Protein 8OSW (pdb70)

InterPro domains:
  IPR010349 L-asparaginase II [PF06089] (7-328)
  IPR010349 L-asparaginase II [PTHR42110] (2-306)

Sequence (677 aa):
DPFTMTNPVTVEVTRGLLVESRHRGAVAVVVDGDGKLFFFSLLGDIDTAVVFPRSSACCKAMQALPLVESGAADAYGFGDKKELALACASSHNGEEEHVALAASSMLSRAGRNVEEALECGAHHWWSSMMNNQQKVLIQQQARSLDAPTALHNNCCSGKHAGFICACCHRDIDPKGYVGYEHPLQVEIRAVMERLTGAVLGAESCCGTDDGCCSIPTYAMPLRNLAHGFARRMATGTGLEPLRAKKASRRRRLIEEACMAEPFYVAGSGRATKLMQIAPGRIFVKTGAEGVFCAAIPEKGIGISSLKKSSEEDDGATRAAEAMVAATLARFFFETEETVHAALMAFAAAMMPMRNWNGIHVGDIRATSVFSAGIDPFTMTNPVTVEVTRGLLVESRHRGAVAVVVDGDGKLFFSSLGDIDTAVVFPRSSACCKAMQALPLVESGAADAYGFGDKELALACASSHNGEEEHVALAASSMLSRAGRNVEALECGAHWSMNQKVLLIQQARSLDAPTALHNNCCSGKKHAGFICACCHRDIDPKGYVGYEHPLQVEIRAVMERLTGAVLGAESCGTDDGCCSIPTYAMPLRNLAHGFARMATGTGLEPLRAKKASRRRLIEACMAEPFYVAGSGRATKLMQIAPGRIFVKTGAEGVFCAAIPEKGIGISSLKKSSEEDGATRAAEAMVAATLARFFETEEETVHAALMAFAAMMPMRNWNGIHVGDIRATSVFS

B-factor: mean 18.37, std 9.51, range [7.27, 126.14]

Foldseek 3Di:
DDDFDDFDFFKFWDFDPDGPDTFGKKKFKAFLVLHTPDMGGFLFPWDWQALQCQLLLLLLLVLLCLCVVLVHALLLLLLLSALAFLAPVQLVSLQSLQVSLVHGLVLQQQFWDHGPDVVRNVVCVVPDPGTGCSSGSNSSNRSSLSSSCSSVVHHSVPVQDCPRVSNVVSQVSLCQLQVFHFDPVQWDAHNRGHITGTGGQSSVQNSLLCLLAVRSHDVSSNVSSPRSQQSCLQCVCSRYHPPDLSVLSVLDGSFKGKHDRFQQWIWIAGSVVRMIMIMHGNRGDVLSSQLNVLLQVLQVCVPVVSSNVSSQCSVKPFDADPVRHTGTIMHTDCSSVD/DDDDDADDFDFFKFWDFDPDGPDTFGKKKFKAFLVLHTDDIGHFQFPWDWQALQCQLLLLLLLQLLCLCVVLVHALLLLLLLSALAQLAPVQLVSLQSLQVSLVHGLVLQQQFFDAGPDVVRSVVCVVPDPGTGSSSGSNSSNRSSLCSSCSVVVHPSVPVQDCPRVSNVVSQVSLCQLQVFHFDDVQWDAHNRGHITGIGGQSSVQNSLLCLLAVRSHDVSSVVSSPRSQQSCLQNVCSRYHPPDLSQLSVLDRRFKGKHHRFQLWIWIAGSVVRMIMIMHRNRRDVLSSQLNVLLQVLVVCVVVVSSNVSSQCSNKDFDADPVRHTGTIMHTDPVSD

Structure (mmCIF, N/CA/C/O backbone):
data_8OSW
#
_entry.id   8OSW
#
_cell.length_a   95.762
_cell.length_b   85.889
_cell.length_c   82.723
_cell.angle_alpha   90.000
_cell.angle_beta   108.720
_cell.angle_gamma   90.000
#
_symmetry.space_group_name_H-M   'C 1 2 1'
#
loop_
_entity.id
_entity.type
_entity.pdbx_description
1 polymer 'Putative L-asparaginase II protein'
2 non-polymer 'ZINC ION'
3 non-polymer 'CHLORIDE ION'
4 water water
#
loop_
_atom_site.group_PDB
_atom_site.id
_atom_site.type_symbol
_atom_site.label_atom_id
_atom_site.label_alt_id
_atom_site.label_comp_id
_atom_site.label_asym_id
_atom_site.label_entity_id
_atom_site.label_seq_id
_atom_site.pdbx_PDB_ins_code
_atom_site.Cartn_x
_atom_site.Cartn_y
_atom_site.Cartn_z
_atom_site.occupancy
_atom_site.B_iso_or_equiv
_atom_site.auth_seq_id
_atom_site.auth_comp_id
_atom_site.auth_asym_id
_atom_site.auth_atom_id
_atom_site.pdbx_PDB_model_num
ATOM 1 N N . ASP A 1 3 ? 45.22857 30.19611 36.03464 1.000 41.59825 -3 ASP A N 1
ATOM 2 C CA . ASP A 1 3 ? 43.82297 29.89631 35.70155 1.000 41.19153 -3 ASP A CA 1
ATOM 3 C C . ASP A 1 3 ? 43.47210 30.24689 34.26448 1.000 36.31357 -3 ASP A C 1
ATOM 4 O O . ASP A 1 3 ? 43.68537 31.38298 33.84692 1.000 34.65721 -3 ASP A O 1
ATOM 9 N N . PRO A 1 4 ? 42.91002 29.30325 33.50836 1.000 32.79856 -2 PRO A N 1
ATOM 10 C CA . PRO A 1 4 ? 42.48616 29.63245 32.14110 1.000 30.63162 -2 PRO A CA 1
ATOM 11 C C . PRO A 1 4 ? 41.25348 30.51534 32.18213 1.000 29.54383 -2 PRO A C 1
ATOM 12 O O . PRO A 1 4 ? 40.56184 30.62533 33.20186 1.000 31.63509 -2 PRO A O 1
ATOM 16 N N . PHE A 1 5 ? 40.98591 31.15753 31.04975 1.000 26.88873 -1 PHE A N 1
ATOM 17 C CA . PHE A 1 5 ? 39.81649 31.99559 30.95620 1.000 25.04911 -1 PHE A CA 1
ATOM 18 C C . PHE A 1 5 ? 39.38289 32.04267 29.49915 1.000 21.94424 -1 PHE A C 1
ATOM 19 O O . PHE A 1 5 ? 40.06424 31.55211 28.59038 1.000 25.06721 -1 PHE A O 1
ATOM 27 N N . THR A 1 6 ? 38.23921 32.62875 29.27556 1.000 20.47746 0 THR A N 1
ATOM 28 C CA . THR A 1 6 ? 37.70118 32.74768 27.93473 1.000 18.44450 0 THR A CA 1
ATOM 29 C C . THR A 1 6 ? 37.97723 34.14904 27.40523 1.000 17.38172 0 THR A C 1
ATOM 30 O O . THR A 1 6 ? 37.68240 35.14040 28.08376 1.000 18.98615 0 THR A O 1
ATOM 34 N N . MET A 1 7 ? 38.51282 34.23460 26.18251 1.000 15.07495 1 MET A N 1
ATOM 35 C CA . MET A 1 7 ? 38.82233 35.51820 25.56889 1.000 14.69616 1 MET A CA 1
ATOM 36 C C . MET A 1 7 ? 37.53575 36.29738 25.29261 1.000 14.56241 1 MET A C 1
ATOM 37 O O . MET A 1 7 ? 36.49290 35.72551 24.97285 1.000 15.78246 1 MET A O 1
ATOM 42 N N . THR A 1 8 ? 37.62424 37.62367 25.36849 1.000 16.03536 2 THR A N 1
ATOM 43 C CA . THR A 1 8 ? 36.51280 38.49589 24.97855 1.000 15.49971 2 THR A CA 1
ATOM 44 C C . THR A 1 8 ? 36.26444 38.40210 23.47762 1.000 13.89817 2 THR A C 1
ATOM 45 O O . THR A 1 8 ? 37.20753 38.37444 22.67629 1.000 15.50047 2 THR A O 1
ATOM 49 N N . ASN A 1 9 ? 35.00663 38.25595 23.08230 1.000 13.35898 3 ASN A N 1
ATOM 50 C CA . ASN A 1 9 ? 34.68948 38.16536 21.65593 1.000 12.75965 3 ASN A CA 1
ATOM 51 C C . ASN A 1 9 ? 34.93133 39.49988 20.94734 1.000 12.52206 3 ASN A C 1
ATOM 52 O O . ASN A 1 9 ? 34.71630 40.56535 21.52961 1.000 13.76582 3 ASN A O 1
ATOM 57 N N . PRO A 1 10 ? 35.39588 39.47289 19.70040 1.000 12.11637 4 PRO A N 1
ATOM 58 C CA . PRO A 1 10 ? 35.65287 40.71579 18.95979 1.000 11.77784 4 PRO A CA 1
ATOM 59 C C . PRO A 1 10 ? 34.34809 41.38529 18.53882 1.000 11.28140 4 PRO A C 1
ATOM 60 O O . PRO A 1 10 ? 33.29731 40.73864 18.43420 1.000 11.21296 4 PRO A O 1
ATOM 64 N N . VAL A 1 11 ? 34.42246 42.69467 18.26210 1.000 11.39638 5 VAL A N 1
ATOM 65 C CA . VAL A 1 11 ? 33.30502 43.41286 17.66903 1.000 11.45348 5 VAL A CA 1
ATOM 66 C C . VAL A 1 11 ? 33.14811 42.94190 16.22303 1.000 11.47403 5 VAL A C 1
ATOM 67 O O . VAL A 1 11 ? 34.04497 43.11120 15.38309 1.000 13.13917 5 VAL A O 1
ATOM 71 N N . THR A 1 12 ? 32.00230 42.36304 15.90379 1.000 10.19097 6 THR A N 1
ATOM 72 C CA . THR A 1 12 ? 31.73757 41.82407 14.57634 1.000 10.76269 6 THR A CA 1
ATOM 73 C C . THR A 1 12 ? 30.82289 42.70630 13.73741 1.000 10.54390 6 THR A C 1
ATOM 74 O O . THR A 1 12 ? 30.81783 42.57595 12.51828 1.000 10.25280 6 THR A O 1
ATOM 78 N N . VAL A 1 13 ? 30.01110 43.55461 14.35492 1.000 10.52691 7 VAL A N 1
ATOM 79 C CA . VAL A 1 13 ? 29.02190 44.35978 13.65037 1.000 10.54869 7 VAL A CA 1
ATOM 80 C C . VAL A 1 13 ? 28.93119 45.72804 14.32267 1.000 10.56327 7 VAL A C 1
ATOM 81 O O . VAL A 1 13 ? 28.84141 45.82206 15.54456 1.000 11.93718 7 VAL A O 1
ATOM 85 N N . GLU A 1 14 ? 28.96770 46.78223 13.53706 1.000 10.66043 8 GLU A N 1
ATOM 86 C CA . GLU A 1 14 ? 28.76049 48.13093 14.01322 1.000 11.22000 8 GLU A CA 1
ATOM 87 C C . GLU A 1 14 ? 27.47902 48.68882 13.40962 1.000 11.63276 8 GLU A C 1
ATOM 88 O O . GLU A 1 14 ? 27.14551 48.43806 12.24818 1.000 12.81180 8 GLU A O 1
ATOM 94 N N . VAL A 1 15 ? 26.79799 49.50493 14.19825 1.000 12.03185 9 VAL A N 1
ATOM 95 C CA . VAL A 1 15 ? 25.59844 50.19381 13.75925 1.000 11.81391 9 VAL A CA 1
ATOM 96 C C . VAL A 1 15 ? 25.90300 51.67041 13.92107 1.000 12.65584 9 VAL A C 1
ATOM 97 O O . VAL A 1 15 ? 26.17187 52.14458 15.03988 1.000 13.35257 9 VAL A O 1
ATOM 101 N N . THR A 1 16 ? 25.91626 52.39772 12.80612 1.000 13.28842 10 THR A N 1
ATOM 102 C CA . THR A 1 16 ? 26.28285 53.80200 12.82077 1.000 13.41368 10 THR A CA 1
ATOM 103 C C . THR A 1 16 ? 25.07196 54.71623 12.73730 1.000 13.18250 10 THR A C 1
ATOM 104 O O . THR A 1 16 ? 23.97796 54.34414 12.29236 1.000 16.21470 10 THR A O 1
ATOM 108 N N . ARG A 1 17 ? 25.27289 55.93537 13.20134 1.000 12.25225 11 ARG A N 1
ATOM 109 C CA . ARG A 1 17 ? 24.31905 57.01792 12.99197 1.000 13.82099 11 ARG A CA 1
ATOM 110 C C . ARG A 1 17 ? 25.14581 58.27341 12.79061 1.000 15.23764 11 ARG A C 1
ATOM 111 O O . ARG A 1 17 ? 26.08521 58.53081 13.55003 1.000 15.14894 11 ARG A O 1
ATOM 119 N N . GLY A 1 18 ? 24.82703 59.03499 11.77255 1.000 19.72962 12 GLY A N 1
ATOM 120 C CA . GLY A 1 18 ? 25.70340 60.13493 11.40674 1.000 22.33699 12 GLY A CA 1
ATOM 121 C C . GLY A 1 18 ? 27.10049 59.59873 11.15005 1.000 22.76300 12 GLY A C 1
ATOM 122 O O . GLY A 1 18 ? 27.29332 58.58859 10.46214 1.000 23.90980 12 GLY A O 1
ATOM 123 N N . LEU A 1 19 ? 28.09255 60.21390 11.78998 1.000 22.89515 13 LEU A N 1
ATOM 124 C CA . LEU A 1 19 ? 29.48939 59.85088 11.59325 1.000 23.36723 13 LEU A CA 1
ATOM 125 C C . LEU A 1 19 ? 30.00741 58.88638 12.65329 1.000 22.33342 13 LEU A C 1
ATOM 126 O O . LEU A 1 19 ? 31.19675 58.52182 12.63589 1.000 24.31155 13 LEU A O 1
ATOM 131 N N . LEU A 1 20 ? 29.15487 58.44468 13.55485 1.000 17.68546 14 LEU A N 1
ATOM 132 C CA . LEU A 1 20 ? 29.59676 57.75998 14.75504 1.000 16.20121 14 LEU A CA 1
ATOM 133 C C . LEU A 1 20 ? 29.04343 56.34120 14.80959 1.000 14.02616 14 LEU A C 1
ATOM 134 O O . LEU A 1 20 ? 27.96246 56.04747 14.29232 1.000 15.17840 14 LEU A O 1
ATOM 139 N N . VAL A 1 21 ? 29.79005 55.46693 15.46039 1.000 13.72087 15 VAL A N 1
ATOM 140 C CA . VAL A 1 21 ? 29.25763 54.16426 15.83805 1.000 14.21322 15 VAL A CA 1
ATOM 141 C C . VAL A 1 21 ? 28.30791 54.34681 17.01354 1.000 13.43791 15 VAL A C 1
ATOM 142 O O . VAL A 1 21 ? 28.69764 54.83761 18.08168 1.000 17.83625 15 VAL A O 1
ATOM 146 N N . GLU A 1 22 ? 27.05012 54.00717 16.80914 1.000 12.33202 16 GLU A N 1
ATOM 147 C CA . GLU A 1 22 ? 26.00907 54.14458 17.82066 1.000 11.10683 16 GLU A CA 1
ATOM 148 C C . GLU A 1 22 ? 25.90536 52.90470 18.70662 1.000 12.16452 16 GLU A C 1
ATOM 149 O O . GLU A 1 22 ? 25.76660 53.03647 19.92715 1.000 13.72840 16 GLU A O 1
ATOM 155 N N . SER A 1 23 ? 25.95849 51.71282 18.11706 1.000 11.26543 17 SER A N 1
ATOM 156 C CA . SER A 1 23 ? 25.87131 50.46647 18.84620 1.000 10.47705 17 SER A CA 1
ATOM 157 C C . SER A 1 23 ? 26.82676 49.48369 18.20005 1.000 11.58906 17 SER A C 1
ATOM 158 O O . SER A 1 23 ? 27.20811 49.62936 17.02841 1.000 12.79613 17 SER A O 1
ATOM 161 N N . ARG A 1 24 ? 27.21149 48.44946 18.96257 1.000 11.60774 18 ARG A N 1
ATOM 162 C CA . ARG A 1 24 ? 28.18902 47.47741 18.49737 1.000 13.52318 18 ARG A CA 1
ATOM 163 C C . ARG A 1 24 ? 27.80161 46.11881 19.02063 1.000 11.12029 18 ARG A C 1
ATOM 164 O O . ARG A 1 24 ? 27.32770 45.99104 20.15645 1.000 12.49751 18 ARG A O 1
ATOM 172 N N . HIS A 1 25 ? 28.11063 45.09422 18.22778 1.000 9.85661 19 HIS A N 1
ATOM 173 C CA . HIS A 1 25 ? 27.84695 43.71111 18.58443 1.000 9.74503 19 HIS A CA 1
ATOM 174 C C . HIS A 1 25 ? 29.14475 42.94031 18.52235 1.000 9.27975 19 HIS A C 1
ATOM 175 O O . HIS A 1 25 ? 29.93044 43.10582 17.58890 1.000 10.56333 19 HIS A O 1
ATOM 182 N N . ARG A 1 26 ? 29.29954 42.03707 19.47196 1.000 9.80745 20 ARG A N 1
ATOM 183 C CA . ARG A 1 26 ? 30.41021 41.10937 19.52319 1.000 9.73321 20 ARG A CA 1
ATOM 184 C C . ARG A 1 26 ? 29.91866 39.71093 19.18773 1.000 11.30733 20 ARG A C 1
ATOM 185 O O . ARG A 1 26 ? 28.74200 39.39469 19.34662 1.000 13.47959 20 ARG A O 1
ATOM 193 N N . GLY A 1 27 ? 30.81110 38.84176 18.73776 1.000 10.27503 21 GLY A N 1
ATOM 194 C CA . GLY A 1 27 ? 30.35795 37.51231 18.39240 1.000 11.15899 21 GLY A CA 1
ATOM 195 C C . GLY A 1 27 ? 31.47995 36.60704 17.95489 1.000 9.51489 21 GLY A C 1
ATOM 196 O O . GLY A 1 27 ? 32.65976 36.93077 18.09988 1.000 10.66576 21 GLY A O 1
ATOM 197 N N . ALA A 1 28 ? 31.09566 35.45186 17.39739 1.000 9.88588 22 ALA A N 1
ATOM 198 C CA . ALA A 1 28 ? 32.02012 34.36826 17.09646 1.000 9.23747 22 ALA A CA 1
ATOM 19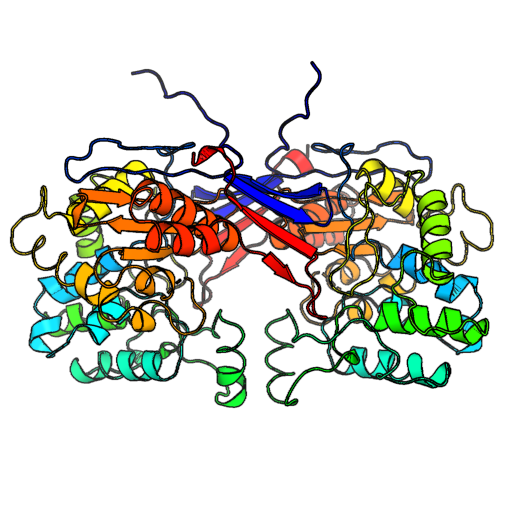9 C C . ALA A 1 28 ? 31.51048 33.64025 15.85673 1.000 8.35357 22 ALA A C 1
ATOM 200 O O . ALA A 1 28 ? 30.28757 33.55668 15.61311 1.000 9.83680 22 ALA A O 1
ATOM 202 N N . VAL A 1 29 ? 32.43382 33.08592 15.07298 1.000 8.95024 23 VAL A N 1
ATOM 203 C CA . VAL A 1 29 ? 32.11916 32.39765 13.82152 1.000 9.85136 23 VAL A CA 1
ATOM 204 C C . VAL A 1 29 ? 33.06423 31.22355 13.67971 1.000 9.49545 23 VAL A C 1
ATOM 205 O O . VAL A 1 29 ? 34.27597 31.37723 13.91303 1.000 9.98753 23 VAL A O 1
ATOM 209 N N . ALA A 1 30 ? 32.54522 30.06205 13.27256 1.000 9.57924 24 ALA A N 1
ATOM 210 C CA . ALA A 1 30 ? 33.34439 28.90831 12.89152 1.000 9.26514 24 ALA A CA 1
ATOM 211 C C . ALA A 1 30 ? 33.01866 28.49779 11.46651 1.000 9.21099 24 ALA A C 1
ATOM 212 O O . ALA A 1 30 ? 31.84148 28.36260 11.09906 1.000 10.23801 24 ALA A O 1
ATOM 214 N N . VAL A 1 31 ? 34.05895 28.26527 10.65694 1.000 10.02734 25 VAL A N 1
ATOM 215 C CA . VAL A 1 31 ? 33.89533 27.73061 9.30780 1.000 10.04409 25 VAL A CA 1
ATOM 216 C C . VAL A 1 31 ? 34.74780 26.48222 9.25844 1.000 9.63773 25 VAL A C 1
ATOM 217 O O . VAL A 1 31 ? 35.96302 26.56677 9.43221 1.000 10.80069 25 VAL A O 1
ATOM 221 N N A VAL A 1 32 ? 34.12565 25.31951 8.98911 0.843 9.96155 26 VAL A N 1
ATOM 222 N N B VAL A 1 32 ? 34.14563 25.32405 9.08093 0.157 9.79863 26 VAL A N 1
ATOM 223 C CA A VAL A 1 32 ? 34.75540 23.99839 9.09501 0.843 10.42025 26 VAL A CA 1
ATOM 224 C CA B VAL A 1 32 ? 34.96743 24.13833 8.93445 0.157 9.89853 26 VAL A CA 1
ATOM 225 C C A VAL A 1 32 ? 34.44071 23.21762 7.83022 0.843 10.60463 26 VAL A C 1
ATOM 226 C C B VAL A 1 32 ? 34.58429 23.42803 7.65767 0.157 10.80035 26 VAL A C 1
ATOM 227 O O A VAL A 1 32 ? 33.32800 23.29461 7.31552 0.843 10.68615 26 VAL A O 1
ATOM 228 O O B VAL A 1 32 ? 33.57835 23.73127 7.01848 0.157 10.50475 26 VAL A O 1
ATOM 235 N N . ASP A 1 33 ? 35.41456 22.47473 7.29187 1.000 12.32120 27 ASP A N 1
ATOM 236 C CA . ASP A 1 33 ? 35.16446 21.68167 6.10632 1.000 12.99165 27 ASP A CA 1
ATOM 237 C C . ASP A 1 33 ? 34.61573 20.31078 6.47480 1.000 14.36795 27 ASP A C 1
ATOM 238 O O . ASP A 1 33 ? 34.47379 19.95731 7.64969 1.000 13.47844 27 ASP A O 1
ATOM 243 N N . GLY A 1 34 ? 34.31821 19.52573 5.43576 1.000 14.82754 28 GLY A N 1
ATOM 244 C CA . GLY A 1 34 ? 33.69687 18.24539 5.65025 1.000 16.87673 28 GLY A CA 1
ATOM 245 C C . GLY A 1 34 ? 34.56844 17.27816 6.40015 1.000 18.65209 28 GLY A C 1
ATOM 246 O O . GLY A 1 34 ? 34.05415 16.33599 7.00148 1.000 21.67835 28 GLY A O 1
ATOM 247 N N . ASP A 1 35 ? 35.87214 17.48805 6.37355 1.000 19.13111 29 ASP A N 1
ATOM 248 C CA . ASP A 1 35 ? 36.80442 16.65729 7.10924 1.000 20.13913 29 ASP A CA 1
ATOM 249 C C . ASP A 1 35 ? 37.03656 17.13558 8.53236 1.000 19.93170 29 ASP A C 1
ATOM 250 O O . ASP A 1 35 ? 37.79190 16.47774 9.26106 1.000 22.34961 29 ASP A O 1
ATOM 255 N N . GLY A 1 36 ? 36.46537 18.27583 8.93553 1.000 18.11455 30 GLY A N 1
ATOM 256 C CA . GLY A 1 36 ? 36.68270 18.80034 10.27154 1.000 17.36284 30 GLY A CA 1
ATOM 257 C C . GLY A 1 36 ? 37.79173 19.82927 10.39674 1.000 17.15727 30 GLY A C 1
ATOM 258 O O . GLY A 1 36 ? 38.08533 20.26690 11.50276 1.000 18.64559 30 GLY A O 1
ATOM 259 N N . LYS A 1 37 ? 38.41433 20.24914 9.30064 1.000 16.09013 31 LYS A N 1
ATOM 260 C CA . LYS A 1 37 ? 39.45635 21.26093 9.35921 1.000 14.99567 31 LYS A CA 1
ATOM 261 C C . LYS A 1 37 ? 38.82657 22.64030 9.49796 1.000 12.48675 31 LYS A C 1
ATOM 262 O O . LYS A 1 37 ? 37.85594 22.95468 8.81490 1.000 12.35260 31 LYS A O 1
ATOM 268 N N . LEU A 1 38 ? 39.39657 23.48142 10.35095 1.000 13.06356 32 LEU A N 1
ATOM 269 C CA . LEU A 1 38 ? 38.87609 24.83114 10.55017 1.000 13.26808 32 LEU A CA 1
ATOM 270 C C . LEU A 1 38 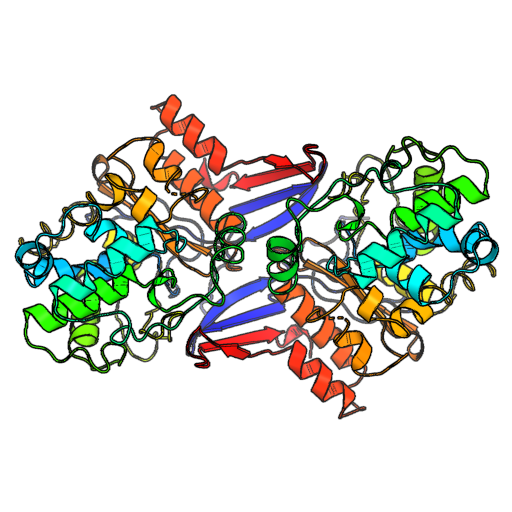? 39.43539 25.70945 9.44020 1.000 14.37358 32 LEU A C 1
ATOM 271 O O . LEU A 1 38 ? 40.66634 25.86932 9.32856 1.000 19.76139 32 LEU A O 1
ATOM 276 N N A PHE A 1 39 ? 38.55018 26.23914 8.59527 0.657 14.42532 33 PHE A N 1
ATOM 277 N N B PHE A 1 39 ? 38.53819 26.28466 8.64748 0.343 14.39451 33 PHE A N 1
ATOM 278 C CA A PHE A 1 39 ? 38.94940 27.16367 7.53380 0.657 15.13340 33 PHE A CA 1
ATOM 279 C CA B PHE A 1 39 ? 38.88105 27.13194 7.51471 0.343 14.71239 33 PHE A CA 1
ATOM 280 C C A PHE A 1 39 ? 39.20412 28.54936 8.09347 0.657 14.81648 33 PHE A C 1
ATOM 281 C C B PHE A 1 39 ? 39.01311 28.59701 7.90835 0.343 13.70712 33 PHE A C 1
ATOM 282 O O A PHE A 1 39 ? 40.21025 29.18812 7.76182 0.657 16.41030 33 PHE A O 1
ATOM 283 O O B PHE A 1 39 ? 39.78673 29.33613 7.28907 0.343 13.83368 33 PHE A O 1
ATOM 298 N N . PHE A 1 40 ? 38.28363 29.03257 8.93185 1.000 13.31276 34 PHE A N 1
ATOM 299 C CA . PHE A 1 40 ? 38.26272 30.42517 9.36827 1.000 12.08858 34 PHE A CA 1
ATOM 300 C C . PHE A 1 40 ? 37.51667 30.44428 10.69454 1.000 11.42203 34 PHE A C 1
ATOM 301 O O . PHE A 1 40 ? 36.54380 29.70420 10.87527 1.000 12.03961 34 PHE A O 1
ATOM 309 N N . SER A 1 41 ? 37.95500 31.29782 11.61528 1.000 11.16529 35 SER A N 1
ATOM 310 C CA . SER A 1 41 ? 37.16307 31.50001 12.82010 1.000 11.42239 35 SER A CA 1
ATOM 311 C C . SER A 1 41 ? 37.42570 32.87896 13.38878 1.000 11.62201 35 SER A C 1
ATOM 312 O O . SER A 1 41 ? 38.47170 33.49118 13.12911 1.000 13.26348 35 SER A O 1
ATOM 315 N N . LEU A 1 42 ? 36.47051 33.34590 14.18731 1.000 10.94221 36 LEU A N 1
ATOM 316 C CA A LEU A 1 42 ? 36.54210 34.57906 14.97294 0.797 10.88654 36 LEU A CA 1
ATOM 317 C CA B LEU A 1 42 ? 36.70652 34.48875 15.03481 0.203 11.19604 36 LEU A CA 1
ATOM 318 C C . LEU A 1 42 ? 35.96472 34.26831 16.34150 1.000 10.30589 36 LEU A C 1
ATOM 319 O O . LEU A 1 42 ? 34.93625 33.57968 16.41065 1.000 11.39704 36 LEU A O 1
ATOM 328 N N . GLY A 1 43 ? 36.53562 34.82529 17.40244 1.000 11.23132 37 GLY A N 1
ATOM 329 C CA . GLY A 1 43 ? 35.94275 34.70789 18.72538 1.000 10.30855 37 GLY A CA 1
ATOM 330 C C . GLY A 1 43 ? 35.88944 33.26430 19.24695 1.000 10.19050 37 GLY A C 1
ATOM 331 O O . GLY A 1 43 ? 36.61891 32.36185 18.82882 1.000 11.76521 37 GLY A O 1
ATOM 332 N N . ASP A 1 44 ? 35.04814 33.07844 20.24408 1.000 10.75876 38 ASP A N 1
ATOM 333 C CA . ASP A 1 44 ? 35.00989 31.85068 21.02576 1.000 10.83942 38 ASP A CA 1
ATOM 334 C C . ASP A 1 44 ? 34.13086 30.80910 20.32263 1.000 10.29524 38 ASP A C 1
ATOM 335 O O . ASP A 1 44 ? 32.88719 30.85806 20.37351 1.000 10.87746 38 ASP A O 1
ATOM 340 N N . ILE A 1 45 ? 34.78782 29.82724 19.70566 1.000 10.91847 39 ILE A N 1
ATOM 341 C CA . ILE A 1 45 ? 34.12116 28.75478 18.99517 1.000 10.52278 39 ILE A CA 1
ATOM 342 C C . ILE A 1 45 ? 34.10240 27.48128 19.80831 1.000 10.46539 39 ILE A C 1
ATOM 343 O O . ILE A 1 45 ? 33.68183 26.42631 19.29355 1.000 11.21448 39 ILE A O 1
ATOM 348 N N . ASP A 1 46 ? 34.58519 27.55105 21.06881 1.000 10.68252 40 ASP A N 1
ATOM 349 C CA . ASP A 1 46 ? 34.68294 26.37425 21.92213 1.000 11.85211 40 ASP A CA 1
ATOM 350 C C . ASP A 1 46 ? 33.67740 26.31504 23.06222 1.000 12.09787 40 ASP A C 1
ATOM 351 O O . ASP A 1 46 ? 33.31448 25.20359 23.48282 1.000 15.87486 40 ASP A O 1
ATOM 356 N N . THR A 1 47 ? 33.21926 27.45253 23.58844 1.000 12.74422 41 THR A N 1
ATOM 357 C CA . THR A 1 47 ? 32.20969 27.41527 24.64086 1.000 13.95756 41 THR A CA 1
ATOM 358 C C . THR A 1 47 ? 30.86773 27.01608 24.04015 1.000 13.25998 41 THR A C 1
ATOM 359 O O . THR A 1 47 ? 30.48691 27.45259 22.94995 1.000 14.82803 41 THR A O 1
ATOM 363 N N . ALA A 1 48 ? 30.11157 26.20532 24.75360 1.000 13.49940 42 ALA A N 1
ATOM 364 C CA . ALA A 1 48 ? 28.85644 25.71941 24.18669 1.000 12.21056 42 ALA A CA 1
ATOM 365 C C . ALA A 1 48 ? 27.86073 26.88053 23.98287 1.000 12.46193 42 ALA A C 1
ATOM 366 O O . ALA A 1 48 ? 27.69612 27.75072 24.85269 1.000 14.40698 42 ALA A O 1
ATOM 368 N N A VAL A 1 49 ? 27.20760 26.90122 22.82935 0.188 11.40714 43 VAL A N 1
ATOM 369 N N B VAL A 1 49 ? 27.18011 26.85171 22.84113 0.812 12.10594 43 VAL A N 1
ATOM 370 C CA A VAL A 1 49 ? 26.12425 27.84071 22.57495 0.188 10.77155 43 VAL A CA 1
ATOM 371 C CA B VAL A 1 49 ? 26.17571 27.82574 22.41216 0.812 12.08200 43 VAL A CA 1
ATOM 372 C C A VAL A 1 49 ? 24.89865 27.07129 22.10547 0.188 11.07634 43 VAL A C 1
ATOM 373 C C B VAL A 1 49 ? 24.89276 27.06373 22.05831 0.812 12.16218 43 VAL A C 1
ATOM 374 O O A VAL A 1 49 ? 25.00025 26.03163 21.44736 0.188 11.25017 43 VAL A O 1
ATOM 375 O O B VAL A 1 49 ? 24.94732 26.01038 21.41646 0.812 12.28039 43 VAL A O 1
ATOM 382 N N . PHE A 1 50 ? 23.73839 27.58807 22.45289 1.000 10.77126 44 PHE A N 1
ATOM 383 C CA . PHE A 1 50 ? 22.48402 26.97638 22.03231 1.000 11.00184 44 PHE A CA 1
ATOM 384 C C . PHE A 1 50 ? 22.25287 27.21594 20.53580 1.000 11.30498 44 PHE A C 1
ATOM 385 O O . PHE A 1 50 ? 22.22934 28.37832 20.10716 1.000 12.99565 44 PHE A O 1
ATOM 393 N N . PRO A 1 51 ? 22.05434 26.17756 19.71729 1.000 12.21874 45 PRO A N 1
ATOM 394 C CA . PRO A 1 51 ? 21.78990 26.42107 18.29649 1.000 12.51070 45 PRO A CA 1
ATOM 395 C C . PRO A 1 51 ? 20.37030 26.89480 18.01955 1.000 11.66289 45 PRO A C 1
ATOM 396 O O . PRO A 1 51 ? 20.10891 27.45621 16.94363 1.000 12.56082 45 PRO A O 1
ATOM 400 N N . ARG A 1 52 ? 19.43490 26.68887 18.93993 1.000 12.71032 46 ARG A N 1
ATOM 401 C CA . ARG A 1 52 ? 18.05004 27.07214 18.73127 1.000 11.81758 46 ARG A CA 1
ATOM 402 C C . ARG A 1 52 ? 17.55207 26.52189 17.39618 1.000 11.53581 46 ARG A C 1
ATOM 403 O O . ARG A 1 52 ? 17.84889 25.36825 17.04601 1.000 12.17123 46 ARG A O 1
ATOM 411 N N A SER A 1 53 ? 16.83064 27.31394 16.60920 0.500 11.53790 47 SER A N 1
ATOM 412 N N B SER A 1 53 ? 16.84553 27.34426 16.64260 0.500 11.98554 47 SER A N 1
ATOM 413 C CA A SER A 1 53 ? 16.28442 26.77060 15.36080 0.500 12.13018 47 SER A CA 1
ATOM 414 C CA B SER A 1 53 ? 16.25719 26.92106 15.37977 0.500 12.82598 47 SER A CA 1
ATOM 415 C C A SER A 1 53 ? 17.32568 26.55365 14.27889 0.500 11.63522 47 SER A C 1
ATOM 416 C C B SER A 1 53 ? 17.24928 26.84655 14.23148 0.500 12.72197 47 SER A C 1
ATOM 417 O O A SER A 1 53 ? 16.99211 25.97874 13.22323 0.500 11.06047 47 SER A O 1
ATOM 418 O O B SER A 1 53 ? 16.82550 26.58192 13.10187 0.500 13.14785 47 SER A O 1
ATOM 423 N N . ALA A 1 54 ? 18.53962 27.06267 14.45915 1.000 10.57442 48 ALA A N 1
ATOM 424 C CA . ALA A 1 54 ? 19.48719 26.99734 13.35971 1.000 11.12505 48 ALA A CA 1
ATOM 425 C C . ALA A 1 54 ? 19.78804 25.57708 12.94361 1.000 11.70113 48 ALA A C 1
ATOM 426 O O . ALA A 1 54 ? 20.27753 25.37621 11.82515 1.000 12.12890 48 ALA A O 1
ATOM 428 N N A CYS A 1 55 ? 19.53764 24.58429 13.80471 0.888 11.49282 49 CYS A N 1
ATOM 429 N N B CYS A 1 55 ? 19.45988 24.60240 13.79563 0.112 12.13355 49 CYS A N 1
ATOM 430 C CA A CYS A 1 55 ? 19.85300 23.19415 13.48713 0.888 11.76635 49 CYS A CA 1
ATOM 431 C CA B CYS A 1 55 ? 19.78499 23.19392 13.61869 0.112 12.24471 49 CYS A CA 1
ATOM 432 C C A CYS A 1 55 ? 18.62255 22.38141 13.09561 0.888 11.48989 49 CYS A C 1
ATOM 433 C C B CYS A 1 55 ? 18.66351 22.39369 12.98892 0.112 11.72006 49 CYS A C 1
ATOM 434 O O A CYS A 1 55 ? 18.65954 21.14016 13.18128 0.888 11.52873 49 CYS A O 1
ATOM 435 O O B CYS A 1 55 ? 18.82048 21.18187 12.80352 0.112 11.42906 49 CYS A O 1
ATOM 440 N N . LYS A 1 56 ? 17.53699 23.03323 12.67790 1.000 11.39024 50 LYS A N 1
ATOM 441 C CA . LYS A 1 56 ? 16.32568 22.30857 12.31463 1.000 11.80085 50 LYS A CA 1
ATOM 442 C C . LYS A 1 56 ? 16.58053 21.26093 11.21874 1.000 11.37929 50 LYS A C 1
ATOM 443 O O . LYS A 1 56 ? 15.92398 20.21577 11.21471 1.000 12.53852 50 LYS A O 1
ATOM 449 N N . ALA A 1 57 ? 17.50385 21.49870 10.28227 1.000 10.87121 51 ALA A N 1
ATOM 450 C CA . ALA A 1 57 ? 17.71244 20.48967 9.25754 1.000 12.26815 51 ALA A CA 1
ATOM 451 C C . ALA A 1 57 ? 18.27759 19.19709 9.84938 1.000 12.07802 51 ALA A C 1
ATOM 452 O O . ALA A 1 57 ? 17.97990 18.10696 9.34469 1.000 12.97591 51 ALA A O 1
ATOM 454 N N . MET A 1 58 ? 19.10757 19.28827 10.90206 1.000 10.82607 52 MET A N 1
ATOM 455 C CA . MET A 1 58 ? 19.50978 18.08415 11.61902 1.000 11.51529 52 MET A CA 1
ATOM 456 C C . MET A 1 58 ? 18.36203 17.35636 12.24008 1.000 12.05937 52 MET A C 1
ATOM 457 O O . MET A 1 58 ? 18.27790 16.11654 12.17986 1.000 12.42287 52 MET A O 1
ATOM 462 N N . GLN A 1 59 ? 17.46507 18.10635 12.85031 1.000 11.53476 53 GLN A N 1
ATOM 463 C CA . GLN A 1 59 ? 16.32511 17.51890 13.52590 1.000 12.44162 53 GLN A CA 1
ATOM 464 C C . GLN A 1 59 ? 15.31794 16.93023 12.54833 1.000 11.54728 53 GLN A C 1
ATOM 465 O O . GLN A 1 59 ? 14.47602 16.14453 12.98124 1.000 13.14839 53 GLN A O 1
ATOM 471 N N . ALA A 1 60 ? 15.39338 17.30361 11.24858 1.000 11.28373 54 ALA A N 1
ATOM 472 C CA . ALA A 1 60 ? 14.49966 16.78758 10.22663 1.000 13.38763 54 ALA A CA 1
ATOM 473 C C . ALA A 1 60 ? 14.95512 15.42563 9.69624 1.000 13.34385 54 ALA A C 1
ATOM 474 O O . ALA A 1 60 ? 14.23455 14.80892 8.88510 1.000 13.72232 54 ALA A O 1
ATOM 476 N N . LEU A 1 61 ? 16.14419 14.97209 10.08791 1.000 12.88466 55 LEU A N 1
ATOM 477 C CA . LEU A 1 61 ? 16.61304 13.68760 9.58309 1.000 13.65809 55 LEU A CA 1
ATOM 478 C C . LEU A 1 61 ? 15.66699 12.53832 9.91204 1.000 14.11250 55 LEU A C 1
ATOM 479 O O . LEU A 1 61 ? 15.38934 11.74860 9.00285 1.000 15.48255 55 LEU A O 1
ATOM 484 N N . PRO A 1 62 ? 15.09946 12.40584 11.12505 1.000 13.94420 56 PRO A N 1
ATOM 485 C CA . PRO A 1 62 ? 14.12600 11.31921 11.34835 1.000 15.47290 56 PRO A CA 1
ATOM 486 C C . PRO A 1 62 ? 12.98792 11.29223 10.33260 1.000 15.90168 56 PRO A C 1
ATOM 487 O O . PRO A 1 62 ? 12.61880 10.21294 9.86003 1.000 15.35161 56 PRO A O 1
ATOM 491 N N . LEU A 1 63 ? 12.42310 12.44775 9.99172 1.000 15.06140 57 LEU A N 1
ATOM 492 C CA . LEU A 1 63 ? 11.35158 12.49545 8.99140 1.000 15.78410 57 LEU A CA 1
ATOM 493 C C . LEU A 1 63 ? 11.74773 11.80854 7.69647 1.000 15.50707 57 LEU A C 1
ATOM 494 O O . LEU A 1 63 ? 10.94776 11.08880 7.08107 1.000 15.96641 57 LEU A O 1
ATOM 499 N N . VAL A 1 64 ? 12.97420 12.03397 7.26038 1.000 14.76411 58 VAL A N 1
ATOM 500 C CA . VAL A 1 64 ? 13.43033 11.45280 5.99827 1.000 15.91097 58 VAL A CA 1
ATOM 501 C C . VAL A 1 64 ? 13.94341 10.02951 6.18096 1.000 16.55450 58 VAL A C 1
ATOM 502 O O . VAL A 1 64 ? 13.55681 9.11041 5.44702 1.000 17.14645 58 VAL A O 1
ATOM 506 N N . GLU A 1 65 ? 14.81898 9.81873 7.16138 1.000 16.30486 59 GLU A N 1
ATOM 507 C CA . GLU A 1 65 ? 15.44497 8.50642 7.33283 1.000 17.76833 59 GLU A CA 1
ATOM 508 C C . GLU A 1 65 ? 14.43374 7.43318 7.69888 1.000 19.06776 59 GLU A C 1
ATOM 509 O O . GLU A 1 65 ? 14.63820 6.25555 7.37932 1.000 21.24332 59 GLU A O 1
ATOM 515 N N . SER A 1 66 ? 13.38716 7.79818 8.43807 1.000 18.42389 60 SER A N 1
ATOM 516 C CA . SER A 1 66 ? 12.33967 6.84329 8.80014 1.000 19.34923 60 SER A CA 1
ATOM 517 C C . SER A 1 66 ? 11.58932 6.29967 7.59474 1.000 18.59374 60 SER A C 1
ATOM 518 O O . SER A 1 66 ? 10.89719 5.28759 7.74578 1.000 21.86938 60 SER A O 1
ATOM 521 N N . GLY A 1 67 ? 11.71249 6.92530 6.41387 1.000 18.61102 61 GLY A N 1
ATOM 522 C CA . GLY A 1 67 ? 10.83456 6.63130 5.30593 1.000 18.91147 61 GLY A CA 1
ATOM 523 C C . GLY A 1 67 ? 9.53266 7.39379 5.30147 1.000 17.43814 61 GLY A C 1
ATOM 524 O O . GLY A 1 67 ? 8.75847 7.25514 4.34794 1.000 17.73771 61 GLY A O 1
ATOM 525 N N . ALA A 1 68 ? 9.26989 8.21754 6.32541 1.000 17.50878 62 ALA A N 1
ATOM 526 C CA . ALA A 1 68 ? 7.97572 8.89013 6.41245 1.000 17.23319 62 ALA A CA 1
ATOM 527 C C . ALA A 1 68 ? 7.77394 9.90034 5.28948 1.000 16.47246 62 ALA A C 1
ATOM 528 O O . ALA A 1 68 ? 6.68990 9.95428 4.70235 1.000 17.33696 62 ALA A O 1
ATOM 530 N N . ALA A 1 69 ? 8.80134 10.69315 4.95651 1.000 16.20448 63 ALA A N 1
ATOM 531 C CA . ALA A 1 69 ? 8.65067 11.68278 3.88635 1.000 17.05989 63 ALA A CA 1
ATOM 532 C C . ALA A 1 69 ? 8.21165 11.01626 2.59034 1.000 17.52127 63 ALA A C 1
ATOM 533 O O . ALA A 1 69 ? 7.31229 11.50613 1.89904 1.000 19.65435 63 ALA A O 1
ATOM 535 N N . ASP A 1 70 ? 8.82148 9.87945 2.26505 1.000 18.59860 64 ASP A N 1
ATOM 536 C CA . ASP A 1 70 ? 8.48107 9.18284 1.03176 1.000 19.89724 64 ASP A CA 1
ATOM 537 C C . ASP A 1 70 ? 7.11155 8.52593 1.12790 1.000 20.44072 64 ASP A C 1
ATOM 538 O O . ASP A 1 70 ? 6.32402 8.57056 0.17129 1.000 21.34538 64 ASP A O 1
ATOM 543 N N . ALA A 1 71 ? 6.78981 7.94077 2.28711 1.000 20.81484 65 ALA A N 1
ATOM 544 C CA . ALA A 1 71 ? 5.49600 7.27852 2.42199 1.000 21.14518 65 ALA A CA 1
ATOM 545 C C . ALA A 1 71 ? 4.33975 8.25813 2.28307 1.000 21.22065 65 ALA A C 1
ATOM 546 O O . ALA A 1 71 ? 3.27342 7.88945 1.76224 1.000 24.40483 65 ALA A O 1
ATOM 548 N N . TYR A 1 72 ? 4.53478 9.50511 2.70718 1.000 20.38227 66 TYR A N 1
ATOM 549 C CA . TYR A 1 72 ? 3.49981 10.52597 2.67355 1.000 20.03689 66 TYR A CA 1
ATOM 550 C C . TYR A 1 72 ? 3.57681 11.41293 1.43934 1.000 19.67686 66 TYR A C 1
ATOM 551 O O . TYR A 1 72 ? 2.82043 12.37474 1.34533 1.000 20.81022 66 TYR A O 1
ATOM 560 N N . GLY A 1 73 ? 4.47943 11.12495 0.50428 1.000 19.39883 67 GLY A N 1
ATOM 561 C CA . GLY A 1 73 ? 4.53867 11.87537 -0.73939 1.000 19.76591 67 GLY A CA 1
ATOM 562 C C . GLY A 1 73 ? 5.07863 13.28454 -0.60321 1.000 20.01963 67 GLY A C 1
ATOM 563 O O . GLY A 1 73 ? 4.71537 14.16463 -1.39652 1.000 21.16051 67 GLY A O 1
ATOM 564 N N . PHE A 1 74 ? 5.92898 13.52829 0.39781 1.000 18.94165 68 PHE A N 1
ATOM 565 C CA . PHE A 1 74 ? 6.46704 14.86655 0.61660 1.000 18.17920 68 PHE A CA 1
ATOM 566 C C . PHE A 1 74 ? 7.51433 15.17576 -0.42479 1.000 19.18875 68 PHE A C 1
ATOM 567 O O . PHE A 1 74 ? 8.27504 14.29704 -0.84430 1.000 23.25631 68 PHE A O 1
ATOM 575 N N . GLY A 1 75 ? 7.50963 16.41764 -0.88319 1.000 18.11096 69 GLY A N 1
ATOM 576 C CA . GLY A 1 75 ? 8.52430 16.93059 -1.75952 1.000 18.64690 69 GLY A CA 1
ATOM 577 C C . GLY A 1 75 ? 9.37145 17.97840 -1.08432 1.000 18.04491 69 GLY A C 1
ATOM 578 O O . GLY A 1 75 ? 9.42581 18.08458 0.15314 1.000 18.41980 69 GLY A O 1
ATOM 579 N N . ASP A 1 76 ? 10.02884 18.77234 -1.90540 1.000 18.17311 70 ASP A N 1
ATOM 580 C CA . ASP A 1 76 ? 10.95788 19.74801 -1.36857 1.000 18.60874 70 ASP A CA 1
ATOM 581 C C . ASP A 1 76 ? 10.28218 20.79433 -0.50067 1.000 17.43091 70 ASP A C 1
ATOM 582 O O . ASP A 1 76 ? 10.88418 21.25045 0.46897 1.000 18.11132 70 ASP A O 1
ATOM 587 N N A LYS A 1 77 ? 9.04110 21.17263 -0.80551 0.431 16.97058 71 LYS A N 1
ATOM 588 N N B LYS A 1 77 ? 9.04542 21.18678 -0.80369 0.569 16.75145 71 LYS A N 1
ATOM 589 C CA A LYS A 1 77 ? 8.34652 22.16298 0.01159 0.431 16.54978 71 LYS A CA 1
ATOM 590 C CA B LYS A 1 77 ? 8.37378 22.18815 0.02028 0.569 15.76498 71 LYS A CA 1
ATOM 591 C C A LYS A 1 77 ? 8.13980 21.65910 1.43438 0.431 16.45884 71 LYS A C 1
ATOM 592 C C B LYS A 1 77 ? 8.11777 21.67256 1.43647 0.569 16.25052 71 LYS A C 1
ATOM 593 O O A LYS A 1 77 ? 8.37699 22.38827 2.40466 0.431 16.82108 71 LYS A O 1
ATOM 594 O O B LYS A 1 77 ? 8.32623 22.40623 2.41240 0.569 16.80439 71 LYS A O 1
ATOM 605 N N . GLU A 1 78 ? 7.69545 20.41075 1.58093 1.000 16.21860 72 GLU A N 1
ATOM 606 C CA . GLU A 1 78 ? 7.45231 19.86040 2.91276 1.000 15.88140 72 GLU A CA 1
ATOM 607 C C . GLU A 1 78 ? 8.75514 19.67871 3.66845 1.000 14.92576 72 GLU A C 1
ATOM 608 O O . GLU A 1 78 ? 8.81583 19.96870 4.86623 1.000 15.04967 72 GLU A O 1
ATOM 614 N N . LEU A 1 79 ? 9.79552 19.18645 2.99112 1.000 14.08307 73 LEU A N 1
ATOM 615 C CA . LEU A 1 79 ? 11.09791 19.07110 3.64533 1.000 13.22498 73 LEU A CA 1
ATOM 616 C C . LEU A 1 79 ? 11.60379 20.43185 4.08223 1.000 13.09857 73 LEU A C 1
ATOM 617 O O . LEU A 1 79 ? 12.12412 20.57329 5.19602 1.000 13.71536 73 LEU A O 1
ATOM 622 N N . ALA A 1 80 ? 11.51175 21.44085 3.21253 1.000 13.43913 74 ALA A N 1
ATOM 623 C CA . ALA A 1 80 ? 11.93052 22.79213 3.58013 1.000 12.37255 74 ALA A CA 1
ATOM 624 C C . ALA A 1 80 ? 11.14454 23.30007 4.78505 1.000 11.98338 74 ALA A C 1
ATOM 625 O O . ALA A 1 80 ? 11.72417 23.86557 5.72048 1.000 12.74063 74 ALA A O 1
ATOM 627 N N . LEU A 1 81 ? 9.83167 23.07116 4.81269 1.000 13.64066 75 LEU A N 1
ATOM 628 C CA . LEU A 1 81 ? 9.02347 23.47810 5.96105 1.000 12.64721 75 LEU A CA 1
ATOM 629 C C . LEU A 1 81 ? 9.46597 22.74440 7.22932 1.000 11.78721 75 LEU A C 1
ATOM 630 O O . LEU A 1 81 ? 9.46932 23.33663 8.31226 1.000 11.99044 75 LEU A O 1
ATOM 635 N N . ALA A 1 82 ? 9.82401 21.45153 7.12074 1.000 12.70110 76 ALA A N 1
ATOM 636 C CA . ALA A 1 82 ? 10.32963 20.71645 8.29190 1.000 12.65104 76 ALA A CA 1
ATOM 637 C C . ALA A 1 82 ? 11.62243 21.33212 8.84017 1.000 13.27090 76 ALA A C 1
ATOM 638 O O . ALA A 1 82 ? 11.92735 21.20317 10.04208 1.000 13.85816 76 ALA A O 1
ATOM 640 N N . CYS A 1 83 ? 12.37616 22.03255 7.99111 1.000 12.08097 77 CYS A N 1
ATOM 641 C CA . CYS A 1 83 ? 13.61654 22.68226 8.34945 1.000 10.80829 77 CYS A CA 1
ATOM 642 C C . CYS A 1 83 ? 13.44486 24.16590 8.65076 1.000 12.02640 77 CYS A C 1
ATOM 643 O O . CYS A 1 83 ? 14.45359 24.87393 8.80777 1.000 12.78531 77 CYS A O 1
ATOM 646 N N . ALA A 1 84 ? 12.21135 24.65504 8.77122 1.000 12.47958 78 ALA A N 1
ATOM 647 C CA . ALA A 1 84 ? 11.94124 26.09979 8.71733 1.000 10.99911 78 ALA A CA 1
ATOM 648 C C . ALA A 1 84 ? 11.65931 26.72714 10.07936 1.000 12.30101 78 ALA A C 1
ATOM 649 O O . ALA A 1 84 ? 11.14561 26.06994 11.00272 1.000 12.40027 78 ALA A O 1
ATOM 651 N N A SER A 1 85 ? 11.98901 28.02258 10.17989 0.940 12.27447 79 SER A N 1
ATOM 652 N N B SER A 1 85 ? 11.93575 28.02472 10.17230 0.060 12.07560 79 SER A N 1
ATOM 653 C CA A SER A 1 85 ? 11.36005 28.95244 11.13213 0.940 12.20518 79 SER A CA 1
ATOM 654 C CA B SER A 1 85 ? 11.31557 28.90013 11.16415 0.060 11.76538 79 SER A CA 1
ATOM 655 C C A SER A 1 85 ? 10.50595 29.85466 10.26150 0.940 11.66078 79 SER A C 1
ATOM 656 C C B SER A 1 85 ? 10.41968 29.88940 10.42338 0.060 11.92562 79 SER A C 1
ATOM 657 O O A SER A 1 85 ? 10.92709 30.95516 9.86955 0.940 11.93316 79 SER A O 1
ATOM 658 O O B SER A 1 85 ? 10.71592 31.08052 10.30588 0.060 11.73218 79 SER A O 1
ATOM 663 N N . HIS A 1 86 ? 9.29982 29.37342 9.92404 1.000 12.44322 80 HIS A N 1
ATOM 664 C CA . HIS A 1 86 ? 8.51308 30.07697 8.91167 1.000 12.13448 80 HIS A CA 1
ATOM 665 C C . HIS A 1 86 ? 7.74473 31.26748 9.51174 1.000 13.35434 80 HIS A C 1
ATOM 666 O O . HIS A 1 86 ? 7.52640 31.34682 10.72898 1.000 13.03291 80 HIS A O 1
ATOM 673 N N . ASN A 1 87 ? 7.28428 32.16237 8.61354 1.000 13.92748 81 ASN A N 1
ATOM 674 C CA . ASN A 1 87 ? 6.54930 33.34925 9.02541 1.000 15.85675 81 ASN A CA 1
ATOM 675 C C . ASN A 1 87 ? 5.10593 33.06750 9.43901 1.000 17.48932 81 ASN A C 1
ATOM 676 O O . ASN A 1 87 ? 4.43054 34.00425 9.88758 1.000 19.58401 81 ASN A O 1
ATOM 681 N N . GLY A 1 88 ? 4.58197 31.85766 9.24604 1.000 17.15808 82 GLY A N 1
ATOM 682 C CA . GLY A 1 88 ? 3.15952 31.66269 9.49490 1.000 18.13137 82 GLY A CA 1
ATOM 683 C C . GLY A 1 88 ? 2.28314 32.27937 8.42390 1.000 18.43805 82 GLY A C 1
ATOM 684 O O . GLY A 1 88 ? 1.15307 32.69459 8.73701 1.000 18.06305 82 GLY A O 1
ATOM 685 N N . GLU A 1 89 ? 2.75379 32.34852 7.17012 1.000 18.50193 83 GLU A N 1
ATOM 686 C CA . GLU A 1 89 ? 1.92016 32.77823 6.06265 1.000 18.63918 83 GLU A CA 1
ATOM 687 C C . GLU A 1 89 ? 1.00030 31.62992 5.67290 1.000 19.47506 83 GLU A C 1
ATOM 688 O O . GLU A 1 89 ? 1.19028 30.47899 6.07559 1.000 20.15942 83 GLU A O 1
ATOM 694 N N . GLU A 1 90 ? -0.00523 31.93850 4.83526 1.000 21.34544 84 GLU A N 1
ATOM 695 C CA . GLU A 1 90 ? -1.02303 30.94246 4.51799 1.000 22.46954 84 GLU A CA 1
ATOM 696 C C . GLU A 1 90 ? -0.41685 29.70856 3.86058 1.000 22.20936 84 GLU A C 1
ATOM 697 O O . GLU A 1 90 ? -0.81772 28.57744 4.14443 1.000 24.39872 84 GLU A O 1
ATOM 703 N N . GLU A 1 91 ? 0.61597 29.90549 3.02480 1.000 21.61727 85 GLU A N 1
ATOM 704 C CA . GLU A 1 91 ? 1.27478 28.78036 2.36835 1.000 20.74708 85 GLU A CA 1
ATOM 705 C C . GLU A 1 91 ? 1.89539 27.84589 3.39110 1.000 19.11764 85 GLU A C 1
ATOM 706 O O . GLU A 1 91 ? 1.84921 26.62237 3.22210 1.000 20.50211 85 GLU A O 1
ATOM 712 N N . HIS A 1 92 ? 2.49824 28.42128 4.45382 1.000 18.02724 86 HIS A N 1
ATOM 713 C CA . HIS A 1 92 ? 3.17210 27.61725 5.47389 1.000 16.22372 86 HIS A CA 1
ATOM 714 C C . HIS A 1 92 ? 2.14217 26.85025 6.29464 1.000 15.40396 86 HIS A C 1
ATOM 715 O O . HIS A 1 92 ? 2.29703 25.64700 6.55054 1.000 15.90060 86 HIS A O 1
ATOM 722 N N . VAL A 1 93 ? 1.06472 27.54354 6.70747 1.000 17.02770 87 VAL A N 1
ATOM 723 C CA . VAL A 1 93 ? 0.04768 26.95332 7.57275 1.000 17.53788 87 VAL A CA 1
ATOM 724 C C . VAL A 1 93 ? -0.67106 25.83224 6.83595 1.000 15.93886 87 VAL A C 1
ATOM 725 O O . VAL A 1 93 ? -0.92490 24.76197 7.39902 1.000 15.51719 87 VAL A O 1
ATOM 729 N N . ALA A 1 94 ? -0.97783 26.04388 5.55569 1.000 17.91592 88 ALA A N 1
ATOM 730 C CA . ALA A 1 94 ? -1.64707 24.99513 4.78345 1.000 17.61256 88 ALA A CA 1
ATOM 731 C C . ALA A 1 94 ? -0.75798 23.76867 4.64718 1.000 17.34595 88 ALA A C 1
ATOM 732 O O . ALA A 1 94 ? -1.21835 22.62700 4.77086 1.000 18.20002 88 ALA A O 1
ATOM 734 N N . LEU A 1 95 ? 0.52678 23.97735 4.37002 1.000 17.14791 89 LEU A N 1
ATOM 735 C CA . LEU A 1 95 ? 1.40292 22.83378 4.16539 1.000 16.34696 89 LEU A CA 1
ATOM 736 C C . LEU A 1 95 ? 1.62532 22.05646 5.46585 1.000 15.11098 89 LEU A C 1
ATOM 737 O O . LEU A 1 95 ? 1.61379 20.82189 5.45657 1.000 16.43053 89 LEU A O 1
ATOM 742 N N . ALA A 1 96 ? 1.78764 22.74344 6.60632 1.000 14.73244 90 ALA A N 1
ATOM 743 C CA . ALA A 1 96 ? 1.90300 22.03036 7.88293 1.000 14.00612 90 ALA A CA 1
ATOM 744 C C . ALA A 1 96 ? 0.64916 21.19457 8.13107 1.000 14.82343 90 ALA A C 1
ATOM 745 O O . ALA A 1 96 ? 0.73369 20.02793 8.54649 1.000 15.57051 90 ALA A O 1
ATOM 747 N N . ALA A 1 97 ? -0.54161 21.76401 7.86561 1.000 16.12604 91 ALA A N 1
ATOM 748 C CA . ALA A 1 97 ? -1.78585 21.02746 8.07314 1.000 16.20235 91 ALA A CA 1
ATOM 749 C C . ALA A 1 97 ? -1.85718 19.80288 7.17066 1.000 16.21213 91 ALA A C 1
ATOM 750 O O . ALA A 1 97 ? -2.31093 18.72536 7.59008 1.000 16.51807 91 ALA A O 1
ATOM 752 N N A SER A 1 98 ? -1.35502 19.91968 5.94598 0.370 16.70600 92 SER A N 1
ATOM 753 N N B SER A 1 98 ? -1.37716 19.94600 5.93480 0.630 16.31182 92 SER A N 1
ATOM 754 C CA A SER A 1 98 ? -1.40419 18.78459 5.02788 0.370 16.81722 92 SER A CA 1
ATOM 755 C CA B SER A 1 98 ? -1.35599 18.83262 4.98300 0.630 15.66880 92 SER A CA 1
ATOM 756 C C A SER A 1 98 ? -0.38011 17.70824 5.38157 0.370 16.39401 92 SER A C 1
ATOM 757 C C B SER A 1 98 ? -0.40824 17.72302 5.43020 0.630 15.60695 92 SER A C 1
ATOM 758 O O A SER A 1 98 ? -0.61733 16.52175 5.12466 0.370 17.32311 92 SER A O 1
ATOM 759 O O B SER A 1 98 ? -0.73532 16.53201 5.32821 0.630 16.18288 92 SER A O 1
ATOM 764 N N . MET A 1 99 ? 0.76664 18.09186 5.95573 1.000 15.10985 93 MET A N 1
ATOM 765 C CA . MET A 1 99 ? 1.71070 17.08982 6.45509 1.000 14.67167 93 MET A CA 1
ATOM 766 C C . MET A 1 99 ? 1.07870 16.29252 7.58657 1.000 15.86443 93 MET A C 1
ATOM 767 O O . MET A 1 99 ? 1.12845 15.05857 7.59544 1.000 16.40769 93 MET A O 1
ATOM 772 N N . LEU A 1 100 ? 0.44276 16.98924 8.53249 1.000 14.40700 94 LEU A N 1
ATOM 773 C CA . LEU A 1 100 ? -0.21171 16.30533 9.64016 1.000 14.71577 94 LEU A CA 1
ATOM 774 C C . LEU A 1 100 ? -1.32290 15.39994 9.12983 1.000 15.21609 94 LEU A C 1
ATOM 775 O O . LEU A 1 100 ? -1.46339 14.24793 9.58551 1.000 16.29076 94 LEU A O 1
ATOM 780 N N . SER A 1 101 ? -2.12290 15.89307 8.16177 1.000 16.58177 95 SER A N 1
ATOM 781 C CA . SER A 1 101 ? -3.26098 15.10755 7.71173 1.000 18.18186 95 SER A CA 1
ATOM 782 C C . SER A 1 101 ? -2.81887 13.81339 7.03561 1.000 19.96052 95 SER A C 1
ATOM 783 O O . SER A 1 101 ? -3.46020 12.78178 7.21980 1.000 19.80579 95 SER A O 1
ATOM 786 N N . ARG A 1 102 ? -1.68374 13.81100 6.35598 1.000 19.86210 96 ARG A N 1
ATOM 787 C CA . ARG A 1 102 ? -1.23657 12.58157 5.71050 1.000 20.94619 96 ARG A CA 1
ATOM 788 C C . ARG A 1 102 ? -0.80756 11.53702 6.74139 1.000 21.27150 96 ARG A C 1
ATOM 789 O O . ARG A 1 102 ? -0.88236 10.33075 6.47431 1.000 23.24902 96 ARG A O 1
ATOM 797 N N . ALA A 1 103 ? -0.41603 11.96729 7.93272 1.000 19.41657 97 ALA A N 1
ATOM 798 C CA . ALA A 1 103 ? -0.11472 11.05470 9.02329 1.000 20.00143 97 ALA A CA 1
ATOM 799 C C . ALA A 1 103 ? -1.34328 10.69258 9.83812 1.000 20.71330 97 ALA A C 1
ATOM 800 O O . ALA A 1 103 ? -1.20616 9.97325 10.82174 1.000 23.14891 97 ALA A O 1
ATOM 802 N N . GLY A 1 104 ? -2.53478 11.13461 9.41956 1.000 20.19910 98 GLY A N 1
ATOM 803 C CA . GLY A 1 104 ? -3.77537 10.88182 10.12606 1.000 19.73019 98 GLY A CA 1
AT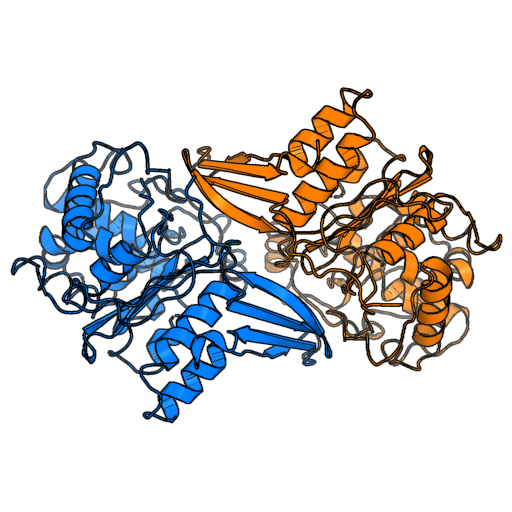OM 804 C C . GLY A 1 104 ? -4.00454 11.78511 11.32022 1.000 19.84241 98 GLY A C 1
ATOM 805 O O . GLY A 1 104 ? -4.79021 11.43827 12.20624 1.000 23.06235 98 GLY A O 1
ATOM 806 N N . ARG A 1 105 ? -3.36473 12.95959 11.36367 1.000 18.69434 99 ARG A N 1
ATOM 807 C CA . ARG A 1 105 ? -3.40109 13.83798 12.51847 1.000 18.32778 99 ARG A CA 1
ATOM 808 C C . ARG A 1 105 ? -3.81688 15.23057 12.07311 1.000 18.12994 99 ARG A C 1
ATOM 809 O O . ARG A 1 105 ? -4.06354 15.47857 10.89046 1.000 18.63500 99 ARG A O 1
ATOM 817 N N . ASN A 1 106 ? -3.90082 16.14880 13.02799 1.000 18.19339 100 ASN A N 1
ATOM 818 C CA . ASN A 1 106 ? -4.26815 17.53554 12.73471 1.000 18.29102 100 ASN A CA 1
ATOM 819 C C . ASN A 1 106 ? -3.57700 18.42390 13.75586 1.000 16.89660 100 ASN A C 1
ATOM 820 O O . ASN A 1 106 ? -2.74334 17.96058 14.53511 1.000 16.53355 100 ASN A O 1
ATOM 825 N N . VAL A 1 107 ? -3.93169 19.70794 13.74236 1.000 16.82922 101 VAL A N 1
ATOM 826 C CA . VAL A 1 107 ? -3.35887 20.71250 14.63594 1.000 16.38265 101 VAL A CA 1
ATOM 827 C C . VAL A 1 107 ? -3.37416 20.29938 16.10228 1.000 16.85749 101 VAL A C 1
ATOM 828 O O . VAL A 1 107 ? -2.46208 20.67796 16.84797 1.000 16.28468 101 VAL A O 1
ATOM 832 N N . GLU A 1 108 ? -4.34773 19.48664 16.53963 1.000 18.01527 102 GLU A N 1
ATOM 833 C CA A GLU A 1 108 ? -4.39876 19.10706 17.95276 0.561 17.86675 102 GLU A CA 1
ATOM 834 C CA B GLU A 1 108 ? -4.38957 19.11366 17.95475 0.439 19.02933 102 GLU A CA 1
ATOM 835 C C . GLU A 1 108 ? -3.20120 18.26422 18.37781 1.000 16.86836 102 GLU A C 1
ATOM 836 O O . GLU A 1 108 ? -2.90248 18.19281 19.57588 1.000 18.04745 102 GLU A O 1
ATOM 847 N N . ALA A 1 109 ? -2.51174 17.61915 17.42734 1.000 15.60571 103 ALA A N 1
ATOM 848 C CA . ALA A 1 109 ? -1.34887 16.80227 17.74142 1.000 16.16195 103 ALA A CA 1
ATOM 849 C C . ALA A 1 109 ? -0.11698 17.65178 17.98782 1.000 13.81317 103 ALA A C 1
ATOM 850 O O . ALA A 1 109 ? 0.84845 17.17370 18.58196 1.000 13.98725 103 ALA A O 1
ATOM 852 N N . LEU A 1 110 ? -0.12795 18.90833 17.56013 1.000 13.48531 104 LEU A N 1
ATOM 853 C CA . LEU A 1 110 ? 1.03614 19.75566 17.76674 1.000 13.70683 104 LEU A CA 1
ATOM 854 C C . LEU A 1 110 ? 1.15744 20.14869 19.23133 1.000 13.28937 104 LEU A C 1
ATOM 855 O O . LEU A 1 110 ? 0.16081 20.45124 19.88645 1.000 15.39900 104 LEU A O 1
ATOM 860 N N . GLU A 1 111 ? 2.38860 20.10179 19.74871 1.000 12.74111 105 GLU A N 1
ATOM 861 C CA . GLU A 1 111 ? 2.68049 20.38337 21.14647 1.000 13.34390 105 GLU A CA 1
ATOM 862 C C . GLU A 1 111 ? 3.53491 21.63351 21.28107 1.000 13.33606 105 GLU A C 1
ATOM 863 O O . GLU A 1 111 ? 4.11861 21.84798 22.32592 1.000 14.35550 105 GLU A O 1
ATOM 869 N N . CYS A 1 112 ? 3.63275 22.46520 20.23565 1.000 12.98309 106 CYS A N 1
ATOM 870 C CA . CYS A 1 112 ? 4.53430 23.61204 20.24038 1.000 13.72570 106 CYS A CA 1
ATOM 871 C C . CYS A 1 112 ? 3.89773 24.91935 20.72887 1.000 13.10195 106 CYS A C 1
ATOM 872 O O . CYS A 1 112 ? 4.62650 25.88582 21.00364 1.000 14.25945 106 CYS A O 1
ATOM 875 N N . GLY A 1 113 ? 2.56761 25.01268 20.78635 1.000 13.30875 107 GLY A N 1
ATOM 876 C CA . GLY A 1 113 ? 1.92970 26.27687 21.11141 1.000 13.63029 107 GLY A CA 1
ATOM 877 C C . GLY A 1 113 ? 1.78944 27.16583 19.88129 1.000 13.28722 107 GLY A C 1
ATOM 878 O O . GLY A 1 113 ? 2.23932 26.82450 18.77452 1.000 13.97872 107 GLY A O 1
ATOM 879 N N . ALA A 1 114 ? 1.17120 28.32910 20.07816 1.000 13.87141 108 ALA A N 1
ATOM 880 C CA . ALA A 1 114 ? 0.88174 29.28064 19.00158 1.000 13.85735 108 ALA A CA 1
ATOM 881 C C . ALA A 1 114 ? 1.54734 30.62694 19.25135 1.000 14.36675 108 ALA A C 1
ATOM 882 O O . ALA A 1 114 ? 1.80300 31.00031 20.40035 1.000 15.43995 108 ALA A O 1
ATOM 884 N N A HIS A 1 115 ? 1.80087 31.37983 18.18387 0.556 13.57301 109 HIS A N 1
ATOM 885 N N B HIS A 1 115 ? 1.82846 31.34317 18.15902 0.444 13.10431 109 HIS A N 1
ATOM 886 C CA A HIS A 1 115 ? 2.32306 32.72931 18.38285 0.556 14.22083 109 HIS A CA 1
ATOM 887 C CA B HIS A 1 115 ? 2.34036 32.71123 18.21479 0.444 13.40491 109 HIS A CA 1
ATOM 888 C C A HIS A 1 115 ? 2.02251 33.57375 17.15599 0.556 14.82633 109 HIS A C 1
ATOM 889 C C B HIS A 1 115 ? 2.08818 33.40016 16.87888 0.444 12.49707 109 HIS A C 1
ATOM 890 O O A HIS A 1 115 ? 1.93958 33.05609 16.03534 0.556 15.39086 109 HIS A O 1
ATOM 891 O O B HIS A 1 115 ? 1.81694 32.75485 15.85793 0.444 12.06623 109 HIS A O 1
ATOM 904 N N A TRP A 1 116 ? 1.84209 34.87084 17.38392 0.556 15.11055 110 TRP A N 1
ATOM 905 N N B TRP A 1 116 ? 2.20623 34.72621 16.90172 0.444 11.61767 110 TRP A N 1
ATOM 906 C CA A TRP A 1 116 ? 1.71223 35.80454 16.27293 0.556 13.81203 110 TRP A CA 1
ATOM 907 C CA B TRP A 1 116 ? 2.04945 35.59755 15.74786 0.444 14.58184 110 TRP A CA 1
ATOM 908 C C A TRP A 1 116 ? 3.04751 35.92823 15.54176 0.556 14.17889 110 TRP A C 1
ATOM 909 C C B TRP A 1 116 ? 3.34624 35.66343 14.94095 0.444 40.41991 110 TRP A C 1
ATOM 910 O O A TRP A 1 116 ? 4.11533 35.76737 16.13980 0.556 14.82391 110 TRP A O 1
ATOM 911 O O B TRP A 1 116 ? 4.44529 35.43886 15.44842 0.444 11.73578 110 TRP A O 1
ATOM 932 N N A SER A 1 117 ? 2.99419 36.25049 14.24930 0.556 16.66853 111 SER A N 1
ATOM 933 N N B SER A 1 117 ? 3.21445 36.05164 13.68066 0.444 14.46437 111 SER A N 1
ATOM 934 C CA A SER A 1 117 ? 4.21314 36.35183 13.44387 0.556 14.32751 111 SER A CA 1
ATOM 935 C CA B SER A 1 117 ? 4.30599 35.86099 12.73846 0.444 11.93937 111 SER A CA 1
ATOM 936 C C A SER A 1 117 ? 5.17671 37.35650 14.04670 0.556 13.00538 111 SER A C 1
ATOM 937 C C B SER A 1 117 ? 5.59940 36.56895 13.12558 0.444 14.45757 111 SER A C 1
ATOM 938 O O A SER A 1 117 ? 4.78199 38.43867 14.48473 0.556 15.76635 111 SER A O 1
ATOM 939 O O B SER A 1 117 ? 5.61625 37.68558 13.66190 0.444 13.73274 111 SER A O 1
ATOM 944 N N A MET A 1 118 ? 6.46898 37.03242 13.98184 0.556 19.25419 112 MET A N 1
ATOM 945 N N B MET A 1 118 ? 6.69902 35.91075 12.75933 0.444 15.77818 112 MET A N 1
ATOM 946 C CA A MET A 1 118 ? 7.45190 38.04044 14.35005 0.556 104.02051 112 MET A CA 1
ATOM 947 C CA B MET A 1 118 ? 8.03525 36.47279 12.88117 0.444 99.22448 112 MET A CA 1
ATOM 948 C C A MET A 1 118 ? 7.74497 38.98069 13.19229 0.556 19.40729 112 MET A C 1
ATOM 949 C C B MET A 1 118 ? 8.24154 37.67293 11.97042 0.444 17.29752 112 MET A C 1
ATOM 950 O O A MET A 1 118 ? 8.39320 40.01543 13.39187 0.556 24.19824 112 MET A O 1
ATOM 951 O O B MET A 1 118 ? 9.17195 38.44820 12.20186 0.444 15.94235 112 MET A O 1
ATOM 960 N N A ASN A 1 119 ? 7.26068 38.65905 11.99458 0.556 21.27284 113 ASN A N 1
ATOM 961 N N B ASN A 1 119 ? 7.42407 37.83884 10.93466 0.444 13.52501 113 ASN A N 1
ATOM 962 C CA A ASN A 1 119 ? 7.40876 39.54451 10.84932 0.556 21.81183 113 ASN A CA 1
ATOM 963 C CA B ASN A 1 119 ? 7.52867 38.95845 10.00435 0.444 13.38397 113 ASN A CA 1
ATOM 964 C C A ASN A 1 119 ? 6.27426 40.56498 10.84216 0.556 16.13147 113 ASN A C 1
ATOM 965 C C B ASN A 1 119 ? 6.37851 39.94118 10.22054 0.444 13.73721 113 ASN A C 1
ATOM 966 O O A ASN A 1 119 ? 5.09764 40.19729 10.95318 0.556 13.78408 113 ASN A O 1
ATOM 967 O O B ASN A 1 119 ? 5.21629 39.52759 10.26080 0.444 12.84434 113 ASN A O 1
ATOM 976 N N A GLN A 1 120 ? 6.61208 41.84999 10.72035 0.556 18.50790 114 GLN A N 1
ATOM 977 N N B GLN A 1 120 ? 6.70621 41.23121 10.37847 0.444 17.14111 114 GLN A N 1
ATOM 978 C CA A GLN A 1 120 ? 5.57648 42.85940 10.90868 0.556 17.96326 114 GLN A CA 1
ATOM 979 C CA B GLN A 1 120 ? 5.71544 42.23619 10.79895 0.444 19.39783 114 GLN A CA 1
ATOM 980 C C A GLN A 1 120 ? 4.50924 42.79564 9.81814 0.556 18.06136 114 GLN A C 1
ATOM 981 C C B GLN A 1 120 ? 4.56922 42.36688 9.80809 0.444 19.53498 114 GLN A C 1
ATOM 982 O O A GLN A 1 120 ? 3.31626 42.90662 10.12815 0.556 16.36459 114 GLN A O 1
ATOM 983 O O B GLN A 1 120 ? 3.39313 42.35235 10.19029 0.444 19.32538 114 GLN A O 1
ATOM 994 N N . LYS A 1 121 ? 4.89827 42.59110 8.54126 1.000 19.40841 115 LYS A N 1
ATOM 995 C CA . LYS A 1 121 ? 3.88129 42.60379 7.48325 1.000 19.20022 115 LYS A CA 1
ATOM 996 C C . LYS A 1 121 ? 2.97737 41.38412 7.56479 1.000 18.81589 115 LYS A C 1
ATOM 997 O O . LYS A 1 121 ? 1.75132 41.49434 7.40067 1.000 18.84726 115 LYS A O 1
ATOM 1003 N N . VAL A 1 122 ? 3.55548 40.21238 7.84179 1.000 18.71622 116 VAL A N 1
ATOM 1004 C CA . VAL A 1 122 ? 2.74025 39.01585 8.02059 1.000 18.05830 116 VAL A CA 1
ATOM 1005 C C . VAL A 1 122 ? 1.85239 39.14196 9.24437 1.000 17.16937 116 VAL A C 1
ATOM 1006 O O . VAL A 1 122 ? 0.67298 38.74998 9.21347 1.000 18.75881 116 VAL A O 1
ATOM 1010 N N . LEU A 1 123 ? 2.38504 39.67306 10.33958 1.000 16.85410 117 LEU A N 1
ATOM 1011 C CA . LEU A 1 123 ? 1.57193 39.88075 11.52808 1.000 18.30557 117 LEU A CA 1
ATOM 1012 C C . LEU A 1 123 ? 0.36963 40.76082 11.22557 1.000 18.94526 117 LEU A C 1
ATOM 1013 O O . LEU A 1 123 ? -0.74205 40.45646 11.66011 1.000 18.90301 117 LEU A O 1
ATOM 1018 N N . ILE A 1 124 ? 0.57636 41.85787 10.48698 1.000 18.29664 118 ILE A N 1
ATOM 1019 C CA . ILE A 1 124 ? -0.54910 42.70412 10.10368 1.000 18.38897 118 ILE A CA 1
ATOM 1020 C C . ILE A 1 124 ? -1.60742 41.88559 9.35619 1.000 18.37343 118 ILE A C 1
ATOM 1021 O O . ILE A 1 124 ? -2.81329 42.00782 9.63165 1.000 18.48373 118 ILE A O 1
ATOM 1026 N N A GLN A 1 125 ? -1.16841 41.04073 8.39999 0.515 17.54803 119 GLN A N 1
ATOM 1027 N N B GLN A 1 125 ? -1.18337 41.02272 8.43266 0.485 18.13892 119 GLN A N 1
ATOM 1028 C CA A GLN A 1 125 ? -2.07623 40.16382 7.65268 0.515 18.34436 119 GLN A CA 1
ATOM 1029 C CA B GLN A 1 125 ? -2.15924 40.23937 7.68676 0.485 19.29506 119 GLN A CA 1
ATOM 1030 C C A GLN A 1 125 ? -2.82264 39.22126 8.58965 0.515 17.86270 119 GLN A C 1
ATOM 1031 C C B GLN A 1 125 ? -2.83526 39.18803 8.56821 0.485 18.20616 119 GLN A C 1
ATOM 1032 O O A GLN A 1 125 ? -4.04652 39.05698 8.48802 0.515 18.35236 119 GLN A O 1
ATOM 1033 O O B GLN A 1 125 ? -4.03106 38.91150 8.40014 0.485 18.01729 119 GLN A O 1
ATOM 1044 N N . GLN A 1 126 ? -2.09193 38.59178 9.50716 1.000 17.68071 120 GLN A N 1
ATOM 1045 C CA . GLN A 1 126 ? -2.68946 37.65627 10.45408 1.000 17.64328 120 GLN A CA 1
ATOM 1046 C C . GLN A 1 126 ? -3.71576 38.35226 11.32532 1.000 17.73939 120 GLN A C 1
ATOM 1047 O O . GLN A 1 126 ? -4.81906 37.83632 11.52823 1.000 19.74092 120 GLN A O 1
ATOM 1053 N N . ALA A 1 127 ? -3.36014 39.52750 11.85535 1.000 18.86150 121 ALA A N 1
ATOM 1054 C CA . ALA A 1 127 ? -4.26648 40.27765 12.71993 1.000 20.31027 121 ALA A CA 1
ATOM 1055 C C . ALA A 1 127 ? -5.56224 40.60182 12.00220 1.000 20.24389 121 ALA A C 1
ATOM 1056 O O . ALA A 1 127 ? -6.63942 40.56830 12.60778 1.000 20.79804 121 ALA A O 1
ATOM 1058 N N . ARG A 1 128 ? -5.46957 40.92334 10.71093 1.000 19.98251 122 ARG A N 1
ATOM 1059 C CA . ARG A 1 128 ? -6.64227 41.30304 9.94343 1.000 19.91213 122 ARG A CA 1
ATOM 1060 C C . ARG A 1 128 ? -7.50326 40.10958 9.55731 1.000 22.47738 122 ARG A C 1
ATOM 1061 O O . ARG A 1 128 ? -8.67162 40.29695 9.22549 1.000 25.41967 122 ARG A O 1
ATOM 1069 N N . SER A 1 129 ? -6.98806 38.89524 9.63159 1.000 23.06635 123 SER A N 1
ATOM 1070 C CA . SER A 1 129 ? -7.71887 37.73372 9.16153 1.000 23.52245 123 SER A CA 1
ATOM 1071 C C . SER A 1 129 ? -8.02329 36.69864 10.23507 1.000 23.88022 123 SER A C 1
ATOM 1072 O O . SER A 1 129 ? -8.80118 35.77592 9.96701 1.000 27.16041 123 SER A O 1
ATOM 1075 N N . LEU A 1 130 ? -7.45347 36.81660 11.43038 1.000 22.95220 124 LEU A N 1
ATOM 1076 C CA . LEU A 1 130 ? -7.58890 35.80319 12.46887 1.000 23.97377 124 LEU A CA 1
ATOM 1077 C C . LEU A 1 130 ? -7.93129 36.46459 13.78953 1.000 24.34048 124 LEU A C 1
ATOM 1078 O O . LEU A 1 130 ? -7.44558 37.55799 14.08359 1.000 23.69412 124 LEU A O 1
ATOM 1083 N N . ASP A 1 131 ? -8.70141 35.76142 14.63351 1.000 25.12884 125 ASP A N 1
ATOM 1084 C CA . ASP A 1 131 ? -8.82401 36.25382 16.00715 1.000 26.73525 125 ASP A CA 1
ATOM 1085 C C . ASP A 1 131 ? -7.56638 35.98152 16.81785 1.000 22.95945 125 ASP A C 1
ATOM 1086 O O . ASP A 1 131 ? -7.17311 36.79638 17.65361 1.000 23.58420 125 ASP A O 1
ATOM 1091 N N . ALA A 1 132 ? -6.93599 34.83551 16.58755 1.000 20.80956 126 ALA A N 1
ATOM 1092 C CA . ALA A 1 132 ? -5.74088 34.42177 17.30375 1.000 19.33836 126 ALA A CA 1
ATOM 1093 C C . ALA A 1 132 ? -5.02102 33.42058 16.42542 1.000 18.38962 126 ALA A C 1
ATOM 1094 O O . ALA A 1 132 ? -5.67059 32.69873 15.65752 1.000 19.56514 126 ALA A O 1
ATOM 1096 N N . PRO A 1 133 ? -3.69538 33.33889 16.50640 1.000 18.23209 127 PRO A N 1
ATOM 1097 C CA . PRO A 1 133 ? -2.98609 32.27309 15.79172 1.000 17.64938 127 PRO A CA 1
ATOM 1098 C C . PRO A 1 133 ? -3.24724 30.91670 16.44362 1.000 17.04128 127 PRO A C 1
ATOM 1099 O O . PRO A 1 133 ? -3.66571 30.82222 17.60455 1.000 18.00910 127 PRO A O 1
ATOM 1103 N N . THR A 1 134 ? -3.00859 29.85290 15.67760 1.000 16.94676 128 THR A N 1
ATOM 1104 C CA . THR A 1 134 ? -3.04483 28.49286 16.20356 1.000 15.28606 128 THR A CA 1
ATOM 1105 C C . THR A 1 134 ? -1.64303 27.92015 16.17740 1.000 14.32388 128 THR A C 1
ATOM 1106 O O . THR A 1 134 ? -0.69684 28.57306 15.72932 1.000 14.65258 128 THR A O 1
ATOM 1110 N N . ALA A 1 135 ? -1.51300 26.67409 16.64026 1.000 13.96808 129 ALA A N 1
ATOM 1111 C CA . ALA A 1 135 ? -0.21208 26.01539 16.60102 1.000 13.51914 129 ALA A CA 1
ATOM 1112 C C . ALA A 1 135 ? 0.33399 25.91496 15.18110 1.000 13.41090 129 ALA A C 1
ATOM 1113 O O . ALA A 1 135 ? 1.55886 25.83949 14.99746 1.000 14.29931 129 ALA A O 1
ATOM 1115 N N . LEU A 1 136 ? -0.53870 25.91060 14.17043 1.000 13.90346 130 LEU A N 1
ATOM 1116 C CA . LEU A 1 136 ? -0.03634 25.84093 12.80379 1.000 14.67729 130 LEU A CA 1
ATOM 1117 C C . LEU A 1 136 ? 0.75966 27.07313 12.43666 1.000 13.65444 130 LEU A C 1
ATOM 1118 O O . LEU A 1 136 ? 1.62385 27.00157 11.56146 1.000 15.22818 130 LEU A O 1
ATOM 1123 N N . HIS A 1 137 ? 0.42502 28.22018 13.02260 1.000 14.22790 131 HIS A N 1
ATOM 1124 C CA . HIS A 1 137 ? 1.13285 29.47604 12.77105 1.000 14.84684 131 HIS A CA 1
ATOM 1125 C C . HIS A 1 137 ? 2.48870 29.54815 13.45550 1.000 13.92583 131 HIS A C 1
ATOM 1126 O O . HIS A 1 137 ? 3.31035 30.39765 13.08028 1.000 15.30228 131 HIS A O 1
ATOM 1133 N N . ASN A 1 138 ? 2.76757 28.65649 14.40384 1.000 13.02281 132 ASN A N 1
ATOM 1134 C CA . ASN A 1 138 ? 4.06313 28.65204 15.06837 1.000 12.16962 132 ASN A CA 1
ATOM 1135 C C . ASN A 1 138 ? 5.15260 28.44792 14.01512 1.000 12.72824 132 ASN A C 1
ATOM 1136 O O . ASN A 1 138 ? 5.03705 27.58024 13.15078 1.000 13.05039 132 ASN A O 1
ATOM 1141 N N . ASN A 1 139 ? 6.24167 29.20829 14.13547 1.000 12.24013 133 ASN A N 1
ATOM 1142 C CA . ASN A 1 139 ? 7.33179 29.09444 13.16789 1.000 12.31891 133 ASN A CA 1
ATOM 1143 C C . ASN A 1 139 ? 7.89305 27.68424 13.09565 1.000 12.13074 133 ASN A C 1
ATOM 1144 O O . ASN A 1 139 ? 8.51863 27.33610 12.09247 1.000 13.14883 133 ASN A O 1
ATOM 1149 N N A CYS A 1 140 ? 7.74029 26.88958 14.16737 0.500 11.47345 134 CYS A N 1
ATOM 1150 N N B CYS A 1 140 ? 7.73911 26.87234 14.14726 0.500 11.76928 134 CYS A N 1
ATOM 1151 C CA A CYS A 1 140 ? 8.22146 25.51351 14.24557 0.500 11.79892 134 CYS A CA 1
ATOM 1152 C CA B CYS A 1 140 ? 8.24961 25.50426 14.15891 0.500 12.42927 134 CYS A CA 1
ATOM 1153 C C A CYS A 1 140 ? 7.16788 24.47648 13.86144 0.500 11.37272 134 CYS A C 1
ATOM 1154 C C B CYS A 1 140 ? 7.23966 24.46842 13.69907 0.500 11.77266 134 CYS A C 1
ATOM 1155 O O A CYS A 1 140 ? 7.39812 23.27551 14.07107 0.500 11.17081 134 CYS A O 1
ATOM 1156 O O B CYS A 1 140 ? 7.57121 23.26975 13.71811 0.500 11.06796 134 CYS A O 1
ATOM 1161 N N . SER A 1 141 ? 6.03885 24.88510 13.26127 1.000 12.14564 135 SER A N 1
ATOM 1162 C CA . SER A 1 141 ? 4.96151 23.91202 13.01717 1.000 12.71895 135 SER A CA 1
ATOM 1163 C C . SER A 1 141 ? 5.31435 22.89573 11.94823 1.000 12.62492 135 SER A C 1
ATOM 1164 O O . SER A 1 141 ? 4.83046 21.76111 12.01134 1.000 13.86541 135 SER A O 1
ATOM 1167 N N . GLY A 1 142 ? 6.14544 23.26039 10.96648 1.000 12.30459 136 GLY A N 1
ATOM 1168 C CA . GLY A 1 142 ? 6.57184 22.27700 9.97328 1.000 13.45715 136 GLY A CA 1
ATOM 1169 C C . GLY A 1 142 ? 7.53062 21.25574 10.53986 1.000 13.34147 136 GLY A C 1
ATOM 1170 O O . GLY A 1 142 ? 7.41468 20.05696 10.24917 1.000 13.39360 136 GLY A O 1
ATOM 1171 N N . LYS A 1 143 ? 8.45983 21.70996 11.39031 1.000 12.64140 137 LYS A N 1
ATOM 1172 C CA . LYS A 1 143 ? 9.36577 20.80069 12.07639 1.000 13.30547 137 LYS A CA 1
ATOM 1173 C C . LYS A 1 143 ? 8.56487 19.83722 12.94380 1.000 11.70197 137 LYS A C 1
ATOM 1174 O O . LYS A 1 143 ? 8.79386 18.63103 12.91757 1.000 11.81414 137 LYS A O 1
ATOM 1180 N N . HIS A 1 144 ? 7.58160 20.34939 13.68518 1.000 11.41409 138 HIS A N 1
ATOM 1181 C CA . HIS A 1 144 ? 6.80654 19.47761 14.54825 1.000 11.51535 138 HIS A CA 1
ATOM 1182 C C . HIS A 1 144 ? 5.86629 18.58496 13.75937 1.000 12.22678 138 HIS A C 1
ATOM 1183 O O . HIS A 1 144 ? 5.68617 17.42026 14.13103 1.000 12.25879 138 HIS A O 1
ATOM 1190 N N . ALA A 1 145 ? 5.31685 19.05749 12.63648 1.000 12.24383 139 ALA A N 1
ATOM 1191 C CA . ALA A 1 145 ? 4.59220 18.15045 11.76087 1.000 13.55725 139 ALA A CA 1
ATOM 1192 C C . ALA A 1 145 ? 5.51334 17.03617 11.28344 1.000 12.63360 139 ALA A C 1
ATOM 1193 O O . ALA A 1 145 ? 5.12104 15.85948 11.25741 1.000 13.38037 139 ALA A O 1
ATOM 1195 N N . GLY A 1 146 ? 6.75632 17.39160 10.91931 1.000 13.09747 140 GLY A N 1
ATOM 1196 C CA . GLY A 1 146 ? 7.72529 16.37473 10.52735 1.000 12.87951 140 GLY A CA 1
ATOM 1197 C C . GLY A 1 146 ? 7.97053 15.35271 11.62924 1.000 12.14564 140 GLY A C 1
ATOM 1198 O O . GLY A 1 146 ? 8.02749 14.13457 11.36229 1.000 13.07658 140 GLY A O 1
ATOM 1199 N N . PHE A 1 147 ? 8.07568 15.82576 12.88928 1.000 11.84648 141 PHE A N 1
ATOM 1200 C CA . PHE A 1 147 ? 8.22899 14.92987 14.03451 1.000 12.08092 141 PHE A CA 1
ATOM 1201 C C . PHE A 1 147 ? 7.05963 13.96364 14.14336 1.000 12.91104 141 PHE A C 1
ATOM 1202 O O . PHE A 1 147 ? 7.22920 12.74484 14.34231 1.000 13.11438 141 PHE A O 1
ATOM 1210 N N . ILE A 1 148 ? 5.84664 14.49874 14.05805 1.000 13.00009 142 ILE A N 1
ATOM 1211 C CA . ILE A 1 148 ? 4.64247 13.69262 14.20427 1.000 13.10030 142 ILE A CA 1
ATOM 1212 C C . ILE A 1 148 ? 4.55139 12.67555 13.08384 1.000 12.99887 142 ILE A C 1
ATOM 1213 O O . ILE A 1 148 ? 4.22681 11.50452 13.31358 1.000 13.14179 142 ILE A O 1
ATOM 1218 N N . CYS A 1 149 ? 4.90960 13.09244 11.86494 1.000 12.55556 143 CYS A N 1
ATOM 1219 C CA . CYS A 1 149 ? 4.93023 12.18015 10.73606 1.000 12.88730 143 CYS A CA 1
ATOM 1220 C C . CYS A 1 149 ? 5.95467 11.06365 10.91017 1.000 13.00260 143 CYS A C 1
ATOM 1221 O O . CYS A 1 149 ? 5.65534 9.89131 10.64241 1.000 14.44017 143 CYS A O 1
ATOM 1224 N N . ALA A 1 150 ? 7.14637 11.38627 11.40493 1.000 13.72904 144 ALA A N 1
ATOM 1225 C CA . ALA A 1 150 ? 8.15791 10.36076 11.66469 1.000 14.96066 144 ALA A CA 1
ATOM 1226 C C . ALA A 1 150 ? 7.66607 9.35566 12.68930 1.000 14.75540 144 ALA A C 1
ATOM 1227 O O . ALA A 1 150 ? 7.88136 8.13969 12.54188 1.000 16.41666 144 ALA A O 1
ATOM 1229 N N . CYS A 1 151 ? 6.95455 9.82514 13.70635 1.000 14.24652 145 CYS A N 1
ATOM 1230 C CA . CYS A 1 151 ? 6.39716 8.90095 14.69796 1.000 14.37713 145 CYS A CA 1
ATOM 1231 C C . CYS A 1 151 ? 5.28495 8.03962 14.10745 1.000 13.96224 145 CYS A C 1
ATOM 1232 O O . CYS A 1 151 ? 5.32338 6.81091 14.19669 1.000 14.56099 145 CYS A O 1
ATOM 1235 N N . CYS A 1 152 ? 4.29045 8.66883 13.46827 1.000 14.64000 146 CYS A N 1
ATOM 1236 C CA . CYS A 1 152 ? 3.13458 7.92965 12.97781 1.000 16.20027 146 CYS A CA 1
ATOM 1237 C C . CYS A 1 152 ? 3.50369 6.91315 11.91933 1.000 15.42550 146 CYS A C 1
ATOM 1238 O O . CYS A 1 152 ? 2.94881 5.81024 11.90705 1.000 17.56417 146 CYS A O 1
ATOM 1241 N N . HIS A 1 153 ? 4.44607 7.25292 11.03573 1.000 14.85243 147 HIS A N 1
ATOM 1242 C CA . HIS A 1 153 ? 4.85905 6.29041 10.03121 1.000 15.28672 147 HIS A CA 1
ATOM 1243 C C . HIS A 1 153 ? 5.41488 5.02211 10.66259 1.000 17.26086 147 HIS A C 1
ATOM 1244 O O . HIS A 1 153 ? 5.26248 3.92453 10.10922 1.000 19.15765 147 HIS A O 1
ATOM 1251 N N . ARG A 1 154 ? 6.06090 5.15473 11.81371 1.000 16.37489 148 ARG A N 1
ATOM 1252 C CA . ARG A 1 154 ? 6.68020 4.06509 12.54217 1.000 18.16256 148 ARG A CA 1
ATOM 1253 C C . ARG A 1 154 ? 5.79064 3.50812 13.64916 1.000 18.56414 148 ARG A C 1
ATOM 1254 O O . ARG A 1 154 ? 6.24643 2.67185 14.44428 1.000 20.06200 148 ARG A O 1
ATOM 1262 N N . ASP A 1 155 ? 4.53678 3.97085 13.74076 1.000 17.57274 149 ASP A N 1
ATOM 1263 C CA . ASP A 1 155 ? 3.60444 3.50808 14.79146 1.000 18.02533 149 ASP A CA 1
ATOM 1264 C C . ASP A 1 155 ? 4.10209 3.82563 16.20580 1.000 18.31755 149 ASP A C 1
ATOM 1265 O O . ASP A 1 155 ? 3.76708 3.12930 17.16608 1.000 21.20373 149 ASP A O 1
ATOM 1270 N N . ILE A 1 156 ? 4.88869 4.88219 16.34013 1.000 17.33136 150 ILE A N 1
ATOM 1271 C CA . ILE A 1 156 ? 5.28965 5.42935 17.62935 1.000 17.48375 150 ILE A CA 1
ATOM 1272 C C . ILE A 1 156 ? 4.24308 6.46240 18.00225 1.000 17.11301 150 ILE A C 1
ATOM 1273 O O . ILE A 1 156 ? 3.88348 7.30965 17.17266 1.000 17.72989 150 ILE A O 1
ATOM 1278 N N . ASP A 1 157 ? 3.73086 6.37469 19.21950 1.000 17.04306 151 ASP A N 1
ATOM 1279 C CA . ASP A 1 157 ? 2.72663 7.31563 19.66576 1.000 16.94721 151 ASP A CA 1
ATOM 1280 C C . ASP A 1 157 ? 3.38863 8.68656 19.74008 1.000 14.53410 151 ASP A C 1
ATOM 1281 O O . ASP A 1 157 ? 4.38869 8.84225 20.45249 1.000 15.27117 151 ASP A O 1
ATOM 1286 N N . PRO A 1 158 ? 2.89296 9.69473 19.02258 1.000 14.46291 152 PRO A N 1
ATOM 1287 C CA . PRO A 1 158 ? 3.51998 11.01783 19.08581 1.000 15.06783 152 PRO A CA 1
ATOM 1288 C C . PRO A 1 158 ? 3.20552 11.76461 20.35530 1.000 14.78076 152 PRO A C 1
ATOM 1289 O O . PRO A 1 158 ? 3.87335 12.77474 20.60001 1.000 15.41028 152 PRO A O 1
ATOM 1293 N N . LYS A 1 159 ? 2.22280 11.33782 21.15453 1.000 14.84051 153 LYS A N 1
ATOM 1294 C CA . LYS A 1 159 ? 1.94763 12.03025 22.40633 1.000 16.40214 153 LYS A CA 1
ATOM 1295 C C . LYS A 1 159 ? 3.22107 12.17145 23.22302 1.000 14.71874 153 LYS A C 1
ATOM 1296 O O . LYS A 1 159 ? 3.92542 11.18499 23.47682 1.000 15.65277 153 LYS A O 1
ATOM 1302 N N . GLY A 1 160 ? 3.51199 13.40478 23.63525 1.000 13.11144 154 GLY A N 1
ATOM 1303 C CA . GLY A 1 160 ? 4.67469 13.64751 24.45623 1.000 14.09624 154 GLY A CA 1
ATOM 1304 C C . GLY A 1 160 ? 5.97009 13.65807 23.69936 1.000 12.83020 154 GLY A C 1
ATOM 1305 O O . GLY A 1 160 ? 7.02890 13.51061 24.31735 1.000 13.29568 154 GLY A O 1
ATOM 1306 N N . TYR A 1 161 ? 5.93398 13.87133 22.36978 1.000 13.82505 155 TYR A N 1
ATOM 1307 C CA . TYR A 1 161 ? 7.14127 13.82725 21.53971 1.000 12.95964 155 TYR A CA 1
ATOM 1308 C C . TYR A 1 161 ? 8.14301 14.90709 21.91364 1.000 12.36219 155 TYR A C 1
ATOM 1309 O O . TYR A 1 161 ? 9.30973 14.82427 21.51383 1.000 14.10184 155 TYR A O 1
ATOM 1318 N N . VAL A 1 162 ? 7.71898 15.92583 22.66744 1.000 12.87992 156 VAL A N 1
ATOM 1319 C CA . VAL A 1 162 ? 8.65915 16.93980 23.13810 1.000 13.89480 156 VAL A CA 1
ATOM 1320 C C . VAL A 1 162 ? 9.54249 16.45059 24.27571 1.000 13.71444 156 VAL A C 1
ATOM 1321 O O . VAL A 1 162 ? 10.54158 17.10863 24.56254 1.000 13.91441 156 VAL A O 1
ATOM 1325 N N . GLY A 1 163 ? 9.19640 15.32607 24.92169 1.000 13.17484 157 GLY A N 1
ATOM 1326 C CA . GLY A 1 163 ? 9.84844 14.92538 26.15351 1.000 13.52953 157 GLY A CA 1
ATOM 1327 C C . GLY A 1 163 ? 11.22965 14.34622 25.91449 1.000 12.82964 157 GLY A C 1
ATOM 1328 O O . GLY A 1 163 ? 11.48541 13.64790 24.93211 1.000 13.88101 157 GLY A O 1
ATOM 1329 N N . TYR A 1 164 ? 12.11050 14.56407 26.90768 1.000 12.34535 158 TYR A N 1
ATOM 1330 C CA . TYR A 1 164 ? 13.52899 14.24839 26.76763 1.000 12.65649 158 TYR A CA 1
ATOM 1331 C C . TYR A 1 164 ? 13.77367 12.78092 26.41743 1.000 12.30222 158 TYR A C 1
ATOM 1332 O O . TYR A 1 164 ? 14.70939 12.47665 25.68134 1.000 12.76513 158 TYR A O 1
ATOM 1341 N N . GLU A 1 165 ? 12.99125 11.84927 26.96165 1.000 13.05960 159 GLU A N 1
ATOM 1342 C CA . GLU A 1 165 ? 13.21174 10.44431 26.68512 1.000 12.67486 159 GLU A CA 1
ATOM 1343 C C . GLU A 1 165 ? 12.09013 9.84111 25.84011 1.000 12.67763 159 GLU A C 1
ATOM 1344 O O . GLU A 1 165 ? 11.95868 8.60781 25.76533 1.000 14.09586 159 GLU A O 1
ATOM 1350 N N . HIS A 1 166 ? 11.30906 10.66805 25.14776 1.000 12.99260 160 HIS A N 1
ATOM 1351 C CA . HIS A 1 166 ? 10.49149 10.13590 24.07074 1.000 12.95872 160 HIS A CA 1
ATOM 1352 C C . HIS A 1 166 ? 11.41200 9.57637 22.98890 1.000 13.43969 160 HIS A C 1
ATOM 1353 O O . HIS A 1 166 ? 12.46866 10.14238 22.74598 1.000 12.92468 160 HIS A O 1
ATOM 1360 N N . PRO A 1 167 ? 11.06341 8.43402 22.36164 1.000 13.24506 161 PRO A N 1
ATOM 1361 C CA . PRO A 1 167 ? 11.95884 7.85480 21.33022 1.000 14.45890 161 PRO A CA 1
ATOM 1362 C C . PRO A 1 167 ? 12.39916 8.84560 20.27480 1.000 14.10629 161 PRO A C 1
ATOM 1363 O O . PRO A 1 167 ? 13.54127 8.75211 19.79996 1.000 13.72026 161 PRO A O 1
ATOM 1367 N N . LEU A 1 168 ? 11.55080 9.81049 19.91881 1.000 13.40727 162 LEU A N 1
ATOM 1368 C CA . LEU A 1 168 ? 11.97263 10.79873 18.92949 1.000 13.69217 162 LEU A CA 1
ATOM 1369 C C . LEU A 1 168 ? 13.11978 11.65351 19.44549 1.000 12.86250 162 LEU A C 1
ATOM 1370 O O . LEU A 1 168 ? 14.05654 11.95695 18.68574 1.000 12.61468 162 LEU A O 1
ATOM 1375 N N . GLN A 1 169 ? 13.06908 12.07937 20.71294 1.000 12.83522 163 GLN A N 1
ATOM 1376 C CA . GLN A 1 169 ? 14.16563 12.90306 21.22008 1.000 13.48276 163 GLN A CA 1
ATOM 1377 C C . GLN A 1 169 ? 15.41837 12.07918 21.45888 1.000 12.80948 163 GLN A C 1
ATOM 1378 O O . GLN A 1 169 ? 16.53773 12.58009 21.26315 1.000 13.56010 163 GLN A O 1
ATOM 1384 N N . VAL A 1 170 ? 15.25638 10.79831 21.81679 1.000 13.09555 164 VAL A N 1
ATOM 1385 C CA . VAL A 1 170 ? 16.39467 9.89669 21.89374 1.000 14.07477 164 VAL A CA 1
ATOM 1386 C C . VAL A 1 170 ? 17.07567 9.82832 20.52909 1.000 13.71974 164 VAL A C 1
ATOM 1387 O O . VAL A 1 170 ? 18.30755 9.97699 20.41659 1.000 13.81217 164 VAL A O 1
ATOM 1391 N N . GLU A 1 171 ? 16.27019 9.66084 19.46028 1.000 13.12710 165 GLU A N 1
ATOM 1392 C CA . GLU A 1 171 ? 16.83379 9.51739 18.12783 1.000 14.42822 165 GLU A CA 1
ATOM 1393 C C . GLU A 1 171 ? 17.50717 10.82556 17.67051 1.000 12.65194 165 GLU A C 1
ATOM 1394 O O . GLU A 1 171 ? 18.61134 10.80383 17.12259 1.000 13.46369 165 GLU A O 1
ATOM 1400 N N . ILE A 1 172 ? 16.89273 11.98559 17.95178 1.000 12.81778 166 ILE A N 1
ATOM 1401 C CA . ILE A 1 172 ? 17.49142 13.26307 17.56478 1.000 13.45415 166 ILE A CA 1
ATOM 1402 C C . ILE A 1 172 ? 18.83592 13.46852 18.25677 1.000 13.16734 166 ILE A C 1
ATOM 1403 O O . ILE A 1 172 ? 19.79442 13.93780 17.63759 1.000 13.42714 166 ILE A O 1
ATOM 1408 N N . ARG A 1 173 ? 18.95946 13.05622 19.52931 1.000 13.99434 167 ARG A N 1
ATOM 1409 C CA . ARG A 1 173 ? 20.26524 13.15652 20.19130 1.000 15.23669 167 ARG A CA 1
ATOM 1410 C C . ARG A 1 173 ? 21.29606 12.30093 19.48470 1.000 16.45558 167 ARG A C 1
ATOM 1411 O O . ARG A 1 173 ? 22.43297 12.73248 19.25997 1.000 17.13400 167 ARG A O 1
ATOM 1419 N N . ALA A 1 174 ? 20.94524 11.06137 19.16766 1.000 15.94418 168 ALA A N 1
ATOM 1420 C CA . ALA A 1 174 ? 21.89618 10.20302 18.45436 1.000 18.78981 168 ALA A CA 1
ATOM 1421 C C . ALA A 1 174 ? 22.29780 10.81298 17.11971 1.000 16.37989 168 ALA A C 1
ATOM 1422 O O . ALA A 1 174 ? 23.48451 10.80051 16.74714 1.000 16.63939 168 ALA A O 1
ATOM 1424 N N . VAL A 1 175 ? 21.32762 11.35203 16.37423 1.000 14.64631 169 VAL A N 1
ATOM 1425 C CA . VAL A 1 175 ? 21.63709 11.95880 15.08289 1.000 15.70693 169 VAL A CA 1
ATOM 1426 C C . VAL A 1 175 ? 22.59395 13.12931 15.27096 1.000 14.05785 169 VAL A C 1
ATOM 1427 O O . VAL A 1 175 ? 23.61331 13.25169 14.57400 1.000 14.96923 169 VAL A O 1
ATOM 1431 N N . MET A 1 176 ? 22.27436 14.02280 16.21379 1.000 13.26975 170 MET A N 1
ATOM 1432 C CA . MET A 1 176 ? 23.10679 15.20709 16.36747 1.000 13.75059 170 MET A CA 1
ATOM 1433 C C . MET A 1 176 ? 24.47088 14.90146 16.91759 1.000 14.35905 170 MET A C 1
ATOM 1434 O O . MET A 1 176 ? 25.42686 15.54660 16.51834 1.000 14.72780 170 MET A O 1
ATOM 1439 N N . GLU A 1 177 ? 24.59791 13.90467 17.78902 1.000 14.21544 171 GLU A N 1
ATOM 1440 C CA . GLU A 1 177 ? 25.92169 13.49465 18.23167 1.000 16.43135 171 GLU A CA 1
ATOM 1441 C C . GLU A 1 177 ? 26.75167 12.97113 17.06938 1.000 16.76197 171 GLU A C 1
ATOM 1442 O O . GLU A 1 177 ? 27.93663 13.32078 16.93720 1.000 18.09635 171 GLU A O 1
ATOM 1448 N N . ARG A 1 178 ? 26.13467 12.18286 16.18809 1.000 16.46753 172 ARG A N 1
ATOM 1449 C CA . ARG A 1 178 ? 26.86645 11.64192 15.05168 1.000 17.66486 172 ARG A CA 1
ATOM 1450 C C . ARG A 1 178 ? 27.28732 12.75698 14.10770 1.000 17.49209 172 ARG A C 1
ATOM 1451 O O . ARG A 1 178 ? 28.42462 12.75616 13.62537 1.000 18.90217 172 ARG A O 1
ATOM 1459 N N . LEU A 1 179 ? 26.39434 13.73034 13.83205 1.000 14.59083 173 LEU A N 1
ATOM 1460 C CA . LEU A 1 179 ? 26.75939 14.77337 12.88464 1.000 13.75869 173 LEU A CA 1
ATOM 1461 C C . LEU A 1 179 ? 27.83337 15.67858 13.45672 1.000 13.22068 173 LEU A C 1
ATOM 1462 O O . LEU A 1 179 ? 28.76741 16.05400 12.74881 1.000 14.76103 173 LEU A O 1
ATOM 1467 N N . THR A 1 180 ? 27.68251 16.10067 14.72116 1.000 12.98261 174 THR A N 1
ATOM 1468 C CA . THR A 1 180 ? 28.52088 17.16713 15.25283 1.000 13.40901 174 THR A CA 1
ATOM 1469 C C . THR A 1 180 ? 29.69529 16.68161 16.07052 1.000 13.33609 174 THR A C 1
ATOM 1470 O O . THR A 1 180 ? 30.62131 17.46752 16.29931 1.000 14.06676 174 THR A O 1
ATOM 1474 N N . GLY A 1 181 ? 29.67468 15.44334 16.57465 1.000 13.85157 175 GLY A N 1
ATOM 1475 C CA . GLY A 1 181 ? 30.71566 15.01421 17.46640 1.000 15.14592 175 GLY A CA 1
ATOM 1476 C C . GLY A 1 181 ? 30.63348 15.58878 18.86216 1.000 16.96852 175 GLY A C 1
ATOM 1477 O O . GLY A 1 181 ? 31.53630 15.34971 19.66778 1.000 19.72129 175 GLY A O 1
ATOM 1478 N N . ALA A 1 182 ? 29.62470 16.39301 19.15858 1.000 16.84747 176 ALA A N 1
ATOM 1479 C CA . ALA A 1 182 ? 29.48447 16.98746 20.47402 1.000 16.88241 176 ALA A CA 1
ATOM 1480 C C . ALA A 1 182 ? 28.82593 15.99298 21.41791 1.000 19.12265 176 ALA A C 1
ATOM 1481 O O . ALA A 1 182 ? 28.13238 15.07120 20.99785 1.000 20.29920 176 ALA A O 1
ATOM 1483 N N . VAL A 1 183 ? 29.04652 16.20005 22.70521 1.000 21.16810 177 VAL A N 1
ATOM 1484 C CA . VAL A 1 183 ? 28.33727 15.43918 23.72819 1.000 22.39761 177 VAL A CA 1
ATOM 1485 C C . VAL A 1 183 ? 27.08072 16.20625 24.10311 1.000 21.82770 177 VAL A C 1
ATOM 1486 O O . VAL A 1 183 ? 27.14974 17.37825 24.49343 1.000 24.14265 177 VAL A O 1
ATOM 1490 N N . LEU A 1 184 ? 25.92968 15.55205 23.95718 1.000 21.14576 178 LEU A N 1
ATOM 1491 C CA . LEU A 1 184 ? 24.63242 16.18028 24.15767 1.000 22.39650 178 LEU A CA 1
ATOM 1492 C C . LEU A 1 184 ? 23.97435 15.48755 25.33799 1.000 25.54124 178 LEU A C 1
ATOM 1493 O O . LEU A 1 184 ? 23.58592 14.32087 25.23495 1.000 30.76588 178 LEU A O 1
ATOM 1498 N N . GLY A 1 185 ? 23.87456 16.19113 26.46651 1.000 22.78045 179 GLY A N 1
ATOM 1499 C CA . GLY A 1 185 ? 23.28929 15.62393 27.66485 1.000 22.55021 179 GLY A CA 1
ATOM 1500 C C . GLY A 1 185 ? 22.45498 16.65218 28.40216 1.000 20.70453 179 GLY A C 1
ATOM 1501 O O . GLY A 1 185 ? 22.38014 17.81746 28.00024 1.000 20.51745 179 GLY A O 1
ATOM 1502 N N . ALA A 1 186 ? 21.83938 16.19506 29.50392 1.000 20.53886 180 ALA A N 1
ATOM 1503 C CA . ALA A 1 186 ? 20.91100 17.04623 30.24495 1.000 20.92781 180 ALA A CA 1
ATOM 1504 C C . ALA A 1 186 ? 21.59590 18.30750 30.74285 1.000 21.64721 180 ALA A C 1
ATOM 1505 O O . ALA A 1 186 ? 20.97301 19.37675 30.79043 1.000 22.70094 180 ALA A O 1
ATOM 1507 N N . GLU A 1 187 ? 22.88142 18.20980 31.08370 1.000 22.36455 181 GLU A N 1
ATOM 1508 C CA . GLU A 1 187 ? 23.61553 19.34601 31.65534 1.000 24.75182 181 GLU A CA 1
ATOM 1509 C C . GLU A 1 187 ? 23.66314 20.53337 30.70418 1.000 24.47574 181 GLU A C 1
ATOM 1510 O O . GLU A 1 187 ? 23.67766 21.69418 31.14249 1.000 24.72584 181 GLU A O 1
ATOM 1516 N N . SER A 1 188 ? 23.69021 20.26818 29.40016 1.000 22.54664 182 SER A N 1
ATOM 1517 C CA . SER A 1 188 ? 23.83400 21.29473 28.38226 1.000 23.15652 182 SER A CA 1
ATOM 1518 C C . SER A 1 188 ? 22.53152 21.50738 27.62259 1.000 18.73607 182 SER A C 1
ATOM 1519 O O . SER A 1 188 ? 22.50087 22.13727 26.56646 1.000 20.65566 182 SER A O 1
ATOM 1522 N N . CYS A 1 189 ? 21.42297 21.03483 28.16681 1.000 18.41956 183 CYS A N 1
ATOM 1523 C CA A CYS A 1 189 ? 20.15739 21.14860 27.47089 0.278 19.13225 183 CYS A CA 1
ATOM 1524 C CA B CYS A 1 189 ? 20.14143 21.10425 27.50470 0.722 18.72278 183 CYS A CA 1
ATOM 1525 C C . CYS A 1 189 ? 19.31681 22.23602 28.11921 1.000 17.97481 183 CYS A C 1
ATOM 1526 O O . CYS A 1 189 ? 19.40159 22.50155 29.32492 1.000 19.29828 183 CYS A O 1
ATOM 1531 N N . GLY A 1 190 ? 18.53894 22.89035 27.28050 1.000 15.16143 184 GLY A N 1
ATOM 1532 C CA . GLY A 1 190 ? 17.50902 23.81330 27.70245 1.000 13.62255 184 GLY A CA 1
ATOM 1533 C C . GLY A 1 190 ? 16.25437 23.47089 26.92541 1.000 12.89563 184 GLY A C 1
ATOM 1534 O O . GLY A 1 190 ? 16.24776 22.55518 26.09629 1.000 14.37186 184 GLY A O 1
ATOM 1535 N N . THR A 1 191 ? 15.18813 24.16685 27.25600 1.000 13.08870 185 THR A N 1
ATOM 1536 C CA . THR A 1 191 ? 13.92786 24.01465 26.54939 1.000 12.56944 185 THR A CA 1
ATOM 1537 C C . THR A 1 191 ? 13.78551 25.12169 25.52308 1.000 11.53865 185 THR A C 1
ATOM 1538 O O . THR A 1 191 ? 13.96372 26.30447 25.84939 1.000 12.89450 185 THR A O 1
ATOM 1542 N N A ASP A 1 192 ? 13.43025 24.72830 24.30614 0.500 12.02350 186 ASP A N 1
ATOM 1543 N N B ASP A 1 192 ? 13.50221 24.74511 24.27529 0.500 12.12172 186 ASP A N 1
ATOM 1544 C CA A ASP A 1 192 ? 13.34505 25.62293 23.16915 0.500 13.00482 186 ASP A CA 1
ATOM 1545 C CA B ASP A 1 192 ? 13.42559 25.76834 23.24048 0.500 12.79160 186 ASP A CA 1
ATOM 1546 C C A ASP A 1 192 ? 11.99228 26.33235 23.15127 0.500 12.72147 186 ASP A C 1
ATOM 1547 C C B ASP A 1 192 ? 12.06891 26.46504 23.25556 0.500 12.46055 186 ASP A C 1
ATOM 1548 O O A ASP A 1 192 ? 11.06111 25.96956 23.88161 0.500 12.04932 186 ASP A O 1
ATOM 1549 O O B ASP A 1 192 ? 11.20557 26.21338 24.10512 0.500 11.95370 186 ASP A O 1
ATOM 1558 N N . GLY A 1 193 ? 11.87649 27.35288 22.28646 1.000 12.76957 187 GLY A N 1
ATOM 1559 C CA . GLY A 1 193 ? 10.64886 28.13212 22.22890 1.000 13.19686 187 GLY A CA 1
ATOM 1560 C C . GLY A 1 193 ? 9.42818 27.28658 21.96250 1.000 14.01429 187 GLY A C 1
ATOM 1561 O O . GLY A 1 193 ? 8.34004 27.61275 22.42240 1.000 14.04041 187 GLY A O 1
ATOM 1562 N N A CYS A 1 194 ? 9.61618 26.15697 21.28382 0.500 12.60979 188 CYS A N 1
ATOM 1563 N N B CYS A 1 194 ? 9.60464 26.15596 21.28356 0.500 12.87465 188 CYS A N 1
ATOM 1564 C CA A CYS A 1 194 ? 8.57401 25.22420 20.88776 0.500 13.04521 188 CYS A CA 1
ATOM 1565 C CA B CYS A 1 194 ? 8.53641 25.23098 20.93063 0.500 13.19108 188 CYS A CA 1
ATOM 1566 C C A CYS A 1 194 ? 8.46853 24.04842 21.83640 0.500 13.10825 188 CYS A C 1
ATOM 1567 C C B CYS A 1 194 ? 8.51671 24.01124 21.82278 0.500 13.12576 188 CYS A C 1
ATOM 1568 O O A CYS A 1 194 ? 7.77751 23.07464 21.52558 0.500 13.11179 188 CYS A O 1
ATOM 1569 O O B CYS A 1 194 ? 7.93913 22.97860 21.45877 0.500 12.96663 188 CYS A O 1
ATOM 1574 N N . SER A 1 195 ? 9.14760 24.11144 22.98479 1.000 12.89352 189 SER A N 1
ATOM 1575 C CA . SER A 1 195 ? 9.06128 23.12618 24.06681 1.000 12.67424 189 SER A CA 1
ATOM 1576 C C . SER A 1 195 ? 9.86947 21.84923 23.89119 1.000 13.01756 189 SER A C 1
ATOM 1577 O O . SER A 1 195 ? 9.72622 20.93144 24.71726 1.000 15.60949 189 SER A O 1
ATOM 1580 N N . ILE A 1 196 ? 10.74569 21.76859 22.88823 1.000 13.51178 190 ILE A N 1
ATOM 1581 C CA . ILE A 1 196 ? 11.61456 20.60208 22.72718 1.000 13.70695 190 ILE A CA 1
ATOM 1582 C C . ILE A 1 196 ? 13.00951 20.91950 23.26651 1.000 13.03486 190 ILE A C 1
ATOM 1583 O O . ILE A 1 196 ? 13.36866 22.10251 23.42948 1.000 13.58820 190 ILE A O 1
ATOM 1588 N N . PRO A 1 197 ? 13.82806 19.90877 23.50720 1.000 11.59191 191 PRO A N 1
ATOM 1589 C CA . PRO A 1 197 ? 15.20224 20.16989 23.96876 1.000 12.83516 191 PRO A CA 1
ATOM 1590 C C . PRO A 1 197 ? 16.00024 20.93982 22.92312 1.000 11.55694 191 PRO A C 1
ATOM 1591 O O . PRO A 1 197 ? 15.90751 20.67369 21.72106 1.000 13.40305 191 PRO A O 1
ATOM 1595 N N . THR A 1 198 ? 16.84877 21.86415 23.40174 1.000 11.92639 192 THR A N 1
ATOM 1596 C CA . THR A 1 198 ? 17.88685 22.48234 22.57428 1.000 11.83798 192 THR A CA 1
ATOM 1597 C C . THR A 1 198 ? 19.21298 22.28646 23.30501 1.000 12.64612 192 THR A C 1
ATOM 1598 O O . THR A 1 198 ? 19.29366 22.50285 24.52249 1.000 13.91298 192 THR A O 1
ATOM 1602 N N . TYR A 1 199 ? 20.21657 21.76011 22.60788 1.000 12.34031 193 TYR A N 1
ATOM 1603 C CA . TYR A 1 199 ? 21.48009 21.33376 23.23567 1.000 12.61840 193 TYR A CA 1
ATOM 1604 C C . TYR A 1 199 ? 22.60553 22.30457 22.92296 1.000 13.36327 193 TYR A C 1
ATOM 1605 O O . TYR A 1 199 ? 23.00705 22.43279 21.76844 1.000 14.18815 193 TYR A O 1
ATOM 1614 N N . ALA A 1 200 ? 23.16669 22.92594 23.94775 1.000 12.97499 194 ALA A N 1
ATOM 1615 C CA . ALA A 1 200 ? 24.27645 23.83011 23.70207 1.000 12.91742 194 ALA A CA 1
ATOM 1616 C C . ALA A 1 200 ? 25.50857 23.03426 23.28628 1.000 11.87560 194 ALA A C 1
ATOM 1617 O O . ALA A 1 200 ? 25.82523 21.99819 23.88285 1.000 14.14907 194 ALA A O 1
ATOM 1619 N N . MET A 1 201 ? 26.22000 23.49719 22.26402 1.000 11.41426 195 MET A N 1
ATOM 1620 C CA . MET A 1 201 ? 27.44567 22.80861 21.87431 1.000 12.87458 195 MET A CA 1
ATOM 1621 C C . MET A 1 201 ? 28.39449 23.86068 21.31038 1.000 11.96017 195 MET A C 1
ATOM 1622 O O . MET A 1 201 ? 27.95595 24.94917 20.91763 1.000 11.65277 195 MET A O 1
ATOM 1627 N N . PRO A 1 202 ? 29.68419 23.54807 21.18831 1.000 10.93170 196 PRO A N 1
ATOM 1628 C CA . PRO A 1 202 ? 30.62264 24.52985 20.62736 1.000 10.67771 196 PRO A CA 1
ATOM 1629 C C . PRO A 1 202 ? 30.24744 24.88225 19.19406 1.000 10.35254 196 PRO A C 1
ATOM 1630 O O . PRO A 1 202 ? 29.82264 24.01796 18.41012 1.000 10.36719 196 PRO A O 1
ATOM 1634 N N . LEU A 1 203 ? 30.46621 26.14759 18.82677 1.000 10.42102 197 LEU A N 1
ATOM 1635 C CA . LEU A 1 203 ? 30.26616 26.51583 17.42545 1.000 10.15878 197 LEU A CA 1
ATOM 1636 C C . LEU A 1 203 ? 31.09944 25.65186 16.48343 1.000 10.00102 197 LEU A C 1
ATOM 1637 O O . LEU A 1 203 ? 30.64140 25.33424 15.39465 1.000 9.97349 197 LEU A O 1
ATOM 1642 N N . ARG A 1 204 ? 32.30419 25.24657 16.88579 1.000 9.71470 198 ARG A N 1
ATOM 1643 C CA . ARG A 1 204 ? 33.14015 24.42446 16.01821 1.000 10.56116 198 ARG A CA 1
ATOM 1644 C C . ARG A 1 204 ? 32.43479 23.12776 15.66549 1.000 10.73898 198 ARG A C 1
ATOM 1645 O O . ARG A 1 204 ? 32.41965 22.71462 14.50374 1.000 11.87363 198 ARG A O 1
ATOM 1653 N N . ASN A 1 205 ? 31.79081 22.48590 16.64822 1.000 10.07731 199 ASN A N 1
ATOM 1654 C CA . ASN A 1 205 ? 31.07463 21.22884 16.38476 1.000 10.52640 199 ASN A CA 1
ATOM 1655 C C . ASN A 1 205 ? 29.83900 21.44801 15.52824 1.000 11.22142 199 ASN A C 1
ATOM 1656 O O . ASN A 1 205 ? 29.54089 20.62167 14.65321 1.000 11.32412 199 ASN A O 1
ATOM 1661 N N . LEU A 1 206 ? 29.12031 22.54859 15.75712 1.000 10.87683 200 LEU A N 1
ATOM 1662 C CA . LEU A 1 206 ? 27.92247 22.80991 14.97659 1.000 11.23565 200 LEU A CA 1
ATOM 1663 C C . LEU A 1 206 ? 28.27961 23.01921 13.50721 1.000 10.95428 200 LEU A C 1
ATOM 1664 O O . LEU A 1 206 ? 27.62545 22.46237 12.60902 1.000 12.02820 200 LEU A O 1
ATOM 1669 N N . ALA A 1 207 ? 29.35089 23.79302 13.24230 1.000 10.35410 201 ALA A N 1
ATOM 1670 C CA . ALA A 1 207 ? 29.81412 24.00550 11.86881 1.000 10.28484 201 ALA A CA 1
ATOM 1671 C C . ALA A 1 207 ? 30.24049 22.69814 11.22979 1.000 10.48567 201 ALA A C 1
ATOM 1672 O O . ALA A 1 207 ? 29.93594 22.42913 10.05760 1.000 10.49871 201 ALA A O 1
ATOM 1674 N N . HIS A 1 208 ? 30.99419 21.88248 11.97321 1.000 10.61683 202 HIS A N 1
ATOM 1675 C CA . HIS A 1 208 ? 31.40254 20.57094 11.48209 1.000 10.65340 202 HIS A CA 1
ATOM 1676 C C . HIS A 1 208 ? 30.19773 19.72621 11.08829 1.000 10.71820 202 HIS A C 1
ATOM 1677 O O . HIS A 1 208 ? 30.19199 19.07398 10.03298 1.000 11.28194 202 HIS A O 1
ATOM 1684 N N . GLY A 1 209 ? 29.17009 19.72267 11.91673 1.000 11.59394 203 GLY A N 1
ATOM 1685 C CA . GLY A 1 209 ? 27.95713 18.99876 11.60226 1.000 10.42151 203 GLY A CA 1
ATOM 1686 C C . GLY A 1 209 ? 27.30582 19.43186 10.31257 1.000 11.37055 203 GLY A C 1
ATOM 1687 O O . GLY A 1 209 ? 26.89741 18.57977 9.51069 1.000 11.86340 203 GLY A O 1
ATOM 1688 N N . PHE A 1 210 ? 27.23030 20.74770 10.06001 1.000 10.72084 204 PHE A N 1
ATOM 1689 C CA . PHE A 1 210 ? 26.69658 21.21255 8.78264 1.000 10.69281 204 PHE A CA 1
ATOM 1690 C C . PHE A 1 210 ? 27.61242 20.86285 7.62701 1.000 9.91891 204 PHE A C 1
ATOM 1691 O O . PHE A 1 210 ? 27.12260 20.53911 6.54521 1.000 10.98235 204 PHE A O 1
ATOM 1699 N N . ALA A 1 211 ? 28.93309 20.89153 7.83005 1.000 10.67406 205 ALA A N 1
ATOM 1700 C CA . ALA A 1 211 ? 29.83819 20.47244 6.75421 1.000 10.48310 205 ALA A CA 1
ATOM 1701 C C . ALA A 1 211 ? 29.61968 18.99725 6.41238 1.000 11.06982 205 ALA A C 1
ATOM 1702 O O . ALA A 1 211 ? 29.65547 18.62048 5.23425 1.000 11.69522 205 ALA A O 1
ATOM 1704 N N A ARG A 1 212 ? 29.38541 18.15839 7.42156 0.307 12.15114 206 ARG A N 1
ATOM 1705 N N B ARG A 1 212 ? 29.44146 18.13349 7.42121 0.693 11.57266 206 ARG A N 1
ATOM 1706 C CA A ARG A 1 212 ? 29.16067 16.73801 7.17808 0.307 12.30794 206 ARG A CA 1
ATOM 1707 C CA B ARG A 1 212 ? 29.15081 16.72236 7.16082 0.693 11.72273 206 ARG A CA 1
ATOM 1708 C C A ARG A 1 212 ? 27.81971 16.50096 6.48198 0.307 12.24476 206 ARG A C 1
ATOM 1709 C C B ARG A 1 212 ? 27.82883 16.56049 6.41876 0.693 11.86296 206 ARG A C 1
ATOM 1710 O O A ARG A 1 212 ? 27.72190 15.65253 5.59245 0.307 12.95911 206 ARG A O 1
ATOM 1711 O O B ARG A 1 212 ? 27.74203 15.80771 5.45322 0.693 11.72059 206 ARG A O 1
ATOM 1726 N N . MET A 1 213 ? 26.77674 17.25422 6.84921 1.000 11.75833 207 MET A N 1
ATOM 1727 C CA . MET A 1 213 ? 25.52338 17.17388 6.11060 1.000 13.31129 207 MET A CA 1
ATOM 1728 C C . MET A 1 213 ? 25.72500 17.60812 4.65694 1.000 12.22445 207 MET A C 1
ATOM 1729 O O . MET A 1 213 ? 25.17905 17.00050 3.72836 1.000 13.73410 207 MET A O 1
ATOM 1734 N N . ALA A 1 214 ? 26.51333 18.66399 4.43987 1.000 11.65423 208 ALA A N 1
ATOM 1735 C CA . ALA A 1 214 ? 26.66190 19.22154 3.10980 1.000 12.80163 208 ALA A CA 1
ATOM 1736 C C . ALA A 1 214 ? 27.47573 18.33088 2.18655 1.000 12.11262 208 ALA A C 1
ATOM 1737 O O . ALA A 1 214 ? 27.26346 18.36578 0.97029 1.000 15.50815 208 ALA A O 1
ATOM 1739 N N . THR A 1 215 ? 28.43387 17.57249 2.72546 1.000 11.98525 209 THR A N 1
ATOM 1740 C CA . THR A 1 215 ? 29.38823 16.81278 1.92926 1.000 12.82267 209 THR A CA 1
ATOM 1741 C C . THR A 1 215 ? 29.17721 15.31763 1.98887 1.000 13.34702 209 THR A C 1
ATOM 1742 O O . THR A 1 215 ? 29.69199 14.61687 1.12158 1.000 12.98282 209 THR A O 1
ATOM 1746 N N . GLY A 1 216 ? 28.50336 14.80781 3.02954 1.000 12.70063 210 GLY A N 1
ATOM 1747 C CA . GLY A 1 216 ? 28.39633 13.39309 3.28412 1.000 13.92370 210 GLY A CA 1
ATOM 1748 C C . GLY A 1 216 ? 29.57053 12.80140 4.03313 1.000 13.14607 210 GLY A C 1
ATOM 1749 O O . GLY A 1 216 ? 29.55472 11.60075 4.36558 1.000 14.82847 210 GLY A O 1
ATOM 1750 N N . THR A 1 217 ? 30.60103 13.58075 4.30579 1.000 12.95434 211 THR A N 1
ATOM 1751 C CA . THR A 1 217 ? 31.80791 12.98027 4.84529 1.000 14.81507 211 THR A CA 1
ATOM 1752 C C . THR A 1 217 ? 31.55753 12.46248 6.25542 1.000 14.10485 211 THR A C 1
ATOM 1753 O O . THR A 1 217 ? 31.02441 13.17495 7.11854 1.000 16.10381 211 THR A O 1
ATOM 1757 N N . GLY A 1 218 ? 31.93156 11.22365 6.48670 1.000 16.87342 212 GLY A N 1
ATOM 1758 C CA . GLY A 1 218 ? 31.78735 10.67192 7.81414 1.000 18.68141 212 GLY A CA 1
ATOM 1759 C C . GLY A 1 218 ? 30.43068 10.10698 8.11674 1.000 18.17020 212 GLY A C 1
ATOM 1760 O O . GLY A 1 218 ? 30.22902 9.58405 9.21901 1.000 21.13992 212 GLY A O 1
ATOM 1761 N N . LEU A 1 219 ? 29.51769 10.13761 7.16282 1.000 16.41717 213 LEU A N 1
ATOM 1762 C CA . LEU A 1 219 ? 28.14859 9.69761 7.34968 1.000 16.88734 213 LEU A CA 1
ATOM 1763 C C . LEU A 1 219 ? 27.91176 8.37530 6.63565 1.000 17.19126 213 LEU A C 1
ATOM 1764 O O . LEU A 1 219 ? 28.47477 8.10953 5.56411 1.000 18.46593 213 LEU A O 1
ATOM 1769 N N . GLU A 1 220 ? 27.07423 7.54294 7.23846 1.000 16.00144 214 GLU A N 1
ATOM 1770 C CA . GLU A 1 220 ? 26.65995 6.29248 6.58777 1.000 17.16709 214 GLU A CA 1
ATOM 1771 C C . GLU A 1 220 ? 25.72841 6.59842 5.41544 1.000 15.94446 214 GLU A C 1
ATOM 1772 O O . GLU A 1 220 ? 25.21388 7.72452 5.30321 1.000 16.30878 214 GLU A O 1
ATOM 1778 N N . PRO A 1 221 ? 25.53861 5.64039 4.49583 1.000 16.80451 215 PRO A N 1
ATOM 1779 C CA . PRO A 1 221 ? 24.87106 6.00444 3.22635 1.000 17.30030 215 PRO A CA 1
ATOM 1780 C C . PRO A 1 221 ? 23.49730 6.61809 3.38425 1.000 17.50927 215 PRO A C 1
ATOM 1781 O O . PRO A 1 221 ? 23.20492 7.64074 2.73081 1.000 16.68031 215 PRO A O 1
ATOM 1785 N N . LEU A 1 222 ? 22.64633 6.02925 4.22812 1.000 16.59174 216 LEU A N 1
ATOM 1786 C CA . LEU A 1 222 ? 21.30374 6.56467 4.33757 1.000 18.64357 216 LEU A CA 1
ATOM 1787 C C . LEU A 1 222 ? 21.32816 7.97404 4.91615 1.000 16.26049 216 LEU A C 1
ATOM 1788 O O . LEU A 1 222 ? 20.61846 8.84751 4.42497 1.000 17.09466 216 LEU A O 1
ATOM 1793 N N . ARG A 1 223 ? 22.13681 8.22410 5.94748 1.000 14.55516 217 ARG A N 1
ATOM 1794 C CA . ARG A 1 223 ? 22.19292 9.56366 6.53476 1.000 15.60226 217 ARG A CA 1
ATOM 1795 C C . ARG A 1 223 ? 22.79995 10.58173 5.56118 1.000 15.08217 217 ARG A C 1
ATOM 1796 O O . ARG A 1 223 ? 22.36078 1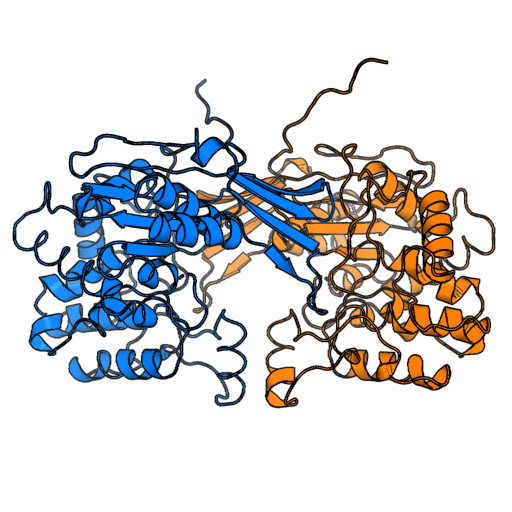1.74232 5.50595 1.000 14.39286 217 ARG A O 1
ATOM 1804 N N . ALA A 1 224 ? 23.79704 10.16959 4.77677 1.000 13.89913 218 ALA A N 1
ATOM 1805 C CA . ALA A 1 224 ? 24.36353 11.09196 3.79837 1.000 14.70769 218 ALA A CA 1
ATOM 1806 C C . ALA A 1 224 ? 23.31484 11.47791 2.75179 1.000 14.33157 218 ALA A C 1
ATOM 1807 O O . ALA A 1 224 ? 23.18343 12.66143 2.38479 1.000 13.90819 218 ALA A O 1
ATOM 1809 N N A LYS A 1 225 ? 22.55303 10.48940 2.27295 0.424 14.46128 219 LYS A N 1
ATOM 1810 N N B LYS A 1 225 ? 22.54649 10.49407 2.27313 0.576 14.52185 219 LYS A N 1
ATOM 1811 C CA A LYS A 1 225 ? 21.52479 10.73299 1.26512 0.424 15.23636 219 LYS A CA 1
ATOM 1812 C CA B LYS A 1 225 ? 21.53153 10.74950 1.25338 0.576 15.57345 219 LYS A CA 1
ATOM 1813 C C A LYS A 1 225 ? 20.41489 11.61879 1.81913 0.424 15.01581 219 LYS A C 1
ATOM 1814 C C B LYS A 1 225 ? 20.39967 11.61154 1.80978 0.576 15.23013 219 LYS A C 1
ATOM 1815 O O A LYS A 1 225 ? 19.99064 12.59230 1.18014 0.424 14.76822 219 LYS A O 1
ATOM 1816 O O B LYS A 1 225 ? 19.96101 12.57825 1.16834 0.576 14.59584 219 LYS A O 1
ATOM 1827 N N . ALA A 1 226 ? 19.95161 11.30761 3.02709 1.000 13.51621 220 ALA A N 1
ATOM 1828 C CA . ALA A 1 226 ? 18.88997 12.09939 3.63998 1.000 13.84216 220 ALA A CA 1
ATOM 1829 C C . ALA A 1 226 ? 19.35039 13.52804 3.89571 1.000 14.55474 220 ALA A C 1
ATOM 1830 O O . ALA A 1 226 ? 18.57487 14.47813 3.73025 1.000 13.93398 220 ALA A O 1
ATOM 1832 N N . SER A 1 227 ? 20.61035 13.69695 4.30574 1.000 13.52786 221 SER A N 1
ATOM 1833 C CA . SER A 1 227 ? 21.13426 15.03724 4.54059 1.000 13.46757 221 SER A CA 1
ATOM 1834 C C . SER A 1 227 ? 21.14875 15.85085 3.25163 1.000 15.24835 221 SER A C 1
ATOM 1835 O O . SER A 1 227 ? 20.80131 17.03732 3.24768 1.000 16.02818 221 SER A O 1
ATOM 1838 N N . ARG A 1 228 ? 21.65241 15.26179 2.16624 1.000 15.54278 222 ARG A N 1
ATOM 1839 C CA A ARG A 1 228 ? 21.60528 15.92723 0.85879 0.628 14.91992 222 ARG A CA 1
ATOM 1840 C CA B ARG A 1 228 ? 21.61369 15.94957 0.88675 0.372 16.74422 222 ARG A CA 1
ATOM 1841 C C . ARG A 1 228 ? 20.18422 16.34279 0.52403 1.000 15.73824 222 ARG A C 1
ATOM 1842 O O . ARG A 1 228 ? 19.95043 17.45269 0.04997 1.000 15.65675 222 ARG A O 1
ATOM 1857 N N A ARG A 1 229 ? 19.21246 15.43707 0.72065 0.659 14.37536 223 ARG A N 1
ATOM 1858 N N B ARG A 1 229 ? 19.22087 15.44509 0.73608 0.341 15.20106 223 ARG A N 1
ATOM 1859 C CA A ARG A 1 229 ? 17.82841 15.75973 0.37323 0.659 14.86694 223 ARG A CA 1
ATOM 1860 C CA B ARG A 1 229 ? 17.84714 15.75598 0.36064 0.341 15.33078 223 ARG A CA 1
ATOM 1861 C C A ARG A 1 229 ? 17.36237 16.98488 1.13393 0.659 14.06611 223 ARG A C 1
ATOM 1862 C C B ARG A 1 229 ? 17.33143 16.95708 1.13830 0.341 14.61136 223 ARG A C 1
ATOM 1863 O O A ARG A 1 229 ? 16.73989 17.89206 0.56169 0.659 14.19648 223 ARG A O 1
ATOM 1864 O O B ARG A 1 229 ? 16.63495 17.81726 0.58411 0.341 15.21569 223 ARG A O 1
ATOM 1879 N N . LEU A 1 230 ? 17.67583 17.04221 2.42111 1.000 13.39319 224 LEU A N 1
ATOM 1880 C CA . LEU A 1 230 ? 17.21425 18.16246 3.24073 1.000 12.56037 224 LEU A CA 1
ATOM 1881 C C . LEU A 1 230 ? 17.88651 19.46595 2.84420 1.000 12.39568 224 LEU A C 1
ATOM 1882 O O . LEU A 1 230 ? 17.22455 20.48943 2.66428 1.000 13.24221 224 LEU A O 1
ATOM 1887 N N . ILE A 1 231 ? 19.21080 19.44305 2.71953 1.000 12.97455 225 ILE A N 1
ATOM 1888 C CA . ILE A 1 231 ? 19.93734 20.65253 2.32827 1.000 14.26798 225 ILE A CA 1
ATOM 1889 C C . ILE A 1 231 ? 19.44076 21.14905 0.97353 1.000 14.07281 225 ILE A C 1
ATOM 1890 O O . ILE A 1 231 ? 19.15459 22.34144 0.78702 1.000 14.62479 225 ILE A O 1
ATOM 1895 N N . GLU A 1 232 ? 19.29989 20.22601 0.00990 1.000 14.39448 226 GLU A N 1
ATOM 1896 C CA A GLU A 1 232 ? 18.83251 20.63513 -1.30696 0.505 15.54711 226 GLU A CA 1
ATOM 1897 C CA B GLU A 1 232 ? 18.80562 20.58114 -1.32616 0.495 14.73054 226 GLU A CA 1
ATOM 1898 C C . GLU A 1 232 ? 17.38623 21.13639 -1.28034 1.000 14.58836 226 GLU A C 1
ATOM 1899 O O . GLU A 1 232 ? 17.05440 22.10769 -1.98542 1.000 14.86835 226 GLU A O 1
ATOM 1910 N N . ALA A 1 233 ? 16.51977 20.54176 -0.45869 1.000 14.64260 227 ALA A N 1
ATOM 1911 C CA . ALA A 1 233 ? 15.12574 20.98886 -0.41618 1.000 14.17842 227 ALA A CA 1
ATOM 1912 C C . ALA A 1 233 ? 15.05781 22.42558 0.06460 1.000 13.33480 227 ALA A C 1
ATOM 1913 O O . ALA A 1 233 ? 14.30687 23.25483 -0.47557 1.000 13.92577 227 ALA A O 1
ATOM 1915 N N . CYS A 1 234 ? 15.84907 22.74391 1.08377 1.000 12.66457 228 CYS A N 1
ATOM 1916 C CA . CYS A 1 234 ? 15.85374 24.10811 1.61758 1.000 13.21107 228 CYS A CA 1
ATOM 1917 C C . CYS A 1 234 ? 16.27864 25.10776 0.55837 1.000 13.03288 228 CYS A C 1
ATOM 1918 O O . CYS A 1 234 ? 15.70146 26.18887 0.43467 1.000 13.92518 228 CYS A O 1
ATOM 1921 N N . MET A 1 235 ? 17.32305 24.79118 -0.18153 1.000 13.23099 229 MET A N 1
ATOM 1922 C CA . MET A 1 235 ? 17.80842 25.72088 -1.20579 1.000 13.66464 229 MET A CA 1
ATOM 1923 C C . MET A 1 235 ? 16.83396 25.77004 -2.39004 1.000 14.59005 229 MET A C 1
ATOM 1924 O O . MET A 1 235 ? 16.77971 26.77406 -3.09663 1.000 14.71696 229 MET A O 1
ATOM 1929 N N . ALA A 1 236 ? 16.07792 24.69660 -2.63950 1.000 13.88772 230 ALA A N 1
ATOM 1930 C CA . ALA A 1 236 ? 15.15845 24.68895 -3.77172 1.000 14.00510 230 ALA A CA 1
ATOM 1931 C C . ALA A 1 236 ? 13.85864 25.42292 -3.45701 1.000 14.51279 230 ALA A C 1
ATOM 1932 O O . ALA A 1 236 ? 13.20481 25.93300 -4.37721 1.000 16.75429 230 ALA A O 1
ATOM 1934 N N . GLU A 1 237 ? 13.45296 25.50275 -2.18920 1.000 13.91255 231 GLU A N 1
ATOM 1935 C CA . GLU A 1 237 ? 12.16967 26.10311 -1.83066 1.000 13.73972 231 GLU A CA 1
ATOM 1936 C C . GLU A 1 237 ? 12.40151 27.03358 -0.65009 1.000 13.58453 231 GLU A C 1
ATOM 1937 O O . GLU A 1 237 ? 11.82898 26.85314 0.44425 1.000 13.84982 231 GLU A O 1
ATOM 1943 N N . PRO A 1 238 ? 13.25473 28.04544 -0.83111 1.000 14.19041 232 PRO A N 1
ATOM 1944 C CA . PRO A 1 238 ? 13.67260 28.86246 0.32126 1.000 14.75310 232 PRO A CA 1
ATOM 1945 C C . PRO A 1 238 ? 12.55549 29.68092 0.93583 1.000 13.18069 232 PRO A C 1
ATOM 1946 O O . PRO A 1 238 ? 12.66699 30.00824 2.12421 1.000 13.20820 232 PRO A O 1
ATOM 1950 N N . PHE A 1 239 ? 11.47534 30.00783 0.21578 1.000 13.10574 233 PHE A N 1
ATOM 1951 C CA . PHE A 1 239 ? 10.33487 30.64779 0.86177 1.000 13.60128 233 PHE A CA 1
ATOM 1952 C C . PHE A 1 239 ? 9.80184 29.80153 2.02098 1.000 13.32402 233 PHE A C 1
ATOM 1953 O O . PHE A 1 239 ? 9.33468 30.34662 3.04539 1.000 13.36259 233 PHE A O 1
ATOM 1961 N N . TYR A 1 240 ? 9.81390 28.47857 1.87032 1.000 12.95523 234 TYR A N 1
ATOM 1962 C CA . TYR A 1 240 ? 9.24074 27.61067 2.90516 1.000 13.34630 234 TYR A CA 1
ATOM 1963 C C . TYR A 1 240 ? 10.14226 27.46976 4.13848 1.000 12.70423 234 TYR A C 1
ATOM 1964 O O . TYR A 1 240 ? 9.65407 26.98677 5.16987 1.000 14.27007 234 TYR A O 1
ATOM 1973 N N . VAL A 1 241 ? 11.42279 27.89579 4.04992 1.000 12.29354 235 VAL A N 1
ATOM 1974 C CA . VAL A 1 241 ? 12.32036 27.93330 5.20198 1.000 11.84138 235 VAL A CA 1
ATOM 1975 C C . VAL A 1 241 ? 12.03137 29.13426 6.10584 1.000 12.31844 235 VAL A C 1
ATOM 1976 O O . VAL A 1 241 ? 12.36671 29.11251 7.31151 1.000 12.54018 235 VAL A O 1
ATOM 1980 N N . ALA A 1 242 ? 11.45419 30.20862 5.55958 1.000 12.10177 236 ALA A N 1
ATOM 1981 C CA . ALA A 1 242 ? 11.32480 31.47654 6.28311 1.000 12.57561 236 ALA A CA 1
ATOM 1982 C C . ALA A 1 242 ? 10.09931 32.18323 5.73185 1.000 13.20948 236 ALA A C 1
ATOM 1983 O O . ALA A 1 242 ? 9.02345 32.05999 6.33090 1.000 14.29201 236 ALA A O 1
ATOM 1985 N N . GLY A 1 243 ? 10.24892 32.87775 4.58594 1.000 13.28142 237 GLY A N 1
ATOM 1986 C CA . GLY A 1 243 ? 9.10035 33.41476 3.86328 1.000 15.12062 237 GLY A CA 1
ATOM 1987 C C . GLY A 1 243 ? 9.35066 34.83209 3.43773 1.000 14.34538 237 GLY A C 1
ATOM 1988 O O . GLY A 1 243 ? 10.49807 35.26064 3.29412 1.000 15.90887 237 GLY A O 1
ATOM 1989 N N . SER A 1 244 ? 8.25781 35.54517 3.21583 1.000 15.06770 238 SER A N 1
ATOM 1990 C CA . SER A 1 244 ? 8.32692 36.90543 2.67769 1.000 16.27197 238 SER A CA 1
ATOM 1991 C C . SER A 1 244 ? 9.15960 37.80793 3.58053 1.000 17.77571 238 SER A C 1
ATOM 1992 O O . SER A 1 244 ? 9.01115 37.79732 4.80311 1.000 18.19749 238 SER A O 1
ATOM 1995 N N . GLY A 1 245 ? 10.03827 38.60108 2.97019 1.000 17.89106 239 GLY A N 1
ATOM 1996 C CA . GLY A 1 245 ? 10.80103 39.57490 3.70677 1.000 18.60011 239 GLY A CA 1
ATOM 1997 C C . GLY A 1 245 ? 11.96264 39.03054 4.51996 1.000 19.05134 239 GLY A C 1
ATOM 1998 O O . GLY A 1 245 ? 12.66243 39.81619 5.15607 1.000 24.36366 239 GLY A O 1
ATOM 1999 N N . ARG A 1 246 ? 12.23316 37.73562 4.50171 1.000 15.46605 240 ARG A N 1
ATOM 2000 C CA . ARG A 1 246 ? 13.12556 37.13542 5.48504 1.000 14.70395 240 ARG A CA 1
ATOM 2001 C C . ARG A 1 246 ? 14.50873 36.92687 4.90690 1.000 14.00695 240 ARG A C 1
ATOM 2002 O O . ARG A 1 246 ? 14.65624 36.53489 3.75029 1.000 13.87541 240 ARG A O 1
ATOM 2010 N N . ALA A 1 247 ? 15.51529 37.12068 5.73951 1.000 14.81141 241 ALA A N 1
ATOM 2011 C CA . ALA A 1 247 ? 16.88175 36.95777 5.31126 1.000 15.04355 241 ALA A CA 1
ATOM 2012 C C . ALA A 1 247 ? 17.18859 35.56878 4.81256 1.000 14.65758 241 ALA A C 1
ATOM 2013 O O . ALA A 1 247 ? 17.90912 35.44262 3.83798 1.000 14.57457 241 ALA A O 1
ATOM 2022 N N . THR A 1 249 ? 15.40884 33.37378 3.30336 1.000 12.52826 243 THR A N 1
ATOM 2023 C CA . THR A 1 249 ? 14.86028 33.22316 1.96144 1.000 12.92837 243 THR A CA 1
ATOM 2024 C C . THR A 1 249 ? 15.66264 34.03490 0.95648 1.000 12.40850 243 THR A C 1
ATOM 2025 O O . THR A 1 249 ? 16.08421 33.50951 -0.07513 1.000 14.26968 243 THR A O 1
ATOM 2029 N N . LYS A 1 250 ? 15.92078 35.30625 1.27374 1.000 13.11805 244 LYS A N 1
ATOM 2030 C CA . LYS A 1 250 ? 16.61169 36.15451 0.31100 1.000 13.59453 244 LYS A CA 1
ATOM 2031 C C . LYS A 1 250 ? 18.04957 35.70616 0.12392 1.000 12.76099 244 LYS A C 1
ATOM 2032 O O . LYS A 1 250 ? 18.56005 35.71264 -0.99962 1.000 12.83390 244 LYS A O 1
ATOM 2038 N N . LEU A 1 251 ? 18.73302 35.30407 1.20727 1.000 12.76433 245 LEU A N 1
ATOM 2039 C CA . LEU A 1 251 ? 20.11085 34.83382 1.05492 1.000 12.38767 245 LEU A CA 1
ATOM 2040 C C . LEU A 1 251 ? 20.16763 33.61403 0.17243 1.000 12.45642 245 LEU A C 1
ATOM 2041 O O . LEU A 1 251 ? 21.13792 33.45774 -0.57700 1.000 14.01440 245 LEU A O 1
ATOM 2046 N N . MET A 1 252 ? 19.10678 32.80323 0.14460 1.000 12.90553 246 MET A N 1
ATOM 2047 C CA . MET A 1 252 ? 19.14619 31.56983 -0.64347 1.000 13.97524 246 MET A CA 1
ATOM 2048 C C . MET A 1 252 ? 18.55396 31.85314 -2.04237 1.000 15.30671 246 MET A C 1
ATOM 2049 O O . MET A 1 252 ? 18.29066 30.93738 -2.83635 1.000 18.26675 246 MET A O 1
ATOM 2054 N N . GLN A 1 253 ? 18.30613 33.10811 -2.35849 1.000 13.52394 247 GLN A N 1
ATOM 2055 C CA . GLN A 1 253 ? 17.93859 33.50504 -3.70332 1.000 15.25935 247 GLN A CA 1
ATOM 2056 C C . GLN A 1 253 ? 19.09252 34.18392 -4.43361 1.000 15.86957 247 GLN A C 1
ATOM 2057 O O . GLN A 1 253 ? 18.98106 34.45495 -5.62514 1.000 19.14428 247 GLN A O 1
ATOM 2063 N N . ILE A 1 254 ? 20.23760 34.38658 -3.77152 1.000 13.36014 248 ILE A N 1
ATOM 2064 C CA . ILE A 1 254 ? 21.37273 35.04948 -4.41018 1.000 13.85447 248 ILE A CA 1
ATOM 2065 C C . ILE A 1 254 ? 22.03685 34.14491 -5.44280 1.000 14.40510 248 ILE A C 1
ATOM 2066 O O . ILE A 1 254 ? 22.34551 34.57747 -6.57193 1.000 16.94647 248 ILE A O 1
ATOM 2071 N N . ALA A 1 255 ? 22.25492 32.88092 -5.06925 1.000 14.66450 249 ALA A N 1
ATOM 2072 C CA . ALA A 1 255 ? 23.02147 31.91650 -5.85530 1.000 13.75937 249 ALA A CA 1
ATOM 2073 C C . ALA A 1 255 ? 22.22158 30.62948 -5.78358 1.000 13.36246 249 ALA A C 1
ATOM 2074 O O . ALA A 1 255 ? 22.54732 29.71385 -5.01212 1.000 13.23223 249 ALA A O 1
ATOM 2076 N N . PRO A 1 256 ? 21.16628 30.51482 -6.60142 1.000 13.89078 250 PRO A N 1
ATOM 2077 C CA . PRO A 1 256 ? 20.17269 29.45142 -6.41353 1.000 14.99089 250 PRO A CA 1
ATOM 2078 C C . PRO A 1 256 ? 20.77848 28.05381 -6.39968 1.000 13.27934 250 PRO A C 1
ATOM 2079 O O . PRO A 1 256 ? 21.54560 27.66647 -7.27926 1.000 13.06749 250 PRO A O 1
ATOM 2083 N N . GLY A 1 257 ? 20.42114 27.29503 -5.38306 1.000 12.77582 251 GLY A N 1
ATOM 2084 C CA . GLY A 1 257 ? 20.86534 25.92639 -5.25428 1.000 13.42084 251 GLY A CA 1
ATOM 2085 C C . GLY A 1 257 ? 22.26429 25.75055 -4.71470 1.000 12.71148 251 GLY A C 1
ATOM 2086 O O . GLY A 1 257 ? 22.73108 24.60516 -4.63131 1.000 14.18709 251 GLY A O 1
ATOM 2087 N N . ARG A 1 258 ? 22.95564 26.83687 -4.32920 1.000 11.63800 252 ARG A N 1
ATOM 2088 C CA . ARG A 1 258 ? 24.35903 26.73780 -3.97047 1.000 11.33175 252 ARG A CA 1
ATOM 2089 C C . ARG A 1 258 ? 24.66862 27.10135 -2.52343 1.000 11.86617 252 ARG A C 1
ATOM 2090 O O . ARG A 1 258 ? 25.71721 26.68059 -1.99502 1.000 12.46328 252 ARG A O 1
ATOM 2098 N N . ILE A 1 259 ? 23.80867 27.87476 -1.86379 1.000 11.11724 253 ILE A N 1
ATOM 2099 C CA . ILE A 1 259 ? 24.07213 28.38813 -0.51373 1.000 10.80362 253 ILE A CA 1
ATOM 2100 C C . ILE A 1 259 ? 22.92085 27.97558 0.40397 1.000 10.54573 253 ILE A C 1
ATOM 2101 O O . ILE A 1 259 ? 21.74844 28.27410 0.13306 1.000 11.41018 253 ILE A O 1
ATOM 2106 N N . PHE A 1 260 ? 23.23796 27.27934 1.47380 1.000 11.11291 254 PHE A N 1
ATOM 2107 C CA . PHE A 1 260 ? 22.24867 26.90156 2.48669 1.000 10.80618 254 PHE A CA 1
ATOM 2108 C C . PHE A 1 260 ? 22.43503 27.82835 3.68158 1.000 10.41232 254 PHE A C 1
ATOM 2109 O O . PHE A 1 260 ? 23.57520 28.00442 4.12882 1.000 10.21955 254 PHE A O 1
ATOM 2117 N N . VAL A 1 261 ? 21.35349 28.42692 4.20711 1.000 9.74666 255 VAL A N 1
ATOM 2118 C CA . VAL A 1 261 ? 21.47833 29.20643 5.44204 1.000 10.04669 255 VAL A CA 1
ATOM 2119 C C . VAL A 1 261 ? 20.28886 28.91837 6.33976 1.000 9.71594 255 VAL A C 1
ATOM 2120 O O . VAL A 1 261 ? 19.20194 28.61016 5.84949 1.000 10.73430 255 VAL A O 1
ATOM 2124 N N . LYS A 1 262 ? 20.46756 29.10141 7.65066 1.000 9.95671 256 LYS A N 1
ATOM 2125 C CA . LYS A 1 262 ? 19.34783 28.98006 8.58971 1.000 9.79436 256 LYS A CA 1
ATOM 2126 C C . LYS A 1 262 ? 19.59792 29.82117 9.83189 1.000 9.69558 256 LYS A C 1
ATOM 2127 O O . LYS A 1 262 ? 20.59313 29.61877 10.53549 1.000 10.15055 256 LYS A O 1
ATOM 2133 N N . THR A 1 263 ? 18.67340 30.70059 10.14532 1.000 9.95917 257 THR A N 1
ATOM 2134 C CA . THR A 1 263 ? 18.73536 31.50294 11.34519 1.000 11.36474 257 THR A CA 1
ATOM 2135 C C . THR A 1 263 ? 18.35224 30.64408 12.55180 1.000 11.73511 257 THR A C 1
ATOM 2136 O O . THR A 1 263 ? 17.59441 29.65424 12.46762 1.000 11.59096 257 THR A O 1
ATOM 2140 N N . GLY A 1 264 ? 18.84583 31.06262 13.70600 1.000 11.79808 258 GLY A N 1
ATOM 2141 C CA . GLY A 1 264 ? 18.33201 30.57667 14.97611 1.000 13.15450 258 GLY A CA 1
ATOM 2142 C C . GLY A 1 264 ? 18.06395 31.74213 15.89761 1.000 12.90079 258 GLY A C 1
ATOM 2143 O O . GLY A 1 264 ? 18.75835 32.76050 15.85461 1.000 12.68261 258 GLY A O 1
ATOM 2144 N N . ALA A 1 265 ? 17.06051 31.56956 16.77394 1.000 12.10000 259 ALA A N 1
ATOM 2145 C CA . ALA A 1 265 ? 16.78698 32.59741 17.78416 1.000 12.59291 259 ALA A CA 1
ATOM 2146 C C . ALA A 1 265 ? 18.04480 32.92757 18.59345 1.000 11.25698 259 ALA A C 1
ATOM 2147 O O . ALA A 1 265 ? 18.97085 32.10944 18.71246 1.000 13.28421 259 ALA A O 1
ATOM 2149 N N . GLU A 1 266 ? 18.09859 34.13701 19.14202 1.000 11.75172 260 GLU A N 1
ATOM 2150 C CA . GLU A 1 266 ? 19.24348 34.59110 19.93253 1.000 11.75929 260 GLU A CA 1
ATOM 2151 C C . GLU A 1 266 ? 20.50575 34.71897 19.09146 1.000 11.09009 260 GLU A C 1
ATOM 2152 O O . GLU A 1 266 ? 21.62799 34.53436 19.55990 1.000 12.33387 260 GLU A O 1
ATOM 2158 N N . GLY A 1 267 ? 20.35866 35.10806 17.82453 1.000 11.40551 261 GLY A N 1
ATOM 2159 C CA . GLY A 1 267 ? 21.52020 35.57908 17.08951 1.000 11.61874 261 GLY A CA 1
ATOM 2160 C C . GLY A 1 267 ? 22.39121 34.48297 16.55290 1.000 9.52189 261 GLY A C 1
ATOM 2161 O O . GLY A 1 267 ? 23.60599 34.69268 16.42030 1.000 10.66782 261 GLY A O 1
ATOM 2162 N N . VAL A 1 268 ? 21.83500 33.31568 16.24994 1.000 10.58720 262 VAL A N 1
ATOM 2163 C CA . VAL A 1 268 ? 22.59843 32.20445 15.68955 1.000 10.81074 262 VAL A CA 1
ATOM 2164 C C . VAL A 1 268 ? 22.36511 32.17980 14.19131 1.000 10.19558 262 VAL A C 1
ATOM 2165 O O . VAL A 1 268 ? 21.26606 32.48233 13.69872 1.000 10.68009 262 VAL A O 1
ATOM 2169 N N . PHE A 1 269 ? 23.38343 31.77942 13.44373 1.000 9.62393 263 PHE A N 1
ATOM 2170 C CA . PHE A 1 269 ? 23.19930 31.38863 12.05936 1.000 10.87669 263 PHE A CA 1
ATOM 2171 C C . PHE A 1 269 ? 23.99960 30.14095 11.79421 1.000 11.12453 263 PHE A C 1
ATOM 2172 O O . PHE A 1 269 ? 25.13321 30.03382 12.27476 1.000 12.87101 263 PHE A O 1
ATOM 2180 N N . CYS A 1 270 ? 23.45761 29.24594 10.98563 1.000 10.87136 264 CYS A N 1
ATOM 2181 C CA . CYS A 1 270 ? 24.20679 28.15671 10.39233 1.000 11.60723 264 CYS A CA 1
ATOM 2182 C C . CYS A 1 270 ? 24.12292 28.27863 8.88435 1.000 11.45546 264 CYS A C 1
ATOM 2183 O O . CYS A 1 270 ? 23.17398 28.86785 8.34352 1.000 11.78508 264 CYS A O 1
ATOM 2186 N N . ALA A 1 271 ? 25.12853 27.77677 8.18557 1.000 11.43256 265 ALA A N 1
ATOM 2187 C CA . ALA A 1 271 ? 25.12281 27.83987 6.73549 1.000 9.84170 265 ALA A CA 1
ATOM 2188 C C . ALA A 1 271 ? 25.99960 26.73822 6.19094 1.000 9.80706 265 ALA A C 1
ATOM 2189 O O . ALA A 1 271 ? 26.77730 26.12677 6.91824 1.000 9.88957 265 ALA A O 1
ATOM 2191 N N . ALA A 1 272 ? 25.88690 26.49501 4.90182 1.000 10.91581 266 ALA A N 1
ATOM 2192 C CA . ALA A 1 272 ? 26.74831 25.52252 4.23981 1.000 10.25487 266 ALA A CA 1
ATOM 2193 C C . ALA A 1 272 ? 26.85383 25.90674 2.78078 1.000 10.75086 266 ALA A C 1
ATOM 2194 O O . ALA A 1 272 ? 25.91839 26.48854 2.20849 1.000 11.82130 266 ALA A O 1
ATOM 2196 N N . ILE A 1 273 ? 27.96583 25.53286 2.15869 1.000 11.69211 267 ILE A N 1
ATOM 2197 C CA . ILE A 1 273 ? 28.17578 25.70168 0.72596 1.000 11.19662 267 ILE A CA 1
ATOM 2198 C C . ILE A 1 273 ? 28.62674 24.33992 0.22759 1.000 11.95308 267 ILE A C 1
ATOM 2199 O O . ILE A 1 273 ? 29.83011 24.03079 0.26629 1.000 12.47897 267 ILE A O 1
ATOM 2204 N N . PRO A 1 274 ? 27.70844 23.48853 -0.23294 1.000 12.38973 268 PRO A N 1
ATOM 2205 C CA . PRO A 1 274 ? 28.11190 22.10667 -0.57016 1.000 12.98323 268 PRO A CA 1
ATOM 2206 C C . PRO A 1 274 ? 29.25908 22.02977 -1.55235 1.000 12.39717 268 PRO A C 1
ATOM 2207 O O . PRO A 1 274 ? 30.17601 21.20344 -1.37721 1.000 13.10236 268 PRO A O 1
ATOM 2211 N N . GLU A 1 275 ? 29.24293 22.86621 -2.59656 1.000 12.03905 269 GLU A N 1
ATOM 2212 C CA . GLU A 1 275 ? 30.24880 22.70874 -3.64213 1.000 12.56023 269 GLU A CA 1
ATOM 2213 C C . GLU A 1 275 ? 31.64868 23.04572 -3.15791 1.000 11.91724 269 GLU A C 1
ATOM 2214 O O . GLU A 1 275 ? 32.62469 22.65637 -3.81945 1.000 14.21923 269 GLU A O 1
ATOM 2220 N N . LYS A 1 276 ? 31.76495 23.76725 -2.03532 1.000 11.17064 270 LYS A N 1
ATOM 2221 C CA . LYS A 1 276 ? 33.04861 24.13137 -1.46919 1.000 12.83167 270 LYS A CA 1
ATOM 2222 C C . LYS A 1 276 ? 33.36922 23.26440 -0.27721 1.000 11.88429 270 LYS A C 1
ATOM 2223 O O . LYS A 1 276 ? 34.42185 23.42610 0.33098 1.000 13.32246 270 LYS A O 1
ATOM 2229 N N . GLY A 1 277 ? 32.45812 22.39461 0.12837 1.000 12.15074 271 GLY A N 1
ATOM 2230 C CA . GLY A 1 277 ? 32.67012 21.50755 1.27279 1.000 13.47495 271 GLY A CA 1
ATOM 2231 C C . GLY A 1 277 ? 32.69316 22.19851 2.61290 1.000 12.58695 271 GLY A C 1
ATOM 2232 O O . GLY A 1 277 ? 33.38535 21.73844 3.50574 1.000 15.06706 271 GLY A O 1
ATOM 2233 N N A ILE A 1 278 ? 31.91944 23.26918 2.77976 0.753 11.71975 272 ILE A N 1
ATOM 2234 N N B ILE A 1 278 ? 31.92100 23.27480 2.77789 0.247 12.51791 272 ILE A N 1
ATOM 2235 C CA . ILE A 1 278 ? 32.02627 24.20516 3.90016 1.000 13.08907 272 ILE A CA 1
ATOM 2236 C C A ILE A 1 278 ? 30.75617 24.17917 4.73452 0.753 11.09193 272 ILE A C 1
ATOM 2237 C C B ILE A 1 278 ? 30.75129 24.14307 4.73598 0.247 12.17713 272 ILE A C 1
ATOM 2238 O O A ILE A 1 278 ? 29.65316 24.29585 4.18381 0.753 11.24721 272 ILE A O 1
ATOM 2239 O O B ILE A 1 278 ? 29.64135 24.10873 4.19137 0.247 12.42894 272 ILE A O 1
ATOM 2246 N N . GLY A 1 279 ? 30.92364 24.13935 6.05760 1.000 11.00066 273 GLY A N 1
ATOM 2247 C CA . GLY A 1 279 ? 29.84530 24.42049 6.99671 1.000 11.14013 273 GLY A CA 1
ATOM 2248 C C . GLY A 1 279 ? 30.21488 25.61415 7.86232 1.000 10.93011 273 GLY A C 1
ATOM 2249 O O . GLY A 1 279 ? 31.39282 25.84955 8.15789 1.000 10.83435 273 GLY A O 1
ATOM 2250 N N . ILE A 1 280 ? 29.20307 26.35903 8.30597 1.000 10.01323 274 ILE A N 1
ATOM 2251 C CA . ILE A 1 280 ? 29.40594 27.62899 9.00418 1.000 10.43568 274 ILE A CA 1
ATOM 2252 C C . ILE A 1 280 ? 28.45847 27.65410 10.19744 1.000 9.78696 274 ILE A C 1
ATOM 2253 O O . ILE A 1 280 ? 27.28187 27.27773 10.08369 1.000 10.00557 274 ILE A O 1
ATOM 2258 N N A SER A 1 281 ? 28.95069 28.14352 11.31727 0.687 9.03346 275 SER A N 1
ATOM 2259 N N B SER A 1 281 ? 28.93735 28.13058 11.34929 0.313 9.69630 275 SER A N 1
ATOM 2260 C CA A SER A 1 281 ? 28.08420 28.45880 12.42365 0.687 9.13143 275 SER A CA 1
ATOM 2261 C CA B SER A 1 281 ? 28.06188 28.39406 12.48955 0.313 10.27977 275 SER A CA 1
ATOM 2262 C C A SER A 1 281 ? 28.54984 29.78223 13.02797 0.687 9.08813 275 SER A C 1
ATOM 2263 C C B SER A 1 281 ? 28.55307 29.62842 13.23888 0.313 10.76486 275 SER A C 1
ATOM 2264 O O A SER A 1 281 ? 29.73482 30.14998 12.93424 0.687 9.58526 275 SER A O 1
ATOM 2265 O O B SER A 1 281 ? 29.75697 29.77810 13.45789 0.313 12.35999 275 SER A O 1
ATOM 2270 N N . LEU A 1 282 ? 27.63123 30.49565 13.66069 1.000 8.74010 276 LEU A N 1
ATOM 2271 C CA . LEU A 1 282 ? 28.00806 31.74632 14.28433 1.000 9.10165 276 LEU A CA 1
ATOM 2272 C C . LEU A 1 282 ? 26.97359 32.16373 15.29873 1.000 8.98602 276 LEU A C 1
ATOM 2273 O O . LEU A 1 282 ? 25.82554 31.71248 15.25060 1.000 9.98790 276 LEU A O 1
ATOM 2278 N N A LYS A 1 283 ? 27.40552 33.05611 16.19950 0.537 8.84776 277 LYS A N 1
ATOM 2279 N N B LYS A 1 283 ? 27.37364 33.08658 16.16680 0.463 9.97483 277 LYS A N 1
ATOM 2280 C CA A LYS A 1 283 ? 26.53655 33.62213 17.22359 0.537 8.95443 277 LYS A CA 1
ATOM 2281 C CA B LYS A 1 283 ? 26.51872 33.52127 17.26144 0.463 10.79900 277 LYS A CA 1
ATOM 2282 C C A LYS A 1 283 ? 26.93210 35.06196 17.49859 0.537 9.15907 277 LYS A C 1
ATOM 2283 C C B LYS A 1 283 ? 26.87063 34.95086 17.61457 0.463 9.58733 277 LYS A C 1
ATOM 2284 O O A LYS A 1 283 ? 28.12146 35.35610 17.70128 0.537 9.61741 277 LYS A O 1
ATOM 2285 O O B LYS A 1 283 ? 27.99107 35.19927 18.08243 0.463 9.61860 277 LYS A O 1
ATOM 2296 N N A SER A 1 284 ? 25.93824 35.94414 17.55915 0.537 10.28657 278 SER A N 1
ATOM 2297 N N B SER A 1 284 ? 25.92860 35.87772 17.43604 0.463 9.21887 278 SER A N 1
ATOM 2298 C CA A SER A 1 284 ? 26.15934 37.28878 18.07555 0.537 11.07583 278 SER A CA 1
ATOM 2299 C CA B SER A 1 284 ? 26.09280 37.17728 18.07872 0.463 10.19078 278 SER A CA 1
ATOM 2300 C C A SER A 1 284 ? 25.95629 37.25512 19.58860 0.537 10.21986 278 SER A C 1
ATOM 2301 C C B SER A 1 284 ? 25.85118 36.98662 19.57821 0.463 9.31318 278 SER A C 1
ATOM 2302 O O A SER A 1 284 ? 24.94381 36.74271 20.08807 0.537 9.83119 278 SER A O 1
ATOM 2303 O O B SER A 1 284 ? 24.85500 36.38155 19.99449 0.463 9.04659 278 SER A O 1
ATOM 2308 N N A GLU A 1 285 ? 26.94892 37.77540 20.31028 0.537 9.78627 279 GLU A N 1
ATOM 2309 N N B GLU A 1 285 ? 26.79844 37.45081 20.39126 0.463 9.04086 279 GLU A N 1
ATOM 2310 C CA A GLU A 1 285 ? 27.04256 37.56166 21.75018 0.537 10.27959 279 GLU A CA 1
ATOM 2311 C CA B GLU A 1 285 ? 26.79587 37.08720 21.80468 0.463 9.57648 279 GLU A CA 1
ATOM 2312 C C A GLU A 1 285 ? 25.77020 38.00664 22.46480 0.537 10.71885 279 GLU A C 1
ATOM 2313 C C B GLU A 1 285 ? 25.59185 37.66708 22.54163 0.463 10.04564 279 GLU A C 1
ATOM 2314 O O A GLU A 1 285 ? 25.35261 37.39938 23.46284 0.537 10.04017 279 GLU A O 1
ATOM 2315 O O B GLU A 1 285 ? 25.05657 37.03244 23.45992 0.463 10.64454 279 GLU A O 1
ATOM 2326 N N A ASP A 1 286 ? 25.14524 39.06734 21.97128 0.537 10.43322 280 ASP A N 1
ATOM 2327 N N B ASP A 1 286 ? 25.16968 38.87926 22.17510 0.463 9.91134 280 ASP A N 1
ATOM 2328 C CA A ASP A 1 286 ? 23.98592 39.68681 22.59692 0.537 9.42611 280 ASP A CA 1
ATOM 2329 C CA B ASP A 1 286 ? 23.98409 39.53572 22.72664 0.463 10.52153 280 ASP A CA 1
ATOM 2330 C C A ASP A 1 286 ? 22.67083 39.15465 22.04619 0.537 10.58001 280 ASP A C 1
ATOM 2331 C C B ASP A 1 286 ? 22.67869 38.96960 22.18777 0.463 10.24799 280 ASP A C 1
ATOM 2332 O O A ASP A 1 286 ? 21.60494 39.61733 22.46371 0.537 11.20562 280 ASP A O 1
ATOM 2333 O O B ASP A 1 286 ? 21.61929 39.24024 22.75510 0.463 9.32557 280 ASP A O 1
ATOM 2342 N N . GLY A 1 287 ? 22.72633 38.21380 21.10458 1.000 11.12890 281 GLY A N 1
ATOM 2343 C CA . GLY A 1 287 ? 21.54950 37.58008 20.54955 1.000 12.12202 281 GLY A CA 1
ATOM 2344 C C . GLY A 1 287 ? 20.80219 38.34523 19.49507 1.000 11.77897 281 GLY A C 1
ATOM 2345 O O . GLY A 1 287 ? 19.70517 37.91834 19.12250 1.000 13.16811 281 GLY A O 1
ATOM 2346 N N . ALA A 1 288 ? 21.34650 39.45378 18.98233 1.000 11.82686 282 ALA A N 1
ATOM 2347 C CA . ALA A 1 288 ? 20.62195 40.23796 17.98412 1.000 12.05468 282 ALA A CA 1
ATOM 2348 C C . ALA A 1 288 ? 20.61725 39.56918 16.60843 1.000 11.85102 282 ALA A C 1
ATOM 2349 O O . ALA A 1 288 ? 21.66522 39.24206 16.02956 1.000 11.86327 282 ALA A O 1
ATOM 2351 N N . THR A 1 289 ? 19.42473 39.45133 16.04276 1.000 12.30111 283 THR A N 1
ATOM 2352 C CA . THR A 1 289 ? 19.25079 38.92888 14.69430 1.000 12.08152 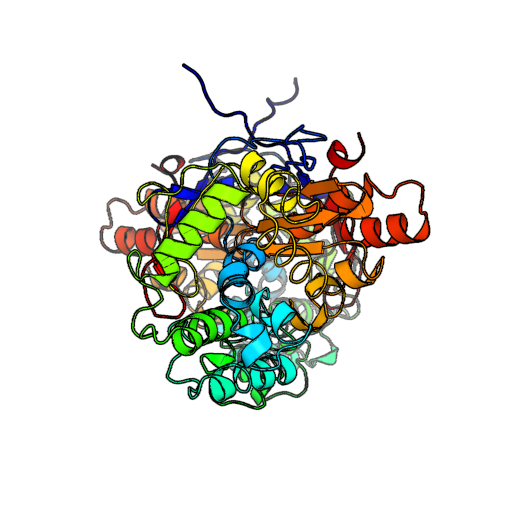283 THR A CA 1
ATOM 2353 C C . THR A 1 289 ? 19.95778 39.79291 13.66482 1.000 10.23592 283 THR A C 1
ATOM 2354 O O . THR A 1 289 ? 20.58559 39.26350 12.74166 1.000 11.12574 283 THR A O 1
ATOM 2358 N N . ARG A 1 290 ? 19.91093 41.12764 13.81492 1.000 10.70284 284 ARG A N 1
ATOM 2359 C CA . ARG A 1 290 ? 20.51987 41.98454 12.78802 1.000 10.22248 284 ARG A CA 1
ATOM 2360 C C . ARG A 1 290 ? 22.01258 41.72643 12.71733 1.000 10.79305 284 ARG A C 1
ATOM 2361 O O . ARG A 1 290 ? 22.62164 41.79258 11.63131 1.000 11.55318 284 ARG A O 1
ATOM 2369 N N . ALA A 1 291 ? 22.63724 41.39675 13.85211 1.000 10.27754 285 ALA A N 1
ATOM 2370 C CA . ALA A 1 291 ? 24.07479 41.14559 13.85471 1.000 10.68941 285 ALA A CA 1
ATOM 2371 C C . ALA A 1 291 ? 24.36506 39.81194 13.21638 1.000 10.38045 285 ALA A C 1
ATOM 2372 O O . ALA A 1 291 ? 25.29092 39.70169 12.39744 1.000 9.92204 285 ALA A O 1
ATOM 2374 N N . ALA A 1 292 ? 23.61574 38.76829 13.59030 1.000 10.27778 286 ALA A N 1
ATOM 2375 C CA . ALA A 1 292 ? 23.83500 37.45334 12.99134 1.000 10.89897 286 ALA A CA 1
ATOM 2376 C C . ALA A 1 292 ? 23.65586 37.47900 11.48150 1.000 8.93895 286 ALA A C 1
ATOM 2377 O O . ALA A 1 292 ? 24.40317 36.82794 10.74850 1.000 10.13642 286 ALA A O 1
ATOM 2379 N N . GLU A 1 293 ? 22.64715 38.21038 10.97797 1.000 10.72378 287 GLU A N 1
ATOM 2380 C CA . GLU A 1 293 ? 22.45135 38.32717 9.53905 1.000 11.81019 287 GLU A CA 1
ATOM 2381 C C . GLU A 1 293 ? 23.63527 38.97520 8.85446 1.000 9.98242 287 GLU A C 1
ATOM 2382 O O . GLU A 1 293 ? 24.10276 38.49240 7.81623 1.000 11.24405 287 GLU A O 1
ATOM 2388 N N . ALA A 1 294 ? 24.12154 40.10154 9.38705 1.000 11.11010 288 ALA A N 1
ATOM 2389 C CA . ALA A 1 294 ? 25.29736 40.72622 8.78705 1.000 10.90226 288 ALA A CA 1
ATOM 2390 C C . ALA A 1 294 ? 26.48968 39.78349 8.81845 1.000 9.92606 288 ALA A C 1
ATOM 2391 O O . ALA A 1 294 ? 27.26014 39.71163 7.84933 1.000 10.23066 288 ALA A O 1
ATOM 2393 N N . MET A 1 295 ? 26.66058 39.05107 9.91992 1.000 9.92128 289 MET A N 1
ATOM 2394 C CA . MET A 1 295 ? 27.83834 38.17919 10.06988 1.000 9.76784 289 MET A CA 1
ATOM 2395 C C . MET A 1 295 ? 27.74960 36.99361 9.10154 1.000 9.33906 289 MET A C 1
ATOM 2396 O O . MET A 1 295 ? 28.75040 36.61623 8.49714 1.000 10.57778 289 MET A O 1
ATOM 2401 N N . VAL A 1 296 ? 26.55621 36.41680 8.88017 1.000 9.12798 290 VAL A N 1
ATOM 2402 C CA . VAL A 1 296 ? 26.51197 35.25731 7.99326 1.000 10.06672 290 VAL A CA 1
ATOM 2403 C C . VAL A 1 296 ? 26.77223 35.70053 6.56388 1.000 10.03216 290 VAL A C 1
ATOM 2404 O O . VAL A 1 296 ? 27.45310 35.01999 5.81673 1.000 9.95635 290 VAL A O 1
ATOM 2408 N N . ALA A 1 297 ? 26.29102 36.89156 6.17864 1.000 10.21686 291 ALA A N 1
ATOM 2409 C CA . ALA A 1 297 ? 26.52342 37.37486 4.81494 1.000 10.45944 291 ALA A CA 1
ATOM 2410 C C . ALA A 1 297 ? 28.00259 37.68338 4.61027 1.000 9.72669 291 ALA A C 1
ATOM 2411 O O . ALA A 1 297 ? 28.58441 37.31673 3.58802 1.000 11.00198 291 ALA A O 1
ATOM 2413 N N . ALA A 1 298 ? 28.64388 38.31279 5.58537 1.000 9.59207 292 ALA A N 1
ATOM 2414 C CA . ALA A 1 298 ? 30.05925 38.63201 5.45294 1.000 10.71514 292 ALA A CA 1
ATOM 2415 C C . ALA A 1 298 ? 30.92016 37.37077 5.44042 1.000 10.13350 292 ALA A C 1
ATOM 2416 O O . ALA A 1 298 ? 31.94231 37.32871 4.73827 1.000 11.49522 292 ALA A O 1
ATOM 2418 N N . THR A 1 299 ? 30.51995 36.33163 6.17655 1.000 10.37838 293 THR A N 1
ATOM 2419 C CA . THR A 1 299 ? 31.29028 35.09681 6.18698 1.000 10.52589 293 THR A CA 1
ATOM 2420 C C . THR A 1 299 ? 31.13095 34.39519 4.85251 1.000 10.24437 293 THR A C 1
ATOM 2421 O O . THR A 1 299 ? 32.11453 33.95942 4.24390 1.000 11.40906 293 THR A O 1
ATOM 2425 N N . LEU A 1 300 ? 29.88225 34.30584 4.35837 1.000 10.27998 294 LEU A N 1
ATOM 2426 C CA . LEU A 1 300 ? 29.66718 33.67480 3.05319 1.000 10.37225 294 LEU A CA 1
ATOM 2427 C C . LEU A 1 300 ? 30.43249 34.40346 1.96690 1.000 10.78590 294 LEU A C 1
ATOM 2428 O O . LEU A 1 300 ? 30.99482 33.76351 1.07569 1.000 11.74477 294 LEU A O 1
ATOM 2433 N N . ALA A 1 301 ? 30.47649 35.74557 2.03607 1.000 10.64323 295 ALA A N 1
ATOM 2434 C CA . ALA A 1 301 ? 31.12144 36.53778 0.99263 1.000 12.03109 295 ALA A CA 1
ATOM 2435 C C . ALA A 1 301 ? 32.58681 36.14489 0.81531 1.000 12.43753 295 ALA A C 1
ATOM 2436 O O . ALA A 1 301 ? 33.12413 36.25455 -0.29167 1.000 12.91361 295 ALA A O 1
ATOM 2438 N N . ARG A 1 302 ? 33.26339 35.69447 1.87715 1.000 13.08588 296 ARG A N 1
ATOM 2439 C CA . ARG A 1 302 ? 34.66407 35.26511 1.78253 1.000 13.84962 296 ARG A CA 1
ATOM 2440 C C . ARG A 1 302 ? 34.86456 34.15946 0.76312 1.000 14.53045 296 ARG A C 1
ATOM 2441 O O . ARG A 1 302 ? 35.97730 33.98708 0.26797 1.000 16.22113 296 ARG A O 1
ATOM 2449 N N A PHE A 1 303 ? 33.81365 33.40409 0.42921 0.432 13.04778 297 PHE A N 1
ATOM 2450 N N B PHE A 1 303 ? 33.82521 33.41129 0.43319 0.568 13.35891 297 PHE A N 1
ATOM 2451 C CA A PHE A 1 303 ? 33.89614 32.25750 -0.47777 0.432 12.64084 297 PHE A CA 1
ATOM 2452 C CA B PHE A 1 303 ? 33.95215 32.26105 -0.44709 0.568 13.33817 297 PHE A CA 1
ATOM 2453 C C A PHE A 1 303 ? 33.55666 32.58370 -1.91362 0.432 13.07763 297 PHE A C 1
ATOM 2454 C C B PHE A 1 303 ? 33.42852 32.52563 -1.85303 0.568 13.13995 297 PHE A C 1
ATOM 2455 O O A PHE A 1 303 ? 33.76723 31.74016 -2.79384 0.432 14.23765 297 PHE A O 1
ATOM 2456 O O B PHE A 1 303 ? 33.42511 31.60959 -2.67921 0.568 15.03359 297 PHE A O 1
ATOM 2471 N N . PHE A 1 304 ? 33.08832 33.79516 -2.17660 1.000 12.45438 298 PHE A N 1
ATOM 2472 C CA . PHE A 1 304 ? 32.57319 34.14148 -3.49027 1.000 13.46800 298 PHE A CA 1
ATOM 2473 C C . PHE A 1 304 ? 33.21207 35.41238 -4.02094 1.000 13.20476 298 PHE A C 1
ATOM 2474 O O . PHE A 1 304 ? 32.62069 36.10164 -4.85268 1.000 13.45955 298 PHE A O 1
ATOM 2482 N N . GLU A 1 305 ? 34.43773 35.71832 -3.59822 1.000 13.79637 299 GLU A N 1
ATOM 2483 C CA . GLU A 1 305 ? 35.03815 37.01056 -3.94851 1.000 14.44471 299 GLU A CA 1
ATOM 2484 C C . GLU A 1 305 ? 35.27892 37.16389 -5.44213 1.000 13.81349 299 GLU A C 1
ATOM 2485 O O . GLU A 1 305 ? 35.34769 38.29038 -5.92479 1.000 16.91400 299 GLU A O 1
ATOM 2491 N N . THR A 1 306 ? 35.35954 36.08500 -6.19732 1.000 12.56261 300 THR A N 1
ATOM 2492 C CA . THR A 1 306 ? 35.58971 36.17635 -7.63029 1.000 13.56393 300 THR A CA 1
ATOM 2493 C C . THR A 1 306 ? 34.32912 35.98398 -8.43510 1.000 14.28169 300 THR A C 1
ATOM 2494 O O . THR A 1 306 ? 34.39768 35.94161 -9.65423 1.000 17.38926 300 THR A O 1
ATOM 2498 N N . GLU A 1 307 ? 33.19121 35.81885 -7.79049 1.000 12.42275 301 GLU A N 1
ATOM 2499 C CA . GLU A 1 307 ? 31.91116 35.77591 -8.46795 1.000 13.10395 301 GLU A CA 1
ATOM 2500 C C . GLU A 1 307 ? 31.22889 37.10514 -8.17802 1.000 14.59484 301 GLU A C 1
ATOM 2501 O O . GLU A 1 307 ? 30.45789 37.22936 -7.22484 1.000 14.40828 301 GLU A O 1
ATOM 2507 N N . GLU A 1 308 ? 31.57963 38.12800 -8.96505 1.000 16.03724 302 GLU A N 1
ATOM 2508 C CA . GLU A 1 308 ? 31.21571 39.50725 -8.62346 1.000 19.74278 302 GLU A CA 1
ATOM 2509 C C . GLU A 1 308 ? 29.73273 39.72383 -8.28968 1.000 17.15459 302 GLU A C 1
ATOM 2510 O O . GLU A 1 308 ? 29.41141 40.40426 -7.30027 1.000 17.29804 302 GLU A O 1
ATOM 2521 N N . THR A 1 309 ? 28.80791 39.13268 -9.04553 1.000 17.33272 303 THR A N 1
ATOM 2522 C CA . THR A 1 309 ? 27.40058 39.42196 -8.76449 1.000 17.78010 303 THR A CA 1
ATOM 2523 C C . THR A 1 309 ? 26.95749 38.79202 -7.44172 1.000 15.51072 303 THR A C 1
ATOM 2524 O O . THR A 1 309 ? 26.20453 39.39965 -6.66221 1.000 15.33435 303 THR A O 1
ATOM 2528 N N . VAL A 1 310 ? 27.42679 37.58623 -7.16036 1.000 13.68363 304 VAL A N 1
ATOM 2529 C CA . VAL A 1 310 ? 27.09249 36.91663 -5.90717 1.000 12.32531 304 VAL A CA 1
ATOM 2530 C C . VAL A 1 310 ? 27.71921 37.66575 -4.73688 1.000 11.57620 304 VAL A C 1
ATOM 2531 O O . VAL A 1 310 ? 27.06022 37.94433 -3.71998 1.000 12.70929 304 VAL A O 1
ATOM 2535 N N . HIS A 1 311 ? 29.00650 38.01472 -4.87162 1.000 11.51571 305 HIS A N 1
ATOM 2536 C CA . HIS A 1 311 ? 29.68714 38.76338 -3.82607 1.000 12.15609 305 HIS A CA 1
ATOM 2537 C C . HIS A 1 311 ? 28.99416 40.08684 -3.53466 1.000 12.95570 305 HIS A C 1
ATOM 2538 O O . HIS A 1 311 ? 28.77713 40.43993 -2.37746 1.000 12.44296 305 HIS A O 1
ATOM 2545 N N . ALA A 1 312 ? 28.60656 40.82117 -4.57318 1.000 13.13422 306 ALA A N 1
ATOM 2546 C CA . ALA A 1 312 ? 27.95566 42.10940 -4.35574 1.000 13.88871 306 ALA A CA 1
ATOM 2547 C C . ALA A 1 312 ? 26.63074 41.92659 -3.61833 1.000 12.73219 306 ALA A C 1
ATOM 2548 O O . ALA A 1 312 ? 26.29064 42.70677 -2.72169 1.000 13.42236 306 ALA A O 1
ATOM 2550 N N . ALA A 1 313 ? 25.87705 40.88868 -3.96061 1.000 11.61171 307 ALA A N 1
ATOM 2551 C CA . ALA A 1 313 ? 24.59552 40.66692 -3.29298 1.000 12.27637 307 ALA A CA 1
ATOM 2552 C C . ALA A 1 313 ? 24.80131 40.30092 -1.83431 1.000 12.71250 307 ALA A C 1
ATOM 2553 O O . ALA A 1 313 ? 24.03262 40.73035 -0.97320 1.000 13.06383 307 ALA A O 1
ATOM 2555 N N . LEU A 1 314 ? 25.83327 39.51176 -1.53404 1.000 12.22043 308 LEU A N 1
ATOM 2556 C CA . LEU A 1 314 ? 26.10215 39.15974 -0.13837 1.000 12.29931 308 LEU A CA 1
ATOM 2557 C C . LEU A 1 314 ? 26.59811 40.37237 0.63513 1.000 13.04325 308 LEU A C 1
ATOM 2558 O O . LEU A 1 314 ? 26.17736 40.59794 1.78225 1.000 12.73507 308 LEU A O 1
ATOM 2563 N N . MET A 1 315 ? 27.39542 41.22726 -0.00275 1.000 12.94108 309 MET A N 1
ATOM 2564 C CA . MET A 1 315 ? 27.87014 42.41155 0.69400 1.000 13.54825 309 MET A CA 1
ATOM 2565 C C . MET A 1 315 ? 26.77693 43.40145 0.98608 1.000 13.63568 309 MET A C 1
ATOM 2566 O O . MET A 1 315 ? 26.92530 44.17670 1.92683 1.000 14.63011 309 MET A O 1
ATOM 2571 N N . ALA A 1 316 ? 25.68689 43.39584 0.20904 1.000 14.54275 310 ALA A N 1
ATOM 2572 C CA . ALA A 1 316 ? 24.51605 44.20818 0.48545 1.000 15.33552 310 ALA A CA 1
ATOM 2573 C C . ALA A 1 316 ? 23.78602 43.74954 1.74754 1.000 16.61449 310 ALA A C 1
ATOM 2574 O O . ALA A 1 316 ? 22.99137 44.52111 2.30666 1.000 22.38654 310 ALA A O 1
ATOM 2576 N N . PHE A 1 317 ? 23.95069 42.50294 2.17470 1.000 13.34735 311 PHE A N 1
ATOM 2577 C CA . PHE A 1 317 ? 23.46508 42.09999 3.49727 1.000 13.14736 311 PHE A CA 1
ATOM 2578 C C . PHE A 1 317 ? 24.51534 42.30174 4.57956 1.000 12.43144 311 PHE A C 1
ATOM 2579 O O . PHE A 1 317 ? 24.18122 42.53984 5.75185 1.000 13.49061 311 PHE A O 1
ATOM 2587 N N . ALA A 1 318 ? 25.79045 42.22297 4.22132 1.000 11.60704 312 ALA A N 1
ATOM 2588 C CA . ALA A 1 318 ? 26.83501 42.42801 5.21598 1.000 12.95761 312 ALA A CA 1
ATOM 2589 C C . ALA A 1 318 ? 26.86836 43.87059 5.67640 1.000 12.49697 312 ALA A C 1
ATOM 2590 O O . ALA A 1 318 ? 27.26532 44.12222 6.80351 1.000 14.58834 312 ALA A O 1
ATOM 2592 N N A ALA A 1 319 ? 26.60512 44.79834 4.77115 0.541 13.40796 313 ALA A N 1
ATOM 2593 N N B ALA A 1 319 ? 26.34134 44.83980 4.87007 0.459 12.54015 313 ALA A N 1
ATOM 2594 C CA A ALA A 1 319 ? 26.57599 46.22420 5.03863 0.541 13.36394 313 ALA A CA 1
ATOM 2595 C CA B ALA A 1 319 ? 26.33682 46.28763 5.22318 0.459 12.99057 313 ALA A CA 1
ATOM 2596 C C A ALA A 1 319 ? 25.27273 46.69809 4.45601 0.541 12.91664 313 ALA A C 1
ATOM 2597 C C B ALA A 1 319 ? 25.08843 47.02886 4.69243 0.459 14.30035 313 ALA A C 1
ATOM 2598 O O A ALA A 1 319 ? 25.02219 46.49985 3.26615 0.541 14.03574 313 ALA A O 1
ATOM 2599 O O B ALA A 1 319 ? 25.09397 47.78175 3.70794 0.459 15.41316 313 ALA A O 1
ATOM 2602 N N A MET A 1 320 ? 24.45653 47.32360 5.28616 0.541 13.65539 314 MET A N 1
ATOM 2603 N N B MET A 1 320 ? 23.99691 46.90377 5.41970 0.459 14.24862 314 MET A N 1
ATOM 2604 C CA A MET A 1 320 ? 23.10848 47.62525 4.91833 0.541 17.87016 314 MET A CA 1
ATOM 2605 C CA B MET A 1 320 ? 22.70676 47.45263 4.98674 0.459 16.09665 314 MET A CA 1
ATOM 2606 C C A MET A 1 320 ? 22.73692 49.01249 5.41614 0.541 17.74280 314 MET A C 1
ATOM 2607 C C B MET A 1 320 ? 22.53400 48.89738 5.47582 0.459 16.48093 314 MET A C 1
ATOM 2608 O O A MET A 1 320 ? 23.07031 49.38884 6.54992 0.541 17.98801 314 MET A O 1
ATOM 2609 O O B MET A 1 320 ? 22.84295 49.20864 6.63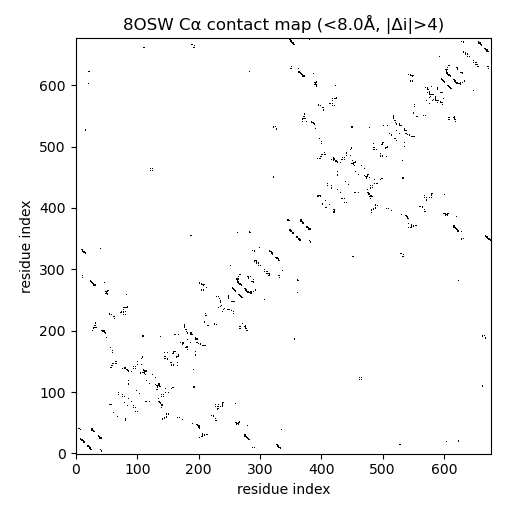145 0.459 16.23071 314 MET A O 1
ATOM 2618 N N . PRO A 1 321 ? 22.01466 49.77042 4.61759 1.000 18.24007 315 PRO A N 1
ATOM 2619 C CA . PRO A 1 321 ? 21.60512 51.10327 5.05731 1.000 18.42324 315 PRO A CA 1
ATOM 2620 C C . PRO A 1 321 ? 20.42163 51.01785 6.00086 1.000 17.14753 315 PRO A C 1
ATOM 2621 O O . PRO A 1 321 ? 19.58827 50.10638 5.91691 1.000 19.61634 315 PRO A O 1
ATOM 2625 N N . MET A 1 322 ? 20.32557 52.00563 6.89415 1.000 15.08052 316 MET A N 1
ATOM 2626 C CA . MET A 1 322 ? 19.12976 52.15262 7.69290 1.000 15.01516 316 MET A CA 1
ATOM 2627 C C . MET A 1 322 ? 18.49681 53.47478 7.29829 1.000 12.66015 316 MET A C 1
ATOM 2628 O O . MET A 1 322 ? 19.18718 54.50256 7.14957 1.000 13.24797 316 MET A O 1
ATOM 2633 N N . ARG A 1 323 ? 17.18456 53.44476 7.07757 1.000 13.12102 317 ARG A N 1
ATOM 2634 C CA . ARG A 1 323 ? 16.40308 54.62947 6.74899 1.000 13.50463 317 ARG A CA 1
ATOM 2635 C C . ARG A 1 323 ? 15.33977 54.84307 7.81460 1.000 14.42600 317 ARG A C 1
ATOM 2636 O O . ARG A 1 323 ? 14.83888 53.88756 8.40564 1.000 15.43737 317 ARG A O 1
ATOM 2644 N N . ASN A 1 324 ? 15.05148 56.09905 8.08127 1.000 13.14253 318 ASN A N 1
ATOM 2645 C CA . ASN A 1 324 ? 14.04045 56.42529 9.07291 1.000 13.43594 318 ASN A CA 1
ATOM 2646 C C . ASN A 1 324 ? 12.64310 56.44023 8.45399 1.000 14.20681 318 ASN A C 1
ATOM 2647 O O . ASN A 1 324 ? 12.45758 56.07160 7.29097 1.000 14.97260 318 ASN A O 1
ATOM 2652 N N . TRP A 1 325 ? 11.63584 56.86995 9.23231 1.000 14.50509 319 TRP A N 1
ATOM 2653 C CA . TRP A 1 325 ? 10.25358 56.75436 8.76745 1.000 16.80722 319 TRP A CA 1
ATOM 2654 C C . TRP A 1 325 ? 9.98778 57.59563 7.52940 1.000 17.99946 319 TRP A C 1
ATOM 2655 O O . TRP A 1 325 ? 9.09407 57.26212 6.73719 1.000 20.61213 319 TRP A O 1
ATOM 2666 N N . ASN A 1 326 ? 10.74868 58.67794 7.33804 1.000 15.16706 320 ASN A N 1
ATOM 2667 C CA . ASN A 1 326 ? 10.64869 59.52096 6.14567 1.000 14.97698 320 ASN A CA 1
ATOM 2668 C C . ASN A 1 326 ? 11.52114 59.02490 5.00352 1.000 15.79738 320 ASN A C 1
ATOM 2669 O O . ASN A 1 326 ? 11.58169 59.67638 3.94953 1.000 17.64616 320 ASN A O 1
ATOM 2674 N N . GLY A 1 327 ? 12.17370 57.87424 5.15124 1.000 15.62652 321 GLY A N 1
ATOM 2675 C CA . GLY A 1 327 ? 12.98638 57.32984 4.07015 1.000 15.47947 321 GLY A CA 1
ATOM 2676 C C . GLY A 1 327 ? 14.35885 57.96259 3.97551 1.000 14.59193 321 GLY A C 1
ATOM 2677 O O . GLY A 1 327 ? 15.10048 57.66489 3.03537 1.000 15.27408 321 GLY A O 1
ATOM 2678 N N . ILE A 1 328 ? 14.75951 58.75078 4.97221 1.000 14.09850 322 ILE A N 1
ATOM 2679 C CA . ILE A 1 328 ? 16.07581 59.37281 4.99463 1.000 13.43377 322 ILE A CA 1
ATOM 2680 C C . ILE A 1 328 ? 17.13103 58.39263 5.51132 1.000 11.87763 322 ILE A C 1
ATOM 2681 O O . ILE A 1 328 ? 16.92621 57.74315 6.53741 1.000 12.47815 322 ILE A O 1
ATOM 2686 N N . HIS A 1 329 ? 18.25348 58.28280 4.81855 1.000 12.58154 323 HIS A N 1
ATOM 2687 C CA . HIS A 1 329 ? 19.36933 57.46888 5.27954 1.000 12.67651 323 HIS A CA 1
ATOM 2688 C C . HIS A 1 329 ? 19.93347 58.05791 6.56028 1.000 13.01249 323 HIS A C 1
ATOM 2689 O O . HIS A 1 329 ? 20.30209 59.23590 6.57947 1.000 14.53218 323 HIS A O 1
ATOM 2696 N N . VAL A 1 330 ? 19.99031 57.25898 7.62883 1.000 12.07326 324 VAL A N 1
ATOM 2697 C CA . VAL A 1 330 ? 20.47202 57.74076 8.91570 1.000 12.33838 324 VAL A CA 1
ATOM 2698 C C . VAL A 1 330 ? 21.74275 57.06687 9.36779 1.000 12.53580 324 VAL A C 1
ATOM 2699 O O . VAL A 1 330 ? 22.39296 57.58001 10.29043 1.000 13.20542 324 VAL A O 1
ATOM 2703 N N . GLY A 1 331 ? 22.11658 55.93062 8.78310 1.000 12.53203 325 GLY A N 1
ATOM 2704 C CA . GLY A 1 331 ? 23.29244 55.20042 9.20425 1.000 13.92861 325 GLY A CA 1
ATOM 2705 C C . GLY A 1 331 ? 23.27769 53.84273 8.54341 1.000 12.42286 325 GLY A C 1
ATOM 2706 O O . GLY A 1 331 ? 22.46676 53.59427 7.64465 1.000 14.15055 325 GLY A O 1
ATOM 2707 N N . ASP A 1 332 ? 24.16584 52.96719 9.00872 1.000 12.29867 326 ASP A N 1
ATOM 2708 C CA . ASP A 1 332 ? 24.30607 51.65130 8.38974 1.000 12.15252 326 ASP A CA 1
ATOM 2709 C C . ASP A 1 332 ? 24.55818 50.61256 9.45941 1.000 12.31970 326 ASP A C 1
ATOM 2710 O O . ASP A 1 332 ? 25.06355 50.91015 10.53586 1.000 13.73431 326 ASP A O 1
ATOM 2715 N N . ILE A 1 333 ? 24.23049 49.36287 9.13229 1.000 12.47760 327 ILE A N 1
ATOM 2716 C CA . ILE A 1 333 ? 24.60355 48.20586 9.93305 1.000 12.38638 327 ILE A CA 1
ATOM 2717 C C . ILE A 1 333 ? 25.63495 47.42296 9.14104 1.000 12.21189 327 ILE A C 1
ATOM 2718 O O . ILE A 1 333 ? 25.33282 46.92850 8.05542 1.000 15.97753 327 ILE A O 1
ATOM 2727 N N . ARG A 1 334 ? 26.85520 47.30187 9.67032 1.000 11.28770 328 ARG A N 1
ATOM 2728 C CA . ARG A 1 334 ? 27.95928 46.79629 8.85455 1.000 12.46304 328 ARG A CA 1
ATOM 2729 C C . ARG A 1 334 ? 28.77990 45.76778 9.62610 1.000 11.69902 328 ARG A C 1
ATOM 2730 O O . ARG A 1 334 ? 29.21920 46.01688 10.75096 1.000 11.77198 328 ARG A O 1
ATOM 2738 N N . ALA A 1 335 ? 29.00599 44.61745 9.02120 1.000 11.11354 329 ALA A N 1
ATOM 2739 C CA . ALA A 1 335 ? 30.00246 43.69020 9.54172 1.000 11.09624 329 ALA A CA 1
ATOM 2740 C C . ALA A 1 335 ? 31.36047 44.35255 9.46701 1.000 12.10863 329 ALA A C 1
ATOM 2741 O O . ALA A 1 335 ? 31.62498 45.16352 8.57969 1.000 13.59895 329 ALA A O 1
ATOM 2743 N N . THR A 1 336 ? 32.20687 44.08083 10.45042 1.000 11.72051 330 THR A N 1
ATOM 2744 C CA . THR A 1 336 ? 33.47012 44.80173 10.57095 1.000 12.44536 330 THR A CA 1
ATOM 2745 C C . THR A 1 336 ? 34.55924 44.16874 9.69717 1.000 12.29241 330 THR A C 1
ATOM 2746 O O . THR A 1 336 ? 34.38481 43.12395 9.04388 1.000 12.79296 330 THR A O 1
ATOM 2750 N N . SER A 1 337 ? 35.74422 44.77633 9.73552 1.000 13.40485 331 SER A N 1
ATOM 2751 C CA . SER A 1 337 ? 36.83289 44.37803 8.85478 1.000 16.02047 331 SER A CA 1
ATOM 2752 C C . SER A 1 337 ? 37.37217 42.99065 9.16642 1.000 16.94461 331 SER A C 1
ATOM 2753 O O . SER A 1 337 ? 38.04993 42.40906 8.30536 1.000 20.79305 331 SER A O 1
ATOM 2756 N N . VAL A 1 338 ? 37.08131 42.43205 10.34535 1.000 15.00219 332 VAL A N 1
ATOM 2757 C CA . VAL A 1 338 ? 37.55642 41.07726 10.65509 1.000 16.53548 332 VAL A CA 1
ATOM 2758 C C . VAL A 1 338 ? 37.05307 40.05874 9.64331 1.000 16.56607 332 VAL A C 1
ATOM 2759 O O . VAL A 1 338 ? 37.66437 39.00051 9.47665 1.000 19.82081 332 VAL A O 1
ATOM 2763 N N . PHE A 1 339 ? 35.96662 40.34269 8.93028 1.000 14.32767 333 PHE A N 1
ATOM 2764 C CA . PHE A 1 339 ? 35.47931 39.38814 7.94433 1.000 15.41422 333 PHE A CA 1
ATOM 2765 C C . PHE A 1 339 ? 36.18049 39.48192 6.59060 1.000 18.99541 333 PHE A C 1
ATOM 2766 O O . PHE A 1 339 ? 36.00311 38.57920 5.76844 1.000 20.73621 333 PHE A O 1
ATOM 2774 N N . SER A 1 340 ? 36.93562 40.52528 6.29790 1.000 21.21747 334 SER A N 1
ATOM 2775 C CA . SER A 1 340 ? 37.60358 40.58891 5.00871 1.000 27.57462 334 SER A CA 1
ATOM 2776 C C . SER A 1 340 ? 39.10569 40.42251 5.12940 1.000 31.10007 334 SER A C 1
ATOM 2777 O O . SER A 1 340 ? 39.82087 40.42276 4.10392 1.000 33.73398 334 SER A O 1
ATOM 2780 N N . ALA A 1 341 ? 39.60927 40.24562 6.33614 1.000 32.32722 335 ALA A N 1
ATOM 2781 C CA . ALA A 1 341 ? 41.05595 40.20132 6.52671 1.000 34.46575 335 ALA A CA 1
ATOM 2782 C C . ALA A 1 341 ? 41.59504 38.80085 6.26609 1.000 36.32217 335 ALA A C 1
ATOM 2783 O O . ALA A 1 341 ? 40.82468 37.87468 5.97182 1.000 37.01143 335 ALA A O 1
ATOM 2785 N N . GLY B 1 1 ? 47.83228 66.00168 30.47125 1.000 76.36634 -5 GLY B N 1
ATOM 2786 C CA . GLY B 1 1 ? 46.67541 65.88102 29.60284 1.000 43.00302 -5 GLY B CA 1
ATOM 2787 C C . GLY B 1 1 ? 46.71856 64.68331 28.66963 1.000 62.61062 -5 GLY B C 1
ATOM 2788 O O . GLY B 1 1 ? 46.29691 64.78617 27.51204 1.000 72.17023 -5 GLY B O 1
ATOM 2789 N N . ILE B 1 2 ? 47.23139 63.54614 29.16471 1.000 45.97105 -4 ILE B N 1
ATOM 2790 C CA . ILE B 1 2 ? 47.23770 62.32313 28.34998 1.000 52.10846 -4 ILE B CA 1
ATOM 2791 C C . ILE B 1 2 ? 45.80773 61.82302 28.15623 1.000 73.36804 -4 ILE B C 1
ATOM 2792 O O . ILE B 1 2 ? 44.87292 62.20545 28.87494 1.000 56.89528 -4 ILE B O 1
ATOM 2797 N N . ASP B 1 3 ? 45.64263 60.93403 27.17996 1.000 62.08406 -3 ASP B N 1
ATOM 2798 C CA . ASP B 1 3 ? 44.31906 60.42753 26.86531 1.000 53.06503 -3 ASP B CA 1
ATOM 2799 C C . ASP B 1 3 ? 43.83566 59.48674 27.97025 1.000 46.55221 -3 ASP B C 1
ATOM 2800 O O . ASP B 1 3 ? 44.64034 58.78312 28.59515 1.000 42.94729 -3 ASP B O 1
ATOM 2805 N N . PRO B 1 4 ? 42.52392 59.46928 28.23911 1.000 43.13090 -2 PRO B N 1
ATOM 2806 C CA . PRO B 1 4 ? 41.98392 58.52273 29.22982 1.000 40.48189 -2 PRO B CA 1
ATOM 2807 C C . PRO B 1 4 ? 42.21332 57.07314 28.80392 1.000 36.83503 -2 PRO B C 1
ATOM 2808 O O . PRO B 1 4 ? 42.38327 56.76489 27.61651 1.000 35.77133 -2 PRO B O 1
ATOM 2812 N N . PHE B 1 5 ? 42.22722 56.17759 29.79976 1.000 32.90930 -1 PHE B N 1
ATOM 2813 C CA . PHE B 1 5 ? 42.30674 54.74344 29.52637 1.000 30.02249 -1 PHE B CA 1
ATOM 2814 C C . PHE B 1 5 ? 41.12107 54.31967 28.66691 1.000 31.16808 -1 PHE B C 1
ATOM 2815 O O . PHE B 1 5 ? 39.98967 54.77221 28.87486 1.000 30.11885 -1 PHE B O 1
ATOM 2823 N N . THR B 1 6 ? 41.38023 53.44936 27.69132 1.000 32.45975 0 THR B N 1
ATOM 2824 C CA . THR B 1 6 ? 40.27216 52.80423 26.99287 1.000 35.20552 0 THR B CA 1
ATOM 2825 C C . THR B 1 6 ? 39.68184 51.71642 27.89078 1.000 36.49684 0 THR B C 1
ATOM 2826 O O . THR B 1 6 ? 40.34481 51.20517 28.79844 1.000 35.95416 0 THR B O 1
ATOM 2830 N N . MET B 1 7 ? 38.41161 51.38087 27.65263 1.000 35.63019 1 MET B N 1
ATOM 2831 C CA . MET B 1 7 ? 37.70055 50.42094 28.49343 1.000 35.42416 1 MET B CA 1
ATOM 2832 C C . MET B 1 7 ? 36.88984 49.47005 27.62501 1.000 31.94262 1 MET B C 1
ATOM 2833 O O . MET B 1 7 ? 36.30520 49.88891 26.61930 1.000 33.24729 1 MET B O 1
ATOM 2838 N N . THR B 1 8 ? 36.82588 48.19863 28.02978 1.000 26.84372 2 THR B N 1
ATOM 2839 C CA . THR B 1 8 ? 35.79385 47.26751 27.54741 1.000 24.16543 2 THR B CA 1
ATOM 2840 C C . THR B 1 8 ? 34.62469 47.29122 28.52523 1.000 19.95026 2 THR B C 1
ATOM 2841 O O . THR B 1 8 ? 34.81999 47.11664 29.72212 1.000 21.75029 2 THR B O 1
ATOM 2845 N N . ASN B 1 9 ? 33.40845 47.49994 28.02961 1.000 16.68799 3 ASN B N 1
ATOM 2846 C CA . ASN B 1 9 ? 32.27663 47.62923 28.94239 1.000 15.04455 3 ASN B CA 1
ATOM 2847 C C . ASN B 1 9 ? 31.98161 46.27909 29.58537 1.000 15.11715 3 ASN B C 1
ATOM 2848 O O . ASN B 1 9 ? 32.09385 45.22737 28.92431 1.000 14.87394 3 ASN B O 1
ATOM 2853 N N . PRO B 1 10 ? 31.62169 46.27358 30.86197 1.000 15.00839 4 PRO B N 1
ATOM 2854 C CA . PRO B 1 10 ? 31.35950 45.01184 31.56212 1.000 14.42677 4 PRO B CA 1
ATOM 2855 C C . PRO B 1 10 ? 30.03789 44.40939 31.09049 1.000 12.56767 4 PRO B C 1
ATOM 2856 O O . PRO B 1 10 ? 29.14202 45.09984 30.57957 1.000 12.37572 4 PRO B O 1
ATOM 2860 N N . VAL B 1 11 ? 29.90609 43.10148 31.32635 1.000 13.28753 5 VAL B N 1
ATOM 2861 C CA . VAL B 1 11 ? 28.63640 42.41864 31.11205 1.000 12.83488 5 VAL B CA 1
ATOM 2862 C C . VAL B 1 11 ? 27.65035 42.87129 32.18105 1.000 12.62529 5 VAL B C 1
ATOM 2863 O O . VAL B 1 11 ? 27.85630 42.62741 33.37864 1.000 14.05892 5 VAL B O 1
ATOM 2867 N N . THR B 1 12 ? 26.57635 43.51306 31.74983 1.000 11.58983 6 THR B N 1
ATOM 2868 C CA . THR B 1 12 ? 25.59239 44.08265 32.64967 1.000 11.65541 6 THR B CA 1
ATOM 2869 C C . THR B 1 12 ? 24.32281 43.24869 32.73554 1.000 11.04856 6 THR B C 1
ATOM 2870 O O . THR B 1 12 ? 23.59653 43.36970 33.72429 1.000 11.72166 6 THR B O 1
ATOM 2874 N N . VAL B 1 13 ? 24.04408 42.41161 31.72756 1.000 10.37591 7 VAL B N 1
ATOM 2875 C CA . VAL B 1 13 ? 22.79614 41.65796 31.65359 1.000 11.44872 7 VAL B CA 1
ATOM 2876 C C . VAL B 1 13 ? 23.09909 40.29392 31.04925 1.000 11.12102 7 VAL B C 1
ATOM 2877 O O . VAL B 1 13 ? 23.77060 40.21383 30.01660 1.000 11.70004 7 VAL B O 1
ATOM 2881 N N . GLU B 1 14 ? 22.61126 39.23066 31.68660 1.000 11.68951 8 GLU B N 1
ATOM 2882 C CA . GLU B 1 14 ? 22.71059 37.88703 31.16561 1.000 11.82318 8 GLU B CA 1
ATOM 2883 C C . GLU B 1 14 ? 21.31898 37.36157 30.85211 1.000 12.21319 8 GLU B C 1
ATOM 2884 O O . GLU B 1 14 ? 20.35249 37.64242 31.57017 1.000 12.71367 8 GLU B O 1
ATOM 2890 N N . VAL B 1 15 ? 21.23685 36.55108 29.80296 1.000 11.41190 9 VAL B N 1
ATOM 2891 C CA . VAL B 1 15 ? 20.00594 35.91917 29.38149 1.000 11.45698 9 VAL B CA 1
ATOM 2892 C C . VAL B 1 15 ? 20.27944 34.43464 29.43359 1.000 11.73905 9 VAL B C 1
ATOM 2893 O O . VAL B 1 15 ? 21.15570 33.93783 28.71256 1.000 12.55657 9 VAL B O 1
ATOM 2897 N N . THR B 1 16 ? 19.59205 33.73688 30.32207 1.000 12.58699 10 THR B N 1
ATOM 2898 C CA . THR B 1 16 ? 19.85289 32.31865 30.52235 1.000 12.97963 10 THR B CA 1
ATOM 2899 C C . THR B 1 16 ? 18.84337 31.44269 29.78949 1.000 12.74178 10 THR B C 1
ATOM 2900 O O . THR B 1 16 ? 17.72686 31.85934 29.45291 1.000 15.31111 10 THR B O 1
ATOM 2904 N N . ARG B 1 17 ? 19.25245 30.19701 29.55543 1.000 12.20605 11 ARG B N 1
ATOM 2905 C CA . ARG B 1 17 ? 18.36272 29.14384 29.10067 1.000 13.29595 11 ARG B CA 1
ATOM 2906 C C . ARG B 1 17 ? 18.84933 27.86048 29.76023 1.000 15.70504 11 ARG B C 1
ATOM 2907 O O . ARG B 1 17 ? 20.04887 27.57450 29.78396 1.000 15.12736 11 ARG B O 1
ATOM 2915 N N . GLY B 1 18 ? 17.93990 27.14038 30.36068 1.000 19.80372 12 GLY B N 1
ATOM 2916 C CA . GLY B 1 18 ? 18.35880 25.98342 31.14321 1.000 22.29694 12 GLY B CA 1
ATOM 2917 C C . GLY B 1 18 ? 19.35431 26.41535 32.20856 1.000 23.29826 12 GLY B C 1
ATOM 2918 O O . GLY B 1 18 ? 19.13821 27.40110 32.91775 1.000 23.76448 12 GLY B O 1
ATOM 2919 N N . LEU B 1 19 ? 20.50110 25.72726 32.27559 1.000 23.12287 13 LEU B N 1
ATOM 2920 C CA . LEU B 1 19 ? 21.50337 26.03633 33.28421 1.000 22.99137 13 LEU B CA 1
ATOM 2921 C C . LEU B 1 19 ? 22.57471 26.99968 32.81118 1.000 21.55532 13 LEU B C 1
ATOM 2922 O O . LEU B 1 19 ? 23.51049 27.26622 33.56299 1.000 22.95889 13 LEU B O 1
ATOM 2927 N N . LEU B 1 20 ? 22.45497 27.54559 31.61542 1.000 16.70493 14 LEU B N 1
ATOM 2928 C CA . LEU B 1 20 ? 23.56335 28.21338 30.95899 1.000 15.69866 14 LEU B CA 1
ATOM 2929 C C . LEU B 1 20 ? 23.19375 29.64989 30.62021 1.000 13.82238 14 LEU B C 1
ATOM 2930 O O . LEU B 1 20 ? 22.02299 29.98721 30.41818 1.000 16.03449 14 LEU B O 1
ATOM 2935 N N . VAL B 1 21 ? 24.20258 30.50511 30.53955 1.000 14.46116 15 VAL B N 1
ATOM 2936 C CA . VAL B 1 21 ? 24.05050 31.83229 29.96768 1.000 13.82288 15 VAL B CA 1
ATOM 2937 C C . VAL B 1 21 ? 24.02098 31.67425 28.45158 1.000 14.03012 15 VAL B C 1
ATOM 2938 O O . VAL B 1 21 ? 24.95830 31.16541 27.82943 1.000 16.56407 15 VAL B O 1
ATOM 2942 N N . GLU B 1 22 ? 22.89886 32.04852 27.84551 1.000 12.66249 16 GLU B N 1
ATOM 2943 C CA . GLU B 1 22 ? 22.69784 31.93099 26.39608 1.000 10.88986 16 GLU B CA 1
ATOM 2944 C C . GLU B 1 22 ? 23.19314 33.15937 25.65978 1.000 11.74784 16 GLU B C 1
ATOM 2945 O O . GLU B 1 22 ? 23.85510 33.02372 24.62649 1.000 13.01577 16 GLU B O 1
ATOM 2951 N N . SER B 1 23 ? 22.87246 34.35535 26.16568 1.000 11.46183 17 SER B N 1
ATOM 2952 C CA . SER B 1 23 ? 23.29526 35.60321 25.55287 1.000 11.13124 17 SER B CA 1
ATOM 2953 C C . SER B 1 23 ? 23.70461 36.56261 26.66138 1.000 11.94903 17 SER B C 1
ATOM 2954 O O . SER B 1 23 ? 23.27754 36.41908 27.81710 1.000 12.09064 17 SER B O 1
ATOM 2957 N N . ARG B 1 24 ? 24.52036 37.56339 26.30841 1.000 11.57934 18 ARG B N 1
ATOM 2958 C CA . ARG B 1 24 ? 25.05962 38.53030 27.25677 1.000 12.64216 18 ARG B CA 1
ATOM 2959 C C . ARG B 1 24 ? 25.09557 39.90154 26.63801 1.000 11.04395 18 ARG B C 1
ATOM 2960 O O . ARG B 1 24 ? 25.38401 40.02260 25.45452 1.000 12.23575 18 ARG B O 1
ATOM 2968 N N . HIS B 1 25 ? 24.84022 40.91826 27.45416 1.000 11.09686 19 HIS B N 1
ATOM 2969 C CA . HIS B 1 25 ? 24.86531 42.30873 27.04533 1.000 10.59404 19 HIS B CA 1
ATOM 2970 C C . HIS B 1 25 ? 25.89916 43.04309 27.88869 1.000 10.49117 19 HIS B C 1
ATOM 2971 O O . HIS B 1 25 ? 25.98071 42.82506 29.10020 1.000 11.78473 19 HIS B O 1
ATOM 2978 N N . ARG B 1 26 ? 26.65345 43.92665 27.25075 1.000 10.39608 20 ARG B N 1
ATOM 2979 C CA . ARG B 1 26 ? 27.59994 44.81470 27.91169 1.000 10.67836 20 ARG B CA 1
ATOM 2980 C C . ARG B 1 26 ? 27.04075 46.22562 27.89773 1.000 11.39097 20 ARG B C 1
ATOM 2981 O O . ARG B 1 26 ? 26.23305 46.56902 27.04289 1.000 13.99262 20 ARG B O 1
ATOM 2989 N N . GLY B 1 27 ? 27.46937 47.07684 28.81683 1.000 11.47959 21 GLY B N 1
ATOM 2990 C CA . GLY B 1 27 ? 26.93514 48.42638 28.82018 1.000 12.74123 21 GLY B CA 1
ATOM 2991 C C . GLY B 1 27 ? 27.61014 49.31003 29.84075 1.000 11.63446 21 GLY B C 1
ATOM 2992 O O . GLY B 1 27 ? 28.59376 48.92680 30.48818 1.000 11.93142 21 GLY B O 1
ATOM 2993 N N . ALA B 1 28 ? 27.04917 50.51043 29.98682 1.000 11.29213 22 ALA B N 1
ATOM 2994 C CA . ALA B 1 28 ? 27.63505 51.54055 30.82667 1.000 11.61620 22 ALA B CA 1
ATOM 2995 C C . ALA B 1 28 ? 26.50593 52.32151 31.47208 1.000 10.26977 22 ALA B C 1
ATOM 2996 O O . ALA B 1 28 ? 25.42188 52.45797 30.88425 1.000 11.20259 22 ALA B O 1
ATOM 2998 N N . VAL B 1 29 ? 26.76969 52.84608 32.66735 1.000 11.45184 23 VAL B N 1
ATOM 2999 C CA . VAL B 1 29 ? 25.78783 53.54006 33.49320 1.000 11.90258 23 VAL B CA 1
ATOM 3000 C C . VAL B 1 29 ? 26.49361 54.70700 34.17056 1.000 10.89742 23 VAL B C 1
ATOM 3001 O O . VAL B 1 29 ? 27.56895 54.52258 34.76198 1.000 12.30660 23 VAL B O 1
ATOM 3005 N N . ALA B 1 30 ? 25.88452 55.89111 34.14104 1.000 9.98077 24 ALA B N 1
ATOM 3006 C CA . ALA B 1 30 ? 26.35444 57.04814 34.88435 1.000 11.27138 24 ALA B CA 1
ATOM 3007 C C . ALA B 1 30 ? 25.24819 57.51193 35.82699 1.000 10.96597 24 ALA B C 1
ATOM 3008 O O . ALA B 1 30 ? 24.09209 57.68096 35.40658 1.000 12.00785 24 ALA B O 1
ATOM 3010 N N . VAL B 1 31 ? 25.59579 57.76234 37.08524 1.000 11.50916 25 VAL B N 1
ATOM 3011 C CA . VAL B 1 31 ? 24.68089 58.31588 38.08138 1.000 11.85154 25 VAL B CA 1
ATOM 3012 C C . VAL B 1 31 ? 25.36549 59.54275 38.64139 1.000 11.85568 25 VAL B C 1
ATOM 3013 O O . VAL B 1 31 ? 26.46795 59.43776 39.20030 1.000 13.00609 25 VAL B O 1
ATOM 3017 N N A VAL B 1 32 ? 24.73024 60.72142 38.47605 0.891 12.00044 26 VAL B N 1
ATOM 3018 N N B VAL B 1 32 ? 24.77577 60.70680 38.45195 0.109 12.13494 26 VAL B N 1
ATOM 3019 C CA A VAL B 1 32 ? 25.31603 62.02578 38.80649 0.891 13.01742 26 VAL B CA 1
ATOM 3020 C CA B VAL B 1 32 ? 25.35909 61.89924 39.02827 0.109 12.15120 26 VAL B CA 1
ATOM 3021 C C A VAL B 1 32 ? 24.31666 62.80542 39.64084 0.891 13.17448 26 VAL B C 1
ATOM 3022 C C B VAL B 1 32 ? 24.32726 62.54404 39.92149 0.109 12.50092 26 VAL B C 1
ATOM 3023 O O A VAL B 1 32 ? 23.11193 62.74626 39.36950 0.891 12.73662 26 VAL B O 1
ATOM 3024 O O B VAL B 1 32 ? 23.14972 62.18365 39.92609 0.109 11.59652 26 VAL B O 1
ATOM 3031 N N . ASP B 1 33 ? 24.78944 63.50113 40.69163 1.000 13.76679 27 ASP B N 1
ATOM 3032 C CA . ASP B 1 33 ? 23.88389 64.31169 41.48231 1.000 14.73905 27 ASP B CA 1
ATOM 3033 C C . ASP B 1 33 ? 23.67959 65.69421 40.88144 1.000 15.42785 27 ASP B C 1
ATOM 3034 O O . ASP B 1 33 ? 24.26503 66.05943 39.86657 1.000 14.90020 27 ASP B O 1
ATOM 3039 N N . GLY B 1 34 ? 22.84598 66.48348 41.54584 1.000 16.12031 28 GLY B N 1
ATOM 3040 C CA . GLY B 1 34 ? 22.49483 67.78608 41.02343 1.000 17.42475 28 GLY B CA 1
ATOM 3041 C C . GLY B 1 34 ? 23.65050 68.74102 40.94013 1.000 19.31054 28 GLY B C 1
ATOM 3042 O O . GLY B 1 34 ? 23.57907 69.70808 40.17925 1.000 20.24553 28 GLY B O 1
ATOM 3043 N N . ASP B 1 35 ? 24.70397 68.50804 41.72848 1.000 19.45560 29 ASP B N 1
ATOM 3044 C CA . ASP B 1 35 ? 25.88983 69.34981 41.69753 1.000 20.94180 29 ASP B CA 1
ATOM 3045 C C . ASP B 1 35 ? 26.88875 68.89256 40.66018 1.000 20.22760 29 ASP B C 1
ATOM 3046 O O . ASP B 1 35 ? 27.96302 69.50728 40.54009 1.000 23.12847 29 ASP B O 1
ATOM 3051 N N . GLY B 1 36 ? 26.58181 67.82571 39.92773 1.000 18.93504 30 GLY B N 1
ATOM 3052 C CA . GLY B 1 36 ? 27.50205 67.28870 38.96270 1.000 19.60896 30 GLY B CA 1
ATOM 3053 C C . GLY B 1 36 ? 28.47809 66.26679 39.49470 1.000 20.18743 30 GLY B C 1
ATOM 3054 O O . GLY B 1 36 ? 29.39227 65.87948 38.76489 1.000 21.25096 30 GLY B O 1
ATOM 3055 N N . LYS B 1 37 ? 28.32669 65.81066 40.73212 1.000 19.64989 31 LYS B N 1
ATOM 3056 C CA . LYS B 1 37 ? 29.24475 64.84756 41.30515 1.000 18.69320 31 LYS B CA 1
ATOM 3057 C C . LYS B 1 37 ? 28.84827 63.43583 40.91207 1.000 16.36426 31 LYS B C 1
ATOM 3058 O O . LYS B 1 37 ? 27.67121 63.06833 40.98633 1.000 16.49286 31 LYS B O 1
ATOM 3064 N N . LEU B 1 38 ? 29.82766 62.65686 40.46499 1.000 15.47355 32 LEU B N 1
ATOM 3065 C CA . LEU B 1 38 ? 29.54804 61.28541 40.04962 1.000 16.23791 32 LEU B CA 1
ATOM 3066 C C . LEU B 1 38 ? 29.27858 60.42728 41.27716 1.000 17.36624 32 LEU B C 1
ATOM 3067 O O . LEU B 1 38 ? 30.10357 60.35599 42.19642 1.000 20.77102 32 LEU B O 1
ATOM 3072 N N . PHE B 1 39 ? 28.10561 59.80749 41.31407 1.000 16.48654 33 PHE B N 1
ATOM 3073 C CA . PHE B 1 39 ? 27.63028 59.01931 42.44581 1.000 17.21232 33 PHE B CA 1
ATOM 3074 C C . PHE B 1 39 ? 27.90750 57.53293 42.27252 1.000 18.77734 33 PHE B C 1
ATOM 3075 O O . PHE B 1 39 ? 28.28176 56.85865 43.23454 1.000 20.31941 33 PHE B O 1
ATOM 3083 N N . PHE B 1 40 ? 27.83284 57.02431 41.04418 1.000 17.27767 34 PHE B N 1
ATOM 3084 C CA . PHE B 1 40 ? 28.05018 55.62058 40.72595 1.000 16.69741 34 PHE B CA 1
ATOM 3085 C C . PHE B 1 40 ? 28.26621 55.54564 39.22943 1.000 15.75396 34 PHE B C 1
ATOM 3086 O O . PHE B 1 40 ? 27.66886 56.31935 38.47186 1.000 15.38061 34 PHE B O 1
ATOM 3094 N N A SER B 1 41 ? 29.11916 54.61716 38.80387 0.961 15.33358 35 SER B N 1
ATOM 3095 N N B SER B 1 41 ? 29.07645 54.57552 38.80459 0.039 15.50871 35 SER B N 1
ATOM 3096 C CA A SER B 1 41 ? 29.22990 54.37942 37.36672 0.961 15.44766 35 SER B CA 1
ATOM 3097 C CA B SER B 1 41 ? 29.35983 54.40463 37.38657 0.039 15.16495 35 SER B CA 1
ATOM 3098 C C A SER B 1 41 ? 29.73198 52.97584 37.08918 0.961 15.34190 35 SER B C 1
ATOM 3099 C C B SER B 1 41 ? 29.77105 52.96774 37.09008 0.039 15.09971 35 SER B C 1
ATOM 3100 O O A SER B 1 41 ? 30.38489 52.34816 37.92688 0.961 17.37725 35 SER B O 1
ATOM 3101 O O B SER B 1 41 ? 30.33813 52.27910 37.94270 0.039 15.18956 35 SER B O 1
ATOM 3106 N N . LEU B 1 42 ? 29.47829 52.53352 35.86091 1.000 15.12141 36 LEU B N 1
ATOM 3107 C CA . LEU B 1 42 ? 29.96356 51.27560 35.30858 1.000 15.23769 36 LEU B CA 1
ATOM 3108 C C . LEU B 1 42 ? 30.31467 51.56063 33.86247 1.000 12.83306 36 LEU B C 1
ATOM 3109 O O . LEU B 1 42 ? 29.57032 52.26714 33.17904 1.000 13.74736 36 LEU B O 1
ATOM 3114 N N . GLY B 1 43 ? 31.39069 50.97395 33.37147 1.000 12.56786 37 GLY B N 1
ATOM 3115 C CA . GLY B 1 43 ? 31.73963 51.10042 31.98219 1.000 13.17032 37 GLY B CA 1
ATOM 3116 C C . GLY B 1 43 ? 32.11463 52.51403 31.55776 1.000 12.51245 37 GLY B C 1
ATOM 3117 O O . GLY B 1 43 ? 32.47621 53.39920 32.34907 1.000 14.03474 37 GLY B O 1
ATOM 3118 N N . ASP B 1 44 ? 32.09702 52.69994 30.25399 1.000 13.66829 38 ASP B N 1
ATOM 3119 C CA . ASP B 1 44 ? 32.59509 53.91836 29.63374 1.000 13.87658 38 ASP B CA 1
ATOM 3120 C C . ASP B 1 44 ? 31.49494 54.96553 29.63030 1.000 13.00742 38 ASP B C 1
ATOM 3121 O O . ASP B 1 44 ? 30.56693 54.90518 28.82642 1.000 13.55393 38 ASP B O 1
ATOM 3126 N N . ILE B 1 45 ? 31.60671 55.94604 30.52246 1.000 13.26419 39 ILE B N 1
ATOM 3127 C CA . ILE B 1 45 ? 30.63768 57.02842 30.63441 1.000 13.12006 39 ILE B CA 1
ATOM 3128 C C . ILE B 1 45 ? 31.13681 58.32254 30.00043 1.000 13.77586 39 ILE B C 1
ATOM 3129 O O . ILE B 1 45 ? 30.46891 59.38134 30.11088 1.000 13.61241 39 ILE B O 1
ATOM 3134 N N . ASP B 1 46 ? 32.26414 58.26108 29.28220 1.000 13.74157 40 ASP B N 1
ATOM 3135 C CA . ASP B 1 46 ? 32.85284 59.44796 28.67734 1.000 14.94453 40 ASP B CA 1
ATOM 3136 C C . ASP B 1 46 ? 32.81284 59.45038 27.15370 1.000 16.47567 40 ASP B C 1
ATOM 3137 O O . ASP B 1 46 ? 32.80702 60.52924 26.55878 1.000 20.88040 40 ASP B O 1
ATOM 3142 N N . THR B 1 47 ? 32.69198 58.30476 26.49345 1.000 15.86789 41 THR B N 1
ATOM 3143 C CA . THR B 1 47 ? 32.54673 58.31355 25.03697 1.000 16.69438 41 THR B CA 1
ATOM 3144 C C . THR B 1 47 ? 31.12688 58.73882 24.65523 1.000 15.45914 41 THR B C 1
ATOM 3145 O O . THR B 1 47 ? 30.14541 58.33378 25.28953 1.000 16.47160 41 THR B O 1
ATOM 3149 N N . ALA B 1 48 ? 31.01086 59.58916 23.63886 1.000 14.20849 42 ALA B N 1
ATOM 3150 C CA . ALA B 1 48 ? 29.69586 60.10374 23.27563 1.000 15.30380 42 ALA B CA 1
ATOM 3151 C C . ALA B 1 48 ? 28.73868 58.99201 22.83912 1.000 13.63120 42 ALA B C 1
ATOM 3152 O O . ALA B 1 48 ? 29.10434 58.06938 22.10183 1.000 16.20708 42 ALA B O 1
ATOM 3154 N N A VAL B 1 49 ? 27.51119 59.05603 23.33239 0.332 13.36034 43 VAL B N 1
ATOM 3155 N N B VAL B 1 49 ? 27.49807 59.10003 23.31966 0.668 14.29241 43 VAL B N 1
ATOM 3156 C CA A VAL B 1 49 ? 26.46250 58.14953 22.89364 0.332 12.68294 43 VAL B CA 1
ATOM 3157 C CA B VAL B 1 49 ? 26.40606 58.17721 23.03767 0.668 13.53213 43 VAL B CA 1
ATOM 3158 C C A VAL B 1 49 ? 25.24789 58.98174 22.51591 0.332 12.84891 43 VAL B C 1
ATOM 3159 C C B VAL B 1 49 ? 25.23386 59.00801 22.52703 0.668 13.11815 43 VAL B C 1
ATOM 3160 O O A VAL B 1 49 ? 24.99129 60.03922 23.09505 0.332 13.11550 43 VAL B O 1
ATOM 3161 O O B VAL B 1 49 ? 24.98026 60.09760 23.03978 0.668 13.76654 43 VAL B O 1
ATOM 3168 N N . PHE B 1 50 ? 24.50999 58.51219 21.52919 1.000 13.12628 44 PHE B N 1
ATOM 3169 C CA . PHE B 1 50 ? 23.27363 59.18555 21.11841 1.000 13.10750 44 PHE B CA 1
ATOM 3170 C C . PHE B 1 50 ? 22.16219 58.93809 22.13498 1.000 13.15111 44 PHE B C 1
ATOM 3171 O O . PHE B 1 50 ? 21.80119 57.78192 22.37253 1.000 14.22215 44 PHE B O 1
ATOM 3179 N N . PRO B 1 51 ? 21.55815 59.97317 22.70185 1.000 14.61166 45 PRO B N 1
ATOM 3180 C CA . PRO B 1 51 ? 20.45245 59.72293 23.65093 1.000 13.84399 45 PRO B CA 1
ATOM 3181 C C . PRO B 1 51 ? 19.15797 59.31118 22.98442 1.000 11.88592 45 PRO B C 1
ATOM 3182 O O . PRO B 1 51 ? 18.29177 58.74498 23.64664 1.000 13.32729 45 PRO B O 1
ATOM 3186 N N . ARG B 1 52 ? 18.98773 59.59489 21.69842 1.000 12.34305 46 ARG B N 1
ATOM 3187 C CA . ARG B 1 52 ? 17.76521 59.24963 20.97737 1.000 12.27495 46 ARG B CA 1
ATOM 3188 C C . ARG B 1 52 ? 16.57528 59.80031 21.74749 1.000 11.83863 46 ARG B C 1
ATOM 3189 O O . ARG B 1 52 ? 16.63213 60.93845 22.22450 1.000 12.92899 46 ARG B O 1
ATOM 3197 N N A SER B 1 53 ? 15.51068 59.01404 21.91986 0.500 12.97063 47 SER B N 1
ATOM 3198 N N B SER B 1 53 ? 15.53195 59.02485 21.93002 0.500 11.68232 47 SER B N 1
ATOM 3199 C CA A SER B 1 53 ? 14.32294 59.55730 22.57653 0.500 14.30207 47 SER B CA 1
ATOM 3200 C CA B SER B 1 53 ? 14.31395 59.47891 22.55326 0.500 12.20093 47 SER B CA 1
ATOM 3201 C C A SER B 1 53 ? 14.48450 59.77652 24.07240 0.500 12.13872 47 SER B C 1
ATOM 3202 C C B SER B 1 53 ? 14.38775 59.51682 24.07149 0.500 11.01539 47 SER B C 1
ATOM 3203 O O A SER B 1 53 ? 13.62852 60.42253 24.69057 0.500 11.37314 47 SER B O 1
ATOM 3204 O O B SER B 1 53 ? 13.37059 59.78722 24.71044 0.500 12.59790 47 SER B O 1
ATOM 3209 N N . ALA B 1 54 ? 15.55668 59.28520 24.67611 1.000 10.73962 48 ALA B N 1
ATOM 3210 C CA . ALA B 1 54 ? 15.65141 59.36118 26.12638 1.000 11.08399 48 ALA B CA 1
ATOM 3211 C C . ALA B 1 54 ? 15.68338 60.79090 26.62660 1.000 11.92763 48 ALA B C 1
ATOM 3212 O O . ALA B 1 54 ? 15.36076 61.02395 27.79987 1.000 12.96633 48 ALA B O 1
ATOM 3214 N N A CYS B 1 55 ? 16.05552 61.76851 25.78258 0.875 11.64167 49 CYS B N 1
ATOM 3215 N N B CYS B 1 55 ? 15.96919 61.74223 25.73778 0.125 12.68244 49 CYS B N 1
ATOM 3216 C CA A CYS B 1 55 ? 16.14428 63.15203 26.22172 0.875 12.12220 49 CYS B CA 1
ATOM 3217 C CA B CYS B 1 55 ? 16.15828 63.14490 26.06229 0.125 13.21641 49 CYS B CA 1
ATOM 3218 C C A CYS B 1 55 ? 14.94004 63.99418 25.78832 0.875 11.22106 49 CYS B C 1
ATOM 3219 C C B CYS B 1 55 ? 14.91289 63.98084 25.85359 0.125 12.30996 49 CYS B C 1
ATOM 3220 O O A CYS B 1 55 ? 15.02785 65.24464 25.76217 0.875 11.43139 49 CYS B O 1
ATOM 3221 O O B CYS B 1 55 ? 14.97528 65.20544 26.01780 0.125 12.29779 49 CYS B O 1
ATOM 3226 N N . LYS B 1 56 ? 13.79433 63.36119 25.47645 1.000 11.61691 50 LYS B N 1
ATOM 3227 C CA . LYS B 1 56 ? 12.63550 64.13114 25.03659 1.000 11.39447 50 LYS B CA 1
ATOM 3228 C C . LYS B 1 56 ? 12.20221 65.18007 26.05900 1.000 10.94353 50 LYS B C 1
ATOM 3229 O O . LYS B 1 56 ? 11.72402 66.23839 25.65726 1.000 11.20636 50 LYS B O 1
ATOM 3235 N N . ALA B 1 57 ? 12.35936 64.94765 27.37369 1.000 9.96132 51 ALA B N 1
ATOM 3236 C CA . ALA B 1 57 ? 11.92854 65.97615 28.30540 1.000 11.29479 51 ALA B CA 1
ATOM 3237 C C . ALA B 1 57 ? 12.78148 67.23504 28.17590 1.000 11.19812 51 ALA B C 1
ATOM 3238 O O . ALA B 1 57 ? 12.29009 68.33927 28.39363 1.000 12.19501 51 ALA B O 1
ATOM 3240 N N . MET B 1 58 ? 14.06768 67.09950 27.82397 1.000 10.59019 52 MET B N 1
ATOM 3241 C CA . MET B 1 58 ? 14.85826 68.28824 27.53868 1.000 11.04987 52 MET B CA 1
ATOM 3242 C C . MET B 1 58 ? 14.34906 69.01895 26.32615 1.000 11.41265 52 MET B C 1
ATOM 3243 O O . MET B 1 58 ? 14.25158 70.25945 26.33088 1.000 12.15680 52 MET B O 1
ATOM 3248 N N . GLN B 1 59 ? 13.97564 68.26687 25.28591 1.000 11.32349 53 GLN B N 1
ATOM 3249 C CA . GLN B 1 59 ? 13.48020 68.86943 24.05568 1.000 12.22612 53 GLN B CA 1
ATOM 3250 C C . GLN B 1 59 ? 12.09077 69.47038 24.21340 1.000 10.93161 53 GLN B C 1
ATOM 3251 O O . GLN B 1 59 ? 11.68881 70.27431 23.36841 1.000 12.58389 53 GLN B O 1
ATOM 3257 N N . ALA B 1 60 ? 11.37590 69.14458 25.30061 1.000 10.21211 54 ALA B N 1
ATOM 3258 C CA . ALA B 1 60 ? 10.05151 69.69150 25.57467 1.000 11.19075 54 ALA B CA 1
ATOM 3259 C C . ALA B 1 60 ? 10.13642 71.05564 26.26208 1.000 10.83867 54 ALA B C 1
ATOM 3260 O O . ALA B 1 60 ? 9.11722 71.72483 26.45829 1.000 12.23340 54 ALA B O 1
ATOM 3262 N N . LEU B 1 61 ? 11.33206 71.47748 26.66497 1.000 11.91861 55 LEU B N 1
ATOM 3263 C CA . LEU B 1 61 ? 11.42798 72.76094 27.36166 1.000 12.29698 55 LEU B CA 1
ATOM 3264 C C . LEU B 1 61 ? 10.90812 73.93062 26.52454 1.000 11.87483 55 LEU B C 1
ATOM 3265 O O . LEU B 1 61 ? 10.17657 74.75804 27.08471 1.000 13.37480 55 LEU B O 1
ATOM 3270 N N . PRO B 1 62 ? 11.18608 74.04647 25.21134 1.000 12.04560 56 PRO B N 1
ATOM 3271 C CA . PRO B 1 62 ? 10.56700 75.13935 24.42764 1.000 12.80946 56 PRO B CA 1
ATOM 3272 C C . PRO B 1 62 ? 9.06104 75.21781 24.52781 1.000 12.14919 56 PRO B C 1
ATOM 3273 O O . PRO B 1 62 ? 8.51970 76.32411 24.71584 1.000 13.89557 56 PRO B O 1
ATOM 3277 N N . LEU B 1 63 ? 8.36842 74.07836 24.49017 1.000 12.51262 57 LEU B N 1
ATOM 3278 C CA . LEU B 1 63 ? 6.91713 74.07728 24.65172 1.000 12.40767 57 LEU B CA 1
ATOM 3279 C C . LEU B 1 63 ? 6.48965 74.83211 25.90190 1.000 12.31836 57 LEU B C 1
ATOM 3280 O O . LEU B 1 63 ? 5.54496 75.62258 25.86661 1.000 12.87970 57 LEU B O 1
ATOM 3285 N N . VAL B 1 64 ? 7.17049 74.58356 27.02457 1.000 11.68271 58 VAL B N 1
ATOM 3286 C CA . VAL B 1 64 ? 6.80260 75.20345 28.29956 1.000 13.15941 58 VAL B CA 1
ATOM 3287 C C . VAL B 1 64 ? 7.38955 76.61817 28.43585 1.000 13.63851 58 VAL B C 1
ATOM 3288 O O . VAL B 1 64 ? 6.66659 77.57417 28.74256 1.000 15.27800 58 VAL B O 1
ATOM 3292 N N . GLU B 1 65 ? 8.69910 76.76801 28.20953 1.000 14.14600 59 GLU B N 1
ATOM 3293 C CA . GLU B 1 65 ? 9.37477 78.05700 28.40542 1.000 15.96342 59 GLU B CA 1
ATOM 3294 C C . GLU B 1 65 ? 8.84973 79.14728 27.48373 1.000 17.19532 59 GLU B C 1
ATOM 3295 O O . GLU B 1 65 ? 8.86432 80.32626 27.85376 1.000 17.85184 59 GLU B O 1
ATOM 3301 N N . SER B 1 66 ? 8.41366 78.78331 26.27365 1.000 16.37757 60 SER B N 1
ATOM 3302 C CA . SER B 1 66 ? 7.88165 79.75585 25.33769 1.000 17.01399 60 SER B CA 1
ATOM 3303 C C . SER B 1 66 ? 6.56880 80.34417 25.81938 1.000 17.28467 60 SER B C 1
ATOM 3304 O O . SER B 1 66 ? 6.15936 81.37234 25.28033 1.000 18.13960 60 SER B O 1
ATOM 3307 N N . GLY B 1 67 ? 5.92672 79.73381 26.81683 1.000 14.78320 61 GLY B N 1
ATOM 3308 C CA . GLY B 1 67 ? 4.56851 80.10465 27.16321 1.000 15.32503 61 GLY B CA 1
ATOM 3309 C C . GLY B 1 67 ? 3.49438 79.38205 26.38363 1.000 13.45450 61 GLY B C 1
ATOM 3310 O O . GLY B 1 67 ? 2.31200 79.54663 26.69194 1.000 14.53831 61 GLY B O 1
ATOM 3311 N N . ALA B 1 68 ? 3.86232 78.51523 25.44213 1.000 13.49051 62 ALA B N 1
ATOM 3312 C CA . ALA B 1 68 ? 2.87825 77.90645 24.57009 1.000 13.19067 62 ALA B CA 1
ATOM 3313 C C . ALA B 1 68 ? 1.98806 76.94312 25.34913 1.000 12.09474 62 ALA B C 1
ATOM 3314 O O . ALA B 1 68 ? 0.76604 76.93252 25.16775 1.000 12.96835 62 ALA B O 1
ATOM 3316 N N . ALA B 1 69 ? 2.56052 76.13213 26.23549 1.000 11.96088 63 ALA B N 1
ATOM 3317 C CA . ALA B 1 69 ? 1.72988 75.19274 26.97455 1.000 13.58354 63 ALA B CA 1
ATOM 3318 C C . ALA B 1 69 ? 0.65247 75.91920 27.74878 1.000 13.21954 63 ALA B C 1
ATOM 3319 O O . ALA B 1 69 ? -0.49696 75.47821 27.77711 1.000 14.20234 63 ALA B O 1
ATOM 3321 N N . ASP B 1 70 ? 1.00350 77.03512 28.38056 1.000 14.04170 64 ASP B N 1
ATOM 3322 C CA . ASP B 1 70 ? 0.00471 77.76336 29.16178 1.000 14.72702 64 ASP B CA 1
ATOM 3323 C C . ASP B 1 70 ? -0.99817 78.46726 28.24223 1.000 14.99095 64 ASP B C 1
ATOM 3324 O O . ASP B 1 70 ? -2.21682 78.47408 28.51886 1.000 16.39267 64 ASP B O 1
ATOM 3329 N N . ALA B 1 71 ? -0.51209 79.03492 27.13125 1.000 13.88709 65 ALA B N 1
ATOM 3330 C CA . ALA B 1 71 ? -1.40261 79.72136 26.20049 1.000 14.68475 65 ALA B CA 1
ATOM 3331 C C . ALA B 1 71 ? -2.44336 78.78451 25.60443 1.000 14.17260 65 ALA B C 1
ATOM 3332 O O . ALA B 1 71 ? -3.57539 79.19130 25.32807 1.000 17.15598 65 ALA B O 1
ATOM 3334 N N . TYR B 1 72 ? -2.10293 77.53180 25.42122 1.000 12.80470 66 TYR B N 1
ATOM 3335 C CA . TYR B 1 72 ? -3.01510 76.57588 24.82853 1.000 13.34031 66 TYR B CA 1
ATOM 3336 C C . TYR B 1 72 ? -3.78826 75.78950 25.87296 1.000 13.75335 66 TYR B C 1
ATOM 3337 O O . TYR B 1 72 ? -4.54743 74.89067 25.50655 1.000 14.03317 66 TYR B O 1
ATOM 3346 N N . GLY B 1 73 ? -3.57231 76.07840 27.15540 1.000 13.20432 67 GLY B N 1
ATOM 3347 C CA . GLY B 1 73 ? -4.31877 75.44174 28.22169 1.000 13.98222 67 GLY B CA 1
ATOM 3348 C C . GLY B 1 73 ? -3.93361 74.01289 28.44920 1.000 13.52934 67 GLY B C 1
ATOM 3349 O O . GLY B 1 73 ? -4.75832 73.23075 28.91064 1.000 14.89979 67 GLY B O 1
ATOM 3350 N N . PHE B 1 74 ? -2.69073 73.63699 28.12625 1.000 12.65459 68 PHE B N 1
ATOM 3351 C CA . PHE B 1 74 ? -2.23061 72.26728 28.31334 1.000 12.29666 68 PHE B CA 1
ATOM 3352 C C . PHE B 1 74 ? -2.06940 71.91827 29.79316 1.000 13.56763 68 PHE B C 1
ATOM 3353 O O . PHE B 1 74 ? -1.74326 72.76177 30.62951 1.000 15.15842 68 PHE B O 1
ATOM 3361 N N . GLY B 1 75 ? -2.28999 70.64298 30.09765 1.000 13.10929 69 GLY B N 1
ATOM 3362 C CA . GLY B 1 75 ? -2.04314 70.10852 31.41203 1.000 13.30675 69 GLY B CA 1
ATOM 3363 C C . GLY B 1 75 ? -1.01783 68.99964 31.38461 1.000 12.67017 69 GLY B C 1
ATOM 3364 O O . GLY B 1 75 ? -0.25180 68.84254 30.41390 1.000 12.04432 69 GLY B O 1
ATOM 3365 N N . ASP B 1 76 ? -0.99916 68.19101 32.44796 1.000 13.24035 70 ASP B N 1
ATOM 3366 C CA . ASP B 1 76 ? 0.05265 67.19012 32.56340 1.000 13.64764 70 ASP B CA 1
ATOM 3367 C C . ASP B 1 76 ? -0.00630 66.15013 31.45246 1.000 11.20127 70 ASP B C 1
ATOM 3368 O O . ASP B 1 76 ? 1.04562 65.64995 31.04766 1.000 12.38689 70 ASP B O 1
ATOM 3373 N N . LYS B 1 77 ? -1.20680 65.81892 30.93779 1.000 12.14387 71 LYS B N 1
ATOM 3374 C CA . LYS B 1 77 ? -1.24211 64.78296 29.89986 1.000 12.24341 71 LYS B CA 1
ATOM 3375 C C . LYS B 1 77 ? -0.53890 65.27425 28.61743 1.000 11.33187 71 LYS B C 1
ATOM 3376 O O . LYS B 1 77 ? 0.25019 64.53253 28.00472 1.000 11.70664 71 LYS B O 1
ATOM 3382 N N . GLU B 1 78 ? -0.79125 66.53388 28.20446 1.000 10.58302 72 GLU B N 1
ATOM 3383 C CA . GLU B 1 78 ? -0.11099 67.07090 27.02347 1.000 10.62616 72 GLU B CA 1
ATOM 3384 C C . GLU B 1 78 ? 1.39366 67.17374 27.26954 1.000 10.66646 72 GLU B C 1
ATOM 3385 O O . GLU B 1 78 ? 2.19407 66.86534 26.36955 1.000 11.32464 72 GLU B O 1
ATOM 3391 N N . LEU B 1 79 ? 1.81734 67.63144 28.46353 1.000 10.64340 73 LEU B N 1
ATOM 3392 C CA . LEU B 1 79 ? 3.24674 67.72111 28.74508 1.000 12.09342 73 LEU B CA 1
ATOM 3393 C C . LEU B 1 79 ? 3.89542 66.34453 28.71890 1.000 10.81177 73 LEU B C 1
ATOM 3394 O O . LEU B 1 79 ? 4.97852 66.17822 28.12649 1.000 10.78096 73 LEU B O 1
ATOM 3399 N N . ALA B 1 80 ? 3.23884 65.34050 29.30837 1.000 11.49523 74 ALA B N 1
ATOM 3400 C CA . ALA B 1 80 ? 3.74729 63.97612 29.26824 1.000 10.92918 74 ALA B CA 1
ATOM 3401 C C . ALA B 1 80 ? 3.87621 63.47906 27.82945 1.000 10.24702 74 ALA B C 1
ATOM 3402 O O . ALA B 1 80 ? 4.88707 62.84852 27.46290 1.000 11.40035 74 ALA B O 1
ATOM 3404 N N . LEU B 1 81 ? 2.85971 63.72630 26.98876 1.000 10.42216 75 LEU B N 1
ATOM 3405 C CA . LEU B 1 81 ? 2.90973 63.27562 25.60673 1.000 10.87013 75 LEU B CA 1
ATOM 3406 C C . LEU B 1 81 ? 4.04372 63.97986 24.86672 1.000 10.39057 75 LEU B C 1
ATOM 3407 O O . LEU B 1 81 ? 4.71085 63.36950 24.00306 1.000 10.83719 75 LEU B O 1
ATOM 3412 N N . ALA B 1 82 ? 4.30550 65.25305 25.20268 1.000 9.81916 76 ALA B N 1
ATOM 3413 C CA . ALA B 1 82 ? 5.42321 65.96762 24.55950 1.000 11.03086 76 ALA B CA 1
ATOM 3414 C C . ALA B 1 82 ? 6.76506 65.32260 24.92366 1.000 12.57282 76 ALA B C 1
ATOM 3415 O O . ALA B 1 82 ? 7.73560 65.41348 24.16801 1.000 14.10914 76 ALA B O 1
ATOM 3417 N N . CYS B 1 83 ? 6.82761 64.61120 26.05128 1.000 10.26059 77 CYS B N 1
ATOM 3418 C CA . CYS B 1 83 ? 7.99878 63.90778 26.54141 1.000 11.07870 77 CYS B CA 1
ATOM 3419 C C . CYS B 1 83 ? 8.04205 62.43949 26.17522 1.000 12.51369 77 CYS B C 1
ATOM 3420 O O . CYS B 1 83 ? 8.91941 61.72369 26.66986 1.000 12.93142 77 CYS B O 1
ATOM 3423 N N . ALA B 1 84 ? 7.13747 61.97304 25.31639 1.000 11.41884 78 ALA B N 1
ATOM 3424 C CA . ALA B 1 84 ? 6.83606 60.55240 25.18874 1.000 10.95854 78 ALA B CA 1
ATOM 3425 C C . ALA B 1 84 ? 7.43655 59.89845 23.95864 1.000 11.65483 78 ALA B C 1
ATOM 3426 O O . ALA B 1 84 ? 7.60567 60.52703 22.91267 1.000 12.73216 78 ALA B O 1
ATOM 3428 N N A SER B 1 85 ? 7.74354 58.60173 24.09314 0.896 11.53900 79 SER B N 1
ATOM 3429 N N B SER B 1 85 ? 7.67566 58.59489 24.06807 0.104 11.85991 79 SER B N 1
ATOM 3430 C CA A SER B 1 85 ? 7.80219 57.66475 22.94822 0.896 11.51077 79 SER B CA 1
ATOM 3431 C CA B SER B 1 85 ? 7.79451 57.71024 22.90859 0.104 11.95888 79 SER B CA 1
ATOM 3432 C C A SER B 1 85 ? 6.57292 56.78156 23.10931 0.896 10.45323 79 SER B C 1
ATOM 3433 C C B SER B 1 85 ? 6.61626 56.74013 22.92443 0.104 11.83967 79 SER B C 1
ATOM 3434 O O A SER B 1 85 ? 6.64218 55.67972 23.66491 0.896 10.49496 79 SER B O 1
ATOM 3435 O O B SER B 1 85 ? 6.76198 55.54027 23.17568 0.104 12.40652 79 SER B O 1
ATOM 3440 N N . HIS B 1 86 ? 5.43397 57.27589 22.63364 1.000 11.42571 80 HIS B N 1
ATOM 3441 C CA . HIS B 1 86 ? 4.18939 56.59174 22.95195 1.000 11.49818 80 HIS B CA 1
ATOM 3442 C C . HIS B 1 86 ? 3.92062 55.42530 21.99364 1.000 11.42936 80 HIS B C 1
ATOM 3443 O O . HIS B 1 86 ? 4.51258 55.32243 20.90498 1.000 11.86416 80 HIS B O 1
ATOM 3450 N N . ASN B 1 87 ? 2.98383 54.55820 22.41314 1.000 11.17668 81 ASN B N 1
ATOM 3451 C CA . ASN B 1 87 ? 2.63889 53.35679 21.66158 1.000 12.01947 81 ASN B CA 1
ATOM 3452 C C . ASN B 1 87 ? 1.77372 53.64974 20.43867 1.000 11.40989 81 ASN B C 1
ATOM 3453 O O . ASN B 1 87 ? 1.52507 52.71988 19.65335 1.000 12.91781 81 ASN B O 1
ATOM 3458 N N . GLY B 1 88 ? 1.27522 54.86300 20.25097 1.000 11.31473 82 GLY B N 1
ATOM 3459 C CA . GLY B 1 88 ? 0.30468 55.05615 19.17764 1.000 12.05827 82 GLY B CA 1
ATOM 3460 C C . GLY B 1 88 ? -1.06104 54.46937 19.48007 1.000 12.21653 82 GLY B C 1
ATOM 3461 O O . GLY B 1 88 ? -1.78219 54.07130 18.55498 1.000 12.84468 82 GLY B O 1
ATOM 3462 N N . GLU B 1 89 ? -1.43771 54.41782 20.75936 1.000 12.34358 83 GLU B N 1
ATOM 3463 C CA . GLU B 1 89 ? -2.79219 54.05148 21.14552 1.000 12.41067 83 GLU B CA 1
ATOM 3464 C C . GLU B 1 89 ? -3.73895 55.19613 20.81086 1.000 12.68289 83 GLU B C 1
ATOM 3465 O O . GLU B 1 89 ? -3.32092 56.33548 20.58094 1.000 12.24597 83 GLU B O 1
ATOM 3471 N N . GLU B 1 90 ? -5.04559 54.91331 20.85787 1.000 14.58158 84 GLU B N 1
ATOM 3472 C CA . GLU B 1 90 ? -6.01520 55.91634 20.43105 1.000 14.58745 84 GLU B CA 1
ATOM 3473 C C . GLU B 1 90 ? -5.92958 57.17487 21.27143 1.000 13.53250 84 GLU B C 1
ATOM 3474 O O . GLU B 1 90 ? -6.03906 58.28389 20.73923 1.000 12.98772 84 GLU B O 1
ATOM 3480 N N . GLU B 1 91 ? -5.66759 57.03238 22.57354 1.000 13.68506 85 GLU B N 1
ATOM 3481 C CA . GLU B 1 91 ? -5.57934 58.21301 23.42972 1.000 13.49101 85 GLU B CA 1
ATOM 3482 C C . GLU B 1 91 ? -4.38118 59.07310 23.09326 1.000 11.56684 85 GLU B C 1
ATOM 3483 O O . GLU B 1 91 ? -4.46969 60.30856 23.14521 1.000 12.36025 85 GLU B O 1
ATOM 3489 N N . HIS B 1 92 ? -3.26147 58.44624 22.71995 1.000 11.49514 86 HIS B N 1
ATOM 3490 C CA . HIS B 1 92 ? -2.08133 59.22071 22.33009 1.000 11.00612 86 HIS B CA 1
ATOM 3491 C C . HIS B 1 92 ? -2.33896 59.98088 21.03929 1.000 10.89720 86 HIS B C 1
ATOM 3492 O O . HIS B 1 92 ? -2.02683 61.18026 20.92912 1.000 11.50844 86 HIS B O 1
ATOM 3499 N N . VAL B 1 93 ? -2.93347 59.29475 20.05580 1.000 10.96654 87 VAL B N 1
ATOM 3500 C CA . VAL B 1 93 ? -3.23780 59.89772 18.76275 1.000 11.73346 87 VAL B CA 1
ATOM 3501 C C . VAL B 1 93 ? -4.19557 61.06837 18.92488 1.000 11.32160 87 VAL B C 1
ATOM 3502 O O . VAL B 1 93 ? -3.98872 62.14170 18.35670 1.000 11.69400 87 VAL B O 1
ATOM 3506 N N . ALA B 1 94 ? -5.26609 60.87313 19.70076 1.000 11.62643 88 ALA B N 1
ATOM 3507 C CA . ALA B 1 94 ? -6.26460 61.93464 19.86435 1.000 12.55080 88 ALA B CA 1
ATOM 3508 C C . ALA B 1 94 ? -5.65398 63.15232 20.55771 1.000 11.28676 88 ALA B C 1
ATOM 3509 O O . ALA B 1 94 ? -5.93529 64.31354 20.18726 1.000 11.14700 88 ALA B O 1
ATOM 3511 N N . LEU B 1 95 ? -4.76348 62.91447 21.52482 1.000 11.52382 89 LEU B N 1
ATOM 3512 C CA . LEU B 1 95 ? -4.17470 64.03161 22.26686 1.000 12.06595 89 LEU B CA 1
ATOM 3513 C C . LEU B 1 95 ? -3.17652 64.78287 21.40874 1.000 11.13169 89 LEU B C 1
ATOM 3514 O O . LEU B 1 95 ? -3.17450 66.01999 21.41581 1.000 11.31851 89 LEU B O 1
ATOM 3519 N N . ALA B 1 96 ? -2.37685 64.07000 20.60180 1.000 11.22591 90 ALA B N 1
ATOM 3520 C CA . ALA B 1 96 ? -1.49087 64.79848 19.69111 1.000 11.16717 90 ALA B CA 1
ATOM 3521 C C . ALA B 1 96 ? -2.31242 65.64023 18.71126 1.000 9.87784 90 ALA B C 1
ATOM 3522 O O . ALA B 1 96 ? -1.97881 66.80929 18.43371 1.000 10.78815 90 ALA B O 1
ATOM 3524 N N . ALA B 1 97 ? -3.42037 65.07852 18.19892 1.000 10.59732 91 ALA B N 1
ATOM 3525 C CA . ALA B 1 97 ? -4.27454 65.79348 17.25348 1.000 10.98054 91 ALA B CA 1
ATOM 3526 C C . ALA B 1 97 ? -4.83284 67.06188 17.88025 1.000 10.51038 91 ALA B C 1
ATOM 3527 O O . ALA B 1 97 ? -4.92112 68.10647 17.21557 1.000 11.08869 91 ALA B O 1
ATOM 3529 N N A SER B 1 98 ? -5.22603 67.01206 19.15650 0.684 10.05539 92 SER B N 1
ATOM 3530 N N B SER B 1 98 ? -5.19939 66.98086 19.15840 0.316 10.77156 92 SER B N 1
ATOM 3531 C CA A SER B 1 98 ? -5.79502 68.20233 19.78334 0.684 10.64810 92 SER B CA 1
ATOM 3532 C CA B SER B 1 98 ? -5.78191 68.10279 19.87894 0.316 11.30179 92 SER B CA 1
ATOM 3533 C C A SER B 1 98 ? -4.73703 69.21531 20.21266 0.684 10.57748 92 SER B C 1
ATOM 3534 C C B SER B 1 98 ? -4.74871 69.17777 20.20078 0.316 11.03906 92 SER B C 1
ATOM 3535 O O A SER B 1 98 ? -5.04322 70.40525 20.32256 0.684 10.51768 92 SER B O 1
ATOM 3536 O O B SER B 1 98 ? -5.07761 70.37020 20.21166 0.316 11.13599 92 SER B O 1
ATOM 3541 N N . MET B 1 99 ? -3.50050 68.78257 20.46533 1.000 10.61617 93 MET B N 1
ATOM 3542 C CA . MET B 1 99 ? -2.44174 69.75776 20.70341 1.000 10.69049 93 MET B CA 1
ATOM 3543 C C . MET B 1 99 ? -2.24375 70.53257 19.40907 1.000 10.39343 93 MET B C 1
ATOM 3544 O O . MET B 1 99 ? -2.15460 71.76118 19.41906 1.000 11.65637 93 MET B O 1
ATOM 3549 N N . LEU B 1 100 ? -2.22623 69.82257 18.26295 1.000 11.03730 94 LEU B N 1
ATOM 3550 C CA . LEU B 1 100 ? -2.04632 70.49465 16.97338 1.000 11.18519 94 LEU B CA 1
ATOM 3551 C C . LEU B 1 100 ? -3.21412 71.42113 16.67401 1.000 11.05020 94 LEU B C 1
ATOM 3552 O O . LEU B 1 100 ? -3.01907 72.56891 16.25161 1.000 10.98020 94 LEU B O 1
ATOM 3557 N N . SER B 1 101 ? -4.44104 70.95417 16.91155 1.000 10.76368 95 SER B N 1
ATOM 3558 C CA . SER B 1 101 ? -5.58359 71.76631 16.51223 1.000 10.98936 95 SER B CA 1
ATOM 3559 C C . SER B 1 101 ? -5.70436 72.99448 17.37724 1.000 11.36971 95 SER B C 1
ATOM 3560 O O . SER B 1 101 ? -6.09441 74.05019 16.87504 1.000 11.45693 95 SER B O 1
ATOM 3563 N N . ARG B 1 102 ? -5.31883 72.90972 18.65071 1.000 10.77875 96 ARG B N 1
ATOM 3564 C CA . ARG B 1 102 ? -5.41362 74.08961 19.51263 1.000 11.34552 96 ARG B CA 1
ATOM 3565 C C . ARG B 1 102 ? -4.45843 75.17813 19.03298 1.000 11.86715 96 ARG B C 1
ATOM 3566 O O . ARG B 1 102 ? -4.70414 76.36845 19.26565 1.000 13.43020 96 ARG B O 1
ATOM 3574 N N . ALA B 1 103 ? -3.36457 74.79131 18.35346 1.000 11.87364 97 ALA B N 1
ATOM 3575 C CA . ALA B 1 103 ? -2.41203 75.72787 17.75546 1.000 13.31982 97 ALA B CA 1
ATOM 3576 C C . ALA B 1 103 ? -2.82284 76.15885 16.36102 1.000 13.29283 97 ALA B C 1
ATOM 3577 O O . ALA B 1 103 ? -2.08505 76.92844 15.73099 1.000 15.46421 97 ALA B O 1
ATOM 3579 N N . GLY B 1 104 ? -3.97910 75.69953 15.86097 1.000 12.26503 98 GLY B N 1
ATOM 3580 C CA . GLY B 1 104 ? -4.42463 76.06760 14.52212 1.000 12.51243 98 GLY B CA 1
ATOM 3581 C C . GLY B 1 104 ? -3.83473 75.20499 13.41906 1.000 11.69996 98 GLY B C 1
ATOM 3582 O O . GLY B 1 104 ? -3.83899 75.59846 12.23390 1.000 13.55294 98 GLY B O 1
ATOM 3583 N N . ARG B 1 105 ? -3.35389 74.01012 13.75544 1.000 12.46425 99 ARG B N 1
ATOM 3584 C CA . ARG B 1 105 ? -2.71058 73.11759 12.80917 1.000 12.38357 99 ARG B CA 1
ATOM 3585 C C . ARG B 1 105 ? -3.42749 71.77362 12.81768 1.000 12.22559 99 ARG B C 1
ATOM 3586 O O . ARG B 1 105 ? -4.52692 71.62085 13.37347 1.000 13.17036 99 ARG B O 1
ATOM 3594 N N . ASN B 1 106 ? -2.82458 70.80105 12.13715 1.000 12.18665 100 ASN B N 1
ATOM 3595 C CA . ASN B 1 106 ? -3.39597 69.46263 11.97855 1.000 12.50701 100 ASN B CA 1
ATOM 3596 C C . ASN B 1 106 ? -2.23306 68.50779 11.67246 1.000 11.67499 100 ASN B C 1
ATOM 3597 O O . ASN B 1 106 ? -1.05212 68.89938 11.71605 1.000 12.19939 100 ASN B O 1
ATOM 3602 N N . VAL B 1 107 ? -2.57074 67.25212 11.38920 1.000 12.05554 101 VAL B N 1
ATOM 3603 C CA . VAL B 1 107 ? -1.58808 66.20589 11.10609 1.000 12.50639 101 VAL B CA 1
ATOM 3604 C C . VAL B 1 107 ? -0.60064 66.59193 10.02760 1.000 12.59777 101 VAL B C 1
ATOM 3605 O O . VAL B 1 107 ? 0.55033 66.13142 10.05537 1.000 13.36207 101 VAL B O 1
ATOM 3609 N N . GLU B 1 108 ? -1.00704 67.42919 9.06819 1.000 13.11566 102 GLU B N 1
ATOM 3610 C CA . GLU B 1 108 ? -0.11221 67.76189 7.96602 1.000 14.52269 102 GLU B CA 1
ATOM 3611 C C . GLU B 1 108 ? 1.06505 68.60876 8.41941 1.000 13.08483 102 GLU B C 1
ATOM 3612 O O . GLU B 1 108 ? 2.05224 68.73257 7.68504 1.000 15.02436 102 GLU B O 1
ATOM 3618 N N . ALA B 1 109 ? 0.96832 69.23766 9.58765 1.000 12.15429 103 ALA B N 1
ATOM 3619 C CA . ALA B 1 109 ? 2.11393 69.96955 10.11351 1.000 11.80018 103 ALA B CA 1
ATOM 3620 C C . ALA B 1 109 ? 3.22206 69.04178 10.60294 1.000 11.08109 103 ALA B C 1
ATOM 3621 O O . ALA B 1 109 ? 4.36864 69.48175 10.73191 1.000 11.96425 103 ALA B O 1
ATOM 3623 N N . LEU B 1 110 ? 2.90357 67.80104 10.93956 1.000 11.39072 104 LEU B N 1
ATOM 3624 C CA . LEU B 1 110 ? 3.90373 66.88552 11.47320 1.000 11.26435 104 LEU B CA 1
ATOM 3625 C C . LEU B 1 110 ? 4.86770 66.47202 10.37316 1.000 10.90716 104 LEU B C 1
ATOM 3626 O O . LEU B 1 110 ? 4.44767 66.14886 9.26810 1.000 13.85343 104 LEU B O 1
ATOM 3631 N N . GLU B 1 111 ? 6.16113 66.48701 10.68404 1.000 11.64427 105 GLU B N 1
ATOM 3632 C CA . GLU B 1 111 ? 7.20754 66.15674 9.72615 1.000 11.95260 105 GLU B CA 1
ATOM 3633 C C . GLU B 1 111 ? 7.95694 64.89023 10.10277 1.000 12.98845 105 GLU B C 1
ATOM 3634 O O . GLU B 1 111 ? 9.02434 64.63139 9.56916 1.000 14.96895 105 GLU B O 1
ATOM 3640 N N . CYS B 1 112 ? 7.39971 64.07563 10.99254 1.000 12.52943 106 CYS B N 1
ATOM 3641 C CA . CYS B 1 112 ? 8.08561 62.90734 11.53047 1.000 12.24891 106 CYS B CA 1
ATOM 3642 C C . CYS B 1 112 ? 7.82979 61.62827 10.74379 1.000 11.50069 106 CYS B C 1
ATOM 3643 O O . CYS B 1 112 ? 8.56411 60.65288 10.93522 1.000 13.85574 106 CYS B O 1
ATOM 3646 N N . GLY B 1 113 ? 6.80564 61.59119 9.86743 1.000 12.16065 107 GLY B N 1
ATOM 3647 C CA . GLY B 1 113 ? 6.46528 60.35435 9.18656 1.000 11.58118 107 GLY B CA 1
ATOM 3648 C C . GLY B 1 113 ? 5.61810 59.46184 10.08790 1.000 12.92705 107 GLY B C 1
ATOM 3649 O O . GLY B 1 113 ? 5.33718 59.78969 11.25911 1.000 13.10235 107 GLY B O 1
ATOM 3650 N N . ALA B 1 114 ? 5.17247 58.33904 9.52060 1.000 13.91522 108 ALA B N 1
ATOM 3651 C CA . ALA B 1 114 ? 4.24573 57.41609 10.17244 1.000 13.47524 108 ALA B CA 1
ATOM 3652 C C . ALA B 1 114 ? 4.91711 56.06498 10.39996 1.000 13.24187 108 ALA B C 1
ATOM 3653 O O . ALA B 1 114 ? 5.82019 55.67273 9.65467 1.000 14.98268 108 ALA B O 1
ATOM 3655 N N . HIS B 1 115 ? 4.46973 55.34419 11.42962 1.000 12.81464 109 HIS B N 1
ATOM 3656 C CA . HIS B 1 115 ? 4.90872 53.97116 11.64761 1.000 12.65603 109 HIS B CA 1
ATOM 3657 C C . HIS B 1 115 ? 3.86927 53.22302 12.46960 1.000 12.77278 109 HIS B C 1
ATOM 3658 O O . HIS B 1 115 ? 3.14385 53.81703 13.28446 1.000 12.88939 109 HIS B O 1
ATOM 3665 N N . TRP B 1 116 ? 3.86628 51.89461 12.30719 1.000 13.79161 110 TRP B N 1
ATOM 3666 C CA . TRP B 1 116 ? 3.03364 51.00919 13.11360 1.000 14.17599 110 TRP B CA 1
ATOM 3667 C C . TRP B 1 116 ? 3.63084 50.86843 14.51233 1.000 14.02904 110 TRP B C 1
ATOM 3668 O O . TRP B 1 116 ? 4.83277 51.04507 14.72601 1.000 14.95405 110 TRP B O 1
ATOM 3679 N N . SER B 1 117 ? 2.77953 50.54686 15.47942 1.000 14.35513 111 SER B N 1
ATOM 3680 C CA . SER B 1 117 ? 3.23217 50.52639 16.86110 1.000 15.23103 111 SER B CA 1
ATOM 3681 C C . SER B 1 117 ? 4.35514 49.51248 17.03666 1.000 19.52457 111 SER B C 1
ATOM 3682 O O . SER B 1 117 ? 4.35513 48.42880 16.42438 1.000 19.91578 111 SER B O 1
ATOM 3685 N N . MET B 1 118 ? 5.31735 49.86793 17.87128 1.000 22.67365 112 MET B N 1
ATOM 3686 C CA . MET B 1 118 ? 6.36096 48.91361 18.22442 1.000 25.97666 112 MET B CA 1
ATOM 3687 C C . MET B 1 118 ? 5.88509 47.93663 19.29276 1.000 24.29783 112 MET B C 1
ATOM 3688 O O . MET B 1 118 ? 6.53357 46.91374 19.52474 1.000 26.57242 112 MET B O 1
ATOM 3693 N N . ASN B 1 119 ? 4.74122 48.20305 19.91574 1.000 20.07520 113 ASN B N 1
ATOM 3694 C CA . ASN B 1 119 ? 4.18508 47.27698 20.90168 1.000 18.21479 113 ASN B CA 1
ATOM 3695 C C . ASN B 1 119 ? 3.24422 46.33373 20.16850 1.000 16.47126 113 ASN B C 1
ATOM 3696 O O . ASN B 1 119 ? 2.34343 46.77705 19.45340 1.000 15.49361 113 ASN B O 1
ATOM 3701 N N . GLN B 1 120 ? 3.44144 45.02637 20.33905 1.000 16.57727 114 GLN B N 1
ATOM 3702 C CA . GLN B 1 120 ? 2.72962 44.07646 19.48392 1.000 16.55289 114 GLN B CA 1
ATOM 3703 C C . GLN B 1 120 ? 1.21536 44.13464 19.68452 1.000 15.90374 114 GLN B C 1
ATOM 3704 O O . GLN B 1 120 ? 0.46256 44.07157 18.71498 1.000 16.08337 114 GLN B O 1
ATOM 3710 N N . LYS B 1 121 ? 0.74378 44.21056 20.93480 1.000 16.29138 115 LYS B N 1
ATOM 3711 C CA . LYS B 1 121 ? -0.70258 44.24993 21.14763 1.000 17.07411 115 LYS B CA 1
ATOM 3712 C C . LYS B 1 121 ? -1.31621 45.48381 20.51371 1.000 15.80401 115 LYS B C 1
ATOM 3713 O O . LYS B 1 121 ? -2.39511 45.41709 19.91571 1.000 16.27780 115 LYS B O 1
ATOM 3719 N N . VAL B 1 122 ? -0.64409 46.63102 20.62234 1.000 14.68217 116 VAL B N 1
ATOM 3720 C CA . VAL B 1 122 ? -1.15862 47.84120 19.99407 1.000 14.53823 116 VAL B CA 1
ATOM 3721 C C . VAL B 1 122 ? -1.10138 47.72902 18.47441 1.000 15.03773 116 VAL B C 1
ATOM 3722 O O . VAL B 1 122 ? -2.03469 48.14441 17.78551 1.000 15.26787 116 VAL B O 1
ATOM 3726 N N A LEU B 1 123 ? -0.02070 47.14970 17.93828 0.597 14.00906 117 LEU B N 1
ATOM 3727 N N B LEU B 1 123 ? -0.04091 47.13209 17.93124 0.403 14.49553 117 LEU B N 1
ATOM 3728 C CA A LEU B 1 123 ? 0.07964 46.86892 16.50567 0.597 15.32751 117 LEU B CA 1
ATOM 3729 C CA B LEU B 1 123 ? 0.02497 46.93498 16.48537 0.403 15.80291 117 LEU B CA 1
ATOM 3730 C C A LEU B 1 123 ? -1.13123 46.09151 16.02597 0.597 15.29466 117 LEU B C 1
ATOM 3731 C C B LEU B 1 123 ? -1.12019 46.06222 15.98833 0.403 15.37177 117 LEU B C 1
ATOM 3732 O O A LEU B 1 123 ? -1.75720 46.44822 15.02364 0.597 15.13060 117 LEU B O 1
ATOM 3733 O O B LEU B 1 123 ? -1.66202 46.30066 14.90252 0.403 15.19824 117 LEU B O 1
ATOM 3742 N N . ILE B 1 124 ? -1.49419 45.03280 16.75303 1.000 14.77613 118 ILE B N 1
ATOM 3743 C CA . ILE B 1 124 ? -2.64640 44.23058 16.35425 1.000 16.01285 118 ILE B CA 1
ATOM 3744 C C . ILE B 1 124 ? -3.90761 45.08563 16.31278 1.000 15.59176 118 ILE B C 1
ATOM 3745 O O . ILE B 1 124 ? -4.71246 44.99753 15.36623 1.000 15.69099 118 ILE B O 1
ATOM 3750 N N . GLN B 1 125 ? -4.09738 45.93404 17.32966 1.000 15.95078 119 GLN B N 1
ATOM 3751 C CA . GLN B 1 125 ? -5.27598 46.79310 17.36754 1.000 15.67940 119 GLN B CA 1
ATOM 3752 C C . GLN B 1 125 ? -5.23559 47.80128 16.23167 1.000 14.80175 119 GLN B C 1
ATOM 3753 O O . GLN B 1 125 ? -6.25582 48.04383 15.57797 1.000 15.90434 119 GLN B O 1
ATOM 3759 N N . GLN B 1 126 ? -4.04907 48.33279 15.92430 1.000 15.30318 120 GLN B N 1
ATOM 3760 C CA . GLN B 1 126 ? -3.91200 49.25951 14.80973 1.000 15.90503 120 GLN B CA 1
ATOM 3761 C C . GLN B 1 126 ? -4.22473 48.57207 13.49102 1.000 15.48179 120 GLN B C 1
ATOM 3762 O O . GLN B 1 126 ? -4.96229 49.10820 12.66497 1.000 16.14728 120 GLN B O 1
ATOM 3768 N N . ALA B 1 127 ? -3.65805 47.38295 13.26508 1.000 16.89665 121 ALA B N 1
ATOM 3769 C CA . ALA B 1 127 ? -3.86496 46.67035 12.00335 1.000 16.52780 121 ALA B CA 1
ATOM 3770 C C . ALA B 1 127 ? -5.33589 46.36102 11.76488 1.000 16.82316 121 ALA B C 1
ATOM 3771 O O . ALA B 1 127 ? -5.80797 46.40342 10.62180 1.000 17.06426 121 ALA B O 1
ATOM 3773 N N . ARG B 1 128 ? -6.06951 46.03254 12.82659 1.000 17.99816 122 ARG B N 1
ATOM 3774 C CA . ARG B 1 128 ? -7.49064 45.71855 12.72993 1.000 19.00096 122 ARG B CA 1
ATOM 3775 C C . ARG B 1 128 ? -8.36595 46.94969 12.56559 1.000 19.60247 122 ARG B C 1
ATOM 3776 O O . ARG B 1 128 ? -9.54253 46.79698 12.21183 1.000 23.04497 122 ARG B O 1
ATOM 3784 N N . SER B 1 129 ? -7.86343 48.15412 12.82388 1.000 19.50753 123 SER B N 1
ATOM 3785 C CA . SER B 1 129 ? -8.69071 49.35096 12.74877 1.000 19.82008 123 SER B CA 1
ATOM 3786 C C . SER B 1 129 ? -8.23446 50.38132 11.72188 1.000 21.59909 123 SER B C 1
ATOM 3787 O O . SER B 1 129 ? -8.96866 51.35283 11.47516 1.000 24.52166 123 SER B O 1
ATOM 3790 N N . LEU B 1 130 ? -7.07148 50.20238 11.11595 1.000 19.88444 124 LEU B N 1
ATOM 3791 C CA . LEU B 1 130 ? -6.49012 51.17171 10.20360 1.000 20.15938 124 LEU B CA 1
ATOM 3792 C C . LEU B 1 130 ? -5.99312 50.45769 8.96459 1.000 20.58699 124 LEU B C 1
ATOM 3793 O O . LEU B 1 130 ? -5.49210 49.33249 9.04795 1.000 20.54693 124 LEU B O 1
ATOM 3798 N N . ASP B 1 131 ? -6.11677 51.14495 7.81660 1.000 22.68863 125 ASP B N 1
ATOM 3799 C CA . ASP B 1 131 ? -5.41953 50.71844 6.60619 1.000 23.35532 125 ASP B CA 1
ATOM 3800 C C . ASP B 1 131 ? -3.92123 50.97978 6.70633 1.000 21.02976 125 ASP B C 1
ATOM 3801 O O . ASP B 1 131 ? -3.11053 50.16617 6.25212 1.000 21.41083 125 ASP B O 1
ATOM 3806 N N . ALA B 1 132 ? -3.53770 52.12031 7.27233 1.000 19.12149 126 ALA B N 1
ATOM 3807 C CA . ALA B 1 132 ? -2.14236 52.48500 7.46420 1.000 17.30637 126 ALA B CA 1
ATOM 3808 C C . ALA B 1 132 ? -2.07662 53.46383 8.61926 1.000 17.82070 126 ALA B C 1
ATOM 3809 O O . ALA B 1 132 ? -3.04142 54.20480 8.84566 1.000 18.59532 126 ALA B O 1
ATOM 3811 N N . PRO B 1 133 ? -0.96201 53.52703 9.33649 1.000 16.39659 127 PRO B N 1
ATOM 3812 C CA . PRO B 1 133 ? -0.80979 54.56100 10.36535 1.000 16.14297 127 PRO B CA 1
ATOM 3813 C C . PRO B 1 133 ? -0.57039 55.90795 9.71107 1.000 13.92412 127 PRO B C 1
ATOM 3814 O O . PRO B 1 133 ? -0.19304 55.99645 8.54397 1.000 16.26599 127 PRO B O 1
ATOM 3818 N N . THR B 1 134 ? -0.80525 56.95786 10.48737 1.000 14.13435 128 THR B N 1
ATOM 3819 C CA . THR B 1 134 ? -0.49552 58.32378 10.08768 1.000 13.92170 128 THR B CA 1
ATOM 3820 C C . THR B 1 134 ? 0.64996 58.85993 10.95203 1.000 12.60720 128 THR B C 1
ATOM 3821 O O . THR B 1 134 ? 1.09015 58.21868 11.91258 1.000 12.66338 128 THR B O 1
ATOM 3825 N N . ALA B 1 135 ? 1.06116 60.11077 10.68531 1.000 12.60041 129 ALA B N 1
ATOM 3826 C CA . ALA B 1 135 ? 2.10428 60.70271 11.50943 1.000 11.76598 129 ALA B CA 1
ATOM 3827 C C . ALA B 1 135 ? 1.66022 60.81900 12.96930 1.000 11.81879 129 ALA B C 1
ATOM 3828 O O . ALA B 1 135 ? 2.51189 60.83061 13.87329 1.000 12.76514 129 ALA B O 1
ATOM 3830 N N . LEU B 1 136 ? 0.34764 60.92201 13.24083 1.000 12.15426 130 LEU B N 1
ATOM 3831 C CA . LEU B 1 136 ? -0.09605 60.97780 14.63955 1.000 12.55475 130 LEU B CA 1
ATOM 3832 C C . LEU B 1 136 ? 0.25488 59.71111 15.40663 1.000 12.60598 130 LEU B C 1
ATOM 3833 O O . LEU B 1 136 ? 0.42356 59.76784 16.63512 1.000 12.64210 130 LEU B O 1
ATOM 3838 N N . HIS B 1 137 ? 0.36717 58.57042 14.72204 1.000 11.63909 131 HIS B N 1
ATOM 3839 C CA . HIS B 1 137 ? 0.72588 57.30714 15.36203 1.000 12.18176 131 HIS B CA 1
ATOM 3840 C C . HIS B 1 137 ? 2.20871 57.20379 15.64506 1.000 12.55030 131 HIS B C 1
ATOM 3841 O O . HIS B 1 137 ? 2.60321 56.34714 16.43221 1.000 12.72492 131 HIS B O 1
ATOM 3848 N N . ASN B 1 138 ? 3.04349 58.04439 15.03094 1.000 11.81140 132 ASN B N 1
ATOM 3849 C CA . ASN B 1 138 ? 4.46294 58.00854 15.33431 1.000 10.91896 132 ASN B CA 1
ATOM 3850 C C . ASN B 1 138 ? 4.67487 58.21951 16.82679 1.000 11.02744 132 ASN B C 1
ATOM 3851 O O . ASN B 1 138 ? 4.06981 59.10234 17.43836 1.000 11.71291 132 ASN B O 1
ATOM 3856 N N . ASN B 1 139 ? 5.57658 57.43058 17.40149 1.000 10.59888 133 ASN B N 1
ATOM 3857 C CA . ASN B 1 139 ? 5.87762 57.52986 18.83736 1.000 11.39984 133 ASN B CA 1
ATOM 3858 C C . ASN B 1 139 ? 6.33222 58.91550 19.25267 1.000 11.40140 133 ASN B C 1
ATOM 3859 O O . ASN B 1 139 ? 6.18492 59.27952 20.42848 1.000 11.56182 133 ASN B O 1
ATOM 3864 N N A CYS B 1 140 ? 6.87762 59.68866 18.32284 0.500 10.67537 134 CYS B N 1
ATOM 3865 N N B CYS B 1 140 ? 6.87584 59.70518 18.33735 0.500 11.00209 134 CYS B N 1
ATOM 3866 C CA A CYS B 1 140 ? 7.33929 61.05695 18.55253 0.500 11.01443 134 CYS B CA 1
ATOM 3867 C CA B CYS B 1 140 ? 7.31359 61.07191 18.62762 0.500 11.74691 134 CYS B CA 1
ATOM 3868 C C A CYS B 1 140 ? 6.29186 62.12176 18.23508 0.500 10.75933 134 CYS B C 1
ATOM 3869 C C B CYS B 1 140 ? 6.25222 62.12896 18.35772 0.500 10.83234 134 CYS B C 1
ATOM 3870 O O A CYS B 1 140 ? 6.63081 63.31874 18.23717 0.500 11.65405 134 CYS B O 1
ATOM 3871 O O B CYS B 1 140 ? 6.55066 63.32795 18.49264 0.500 10.67819 134 CYS B O 1
ATOM 3876 N N . SER B 1 141 ? 5.03440 61.73467 17.97525 1.000 10.44371 135 SER B N 1
ATOM 3877 C CA . SER B 1 141 ? 4.06828 62.73761 17.51171 1.000 10.85338 135 SER B CA 1
ATOM 3878 C C . SER B 1 141 ? 3.72790 63.76950 18.58689 1.000 11.57384 135 SER B C 1
ATOM 3879 O O . SER B 1 141 ? 3.38267 64.90386 18.24835 1.000 11.08196 135 SER B O 1
ATOM 3882 N N . GLY B 1 142 ? 3.75209 63.40200 19.87074 1.000 11.65583 136 GLY B N 1
ATOM 3883 C CA . GLY B 1 142 ? 3.48260 64.39115 20.91530 1.000 11.25880 136 GLY B CA 1
ATOM 3884 C C . GLY B 1 142 ? 4.61051 65.37305 21.06545 1.000 11.20683 136 GLY B C 1
ATOM 3885 O O . GLY B 1 142 ? 4.37561 66.57584 21.21044 1.000 11.58293 136 GLY B O 1
ATOM 3886 N N . LYS B 1 143 ? 5.85399 64.87836 20.98926 1.000 11.64840 137 LYS B N 1
ATOM 3887 C CA A LYS B 1 143 ? 7.02013 65.76080 20.97103 0.600 11.22557 137 LYS B CA 1
ATOM 3888 C CA B LYS B 1 143 ? 7.00023 65.76977 20.99513 0.400 11.85451 137 LYS B CA 1
ATOM 3889 C C . LYS B 1 143 ? 6.92788 66.73783 19.81125 1.000 10.78047 137 LYS B C 1
ATOM 3890 O O . LYS B 1 143 ? 7.14703 67.94559 19.96293 1.000 11.10012 137 LYS B O 1
ATOM 3901 N N . HIS B 1 144 ? 6.60169 66.22726 18.62258 1.000 10.46263 138 HIS B N 1
ATOM 3902 C CA . HIS B 1 144 ? 6.53857 67.09664 17.45136 1.000 10.81951 138 HIS B CA 1
ATOM 3903 C C . HIS B 1 144 ? 5.34045 68.02174 17.50159 1.000 10.67455 138 HIS B C 1
ATOM 3904 O O . HIS B 1 144 ? 5.45197 69.19152 17.10910 1.000 10.45586 138 HIS B O 1
ATOM 3911 N N . ALA B 1 145 ? 4.21639 67.58259 18.07892 1.000 10.78447 139 ALA B N 1
ATOM 3912 C CA . ALA B 1 145 ? 3.13507 68.52574 18.32622 1.000 11.13782 139 ALA B CA 1
ATOM 3913 C C . ALA B 1 145 ? 3.59671 69.62679 19.27168 1.000 11.22383 139 ALA B C 1
ATOM 3914 O O . ALA B 1 145 ? 3.28619 70.80353 19.04721 1.000 11.20033 139 ALA B O 1
ATOM 3916 N N . GLY B 1 146 ? 4.33201 69.26504 20.32667 1.000 10.77100 140 GLY B N 1
ATOM 3917 C CA . GLY B 1 146 ? 4.91686 70.26721 21.21066 1.000 11.59213 140 GLY B CA 1
ATOM 3918 C C . GLY B 1 146 ? 5.78940 71.27618 20.49507 1.000 10.76950 140 GLY B C 1
ATOM 3919 O O . GLY B 1 146 ? 5.67958 72.47864 20.73176 1.000 11.58534 140 GLY B O 1
ATOM 3920 N N . PHE B 1 147 ? 6.63645 70.79773 19.57321 1.000 11.03741 141 PHE B N 1
ATOM 3921 C CA . PHE B 1 147 ? 7.46817 71.68669 18.77244 1.000 11.50806 141 PHE B CA 1
ATOM 3922 C C . PHE B 1 147 ? 6.61740 72.65348 17.95753 1.000 11.13386 141 PHE B C 1
ATOM 3923 O O . PHE B 1 147 ? 6.91305 73.85213 17.86912 1.000 11.29703 141 PHE B O 1
ATOM 3931 N N . ILE B 1 148 ? 5.58398 72.13369 17.29423 1.000 10.81992 142 ILE B N 1
ATOM 3932 C CA . ILE B 1 148 ? 4.73078 72.93416 16.43345 1.000 11.75099 142 ILE B CA 1
ATOM 3933 C C . ILE B 1 148 ? 4.00094 73.97702 17.25823 1.000 11.29996 142 ILE B C 1
ATOM 3934 O O . ILE B 1 148 ? 3.90139 75.14466 16.87121 1.000 11.69222 142 ILE B O 1
ATOM 3939 N N . CYS B 1 149 ? 3.52433 73.58204 18.43118 1.000 11.57701 143 CYS B N 1
ATOM 3940 C CA . CYS B 1 149 ? 2.86373 74.51067 19.33890 1.000 12.53388 143 CYS B CA 1
ATOM 3941 C C . CYS B 1 149 ? 3.82683 75.61153 19.79687 1.000 12.04827 143 CYS B C 1
ATOM 3942 O O . CYS B 1 149 ? 3.46263 76.80552 19.82615 1.000 12.43199 143 CYS B O 1
ATOM 3945 N N . ALA B 1 150 ? 5.06193 75.23371 20.18031 1.000 12.62734 144 ALA B N 1
ATOM 3946 C CA . ALA B 1 150 ? 6.04844 76.23720 20.57171 1.000 12.62674 144 ALA B CA 1
ATOM 3947 C C . ALA B 1 150 ? 6.26345 77.23468 19.44062 1.000 12.22058 144 ALA B C 1
ATOM 3948 O O . ALA B 1 150 ? 6.39971 78.43520 19.68729 1.000 13.96944 144 ALA B O 1
ATOM 3950 N N . CYS B 1 151 ? 6.34261 76.74844 18.19930 1.000 12.02415 145 CYS B N 1
ATOM 3951 C CA . CYS B 1 151 ? 6.52669 77.65746 17.06696 1.000 11.79867 145 CYS B CA 1
ATOM 3952 C C . CYS B 1 151 ? 5.32581 78.57382 16.88948 1.000 12.12259 145 CYS B C 1
ATOM 3953 O O . CYS B 1 151 ? 5.46081 79.80509 16.81189 1.000 12.87027 145 CYS B O 1
ATOM 3956 N N . CYS B 1 152 ? 4.13225 77.98409 16.80425 1.000 12.19875 146 CYS B N 1
ATOM 3957 C CA . CYS B 1 152 ? 2.94727 78.75959 16.48417 1.000 13.28165 146 CYS B CA 1
ATOM 3958 C C . CYS B 1 152 ? 2.65871 79.80649 17.54110 1.000 13.34570 146 CYS B C 1
ATOM 3959 O O . CYS B 1 152 ? 2.27591 80.93352 17.20220 1.000 14.82706 146 CYS B O 1
ATOM 3962 N N . HIS B 1 153 ? 2.90493 79.48286 18.81777 1.000 12.55077 147 HIS B N 1
ATOM 3963 C CA . HIS B 1 153 ? 2.62773 80.44410 19.86587 1.000 13.73880 147 HIS B CA 1
ATOM 3964 C C . HIS B 1 153 ? 3.49574 81.69646 19.70026 1.000 14.67399 147 HIS B C 1
ATOM 3965 O O . HIS B 1 153 ? 3.07958 82.80063 20.07088 1.000 16.96389 147 HIS B O 1
ATOM 3972 N N . ARG B 1 154 ? 4.70652 81.53780 19.15527 1.000 14.24250 148 ARG B N 1
ATOM 3973 C CA . ARG B 1 154 ? 5.66430 82.61785 18.96027 1.000 15.63963 148 ARG B CA 1
ATOM 3974 C C . ARG B 1 154 ? 5.66053 83.12927 17.53734 1.000 16.27475 148 ARG B C 1
ATOM 3975 O O . ARG B 1 154 ? 6.52165 83.94409 17.17680 1.000 19.23107 148 ARG B O 1
ATOM 3983 N N . ASP B 1 155 ? 4.68887 82.70444 16.72359 1.000 15.84640 149 ASP B N 1
ATOM 3984 C CA . ASP B 1 155 ? 4.59057 83.14135 15.32677 1.000 16.01207 149 ASP B CA 1
ATOM 3985 C C . ASP B 1 155 ? 5.84243 82.81334 14.53131 1.000 16.40750 149 ASP B C 1
ATOM 3986 O O . ASP B 1 155 ? 6.25470 83.56630 13.65329 1.000 18.44302 149 ASP B O 1
ATOM 3991 N N . ILE B 1 156 ? 6.44843 81.68246 14.85886 1.000 14.77143 150 ILE B N 1
ATOM 3992 C CA . ILE B 1 156 ? 7.54982 81.13446 14.08554 1.000 14.65669 150 ILE B CA 1
ATOM 3993 C C . ILE B 1 156 ? 6.92785 80.11389 13.14371 1.000 14.27501 150 ILE B C 1
ATOM 3994 O O . ILE B 1 156 ? 6.17474 79.23689 13.59220 1.000 15.57625 150 ILE B O 1
ATOM 3999 N N . ASP B 1 157 ? 7.18689 80.24814 11.84645 1.000 14.84396 151 ASP B N 1
ATOM 4000 C CA . ASP B 1 157 ? 6.63897 79.28457 10.90074 1.000 15.08898 151 ASP B CA 1
ATOM 4001 C C . ASP B 1 157 ? 7.14803 77.87963 11.23027 1.000 14.12496 151 ASP B C 1
ATOM 4002 O O . ASP B 1 157 ? 8.37317 77.65809 11.23036 1.000 13.70889 151 ASP B O 1
ATOM 4007 N N . PRO B 1 158 ? 6.26902 76.91654 11.52218 1.000 13.65938 152 PRO B N 1
ATOM 4008 C CA . PRO B 1 158 ? 6.75154 75.56992 11.85583 1.000 14.25909 152 PRO B CA 1
ATOM 4009 C C . PRO B 1 158 ? 7.27019 74.78518 10.67855 1.000 14.05680 152 PRO B C 1
ATOM 4010 O O . PRO B 1 158 ? 7.92951 73.76061 10.90806 1.000 13.85866 152 PRO B O 1
ATOM 4014 N N . LYS B 1 159 ? 6.97524 75.19331 9.43779 1.000 13.36728 153 LYS B N 1
ATOM 4015 C CA . LYS B 1 159 ? 7.44095 74.41168 8.29430 1.000 13.77479 153 LYS B CA 1
ATOM 4016 C C . LYS B 1 159 ? 8.95794 74.25872 8.39533 1.000 12.91406 153 LYS B C 1
ATOM 4017 O O . LYS B 1 159 ? 9.68107 75.24235 8.59545 1.000 14.41760 153 LYS B O 1
ATOM 4023 N N . GLY B 1 160 ? 9.43759 73.03228 8.21930 1.000 11.88239 154 GLY B N 1
ATOM 4024 C CA . GLY B 1 160 ? 10.86234 72.80751 8.24294 1.000 13.29950 154 GLY B CA 1
ATOM 4025 C C . GLY B 1 160 ? 11.45145 72.78525 9.63798 1.000 11.71519 154 GLY B C 1
ATOM 4026 O O . GLY B 1 160 ? 12.68232 72.90110 9.77479 1.000 12.55691 154 GLY B O 1
ATOM 4027 N N . TYR B 1 161 ? 10.61968 72.60812 10.68714 1.000 11.62796 155 TYR B N 1
ATOM 4028 C CA . TYR B 1 161 ? 11.11607 72.65683 12.06438 1.000 11.89627 155 TYR B CA 1
ATOM 4029 C C . TYR B 1 161 ? 12.12123 71.55474 12.36473 1.000 11.41432 155 TYR B C 1
ATOM 4030 O O . TYR B 1 161 ? 12.81340 71.63255 13.39001 1.000 13.17231 155 TYR B O 1
ATOM 4039 N N . VAL B 1 162 ? 12.21476 70.51555 11.52866 1.000 12.40015 156 VAL B N 1
ATOM 4040 C CA . VAL B 1 162 ? 13.25451 69.48668 11.68614 1.000 13.20487 156 VAL B CA 1
ATOM 4041 C C . VAL B 1 162 ? 14.64555 69.96428 11.28786 1.000 12.12709 156 VAL B C 1
ATOM 4042 O O . VAL B 1 162 ? 15.64996 69.30959 11.65302 1.000 12.95590 156 VAL B O 1
ATOM 4046 N N . GLY B 1 163 ? 14.74566 71.10330 10.56483 1.000 12.24168 157 GLY B N 1
ATOM 4047 C CA . GLY B 1 163 ? 16.01123 71.48184 9.95074 1.000 12.34615 157 GLY B CA 1
ATOM 4048 C C . GLY B 1 163 ? 16.98694 72.03254 10.97653 1.000 11.55654 157 GLY B C 1
ATOM 4049 O O . GLY B 1 163 ? 16.62692 72.72557 11.94393 1.000 11.62741 157 GLY B O 1
ATOM 4050 N N . TYR B 1 164 ? 18.26817 71.83055 10.67969 1.000 11.25706 158 TYR B N 1
ATOM 4051 C CA . TYR B 1 164 ? 19.32483 72.08446 11.65614 1.000 11.82904 158 TYR B CA 1
ATOM 4052 C C . TYR B 1 164 ? 19.34931 73.54042 12.09218 1.000 11.35502 158 TYR B C 1
ATOM 4053 O O . TYR B 1 164 ? 19.66866 73.82209 13.24599 1.000 12.33630 158 TYR B O 1
ATOM 4062 N N . GLU B 1 165 ? 19.08793 74.49791 11.18805 1.000 11.73610 159 GLU B N 1
ATOM 4063 C CA . GLU B 1 165 ? 19.09689 75.91564 11.54491 1.000 12.15899 159 GLU B CA 1
ATOM 4064 C C . GLU B 1 165 ? 17.69533 76.52126 11.56396 1.000 12.16911 159 GLU B C 1
ATOM 4065 O O . GLU B 1 165 ? 17.55152 77.75756 11.53751 1.000 12.91899 159 GLU B O 1
ATOM 4071 N N . HIS B 1 166 ? 16.65704 75.69154 11.65607 1.000 11.73197 160 HIS B N 1
ATOM 4072 C CA . HIS B 1 166 ? 15.36181 76.25433 12.03211 1.000 12.26084 160 HIS B CA 1
ATOM 4073 C C . HIS B 1 166 ? 15.46993 76.80441 13.45330 1.000 11.47590 160 HIS B C 1
ATOM 4074 O O . HIS B 1 166 ? 16.15261 76.19817 14.29891 1.000 12.65817 160 HIS B O 1
ATOM 4081 N N . PRO B 1 167 ? 14.82128 77.93342 13.75645 1.000 12.31386 161 PRO B N 1
ATOM 4082 C CA . PRO B 1 167 ? 14.92513 78.50396 15.11808 1.000 12.96641 161 PRO B CA 1
ATOM 4083 C C . PRO B 1 167 ? 14.65077 77.51088 16.23524 1.000 12.80473 161 PRO B C 1
ATOM 4084 O O . PRO B 1 167 ? 15.28946 77.56525 17.29790 1.000 13.16212 161 PRO B O 1
ATOM 4088 N N . LEU B 1 168 ? 13.72214 76.58490 16.03462 1.000 11.91245 162 LEU B N 1
ATOM 4089 C CA . LEU B 1 168 ? 13.46364 75.58642 17.07966 1.000 13.38570 162 LEU B CA 1
ATOM 4090 C C . LEU B 1 168 ? 14.69574 74.72341 17.36706 1.000 12.84967 162 LEU B C 1
ATOM 4091 O O . LEU B 1 168 ? 15.01567 74.44753 18.52769 1.000 12.22025 162 LEU B O 1
ATOM 4096 N N . GLN B 1 169 ? 15.39487 74.26730 16.32599 1.000 12.01099 163 GLN B N 1
ATOM 4097 C CA . GLN B 1 169 ? 16.58048 73.44390 16.54774 1.000 12.16921 163 GLN B CA 1
ATOM 4098 C C . GLN B 1 169 ? 17.72004 74.24650 17.14108 1.000 11.68308 163 GLN B C 1
ATOM 4099 O O . GLN B 1 169 ? 18.48008 73.71756 17.96862 1.000 12.56043 163 GLN B O 1
ATOM 4105 N N . VAL B 1 170 ? 17.84961 75.52730 16.75472 1.000 12.47745 164 VAL B N 1
ATOM 4106 C CA . VAL B 1 170 ? 18.81742 76.40640 17.41183 1.000 13.88543 164 VAL B CA 1
ATOM 4107 C C . VAL B 1 170 ? 18.52402 76.47649 18.90270 1.000 13.17161 164 VAL B C 1
ATOM 4108 O O . VAL B 1 170 ? 19.42010 76.34376 19.74939 1.000 13.49567 164 VAL B O 1
ATOM 4112 N N . GLU B 1 171 ? 17.25399 76.63239 19.24620 1.000 13.44865 165 GLU B N 1
ATOM 4113 C CA . GLU B 1 171 ? 16.88361 76.75252 20.63768 1.000 13.17566 165 GLU B CA 1
ATOM 4114 C C . GLU B 1 171 ? 17.13095 75.45937 21.39078 1.000 12.72934 165 GLU B C 1
ATOM 4115 O O . GLU B 1 171 ? 17.65214 75.48665 22.50355 1.000 13.59898 165 GLU B O 1
ATOM 4121 N N . ILE B 1 172 ? 16.81201 74.31294 20.78906 1.000 12.30510 166 ILE B N 1
ATOM 4122 C CA . ILE B 1 172 ? 17.04987 73.03150 21.44833 1.000 13.42169 166 ILE B CA 1
ATOM 4123 C C . ILE B 1 172 ? 18.52889 72.82261 21.72681 1.000 12.50153 166 ILE B C 1
ATOM 4124 O O . ILE B 1 172 ? 18.90817 72.35280 22.81066 1.000 12.66951 166 ILE B O 1
ATOM 4129 N N . ARG B 1 173 ? 19.40466 73.19526 20.78461 1.000 13.05668 167 ARG B N 1
ATOM 4130 C CA . ARG B 1 173 ? 20.83311 73.06967 21.08865 1.000 13.89092 167 ARG B CA 1
ATOM 4131 C C . ARG B 1 173 ? 21.22973 73.93397 22.27205 1.000 14.85309 167 ARG B C 1
ATOM 4132 O O . ARG B 1 173 ? 21.99823 73.49811 23.14226 1.000 15.14632 167 ARG B O 1
ATOM 4140 N N . ALA B 1 174 ? 20.74479 75.16706 22.33594 1.000 16.15600 168 ALA B N 1
ATOM 4141 C CA . ALA B 1 174 ? 21.09013 76.02476 23.48221 1.000 16.82357 168 ALA B CA 1
ATOM 4142 C C . ALA B 1 174 ? 20.57675 75.45158 24.80199 1.000 15.74908 168 ALA B C 1
ATOM 4143 O O . ALA B 1 174 ? 21.29543 75.45327 25.81505 1.000 17.25936 168 ALA B O 1
ATOM 4145 N N . VAL B 1 175 ? 19.35468 74.92602 24.80742 1.000 15.89102 169 VAL B N 1
ATOM 4146 C CA . VAL B 1 175 ? 18.81149 74.28623 26.01285 1.000 15.63418 169 VAL B CA 1
ATOM 4147 C C . VAL B 1 175 ? 19.68293 73.11300 26.44715 1.000 13.70131 169 VAL B C 1
ATOM 4148 O O . VAL B 1 175 ? 20.06077 72.98478 27.62919 1.000 14.31677 169 VAL B O 1
ATOM 4152 N N . MET B 1 176 ? 19.99222 72.21768 25.50829 1.000 13.15901 170 MET B N 1
ATOM 4153 C CA . MET B 1 176 ? 20.65682 70.96981 25.86393 1.000 14.29750 170 MET B CA 1
ATOM 4154 C C . MET B 1 176 ? 22.10157 71.21857 26.24013 1.000 13.72955 170 MET B C 1
ATOM 4155 O O . MET B 1 176 ? 22.61354 70.56577 27.14543 1.000 13.42232 170 MET B O 1
ATOM 4160 N N . GLU B 1 177 ? 22.74991 72.22017 25.63248 1.000 14.53330 171 GLU B N 1
ATOM 4161 C CA . GLU B 1 177 ? 24.08219 72.60679 26.07875 1.000 17.67430 171 GLU B CA 1
ATOM 4162 C C . GLU B 1 177 ? 24.05280 73.13233 27.50666 1.000 17.58094 171 GLU B C 1
ATOM 4163 O O . GLU B 1 177 ? 24.90371 72.77614 28.32016 1.000 18.32476 171 GLU B O 1
ATOM 4169 N N . ARG B 1 178 ? 23.07738 73.97776 27.83098 1.000 17.93725 172 ARG B N 1
ATOM 4170 C CA . ARG B 1 178 ? 22.97918 74.51306 29.19091 1.000 19.29692 172 ARG B CA 1
ATOM 4171 C C . ARG B 1 178 ? 22.74250 73.39664 30.19430 1.000 17.77332 172 ARG B C 1
ATOM 4172 O O . ARG B 1 178 ? 23.38575 73.34213 31.24891 1.000 18.01220 172 ARG B O 1
ATOM 4180 N N . LEU B 1 179 ? 21.87048 72.45460 29.86678 1.000 15.37400 173 LEU B N 1
ATOM 4181 C CA . LEU B 1 179 ? 21.53245 71.42228 30.84690 1.000 15.18308 173 LEU B CA 1
ATOM 4182 C C . LEU B 1 179 ? 22.69335 70.46441 31.05471 1.000 13.60900 173 LEU B C 1
ATOM 4183 O O . LEU B 1 179 ? 22.98313 70.06685 32.18244 1.000 14.69863 173 LEU B O 1
ATOM 4188 N N . THR B 1 180 ? 23.35818 70.05410 29.97506 1.000 14.40124 174 THR B N 1
ATOM 4189 C CA . THR B 1 180 ? 24.29555 68.94387 30.03193 1.000 14.22363 174 THR B CA 1
ATOM 4190 C C . THR B 1 180 ? 25.74076 69.37624 30.11431 1.000 13.74152 174 THR B C 1
ATOM 4191 O O . THR B 1 180 ? 26.58233 68.55307 30.48041 1.000 14.69648 174 THR B O 1
ATOM 4195 N N . GLY B 1 181 ? 26.05507 70.61150 29.73770 1.000 15.20357 175 GLY B N 1
ATOM 4196 C CA . GLY B 1 181 ? 27.43207 71.05050 29.60623 1.000 17.08582 175 GLY B CA 1
ATOM 4197 C C . GLY B 1 181 ? 28.19891 70.38422 28.48168 1.000 17.42834 175 GLY B C 1
ATOM 4198 O O . GLY B 1 181 ? 29.42417 70.52590 28.41242 1.000 19.77296 175 GLY B O 1
ATOM 4199 N N . ALA B 1 182 ? 27.52449 69.66682 27.59134 1.000 16.92475 176 ALA B N 1
ATOM 4200 C CA . ALA B 1 182 ? 28.20604 69.03231 26.47912 1.000 17.92644 176 ALA B CA 1
ATOM 4201 C C . ALA B 1 182 ? 28.24180 70.00666 25.30976 1.000 18.37060 176 ALA B C 1
ATOM 4202 O O . ALA B 1 182 ? 27.48079 70.97167 25.25393 1.000 20.17093 176 ALA B O 1
ATOM 4204 N N . VAL B 1 183 ? 29.16042 69.76546 24.39498 1.000 20.64077 177 VAL B N 1
ATOM 4205 C CA . VAL B 1 183 ? 29.19495 70.51983 23.14642 1.000 23.46109 177 VAL B CA 1
ATOM 4206 C C . VAL B 1 183 ? 28.35107 69.78738 22.11612 1.000 23.23077 177 VAL B C 1
ATOM 4207 O O . VAL B 1 183 ? 28.53905 68.58297 21.87379 1.000 24.33946 177 VAL B O 1
ATOM 4211 N N . LEU B 1 184 ? 27.41622 70.50602 21.52009 1.000 21.32226 178 LEU B N 1
ATOM 4212 C CA . LEU B 1 184 ? 26.52916 69.96182 20.49990 1.000 21.53692 178 LEU B CA 1
ATOM 4213 C C . LEU B 1 184 ? 26.83667 70.65892 19.18079 1.000 23.83228 178 LEU B C 1
ATOM 4214 O O . LEU B 1 184 ? 26.78512 71.89985 19.09122 1.000 28.14245 178 LEU B O 1
ATOM 4219 N N . GLY B 1 185 ? 27.16901 69.87671 18.16322 1.000 22.49530 179 GLY B N 1
ATOM 4220 C CA . GLY B 1 185 ? 27.41350 70.46755 16.86477 1.000 22.99950 179 GLY B CA 1
ATOM 4221 C C . GLY B 1 185 ? 27.24806 69.41267 15.79690 1.000 22.83531 179 GLY B C 1
ATOM 4222 O O . GLY B 1 185 ? 26.94983 68.25011 16.08449 1.000 21.97075 179 GLY B O 1
ATOM 4223 N N . ALA B 1 186 ? 27.48368 69.83100 14.55259 1.000 21.95799 180 ALA B N 1
ATOM 4224 C CA . ALA B 1 186 ? 27.19479 68.94083 13.43154 1.000 22.94907 180 ALA B CA 1
ATOM 4225 C C . ALA B 1 186 ? 28.04712 67.68221 13.47460 1.000 24.24793 180 ALA B C 1
ATOM 4226 O O . ALA B 1 186 ? 27.58318 66.60330 13.07457 1.000 26.17972 180 ALA B O 1
ATOM 4228 N N . GLU B 1 187 ? 29.28025 67.79198 13.98804 1.000 23.29781 181 GLU B N 1
ATOM 4229 C CA . GLU B 1 187 ? 30.20799 66.66346 13.97832 1.000 27.82731 181 GLU B CA 1
ATOM 4230 C C . GLU B 1 187 ? 29.72667 65.51741 14.86000 1.000 25.57209 181 GLU B C 1
ATOM 4231 O O . GLU B 1 187 ? 30.03104 64.35583 14.58260 1.000 26.87788 181 GLU B O 1
ATOM 4237 N N . SER B 1 188 ? 28.95967 65.81603 15.90602 1.000 22.93165 182 SER B N 1
ATOM 4238 C CA . SER B 1 188 ? 28.44497 64.81196 16.82388 1.000 21.43695 182 SER B CA 1
ATOM 4239 C C . SER B 1 188 ? 26.94896 64.58873 16.63835 1.000 19.35714 182 SER B C 1
ATOM 4240 O O . SER B 1 188 ? 26.29247 63.98826 17.49616 1.000 21.06524 182 SER B O 1
ATOM 4243 N N . CYS B 1 189 ? 26.40397 65.03220 15.51275 1.000 18.28350 183 CYS B N 1
ATOM 4244 C CA . CYS B 1 189 ? 24.98059 64.98131 15.26544 1.000 18.35568 183 CYS B CA 1
ATOM 4245 C C . CYS B 1 189 ? 24.63826 63.89057 14.24364 1.000 18.02542 183 CYS B C 1
ATOM 4246 O O . CYS B 1 189 ? 25.40810 63.58488 13.32677 1.000 20.79098 183 CYS B O 1
ATOM 4249 N N . GLY B 1 190 ? 23.47633 63.28084 14.43668 1.000 14.61129 184 GLY B N 1
ATOM 4250 C CA . GLY B 1 190 ? 22.87745 62.39649 13.45675 1.000 13.88271 184 GLY B CA 1
ATOM 4251 C C . GLY B 1 190 ? 21.42765 62.80012 13.28067 1.000 13.14835 184 GLY B C 1
ATOM 4252 O O . GLY B 1 190 ? 20.93691 63.71821 13.93869 1.000 15.08758 184 GLY B O 1
ATOM 4253 N N . THR B 1 191 ? 20.74848 62.09605 12.39723 1.000 13.25107 185 THR B N 1
ATOM 4254 C CA . THR B 1 191 ? 19.31726 62.30571 12.20316 1.000 12.77465 185 THR B CA 1
ATOM 4255 C C . THR B 1 191 ? 18.57934 61.20794 12.93753 1.000 12.56480 185 THR B C 1
ATOM 4256 O O . THR B 1 191 ? 18.91810 60.02248 12.81171 1.000 12.86915 185 THR B O 1
ATOM 4260 N N A ASP B 1 192 ? 17.58288 61.60340 13.71377 0.500 12.47189 186 ASP B N 1
ATOM 4261 N N B ASP B 1 192 ? 17.59675 61.59045 13.74850 0.500 11.73411 186 ASP B N 1
ATOM 4262 C CA A ASP B 1 192 ? 16.80063 60.70279 14.53361 0.500 12.35706 186 ASP B CA 1
ATOM 4263 C CA B ASP B 1 192 ? 16.89031 60.57325 14.50730 0.500 12.07442 186 ASP B CA 1
ATOM 4264 C C A ASP B 1 192 ? 15.74457 59.98505 13.68158 0.500 12.31545 186 ASP B C 1
ATOM 4265 C C B ASP B 1 192 ? 15.79969 59.91516 13.66290 0.500 12.05510 186 ASP B C 1
ATOM 4266 O O A ASP B 1 192 ? 15.50627 60.31877 12.51342 0.500 12.27113 186 ASP B O 1
ATOM 4267 O O B ASP B 1 192 ? 15.60327 60.21649 12.47852 0.500 11.88430 186 ASP B O 1
ATOM 4276 N N . GLY B 1 193 ? 15.06515 58.99953 14.29437 1.000 13.36920 187 GLY B N 1
ATOM 4277 C CA . GLY B 1 193 ? 14.04776 58.26973 13.57173 1.000 14.05162 187 GLY B CA 1
ATOM 4278 C C . GLY B 1 193 ? 12.93333 59.14861 13.07430 1.000 12.72162 187 GLY B C 1
ATOM 4279 O O . GLY B 1 193 ? 12.31049 58.84106 12.05391 1.000 13.17471 187 GLY B O 1
ATOM 4280 N N A CYS B 1 194 ? 12.67348 60.25731 13.77078 0.500 12.14484 188 CYS B N 1
ATOM 4281 N N B CYS B 1 194 ? 12.67351 60.25553 13.77359 0.500 12.87231 188 CYS B N 1
ATOM 4282 C CA A CYS B 1 194 ? 11.62463 61.21746 13.44045 0.500 11.88161 188 CYS B CA 1
ATOM 4283 C CA B CYS B 1 194 ? 11.63933 61.22589 13.43168 0.500 13.50642 188 CYS B CA 1
ATOM 4284 C C A CYS B 1 194 ? 12.14816 62.39345 12.61795 0.500 12.62198 188 CYS B C 1
ATOM 4285 C C B CYS B 1 194 ? 12.18691 62.42823 12.67925 0.500 13.10362 188 CYS B C 1
ATOM 4286 O O A CYS B 1 194 ? 11.42093 63.37614 12.42543 0.500 13.48020 188 CYS B O 1
ATOM 4287 O O B CYS B 1 194 ? 11.51439 63.46244 12.59970 0.500 13.87273 188 CYS B O 1
ATOM 4292 N N . SER B 1 195 ? 13.39246 62.30212 12.11322 1.000 12.15310 189 SER B N 1
ATOM 4293 C CA . SER B 1 195 ? 14.00538 63.27977 11.21255 1.000 11.82695 189 SER B CA 1
ATOM 4294 C C . SER B 1 195 ? 14.54451 64.54930 11.83670 1.000 13.25675 189 SER B C 1
ATOM 4295 O O . SER B 1 195 ? 14.96011 65.45065 11.08630 1.000 14.64053 189 SER B O 1
ATOM 4298 N N . ILE B 1 196 ? 14.61871 64.64094 13.15765 1.000 12.99446 190 ILE B N 1
ATOM 4299 C CA . ILE B 1 196 ? 15.26023 65.77955 13.81565 1.000 13.30669 190 ILE B CA 1
ATOM 4300 C C . ILE B 1 196 ? 16.68552 65.43489 14.23321 1.000 12.15311 190 ILE B C 1
ATOM 4301 O O . ILE B 1 196 ? 17.04364 64.24812 14.29844 1.000 13.37454 190 ILE B O 1
ATOM 4306 N N . PRO B 1 197 ? 17.52220 66.42821 14.50975 1.000 11.45947 191 PRO B N 1
ATOM 4307 C CA . PRO B 1 197 ? 18.86379 66.14030 15.02440 1.000 12.67819 191 PRO B CA 1
ATOM 4308 C C . PRO B 1 197 ? 18.83444 65.36757 16.34275 1.000 12.66486 191 PRO B C 1
ATOM 4309 O O . PRO B 1 197 ? 17.98291 65.59463 17.20753 1.000 13.37442 191 PRO B O 1
ATOM 4313 N N . THR B 1 198 ? 19.76740 64.42453 16.47143 1.000 12.82189 192 THR B N 1
ATOM 4314 C CA . THR B 1 198 ? 20.07946 63.79023 17.74381 1.000 12.94357 192 THR B CA 1
ATOM 4315 C C . THR B 1 198 ? 21.58477 63.91314 17.96039 1.000 13.41182 192 THR B C 1
ATOM 4316 O O . THR B 1 198 ? 22.36703 63.64724 17.03628 1.000 15.11755 192 THR B O 1
ATOM 4320 N N . TYR B 1 199 ? 21.98724 64.36744 19.14158 1.000 13.56462 193 TYR B N 1
ATOM 4321 C CA . TYR B 1 199 ? 23.37628 64.76336 19.42815 1.000 14.06069 193 TYR B CA 1
ATOM 4322 C C . TYR B 1 199 ? 24.03982 63.78871 20.38514 1.000 14.76561 193 TYR B C 1
ATOM 4323 O O . TYR B 1 199 ? 23.61450 63.64970 21.53687 1.000 16.82540 193 TYR B O 1
ATOM 4332 N N . ALA B 1 200 ? 25.12242 63.17671 19.94581 1.000 13.55374 194 ALA B N 1
ATOM 4333 C CA . ALA B 1 200 ? 25.83593 62.26316 20.82190 1.000 14.04616 194 ALA B CA 1
ATOM 4334 C C . ALA B 1 200 ? 26.57387 63.03881 21.91349 1.000 13.88904 194 ALA B C 1
ATOM 4335 O O . ALA B 1 200 ? 27.19558 64.07546 21.65804 1.000 15.55941 194 ALA B O 1
ATOM 4337 N N . MET B 1 201 ? 26.52926 62.53196 23.14043 1.000 13.04488 195 MET B N 1
ATOM 4338 C CA . MET B 1 201 ? 27.28003 63.17287 24.21147 1.000 13.58269 195 MET B CA 1
ATOM 4339 C C . MET B 1 201 ? 27.60251 62.10901 25.25486 1.000 12.96900 195 MET B C 1
ATOM 4340 O O . MET B 1 201 ? 26.99032 61.03253 25.26122 1.000 13.04916 195 MET B O 1
ATOM 4345 N N . PRO B 1 202 ? 28.57498 62.36072 26.13655 1.000 12.70085 196 PRO B N 1
ATOM 4346 C CA . PRO B 1 202 ? 28.93273 61.35295 27.15299 1.000 13.28259 196 PRO B CA 1
ATOM 4347 C C . PRO B 1 202 ? 27.75608 61.05245 28.05476 1.000 12.63856 196 PRO B C 1
ATOM 4348 O O . PRO B 1 202 ? 26.96881 61.94350 28.39795 1.000 12.80308 196 PRO B O 1
ATOM 4352 N N . LEU B 1 203 ? 27.67423 59.79770 28.49344 1.000 11.92313 197 LEU B N 1
ATOM 4353 C CA . LEU B 1 203 ? 26.65415 59.44682 29.48802 1.000 11.43756 197 LEU B CA 1
ATOM 4354 C C . LEU B 1 203 ? 26.75476 60.32006 30.73080 1.000 11.24363 197 LEU B C 1
ATOM 4355 O O . LEU B 1 203 ? 25.72507 60.68592 31.32123 1.000 12.09207 197 LEU B O 1
ATOM 4360 N N . ARG B 1 204 ? 27.97698 60.67171 31.14927 1.000 11.13805 198 ARG B N 1
ATOM 4361 C CA . ARG B 1 204 ? 28.14283 61.52608 32.31812 1.000 12.37449 198 ARG B CA 1
ATOM 4362 C C . ARG B 1 204 ? 27.36471 62.82780 32.17074 1.000 12.25316 198 ARG B C 1
ATOM 4363 O O . ARG B 1 204 ? 26.65267 63.25165 33.09218 1.000 13.41690 198 ARG B O 1
ATOM 4371 N N . ASN B 1 205 ? 27.47636 63.46948 31.00334 1.000 11.49941 199 ASN B N 1
ATOM 4372 C CA . ASN B 1 205 ? 26.81828 64.76773 30.79497 1.000 12.51785 199 ASN B CA 1
ATOM 4373 C C . ASN B 1 205 ? 25.31114 64.60409 30.73543 1.000 12.43895 199 ASN B C 1
ATOM 4374 O O . ASN B 1 205 ? 24.57444 65.45791 31.21743 1.000 12.32197 199 ASN B O 1
ATOM 4379 N N . LEU B 1 206 ? 24.83384 63.53078 30.09403 1.000 12.19884 200 LEU B N 1
ATOM 4380 C CA . LEU B 1 206 ? 23.39834 63.28828 29.98049 1.000 11.93655 200 LEU B CA 1
ATOM 4381 C C . LEU B 1 206 ? 22.80130 63.07871 31.37244 1.000 12.56924 200 LEU B C 1
ATOM 4382 O O . LEU B 1 206 ? 21.77635 63.67011 31.70745 1.000 13.43254 200 LEU B O 1
ATOM 4387 N N . ALA B 1 207 ? 23.47634 62.29504 32.22952 1.000 11.76032 201 ALA B N 1
ATOM 4388 C CA . ALA B 1 207 ? 22.98418 62.10597 33.58854 1.000 12.01980 201 ALA B CA 1
ATOM 4389 C C . ALA B 1 207 ? 22.98142 63.41676 34.36867 1.000 12.31112 201 ALA B C 1
ATOM 4390 O O . ALA B 1 207 ? 22.02333 63.70833 35.09861 1.000 12.23077 201 ALA B O 1
ATOM 4392 N N . HIS B 1 208 ? 24.03913 64.21868 34.23480 1.000 12.40669 202 HIS B N 1
ATOM 4393 C CA . HIS B 1 208 ? 24.09231 65.52407 34.89108 1.000 12.51551 202 HIS B CA 1
ATOM 4394 C C . HIS B 1 208 ? 22.94322 66.41262 34.45993 1.000 12.09219 202 HIS B C 1
ATOM 4395 O O . HIS B 1 208 ? 22.30313 67.07279 35.29178 1.000 12.37888 202 HIS B O 1
ATOM 4402 N N . GLY B 1 209 ? 22.62622 66.41198 33.15698 1.000 11.75644 203 GLY B N 1
ATOM 4403 C CA . GLY B 1 209 ? 21.49697 67.18492 32.65052 1.000 11.81360 203 GLY B CA 1
ATOM 4404 C C . GLY B 1 209 ? 20.18527 66.79336 33.29849 1.000 11.54210 203 GLY B C 1
ATOM 4405 O O . GLY B 1 209 ? 19.38737 67.66503 33.68381 1.000 12.04644 203 GLY B O 1
ATOM 4406 N N . PHE B 1 210 ? 19.94269 65.48855 33.45123 1.000 11.37735 204 PHE B N 1
ATOM 4407 C CA . PHE B 1 210 ? 18.73737 65.03679 34.15855 1.000 11.39816 204 PHE B CA 1
ATOM 4408 C C . PHE B 1 210 ? 18.77976 65.35603 35.64709 1.000 10.45036 204 PHE B C 1
ATOM 4409 O O . PHE B 1 210 ? 17.73202 65.69977 36.21877 1.000 11.82268 204 PHE B O 1
ATOM 4417 N N . ALA B 1 211 ? 19.94917 65.32247 36.28251 1.000 10.97251 205 ALA B N 1
ATOM 4418 C CA . ALA B 1 211 ? 20.02977 65.73382 37.68296 1.000 12.05879 205 ALA B CA 1
ATOM 4419 C C . ALA B 1 211 ? 19.69319 67.20906 37.83652 1.000 12.26440 205 ALA B C 1
ATOM 4420 O O . ALA B 1 211 ? 18.98673 67.59385 38.76581 1.000 13.30185 205 ALA B O 1
ATOM 4422 N N . ARG B 1 212 ? 20.14476 68.03868 36.89424 1.000 12.48853 206 ARG B N 1
ATOM 4423 C CA . ARG B 1 212 ? 19.80469 69.45661 36.92689 1.000 12.16796 206 ARG B CA 1
ATOM 4424 C C . ARG B 1 212 ? 18.30540 69.68123 36.71585 1.000 11.55441 206 ARG B C 1
ATOM 4425 O O . ARG B 1 212 ? 17.68553 70.45759 37.43086 1.000 12.77311 206 ARG B O 1
ATOM 4433 N N . MET B 1 213 ? 17.68770 69.01691 35.73539 1.000 12.45230 207 MET B N 1
ATOM 4434 C CA . MET B 1 213 ? 16.25066 69.17772 35.54734 1.000 13.07700 207 MET B CA 1
ATOM 4435 C C . MET B 1 213 ? 15.51136 68.73036 36.81473 1.000 12.72977 207 MET B C 1
ATOM 4436 O O . MET B 1 213 ? 14.52630 69.34570 37.23366 1.000 14.15061 207 MET B O 1
ATOM 4441 N N . ALA B 1 214 ? 15.98509 67.66587 37.46463 1.000 11.54296 208 ALA B N 1
ATOM 4442 C CA . ALA B 1 214 ? 15.27012 67.09405 38.60208 1.000 12.76335 208 ALA B CA 1
ATOM 4443 C C . ALA B 1 214 ? 15.37779 67.96140 39.84700 1.000 12.74400 208 ALA B C 1
ATOM 4444 O O . ALA B 1 214 ? 14.45266 67.98374 40.66498 1.000 15.12350 208 ALA B O 1
ATOM 4446 N N . THR B 1 215 ? 16.47835 68.69376 39.99487 1.000 12.70498 209 THR B N 1
ATOM 4447 C CA . THR B 1 215 ? 16.78594 69.41628 41.22671 1.000 13.10253 209 THR B CA 1
ATOM 4448 C C . THR B 1 215 ? 16.71084 70.92557 41.07941 1.000 12.91539 209 THR B C 1
ATOM 4449 O O . THR B 1 215 ? 16.58158 71.62038 42.09011 1.000 13.61859 209 THR B O 1
ATOM 4453 N N . GLY B 1 216 ? 16.83314 71.45244 39.85442 1.000 13.08051 210 GLY B N 1
ATOM 4454 C CA . GLY B 1 216 ? 16.91560 72.87209 39.63338 1.000 13.66946 210 GLY B CA 1
ATOM 4455 C C . GLY B 1 216 ? 18.31190 73.43870 39.71707 1.000 15.01512 210 GLY B C 1
ATOM 4456 O O . GLY B 1 216 ? 18.49401 74.62421 39.40889 1.000 15.65697 210 GLY B O 1
ATOM 4457 N N . THR B 1 217 ? 19.30329 72.63955 40.09971 1.000 14.87635 211 THR B N 1
ATOM 4458 C CA . THR B 1 217 ? 20.60635 73.19095 40.41030 1.000 16.15184 211 THR B CA 1
ATOM 4459 C C . THR B 1 217 ? 21.28763 73.67068 39.13592 1.000 17.65362 211 THR B C 1
ATOM 4460 O O . THR B 1 217 ? 21.35330 72.94623 38.13323 1.000 19.11524 211 THR B O 1
ATOM 4464 N N . GLY B 1 218 ? 21.77335 74.90861 39.16461 1.000 20.37236 212 GLY B N 1
ATOM 4465 C CA . GLY B 1 218 ? 22.43279 75.47843 37.99555 1.000 21.96992 212 GLY B CA 1
ATOM 4466 C C . GLY B 1 218 ? 21.49777 76.04492 36.94501 1.000 22.96093 212 GLY B C 1
ATOM 4467 O O . GLY B 1 218 ? 21.97034 76.51837 35.90585 1.000 26.80891 212 GLY B O 1
ATOM 4468 N N . LEU B 1 219 ? 20.19536 76.04543 37.18222 1.000 20.90721 213 LEU B N 1
ATOM 4469 C CA . LEU B 1 219 ? 19.23591 76.53855 36.20816 1.000 20.62845 213 LEU B CA 1
ATOM 4470 C C . LEU B 1 219 ? 18.63937 77.86451 36.64751 1.000 20.42016 213 LEU B C 1
ATOM 4471 O O . LEU B 1 219 ? 18.41079 78.09918 37.83900 1.000 22.01786 213 LEU B O 1
ATOM 4476 N N . GLU B 1 220 ? 18.34818 78.72223 35.66716 1.000 20.94135 214 GLU B N 1
ATOM 4477 C CA . GLU B 1 220 ? 17.66901 79.96973 35.95931 1.000 22.74913 214 GLU B CA 1
ATOM 4478 C C . GLU B 1 220 ? 16.21698 79.66737 36.33693 1.000 20.55305 214 GLU B C 1
ATOM 4479 O O . GLU B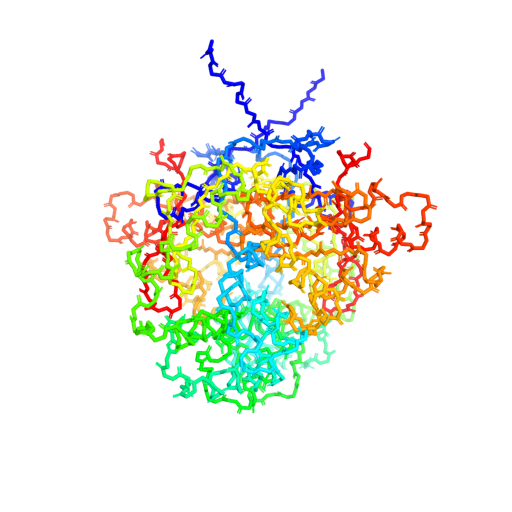 1 220 ? 15.71562 78.57628 36.05241 1.000 18.79318 214 GLU B O 1
ATOM 4485 N N . PRO B 1 221 ? 15.52291 80.59726 37.00467 1.000 21.58322 215 PRO B N 1
ATOM 4486 C CA . PRO B 1 221 ? 14.20271 80.25338 37.57435 1.000 20.80097 215 PRO B CA 1
ATOM 4487 C C . PRO B 1 221 ? 13.20006 79.68472 36.59755 1.000 19.62335 215 PRO B C 1
ATOM 4488 O O . PRO B 1 221 ? 12.55616 78.68448 36.91835 1.000 18.82379 215 PRO B O 1
ATOM 4492 N N . LEU B 1 222 ? 13.05067 80.28783 35.41642 1.000 19.51814 216 LEU B N 1
ATOM 4493 C CA . LEU B 1 222 ? 12.04746 79.81782 34.46858 1.000 19.39652 216 LEU B CA 1
ATOM 4494 C C . LEU B 1 222 ? 12.36521 78.40884 33.96507 1.000 16.84757 216 LEU B C 1
ATOM 4495 O O . LEU B 1 222 ? 11.47659 77.57549 33.89031 1.000 17.09507 216 LEU B O 1
ATOM 4500 N N . ARG B 1 223 ? 13.62720 78.12743 33.63053 1.000 16.27302 217 ARG B N 1
ATOM 4501 C CA . ARG B 1 223 ? 14.00876 76.78444 33.19850 1.000 15.50027 217 ARG B CA 1
ATOM 4502 C C . ARG B 1 223 ? 13.87825 75.77614 34.33345 1.000 15.38603 217 ARG B C 1
ATOM 4503 O O . ARG B 1 223 ? 13.45955 74.64289 34.10127 1.000 14.17144 217 ARG B O 1
ATOM 4511 N N . ALA B 1 224 ? 14.23511 76.15202 35.56908 1.000 14.82061 218 ALA B N 1
ATOM 4512 C CA . ALA B 1 224 ? 14.03837 75.22043 36.68286 1.000 14.39135 218 ALA B CA 1
ATOM 4513 C C . ALA B 1 224 ? 12.55792 74.89535 36.87025 1.000 13.82350 218 ALA B C 1
ATOM 4514 O O . ALA B 1 224 ? 12.18692 73.72707 37.08168 1.000 12.53692 218 ALA B O 1
ATOM 4516 N N A LYS B 1 225 ? 11.69881 75.91265 36.78048 0.208 14.53715 219 LYS B N 1
ATOM 4517 N N B LYS B 1 225 ? 11.70330 75.91228 36.78109 0.792 15.11399 219 LYS B N 1
ATOM 4518 C CA A LYS B 1 225 ? 10.26144 75.70883 36.93967 0.208 14.58669 219 LYS B CA 1
ATOM 4519 C CA B LYS B 1 225 ? 10.26099 75.72143 36.93139 0.792 14.55309 219 LYS B CA 1
ATOM 4520 C C A LYS B 1 225 ? 9.69885 74.86526 35.80208 0.208 13.83752 219 LYS B C 1
ATOM 4521 C C B LYS B 1 225 ? 9.70854 74.86251 35.80424 0.792 14.06761 219 LYS B C 1
ATOM 4522 O O A LYS B 1 225 ? 8.92118 73.93224 36.03531 0.208 13.52782 219 LYS B O 1
ATOM 4523 O O B LYS B 1 225 ? 8.97621 73.89535 36.05126 0.792 13.79819 219 LYS B O 1
ATOM 4534 N N . ALA B 1 226 ? 10.08590 75.18050 34.56150 1.000 13.05437 220 ALA B N 1
ATOM 4535 C CA . ALA B 1 226 ? 9.63337 74.40448 33.41404 1.000 13.22079 220 ALA B CA 1
ATOM 4536 C C . ALA B 1 226 ? 10.09380 72.95330 33.51260 1.000 12.82444 220 ALA B C 1
ATOM 4537 O O . ALA B 1 226 ? 9.33965 72.02691 33.18118 1.000 13.17751 220 ALA B O 1
ATOM 4539 N N . SER B 1 227 ? 11.31723 72.73759 33.99137 1.000 13.36535 221 SER B N 1
ATOM 4540 C CA . SER B 1 227 ? 11.81947 71.37574 34.14261 1.000 12.90696 221 SER B CA 1
ATOM 4541 C C . SER B 1 227 ? 11.02131 70.60854 35.18034 1.000 12.90763 221 SER B C 1
ATOM 4542 O O . SER B 1 227 ? 10.69042 69.43323 34.95755 1.000 13.11886 221 SER B O 1
ATOM 4545 N N . ARG B 1 228 ? 10.73918 71.23535 36.33223 1.000 13.49254 222 ARG B N 1
ATOM 4546 C CA . ARG B 1 228 ? 9.87404 70.59814 37.32455 1.000 13.79038 222 ARG B CA 1
ATOM 4547 C C . ARG B 1 228 ? 8.54035 70.22699 36.70381 1.000 13.80863 222 ARG B C 1
ATOM 4548 O O . ARG B 1 228 ? 8.04113 69.12137 36.91561 1.000 14.12062 222 ARG B O 1
ATOM 4556 N N A ARG B 1 229 ? 7.94262 71.14129 35.93305 0.976 12.60236 223 ARG B N 1
ATOM 4557 N N B ARG B 1 229 ? 7.93742 71.15219 35.95074 0.024 14.01185 223 ARG B N 1
ATOM 4558 C CA A ARG B 1 229 ? 6.62575 70.86614 35.36069 0.976 12.31490 223 ARG B CA 1
ATOM 4559 C CA B ARG B 1 229 ? 6.63390 70.88517 35.35084 0.024 14.16364 223 ARG B CA 1
ATOM 4560 C C A ARG B 1 229 ? 6.68237 69.64476 34.46181 0.976 11.44340 223 ARG B C 1
ATOM 4561 C C B ARG B 1 229 ? 6.68148 69.65915 34.45151 0.024 13.13461 223 ARG B C 1
ATOM 4562 O O A ARG B 1 229 ? 5.79055 68.78771 34.51367 0.976 12.30671 223 ARG B O 1
ATOM 4563 O O B ARG B 1 229 ? 5.77970 68.81415 34.49147 0.024 13.01500 223 ARG B O 1
ATOM 4578 N N . LEU B 1 230 ? 7.72815 69.54342 33.63448 1.000 12.13266 224 LEU B N 1
ATOM 4579 C CA . LEU B 1 230 ? 7.82396 68.41182 32.71397 1.000 11.61129 224 LEU B CA 1
ATOM 4580 C C . LEU B 1 230 ? 8.07108 67.09291 33.45981 1.000 12.32662 224 LEU B C 1
ATOM 4581 O O . LEU B 1 230 ? 7.40424 66.07900 33.19852 1.000 12.77810 224 LEU B O 1
ATOM 4586 N N . ILE B 1 231 ? 9.03960 67.07584 34.38897 1.000 12.55705 225 ILE B N 1
ATOM 4587 C CA . ILE B 1 231 ? 9.32784 65.84741 35.12318 1.000 14.69107 225 ILE B CA 1
ATOM 4588 C C . ILE B 1 231 ? 8.10589 65.41209 35.92125 1.000 13.80020 225 ILE B C 1
ATOM 4589 O O . ILE B 1 231 ? 7.74144 64.23488 35.90635 1.000 14.69923 225 ILE B O 1
ATOM 4594 N N . GLU B 1 232 ? 7.42093 66.36322 36.58052 1.000 14.21968 226 GLU B N 1
ATOM 4595 C CA . GLU B 1 232 ? 6.22226 66.01517 37.34487 1.000 14.12413 226 GLU B CA 1
ATOM 4596 C C . GLU B 1 232 ? 5.10934 65.50131 36.43204 1.000 13.16125 226 GLU B C 1
ATOM 4597 O O . GLU B 1 232 ? 4.40946 64.54398 36.79367 1.000 13.77316 226 GLU B O 1
ATOM 4603 N N . ALA B 1 233 ? 4.94017 66.11008 35.24578 1.000 12.25006 227 ALA B N 1
ATOM 4604 C CA . ALA B 1 233 ? 3.86503 65.68434 34.35832 1.000 12.03162 227 ALA B CA 1
ATOM 4605 C C . ALA B 1 233 ? 4.07648 64.24745 33.92393 1.000 10.92252 227 ALA B C 1
ATOM 4606 O O . ALA B 1 233 ? 3.12454 63.45032 33.87249 1.000 12.13995 227 ALA B O 1
ATOM 4608 N N . CYS B 1 234 ? 5.33254 63.88263 33.63238 1.000 10.92465 228 CYS B N 1
ATOM 4609 C CA . CYS B 1 234 ? 5.62218 62.51705 33.21906 1.000 10.97696 228 CYS B CA 1
ATOM 4610 C C . CYS B 1 234 ? 5.29263 61.54396 34.32805 1.000 11.32680 228 CYS B C 1
ATOM 4611 O O . CYS B 1 234 ? 4.76790 60.46725 34.08231 1.000 12.45034 228 CYS B O 1
ATOM 4614 N N . MET B 1 235 ? 5.64569 61.88840 35.56103 1.000 11.84869 229 MET B N 1
ATOM 4615 C CA . MET B 1 235 ? 5.37440 60.97158 36.66443 1.000 12.03477 229 MET B CA 1
ATOM 4616 C C . MET B 1 235 ? 3.88816 60.93452 36.99353 1.000 12.01348 229 MET B C 1
ATOM 4617 O O . MET B 1 235 ? 3.39958 59.92791 37.50757 1.000 13.47317 229 MET B O 1
ATOM 4622 N N . ALA B 1 236 ? 3.16706 62.03537 36.73889 1.000 12.12192 230 ALA B N 1
ATOM 4623 C CA . ALA B 1 236 ? 1.73640 62.08512 37.03071 1.000 12.78987 230 ALA B CA 1
ATOM 4624 C C . ALA B 1 236 ? 0.90504 61.36158 35.99918 1.000 11.66015 230 ALA B C 1
ATOM 4625 O O . ALA B 1 236 ? -0.16553 60.84914 36.33436 1.000 14.74312 230 ALA B O 1
ATOM 4627 N N . GLU B 1 237 ? 1.36407 61.33092 34.73544 1.000 11.64945 231 GLU B N 1
ATOM 4628 C CA . GLU B 1 237 ? 0.58129 60.77230 33.62918 1.000 12.04212 231 GLU B CA 1
ATOM 4629 C C . GLU B 1 237 ? 1.43445 59.78304 32.84115 1.000 12.94219 231 GLU B C 1
ATOM 4630 O O . GLU B 1 237 ? 1.65002 59.94046 31.63221 1.000 12.24881 231 GLU B O 1
ATOM 4636 N N . PRO B 1 238 ? 1.95384 58.75188 33.50205 1.000 12.40521 232 PRO B N 1
ATOM 4637 C CA . PRO B 1 238 ? 2.97011 57.91239 32.85913 1.000 13.34072 232 PRO B CA 1
ATOM 4638 C C . PRO B 1 238 ? 2.43895 57.07763 31.69879 1.000 12.07862 232 PRO B C 1
ATOM 4639 O O . PRO B 1 238 ? 3.22938 56.68097 30.83990 1.000 12.09500 232 PRO B O 1
ATOM 4643 N N . PHE B 1 239 ? 1.13420 56.85500 31.58815 1.000 12.33462 233 PHE B N 1
ATOM 4644 C CA . PHE B 1 239 ? 0.59034 56.20744 30.39338 1.000 11.65290 233 PHE B CA 1
ATOM 4645 C C . PHE B 1 239 ? 0.89399 57.03087 29.14136 1.000 10.94754 233 PHE B C 1
ATOM 4646 O O . PHE B 1 239 ? 1.16331 56.47168 28.05504 1.000 11.84718 233 PHE B O 1
ATOM 4654 N N . TYR B 1 240 ? 0.89635 58.35472 29.28110 1.000 11.26534 234 TYR B N 1
ATOM 4655 C CA . TYR B 1 240 ? 1.11422 59.23383 28.13262 1.000 12.07565 234 TYR B CA 1
ATOM 4656 C C . TYR B 1 240 ? 2.56520 59.28434 27.70365 1.000 11.42511 234 TYR B C 1
ATOM 4657 O O . TYR B 1 240 ? 2.85542 59.74350 26.59217 1.000 13.91695 234 TYR B O 1
ATOM 4666 N N . VAL B 1 241 ? 3.48325 58.81585 28.54348 1.000 10.68370 235 VAL B N 1
ATOM 4667 C CA . VAL B 1 241 ? 4.90601 58.78459 28.20198 1.000 10.37192 235 VAL B CA 1
ATOM 4668 C C . VAL B 1 241 ? 5.21974 57.56910 27.34236 1.000 10.81430 235 VAL B C 1
ATOM 4669 O O . VAL B 1 241 ? 6.21687 57.55959 26.59895 1.000 11.15798 235 VAL B O 1
ATOM 4673 N N . ALA B 1 242 ? 4.42840 56.50212 27.44805 1.000 11.15126 236 ALA B N 1
ATOM 4674 C CA . ALA B 1 242 ? 4.74567 55.23905 26.77247 1.000 11.72937 236 ALA B CA 1
ATOM 4675 C C . ALA B 1 242 ? 3.43872 54.55611 26.44990 1.000 11.47906 236 ALA B C 1
ATOM 4676 O O . ALA B 1 242 ? 2.94726 54.68328 25.32624 1.000 11.92479 236 ALA B O 1
ATOM 4678 N N . GLY B 1 243 ? 2.83939 53.83705 27.42037 1.000 12.00229 237 GLY B N 1
ATOM 4679 C CA . GLY B 1 243 ? 1.49232 53.32492 27.23904 1.000 12.87432 237 GLY B CA 1
ATOM 4680 C C . GLY B 1 243 ? 1.36269 51.93056 27.82722 1.000 12.28330 237 GLY B C 1
ATOM 4681 O O . GLY B 1 243 ? 2.17005 51.51396 28.66442 1.000 13.36360 237 GLY B O 1
ATOM 4682 N N . SER B 1 244 ? 0.33909 51.22324 27.34858 1.000 13.23625 238 SER B N 1
ATOM 4683 C CA . SER B 1 244 ? 0.01356 49.89511 27.84673 1.000 15.30891 238 SER B CA 1
ATOM 4684 C C . SER B 1 244 ? 1.17859 48.94986 27.61209 1.000 14.66476 238 SER B C 1
ATOM 4685 O O . SER B 1 244 ? 1.76705 48.92835 26.52864 1.000 15.68009 238 SER B O 1
ATOM 4688 N N . GLY B 1 245 ? 1.53804 48.18704 28.64243 1.000 16.52379 239 GLY B N 1
ATOM 4689 C CA . GLY B 1 245 ? 2.55417 47.16997 28.51407 1.000 17.71841 239 GLY B CA 1
ATOM 4690 C C . GLY B 1 245 ? 3.97491 47.67763 28.55125 1.000 17.53804 239 GLY B C 1
ATOM 4691 O O . GLY B 1 245 ? 4.90031 46.86711 28.44598 1.000 24.16651 239 GLY B O 1
ATOM 4692 N N . ARG B 1 246 ? 4.19916 48.96920 28.75028 1.000 14.63550 240 ARG B N 1
ATOM 4693 C CA . ARG B 1 246 ? 5.52101 49.54400 28.56389 1.000 13.21398 240 ARG B CA 1
ATOM 4694 C C . ARG B 1 246 ? 6.28617 49.72784 29.86738 1.000 12.74716 240 ARG B C 1
ATOM 4695 O O . ARG B 1 246 ? 5.72991 50.13684 30.89289 1.000 13.32371 240 ARG B O 1
ATOM 4703 N N . ALA B 1 247 ? 7.58876 49.49685 29.79313 1.000 13.42431 241 ALA B N 1
ATOM 4704 C CA . ALA B 1 247 ? 8.44751 49.61626 30.94211 1.000 15.00360 241 ALA B CA 1
ATOM 4705 C C . ALA B 1 247 ? 8.41039 51.03187 31.52595 1.000 13.90599 241 ALA B C 1
ATOM 4706 O O . ALA B 1 247 ? 8.36413 51.19149 32.74517 1.000 13.63463 241 ALA B O 1
ATOM 4722 N N . THR B 1 249 ? 6.10975 53.29697 31.63663 1.000 12.13313 243 THR B N 1
ATOM 4723 C CA . THR B 1 249 ? 4.86470 53.49088 32.36347 1.000 12.39342 243 THR B CA 1
ATOM 4724 C C . THR B 1 249 ? 4.86094 52.67004 33.64876 1.000 12.47605 243 THR B C 1
ATOM 4725 O O . THR B 1 249 ? 4.60322 53.20846 34.72451 1.000 13.19782 243 THR B O 1
ATOM 4729 N N . LYS B 1 250 ? 5.16564 51.37473 33.55599 1.000 13.03219 244 LYS B N 1
ATOM 4730 C CA . LYS B 1 250 ? 5.18871 50.52643 34.75252 1.000 14.04229 244 LYS B CA 1
ATOM 4731 C C . LYS B 1 250 ? 6.23088 50.95861 35.77669 1.000 12.93211 244 LYS B C 1
ATOM 4732 O O . LYS B 1 250 ? 5.95781 50.94696 36.98550 1.000 14.28335 244 LYS B O 1
ATOM 4738 N N . LEU B 1 251 ? 7.42673 51.33039 35.33225 1.000 12.58459 245 LEU B N 1
ATOM 4739 C CA . LEU B 1 251 ? 8.44502 51.79376 36.27808 1.000 12.59326 245 LEU B CA 1
ATOM 4740 C C . LEU B 1 251 ? 8.00345 53.03611 37.03556 1.000 13.30260 245 LEU B C 1
ATOM 4741 O O . LEU B 1 251 ? 8.32666 53.16783 38.20789 1.000 14.15107 245 LEU B O 1
ATOM 4746 N N . MET B 1 252 ? 7.28505 53.93812 36.39820 1.000 13.38173 246 MET B N 1
ATOM 4747 C CA . MET B 1 252 ? 6.68585 55.11351 37.03779 1.000 13.56300 246 MET B CA 1
ATOM 4748 C C . MET B 1 252 ? 5.39727 54.82832 37.79547 1.000 15.32261 246 MET B C 1
ATOM 4749 O O . MET B 1 252 ? 4.74810 55.75540 38.30727 1.000 17.75854 246 MET B O 1
ATOM 4754 N N . GLN B 1 253 ? 4.99578 53.59048 37.91172 1.000 14.31997 247 GLN B N 1
ATOM 4755 C CA . GLN B 1 253 ? 3.87879 53.25163 38.76913 1.000 15.85645 247 GLN B CA 1
ATOM 4756 C C . GLN B 1 253 ? 4.33016 52.54221 40.03455 1.000 15.75820 247 GLN B C 1
ATOM 4757 O O . GLN B 1 253 ? 3.50046 52.26744 40.90503 1.000 18.21477 247 GLN B O 1
ATOM 4763 N N . ILE B 1 254 ? 5.63760 52.28292 40.18352 1.000 14.82689 248 ILE B N 1
ATOM 4764 C CA . ILE B 1 254 ? 6.15577 51.58850 41.35980 1.000 14.08093 248 ILE B CA 1
ATOM 4765 C C . ILE B 1 254 ? 6.11460 52.48655 42.58810 1.000 14.73120 248 ILE B C 1
ATOM 4766 O O . ILE B 1 254 ? 5.68508 52.06017 43.66846 1.000 16.93611 248 ILE B O 1
ATOM 4771 N N . ALA B 1 255 ? 6.55948 53.72897 42.43725 1.000 14.70008 249 ALA B N 1
ATOM 4772 C CA . ALA B 1 255 ? 6.72219 54.67924 43.54356 1.000 14.30534 249 ALA B CA 1
ATOM 4773 C C . ALA B 1 255 ? 6.14339 55.98547 43.02562 1.000 15.39446 249 ALA B C 1
ATOM 4774 O O . ALA B 1 255 ? 6.88124 56.90685 42.61753 1.000 13.28661 249 ALA B O 1
ATOM 4776 N N . PRO B 1 256 ? 4.80551 56.08869 42.98040 1.000 15.40265 250 PRO B N 1
ATOM 4777 C CA . PRO B 1 256 ? 4.16755 57.20111 42.26505 1.000 16.61350 250 PRO B CA 1
ATOM 4778 C C . PRO B 1 256 ? 4.69482 58.57403 42.66922 1.000 15.63965 250 PRO B C 1
ATOM 4779 O O . PRO B 1 256 ? 4.74573 58.94138 43.84991 1.000 15.04995 250 PRO B O 1
ATOM 4783 N N . GLY B 1 257 ? 5.08136 59.34306 41.66312 1.000 13.15446 251 GLY B N 1
ATOM 4784 C CA . GLY B 1 257 ? 5.56190 60.68824 41.85302 1.000 13.36720 251 GLY B CA 1
ATOM 4785 C C . GLY B 1 257 ? 7.00497 60.82142 42.24941 1.000 13.18198 251 GLY B C 1
ATOM 4786 O O . GLY B 1 257 ? 7.44970 61.93811 42.46514 1.000 14.96280 251 GLY B O 1
ATOM 4787 N N . ARG B 1 258 ? 7.77158 59.71550 42.34058 1.000 11.39544 252 ARG B N 1
ATOM 4788 C CA . ARG B 1 258 ? 9.09365 59.75259 42.92192 1.000 10.66208 252 ARG B CA 1
ATOM 4789 C C . ARG B 1 258 ? 10.18924 59.37580 41.94889 1.000 10.89977 252 ARG B C 1
ATOM 4790 O O . ARG B 1 258 ? 11.36487 59.73089 42.19713 1.000 12.72511 252 ARG B O 1
ATOM 4798 N N . ILE B 1 259 ? 9.87589 58.63007 40.88762 1.000 11.14507 253 ILE B N 1
ATOM 4799 C CA . ILE B 1 259 ? 10.87543 58.11383 39.95496 1.000 11.44604 253 ILE B CA 1
ATOM 4800 C C . ILE B 1 259 ? 10.49714 58.55105 38.54206 1.000 11.14139 253 ILE B C 1
ATOM 4801 O O . ILE B 1 259 ? 9.37886 58.28962 38.07653 1.000 12.05879 253 ILE B O 1
ATOM 4806 N N . PHE B 1 260 ? 11.42132 59.20607 37.85403 1.000 11.78880 254 PHE B N 1
ATOM 4807 C CA . PHE B 1 260 ? 11.23652 59.57766 36.44736 1.000 11.13017 254 PHE B CA 1
ATOM 4808 C C . PHE B 1 260 ? 12.09638 58.63026 35.62785 1.000 10.95864 254 PHE B C 1
ATOM 4809 O O . PHE B 1 260 ? 13.26105 58.41901 35.95750 1.000 11.26380 254 PHE B O 1
ATOM 4817 N N . VAL B 1 261 ? 11.54136 58.03773 34.58301 1.000 10.91773 255 VAL B N 1
ATOM 4818 C CA . VAL B 1 261 ? 12.35790 57.26006 33.64466 1.000 10.70222 255 VAL B CA 1
ATOM 4819 C C . VAL B 1 261 ? 11.94334 57.55167 32.21326 1.000 10.68488 255 VAL B C 1
ATOM 4820 O O . VAL B 1 261 ? 10.79485 57.89224 31.94877 1.000 11.08806 255 VAL B O 1
ATOM 4824 N N . LYS B 1 262 ? 12.86883 57.33135 31.26796 1.000 10.56006 256 LYS B N 1
ATOM 4825 C CA . LYS B 1 262 ? 12.56055 57.48312 29.83623 1.000 10.96345 256 LYS B CA 1
ATOM 4826 C C . LYS B 1 262 ? 13.48777 56.62488 29.00942 1.000 10.06744 256 LYS B C 1
ATOM 4827 O O . LYS B 1 262 ? 14.70656 56.78280 29.08182 1.000 10.51446 256 LYS B O 1
ATOM 4833 N N . THR B 1 263 ? 12.91234 55.73683 28.21667 1.000 10.62669 257 THR B N 1
ATOM 4834 C CA . THR B 1 263 ? 13.67622 54.92660 27.28771 1.000 11.58445 257 THR B CA 1
ATOM 4835 C C . THR B 1 263 ? 14.12867 55.76109 26.08721 1.000 11.34660 257 THR B C 1
ATOM 4836 O O . THR B 1 263 ? 13.50552 56.75720 25.70505 1.000 11.74019 257 THR B O 1
ATOM 4840 N N . GLY B 1 264 ? 15.19381 55.30516 25.45173 1.000 12.67775 258 GLY B N 1
ATOM 4841 C CA . GLY B 1 264 ? 15.57137 55.79827 24.14379 1.000 14.05049 258 GLY B CA 1
ATOM 4842 C C . GLY B 1 264 ? 15.89143 54.61609 23.24788 1.000 13.25604 258 GLY B C 1
ATOM 4843 O O . GLY B 1 264 ? 16.36561 53.57305 23.71443 1.000 13.97410 258 GLY B O 1
ATOM 4844 N N . ALA B 1 265 ? 15.64751 54.78199 21.93135 1.000 13.03944 259 ALA B N 1
ATOM 4845 C CA . ALA B 1 265 ? 16.03443 53.76011 20.95688 1.000 13.26295 259 ALA B CA 1
ATOM 4846 C C . ALA B 1 265 ? 17.50762 53.40368 21.11498 1.000 12.87236 259 ALA B C 1
ATOM 4847 O O . ALA B 1 265 ? 18.32341 54.20752 21.58401 1.000 14.16221 259 ALA B O 1
ATOM 4849 N N . GLU B 1 266 ? 17.85300 52.18256 20.70470 1.000 12.45707 260 GLU B N 1
ATOM 4850 C CA . GLU B 1 266 ? 19.22170 51.66695 20.77945 1.000 12.27114 260 GLU B CA 1
ATOM 4851 C C . GLU B 1 266 ? 19.69262 51.50290 22.21296 1.000 12.37704 260 GLU B C 1
ATOM 4852 O O . GLU B 1 266 ? 20.88269 51.65393 22.52634 1.000 12.62209 260 GLU B O 1
ATOM 4858 N N . GLY B 1 267 ? 18.78068 51.15424 23.11280 1.000 11.47616 261 GLY B N 1
ATOM 4859 C CA . GLY B 1 267 ? 19.23533 50.66114 24.41084 1.000 11.66724 261 GLY B CA 1
ATOM 4860 C C . GLY B 1 267 ? 19.65455 51.74294 25.38677 1.000 10.45025 261 GLY B C 1
ATOM 4861 O O . GLY B 1 267 ? 20.51226 51.49700 26.24021 1.000 11.48379 261 GLY B O 1
ATOM 4862 N N . VAL B 1 268 ? 19.09671 52.94664 25.28594 1.000 11.25753 262 VAL B N 1
ATOM 4863 C CA . VAL B 1 268 ? 19.38718 54.03877 26.20625 1.000 11.45267 262 VAL B CA 1
ATOM 4864 C C . VAL B 1 268 ? 18.27574 54.10575 27.24419 1.000 10.91589 262 VAL B C 1
ATOM 4865 O O . VAL B 1 268 ? 17.10208 53.86084 26.95483 1.000 11.77869 262 VAL B O 1
ATOM 4869 N N . PHE B 1 269 ? 18.63605 54.49059 28.46160 1.000 10.89014 263 PHE B N 1
ATOM 4870 C CA . PHE B 1 269 ? 17.66319 54.90718 29.45244 1.000 11.12144 263 PHE B CA 1
ATOM 4871 C C . PHE B 1 269 ? 18.19074 56.11770 30.17488 1.000 11.51419 263 PHE B C 1
ATOM 4872 O O . PHE B 1 269 ? 19.38763 56.19203 30.48656 1.000 12.94197 263 PHE B O 1
ATOM 4880 N N . CYS B 1 270 ? 17.30432 57.05952 30.45568 1.000 12.23684 264 CYS B N 1
ATOM 4881 C CA . CYS B 1 270 ? 17.56345 58.12697 31.39178 1.000 12.43720 264 CYS B CA 1
ATOM 4882 C C . CYS B 1 270 ? 16.56725 58.02954 32.53460 1.000 11.77849 264 CYS B C 1
ATOM 4883 O O . CYS B 1 270 ? 15.45816 57.48578 32.37789 1.000 12.93039 264 CYS B O 1
ATOM 4886 N N . ALA B 1 271 ? 16.97072 58.50292 33.71013 1.000 11.50368 265 ALA B N 1
ATOM 4887 C CA . ALA B 1 271 ? 16.10302 58.43012 34.87676 1.000 10.67251 265 ALA B CA 1
ATOM 4888 C C . ALA B 1 271 ? 16.49202 59.52406 35.84073 1.000 10.83195 265 ALA B C 1
ATOM 4889 O O . ALA B 1 271 ? 17.56871 60.13583 35.72349 1.000 11.82060 265 ALA B O 1
ATOM 4891 N N . ALA B 1 272 ? 15.59395 59.80381 36.78689 1.000 10.70036 266 ALA B N 1
ATOM 4892 C CA . ALA B 1 272 ? 15.92039 60.75440 37.83485 1.000 10.84568 266 ALA B CA 1
ATOM 4893 C C . ALA B 1 272 ? 15.11417 60.39085 39.07395 1.000 11.91767 266 ALA B C 1
ATOM 4894 O O . ALA B 1 272 ? 14.00558 59.85148 38.96286 1.000 12.84173 266 ALA B O 1
ATOM 4896 N N . ILE B 1 273 ? 15.67783 60.69392 40.24471 1.000 12.63478 267 ILE B N 1
ATOM 4897 C CA . ILE B 1 273 ? 14.96007 60.57526 41.50815 1.000 12.69004 267 ILE B CA 1
ATOM 4898 C C . ILE B 1 273 ? 15.04168 61.94583 42.16553 1.000 11.99971 267 ILE B C 1
ATOM 4899 O O . ILE B 1 273 ? 16.01683 62.23611 42.87751 1.000 12.61105 267 ILE B O 1
ATOM 4904 N N . PRO B 1 274 ? 14.06377 62.83085 41.93146 1.000 13.10938 268 PRO B N 1
ATOM 4905 C CA . PRO B 1 274 ? 14.20510 64.22197 42.40123 1.000 13.75731 268 PRO B CA 1
ATOM 4906 C C . PRO B 1 274 ? 14.50718 64.32729 43.88699 1.000 13.67335 268 PRO B C 1
ATOM 4907 O O . PRO B 1 274 ? 15.36945 65.12572 44.28779 1.000 14.76057 268 PRO B O 1
ATOM 4911 N N . GLU B 1 275 ? 13.83073 63.53690 44.72997 1.000 12.63435 269 GLU B N 1
ATOM 4912 C CA . GLU B 1 275 ? 13.99899 63.70439 46.16462 1.000 13.54077 269 GLU B CA 1
ATOM 4913 C C . GLU B 1 275 ? 15.39590 63.33353 46.63159 1.000 13.72515 269 GLU B C 1
ATOM 4914 O O . GLU B 1 275 ? 15.79099 63.76093 47.72095 1.000 15.60474 269 GLU B O 1
ATOM 4920 N N . LYS B 1 276 ? 16.15850 62.57103 45.83864 1.000 13.18758 270 LYS B N 1
ATOM 4921 C CA . LYS B 1 276 ? 17.51763 62.18502 46.18780 1.000 13.69496 270 LYS B CA 1
ATOM 4922 C C . LYS B 1 276 ? 18.54479 62.97484 45.41352 1.000 13.96986 270 LYS B C 1
ATOM 4923 O O . LYS B 1 276 ? 19.72962 62.76105 45.61253 1.000 15.51655 270 LYS B O 1
ATOM 4929 N N . GLY B 1 277 ? 18.11500 63.88147 44.54377 1.000 14.63755 271 GLY B N 1
ATOM 4930 C CA . GLY B 1 277 ? 19.04152 64.70018 43.77444 1.000 14.86792 271 GLY B CA 1
ATOM 4931 C C . GLY B 1 277 ? 19.82445 63.95077 42.71321 1.000 14.22018 271 GLY B C 1
ATOM 4932 O O . GLY B 1 277 ? 20.95992 64.31738 42.43912 1.000 17.06417 271 GLY B O 1
ATOM 4933 N N . ILE B 1 278 ? 19.25091 62.89450 42.14102 1.000 14.40149 272 ILE B N 1
ATOM 4934 C CA . ILE B 1 278 ? 19.98284 61.91620 41.33117 1.000 14.40015 272 ILE B CA 1
ATOM 4935 C C . ILE B 1 278 ? 19.48063 61.95592 39.89377 1.000 12.83022 272 ILE B C 1
ATOM 4936 O O . ILE B 1 278 ? 18.26798 61.89571 39.65487 1.000 12.71838 272 ILE B O 1
ATOM 4941 N N . GLY B 1 279 ? 20.41387 61.98509 38.94676 1.000 12.18086 273 GLY B N 1
ATOM 4942 C CA . GLY B 1 279 ? 20.12143 61.73221 37.54593 1.000 12.02158 273 GLY B CA 1
ATOM 4943 C C . GLY B 1 279 ? 20.89195 60.50981 37.09062 1.000 11.35113 273 GLY B C 1
ATOM 4944 O O . GLY B 1 279 ? 22.01214 60.24737 37.55314 1.000 11.92937 273 GLY B O 1
ATOM 4945 N N . ILE B 1 280 ? 20.30547 59.78084 36.13867 1.000 12.15393 274 ILE B N 1
ATOM 4946 C CA . ILE B 1 280 ? 20.84617 58.51353 35.66882 1.000 11.84080 274 ILE B CA 1
ATOM 4947 C C . ILE B 1 280 ? 20.80471 58.47706 34.14676 1.000 11.37533 274 ILE B C 1
ATOM 4948 O O . ILE B 1 280 ? 19.79710 58.88211 33.53985 1.000 11.37776 274 ILE B O 1
ATOM 4953 N N A SER B 1 281 ? 21.88190 57.99409 33.53102 0.670 10.96064 275 SER B N 1
ATOM 4954 N N B SER B 1 281 ? 21.87194 57.96543 33.51808 0.330 11.30114 275 SER B N 1
ATOM 4955 C CA A SER B 1 281 ? 21.83946 57.65487 32.12900 0.670 10.53498 275 SER B CA 1
ATOM 4956 C CA B SER B 1 281 ? 21.87443 57.72371 32.08012 0.330 10.97340 275 SER B CA 1
ATOM 4957 C C A SER B 1 281 ? 22.53758 56.31429 31.94104 0.670 10.65886 275 SER B C 1
ATOM 4958 C C B SER B 1 281 ? 22.67834 56.46219 31.78425 0.330 10.50439 275 SER B C 1
ATOM 4959 O O A SER B 1 281 ? 23.41306 55.92640 32.72308 0.670 11.91949 275 SER B O 1
ATOM 4960 O O B SER B 1 281 ? 23.75902 56.26775 32.34955 0.330 10.08190 275 SER B O 1
ATOM 4965 N N . LEU B 1 282 ? 22.17357 55.61202 30.89173 1.000 10.23943 276 LEU B N 1
ATOM 4966 C CA . LEU B 1 282 ? 22.82740 54.33855 30.63369 1.000 9.44073 276 LEU B CA 1
ATOM 4967 C C . LEU B 1 282 ? 22.60392 53.95132 29.18420 1.000 10.27839 276 LEU B C 1
ATOM 4968 O O . LEU B 1 282 ? 21.66641 54.43226 28.53074 1.000 10.39798 276 LEU B O 1
ATOM 4973 N N A LYS B 1 283 ? 23.47996 53.06746 28.68039 0.529 10.12352 277 LYS B N 1
ATOM 4974 N N B LYS B 1 283 ? 23.40899 52.98649 28.73462 0.471 10.51098 277 LYS B N 1
ATOM 4975 C CA A LYS B 1 283 ? 23.36801 52.50800 27.34245 0.529 10.48886 277 LYS B CA 1
ATOM 4976 C CA B LYS B 1 283 ? 23.40931 52.55486 27.34828 0.471 11.13334 277 LYS B CA 1
ATOM 4977 C C A LYS B 1 283 ? 23.77371 51.04423 27.37725 0.529 10.95429 277 LYS B C 1
ATOM 4978 C C B LYS B 1 283 ? 23.86981 51.10675 27.29196 0.471 10.75625 277 LYS B C 1
ATOM 4979 O O A LYS B 1 283 ? 24.80107 50.69015 27.96974 0.529 10.92435 277 LYS B O 1
ATOM 4980 O O B LYS B 1 283 ? 25.02079 50.81217 27.63649 0.471 10.22414 277 LYS B O 1
ATOM 4991 N N A SER B 1 284 ? 23.00420 50.19937 26.69630 0.529 10.78966 278 SER B N 1
ATOM 4992 N N B SER B 1 284 ? 22.98789 50.20136 26.86607 0.471 9.64210 278 SER B N 1
ATOM 4993 C CA A SER B 1 284 ? 23.48444 48.86340 26.37232 0.529 11.67640 278 SER B CA 1
ATOM 4994 C CA B SER B 1 284 ? 23.42985 48.87224 26.46116 0.471 10.40498 278 SER B CA 1
ATOM 4995 C C A SER B 1 284 ? 24.30975 48.92217 25.08794 0.529 11.11247 278 SER B C 1
ATOM 4996 C C B SER B 1 284 ? 24.13071 48.98713 25.11504 0.471 9.81482 278 SER B C 1
ATOM 4997 O O A SER B 1 284 ? 23.93207 49.59338 24.11328 0.529 11.91553 278 SER B O 1
ATOM 4998 O O B SER B 1 284 ? 23.54066 49.47904 24.14562 0.471 9.83198 278 SER B O 1
ATOM 5003 N N A GLU B 1 285 ? 25.46650 48.26547 25.11413 0.529 11.66097 279 GLU B N 1
ATOM 5004 N N B GLU B 1 285 ? 25.39502 48.57300 25.06396 0.471 8.83106 279 GLU B N 1
ATOM 5005 C CA A GLU B 1 285 ? 26.46799 48.47851 24.07802 0.529 12.20886 279 GLU B CA 1
ATOM 5006 C CA B GLU B 1 285 ? 26.22855 48.88814 23.91197 0.471 9.97478 279 GLU B CA 1
ATOM 5007 C C A GLU B 1 285 ? 25.92811 48.08502 22.71632 0.529 11.58540 279 GLU B C 1
ATOM 5008 C C B GLU B 1 285 ? 25.67603 48.27673 22.62626 0.471 9.64229 279 GLU B C 1
ATOM 5009 O O A GLU B 1 285 ? 26.29852 48.67922 21.69626 0.529 11.28014 279 GLU B O 1
ATOM 5010 O O B GLU B 1 285 ? 25.81553 48.88365 21.55712 0.471 10.10601 279 GLU B O 1
ATOM 5021 N N . ASP B 1 286 ? 25.06871 47.07273 22.69475 1.000 10.68842 280 ASP B N 1
ATOM 5022 C CA . ASP B 1 286 ? 24.48523 46.45778 21.50615 1.000 11.71074 280 ASP B CA 1
ATOM 5023 C C . ASP B 1 286 ? 23.15658 47.06276 21.11760 1.000 11.54502 280 ASP B C 1
ATOM 5024 O O . ASP B 1 286 ? 22.63339 46.73188 20.06497 1.000 11.96161 280 ASP B O 1
ATOM 5029 N N . GLY B 1 287 ? 22.59306 47.92960 21.94430 1.000 11.44757 281 GLY B N 1
ATOM 5030 C CA . GLY B 1 287 ? 21.35810 48.59092 21.61488 1.000 12.60029 281 GLY B CA 1
ATOM 5031 C C . GLY B 1 287 ? 20.10289 47.87775 22.05822 1.000 12.68110 281 GLY B C 1
ATOM 5032 O O . GLY B 1 287 ? 19.01982 48.31321 21.69168 1.000 14.07142 281 GLY B O 1
ATOM 5033 N N . ALA B 1 288 ? 20.18758 46.77526 22.79487 1.000 13.16138 282 ALA B N 1
ATOM 5034 C CA . ALA B 1 288 ? 18.97250 46.01693 23.09668 1.000 13.27405 282 ALA B CA 1
ATOM 5035 C C . ALA B 1 288 ? 18.14141 46.68373 24.19591 1.000 12.60157 282 ALA B C 1
ATOM 5036 O O . ALA B 1 288 ? 18.63134 46.96857 25.29680 1.000 12.36542 282 ALA B O 1
ATOM 5038 N N . THR B 1 289 ? 16.85790 46.84487 23.92215 1.000 13.13390 283 THR B N 1
ATOM 5039 C CA . THR B 1 289 ? 15.93650 47.40855 24.90055 1.000 12.76074 283 THR B CA 1
ATOM 5040 C C . THR B 1 289 ? 15.84581 46.53937 26.14834 1.000 11.34181 283 THR B C 1
ATOM 5041 O O . THR B 1 289 ? 15.78288 47.06503 27.26244 1.000 12.16930 283 THR B O 1
ATOM 5045 N N . ARG B 1 290 ? 15.82364 45.20291 25.99317 1.000 11.71242 284 ARG B N 1
ATOM 5046 C CA . ARG B 1 290 ? 15.66337 44.34143 27.16924 1.000 12.05165 284 ARG B CA 1
ATOM 5047 C C . ARG B 1 290 ? 16.82748 44.55914 28.13448 1.000 12.38487 284 ARG B C 1
ATOM 5048 O O . ARG B 1 290 ? 16.65562 44.48831 29.35161 1.000 13.28941 284 ARG B O 1
ATOM 5056 N N . ALA B 1 291 ? 18.02517 44.82014 27.60730 1.000 11.63592 285 ALA B N 1
ATOM 5057 C CA . ALA B 1 291 ? 19.16730 45.05048 28.47351 1.000 11.43568 285 ALA B CA 1
ATOM 5058 C C . ALA B 1 291 ? 19.03778 46.38491 29.18548 1.000 10.50268 285 ALA B C 1
ATOM 5059 O O . ALA B 1 291 ? 19.26114 46.47027 30.40214 1.000 11.05938 285 ALA B O 1
ATOM 5061 N N . ALA B 1 292 ? 18.71840 47.45657 28.44483 1.000 10.99084 286 ALA B N 1
ATOM 5062 C CA . ALA B 1 292 ? 18.57660 48.77865 29.05511 1.000 11.30466 286 ALA B CA 1
ATOM 5063 C C . ALA B 1 292 ? 17.51764 48.76067 30.14275 1.000 10.33830 286 ALA B C 1
ATOM 5064 O O . ALA B 1 292 ? 17.70216 49.38330 31.19143 1.000 10.94594 286 ALA B O 1
ATOM 5066 N N . GLU B 1 293 ? 16.40577 48.03475 29.91819 1.000 11.25574 287 GLU B N 1
ATOM 5067 C CA . GLU B 1 293 ? 15.35298 47.96157 30.92429 1.000 11.95398 287 GLU B CA 1
ATOM 5068 C C . GLU B 1 293 ? 15.84841 47.29542 32.21000 1.000 10.96378 287 GLU B C 1
ATOM 5069 O O . GLU B 1 293 ? 15.59386 47.78839 33.31588 1.000 11.96306 287 GLU B O 1
ATOM 5075 N N . ALA B 1 294 ? 16.54413 46.16528 32.08455 1.000 11.28562 288 ALA B N 1
ATOM 5076 C CA . ALA B 1 294 ? 17.08702 45.50298 33.26357 1.000 11.62254 288 ALA B CA 1
ATOM 5077 C C . ALA B 1 294 ? 18.09114 46.39620 33.97483 1.000 10.68287 288 ALA B C 1
ATOM 5078 O O . ALA B 1 294 ? 18.11528 46.47005 35.20088 1.000 12.20638 288 ALA B O 1
ATOM 5080 N N . MET B 1 295 ? 18.89064 47.13359 33.20618 1.000 10.49813 289 MET B N 1
ATOM 5081 C CA . MET B 1 295 ? 19.91617 47.98005 33.79414 1.000 10.70332 289 MET B CA 1
ATOM 5082 C C . MET B 1 295 ? 19.30823 49.16912 34.51438 1.000 9.97770 289 MET B C 1
ATOM 5083 O O . MET B 1 295 ? 19.77475 49.52003 35.59927 1.000 11.13352 289 MET B O 1
ATOM 5088 N N . VAL B 1 296 ? 18.25378 49.79604 33.96152 1.000 10.21381 290 VAL B N 1
ATOM 5089 C CA . VAL B 1 296 ? 17.71128 50.96192 34.65643 1.000 11.38957 290 VAL B CA 1
ATOM 5090 C C . VAL B 1 296 ? 17.05914 50.50921 35.95322 1.000 11.31879 290 VAL B C 1
ATOM 5091 O O . VAL B 1 296 ? 17.15399 51.18029 36.98169 1.000 11.97353 290 VAL B O 1
ATOM 5095 N N . ALA B 1 297 ? 16.43158 49.32895 35.95767 1.000 11.88217 291 ALA B N 1
ATOM 5096 C CA . ALA B 1 297 ? 15.78207 48.85623 37.17837 1.000 12.23608 291 ALA B CA 1
ATOM 5097 C C . ALA B 1 297 ? 16.81467 48.50130 38.24232 1.000 12.30525 291 ALA B C 1
ATOM 5098 O O . ALA B 1 297 ? 16.66076 48.86748 39.41358 1.000 12.31797 291 ALA B O 1
ATOM 5100 N N . ALA B 1 298 ? 17.89090 47.82373 37.86159 1.000 11.33309 292 ALA B N 1
ATOM 5101 C CA . ALA B 1 298 ? 18.93607 47.47464 38.81813 1.000 12.21568 292 ALA B CA 1
ATOM 5102 C C . ALA B 1 298 ? 19.62147 48.72064 39.36280 1.000 12.50071 292 ALA B C 1
ATOM 5103 O O . ALA B 1 298 ? 20.00467 48.75366 40.54623 1.000 13.66536 292 ALA B O 1
ATOM 5105 N N . THR B 1 299 ? 19.79512 49.75571 38.53314 1.000 12.39239 293 THR B N 1
ATOM 5106 C CA . THR B 1 299 ? 20.43034 50.98128 38.99924 1.000 12.16622 293 THR B CA 1
ATOM 5107 C C . THR B 1 299 ? 19.50883 51.69192 39.98117 1.000 11.88499 293 THR B C 1
ATOM 5108 O O . THR B 1 299 ? 19.94100 52.10997 41.06192 1.000 13.17910 293 THR B O 1
ATOM 5112 N N . LEU B 1 300 ? 18.23468 51.88326 39.60221 1.000 11.92556 294 LEU B N 1
ATOM 5113 C CA . LEU B 1 300 ? 17.26596 52.49551 40.51445 1.000 12.12321 294 LEU B CA 1
ATOM 5114 C C . LEU B 1 300 ? 17.19267 51.73895 41.83540 1.000 12.50984 294 LEU B C 1
ATOM 5115 O O . LEU B 1 300 ? 17.08462 52.35215 42.89943 1.000 13.80078 294 LEU B O 1
ATOM 5120 N N . ALA B 1 301 ? 17.25464 50.39799 41.77857 1.000 12.65902 295 ALA B N 1
ATOM 5121 C CA . ALA B 1 301 ? 17.09750 49.59196 42.98360 1.000 13.47029 295 ALA B CA 1
ATOM 5122 C C . ALA B 1 301 ? 18.14534 49.92331 44.02148 1.000 15.62277 295 ALA B C 1
ATOM 5123 O O . ALA B 1 301 ? 17.84961 49.85126 45.22393 1.000 15.74881 295 ALA B O 1
ATOM 5125 N N . ARG B 1 302 ? 19.35951 50.31531 43.60730 1.000 14.87026 296 ARG B N 1
ATOM 5126 C CA . ARG B 1 302 ? 20.41164 50.65491 44.57418 1.000 16.49415 296 ARG B CA 1
ATOM 5127 C C . ARG B 1 302 ? 20.00995 51.81512 45.49414 1.000 16.32879 296 ARG B C 1
ATOM 5128 O O . ARG B 1 302 ? 20.53905 51.93067 46.59787 1.000 17.94593 296 ARG B O 1
ATOM 5136 N N . PHE B 1 303 ? 19.09487 52.68943 45.05555 1.000 15.03221 297 PHE B N 1
ATOM 5137 C CA . PHE B 1 303 ? 18.64324 53.83310 45.84277 1.000 14.31920 297 PHE B CA 1
ATOM 5138 C C . PHE B 1 303 ? 17.45052 53.52911 46.72580 1.000 14.40024 297 PHE B C 1
ATOM 5139 O O . PHE B 1 303 ? 17.03865 54.39832 47.51059 1.000 17.25591 297 PHE B O 1
ATOM 5147 N N . PHE B 1 304 ? 16.89707 52.32703 46.64774 1.000 13.92066 298 PHE B N 1
ATOM 5148 C CA . PHE B 1 304 ? 15.68485 52.01851 47.40901 1.000 15.39818 298 PHE B CA 1
ATOM 5149 C C . PHE B 1 304 ? 15.85096 50.75222 48.22239 1.000 15.24888 298 PHE B C 1
ATOM 5150 O O . PHE B 1 304 ? 14.85439 50.09654 48.56776 1.000 15.82682 298 PHE B O 1
ATOM 5158 N N . GLU B 1 305 ? 17.09365 50.40786 48.57750 1.000 16.99783 299 GLU B N 1
ATOM 5159 C CA . GLU B 1 305 ? 17.31736 49.13693 49.26169 1.000 18.17332 299 GLU B CA 1
ATOM 5160 C C . GLU B 1 305 ? 16.64528 49.08301 50.62744 1.000 17.66133 299 GLU B C 1
ATOM 5161 O O . GLU B 1 305 ? 16.33689 47.99914 51.11392 1.000 19.74314 299 GLU B O 1
ATOM 5167 N N . THR B 1 306 ? 16.40254 50.22239 51.26148 1.000 15.90526 300 THR B N 1
ATOM 5168 C CA . THR B 1 306 ? 15.73842 50.22843 52.56338 1.000 15.21423 300 THR B CA 1
ATOM 5169 C C . THR B 1 306 ? 14.24270 50.46881 52.44265 1.000 15.78842 300 THR B C 1
ATOM 5170 O O . THR B 1 306 ? 13.55916 50.57797 53.46011 1.000 18.23489 300 THR B O 1
ATOM 5174 N N . GLU B 1 307 ? 13.71660 50.55648 51.23171 1.000 14.12552 301 GLU B N 1
ATOM 5175 C CA . GLU B 1 307 ? 12.28129 50.66337 50.98397 1.000 14.63624 301 GLU B CA 1
ATOM 5176 C C . GLU B 1 307 ? 11.87595 49.33675 50.34940 1.000 15.84487 301 GLU B C 1
ATOM 5177 O O . GLU B 1 307 ? 11.77625 49.23194 49.11821 1.000 15.19311 301 GLU B O 1
ATOM 5183 N N . GLU B 1 308 ? 11.57718 48.34263 51.20160 1.000 16.74586 302 GLU B N 1
ATOM 5184 C CA A GLU B 1 308 ? 11.51533 46.96977 50.69874 0.549 18.25764 302 GLU B CA 1
ATOM 5185 C CA B GLU B 1 308 ? 11.45852 46.95432 50.74618 0.451 18.00616 302 GLU B CA 1
ATOM 5186 C C . GLU B 1 308 ? 10.50257 46.79439 49.56525 1.000 17.52980 302 GLU B C 1
ATOM 5187 O O . GLU B 1 308 ? 10.78840 46.07485 48.60062 1.000 17.79312 302 GLU B O 1
ATOM 5198 N N . THR B 1 309 ? 9.31393 47.40193 49.65115 1.000 17.88603 303 THR B N 1
ATOM 5199 C CA . THR B 1 309 ? 8.33883 47.12209 48.60328 1.000 17.88336 303 THR B CA 1
ATOM 5200 C C . THR B 1 309 ? 8.76623 47.73142 47.27021 1.000 16.27697 303 THR B C 1
ATOM 5201 O O . THR B 1 309 ? 8.54858 47.13603 46.20734 1.000 16.27120 303 THR B O 1
ATOM 5205 N N . VAL B 1 310 ? 9.35286 48.92163 47.30604 1.000 15.10419 304 VAL B N 1
ATOM 5206 C CA . VAL B 1 310 ? 9.82438 49.54927 46.08151 1.000 14.64684 304 VAL B CA 1
ATOM 5207 C C . VAL B 1 310 ? 10.98531 48.74364 45.51283 1.000 14.73683 304 VAL B C 1
ATOM 5208 O O . VAL B 1 310 ? 11.04907 48.47982 44.30120 1.000 15.02809 304 VAL B O 1
ATOM 5212 N N . HIS B 1 311 ? 11.91048 48.32601 46.37443 1.000 14.60119 305 HIS B N 1
ATOM 5213 C CA . HIS B 1 311 ? 13.03846 47.52681 45.93822 1.000 14.89052 305 HIS B CA 1
ATOM 5214 C C . HIS B 1 311 ? 12.57797 46.23200 45.27838 1.000 14.99348 305 HIS B C 1
ATOM 5215 O O . HIS B 1 311 ? 13.07326 45.86619 44.21576 1.000 15.14256 305 HIS B O 1
ATOM 5222 N N . ALA B 1 312 ? 11.61433 45.53695 45.88258 1.000 15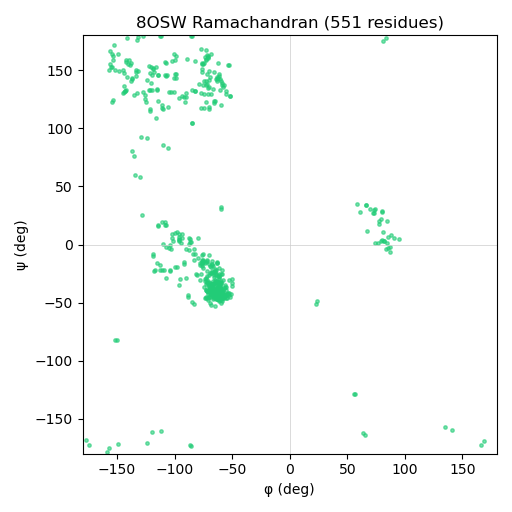.81063 306 ALA B N 1
ATOM 5223 C CA . ALA B 1 312 ? 11.12863 44.27346 45.32294 1.000 16.88271 306 ALA B CA 1
ATOM 5224 C C . ALA B 1 312 ? 10.50543 44.48723 43.94338 1.000 15.65985 306 ALA B C 1
ATOM 5225 O O . ALA B 1 312 ? 10.71876 43.69094 43.00821 1.000 17.33619 306 ALA B O 1
ATOM 5227 N N . ALA B 1 313 ? 9.74215 45.57327 43.78105 1.000 15.24687 307 ALA B N 1
ATOM 5228 C CA . ALA B 1 313 ? 9.11181 45.82595 42.49744 1.000 14.40070 307 ALA B CA 1
ATOM 5229 C C . ALA B 1 313 ? 10.15295 46.14330 41.43554 1.000 15.25540 307 ALA B C 1
ATOM 5230 O O . ALA B 1 313 ? 10.04185 45.67362 40.29845 1.000 16.85837 307 ALA B O 1
ATOM 5232 N N . LEU B 1 314 ? 11.19927 46.88969 41.79779 1.000 14.62042 308 LEU B N 1
ATOM 5233 C CA . LEU B 1 314 ? 12.27756 47.15133 40.83879 1.000 14.88227 308 LEU B CA 1
ATOM 5234 C C . LEU B 1 314 ? 13.03834 45.88253 40.50311 1.000 14.81869 308 LEU B C 1
ATOM 5235 O O . LEU B 1 314 ? 13.44859 45.67267 39.34733 1.000 14.74948 308 LEU B O 1
ATOM 5240 N N . MET B 1 315 ? 13.28369 45.03943 41.49523 1.000 15.99268 309 MET B N 1
ATOM 5241 C CA . MET B 1 315 ? 13.99604 43.78704 41.24703 1.000 18.59162 309 MET B CA 1
ATOM 5242 C C . MET B 1 315 ? 13.25331 42.88415 40.28711 1.000 18.36106 309 MET B C 1
ATOM 5243 O O . MET B 1 315 ? 13.89411 42.08700 39.59806 1.000 18.59585 309 MET B O 1
ATOM 5248 N N . ALA B 1 316 ? 11.91474 42.98394 40.23303 1.000 19.36320 310 ALA B N 1
ATOM 5249 C CA . ALA B 1 316 ? 11.14035 42.19020 39.27334 1.000 19.43737 310 ALA B CA 1
ATOM 5250 C C . ALA B 1 316 ? 11.31334 42.67767 37.84611 1.000 18.84040 310 ALA B C 1
ATOM 5251 O O . ALA B 1 316 ? 10.96098 41.95433 36.89791 1.000 23.20357 310 ALA B O 1
ATOM 5253 N N . PHE B 1 317 ? 11.88004 43.85983 37.65779 1.000 15.15039 311 PHE B N 1
ATOM 5254 C CA . PHE B 1 317 ? 12.30432 44.29004 36.32752 1.000 13.87480 311 PHE B CA 1
ATOM 5255 C C . PHE B 1 317 ? 13.77198 44.00295 36.09658 1.000 13.25252 311 PHE B C 1
ATOM 5256 O O . PHE B 1 317 ? 14.18360 43.78110 34.95870 1.000 14.13632 311 PHE B O 1
ATOM 5264 N N . ALA B 1 318 ? 14.57609 44.00626 37.15635 1.000 13.60834 312 ALA B N 1
ATOM 5265 C CA . ALA B 1 318 ? 16.00402 43.73994 36.99297 1.000 13.91440 312 ALA B CA 1
ATOM 5266 C C . ALA B 1 318 ? 16.26431 42.28444 36.63357 1.000 13.95054 312 ALA B C 1
ATOM 5267 O O . ALA B 1 318 ? 17.27167 41.97904 35.99782 1.000 17.33149 312 ALA B O 1
ATOM 5269 N N . ALA B 1 319 ? 15.37208 41.37533 37.02134 1.000 13.52317 313 ALA B N 1
ATOM 5270 C CA . ALA B 1 319 ? 15.47387 39.94329 36.73840 1.000 14.87166 313 ALA B CA 1
ATOM 5271 C C . ALA B 1 319 ? 14.06408 39.52116 36.38728 1.000 16.77715 313 ALA B C 1
ATOM 5272 O O . ALA B 1 319 ? 13.16147 39.62067 37.22427 1.000 21.97980 313 ALA B O 1
ATOM 5274 N N A MET B 1 320 ? 13.83332 39.17466 35.13753 0.623 14.82996 314 MET B N 1
ATOM 5275 N N B MET B 1 320 ? 13.88135 39.06175 35.16330 0.377 16.76516 314 MET B N 1
ATOM 5276 C CA A MET B 1 320 ? 12.51650 38.83619 34.64118 0.623 18.00344 314 MET B CA 1
ATOM 5277 C CA B MET B 1 320 ? 12.60642 38.84942 34.52289 0.377 18.91070 314 MET B CA 1
ATOM 5278 C C A MET B 1 320 ? 12.54846 37.43846 34.04848 0.623 16.42016 314 MET B C 1
ATOM 5279 C C B MET B 1 320 ? 12.56613 37.41929 34.01094 0.377 17.31805 314 MET B C 1
ATOM 5280 O O A MET B 1 320 ? 13.50972 37.06579 33.36739 0.623 15.65167 314 MET B O 1
ATOM 5281 O O B MET B 1 320 ? 13.52850 36.97724 33.36765 0.377 16.96388 314 MET B O 1
ATOM 5290 N N . PRO B 1 321 ? 11.49964 36.66601 34.25722 1.000 16.90844 315 PRO B N 1
ATOM 5291 C CA . PRO B 1 321 ? 11.42184 35.32262 33.67341 1.000 16.44328 315 PRO B CA 1
ATOM 5292 C C . PRO B 1 321 ? 11.10190 35.38796 32.20615 1.000 16.37968 315 PRO B C 1
ATOM 5293 O O . PRO B 1 321 ? 10.45618 36.32683 31.73297 1.000 18.51127 315 PRO B O 1
ATOM 5297 N N . MET B 1 322 ? 11.51732 34.35141 31.48359 1.000 14.05937 316 MET B N 1
ATOM 5298 C CA . MET B 1 322 ? 11.12833 34.21247 30.09277 1.000 14.89436 316 MET B CA 1
ATOM 5299 C C . MET B 1 322 ? 10.36101 32.90457 29.99126 1.000 13.68994 316 MET B C 1
ATOM 5300 O O . MET B 1 322 ? 10.78941 31.86571 30.53225 1.000 13.69241 316 MET B O 1
ATOM 5305 N N . ARG B 1 323 ? 9.22616 32.95139 29.32653 1.000 13.82169 317 ARG B N 1
ATOM 5306 C CA . ARG B 1 323 ? 8.39849 31.77526 29.11996 1.000 14.04392 317 ARG B CA 1
ATOM 5307 C C . ARG B 1 323 ? 8.22540 31.55596 27.62527 1.000 14.38296 317 ARG B C 1
ATOM 5308 O O . ARG B 1 323 ? 8.19292 32.50890 26.83798 1.000 14.88015 317 ARG B O 1
ATOM 5316 N N . ASN B 1 324 ? 8.10949 30.30038 27.24121 1.000 13.86203 318 ASN B N 1
ATOM 5317 C CA . ASN B 1 324 ? 7.91989 29.98911 25.82507 1.000 14.49678 318 ASN B CA 1
ATOM 5318 C C . ASN B 1 324 ? 6.43402 30.04009 25.44321 1.000 15.03556 318 ASN B C 1
ATOM 5319 O O . ASN B 1 324 ? 5.58179 30.41596 26.24561 1.000 16.19864 318 ASN B O 1
ATOM 5324 N N . TRP B 1 325 ? 6.09552 29.63029 24.21734 1.000 15.11255 319 TRP B N 1
ATOM 5325 C CA . TRP B 1 325 ? 4.73161 29.81733 23.71862 1.000 16.98560 319 TRP B CA 1
ATOM 5326 C C . TRP B 1 325 ? 3.74177 28.95848 24.48462 1.000 17.70453 319 TRP B C 1
ATOM 5327 O O . TRP B 1 325 ? 2.55906 29.31785 24.55247 1.000 20.35630 319 TRP B O 1
ATOM 5338 N N . ASN B 1 326 ? 4.20632 27.85648 25.09163 1.000 16.23994 320 ASN B N 1
ATOM 5339 C CA . ASN B 1 326 ? 3.37402 27.01258 25.93405 1.000 15.72145 320 ASN B CA 1
ATOM 5340 C C . ASN B 1 326 ? 3.31261 27.49273 27.37447 1.000 16.06828 320 ASN B C 1
ATOM 5341 O O . ASN B 1 326 ? 2.69921 26.81790 28.21394 1.000 19.43960 320 ASN B O 1
ATOM 5346 N N . GLY B 1 327 ? 3.95222 28.61247 27.70323 1.000 16.32275 321 GLY B N 1
ATOM 5347 C CA . GLY B 1 327 ? 3.92119 29.09867 29.06488 1.000 16.01815 321 GLY B CA 1
ATOM 5348 C C . GLY B 1 327 ? 4.97427 28.49615 29.96448 1.000 15.15537 321 GLY B C 1
ATOM 5349 O O . GLY B 1 327 ? 4.96438 28.76769 31.16148 1.000 16.51394 321 GLY B O 1
ATOM 5350 N N . ILE B 1 328 ? 5.88739 27.69823 29.43109 1.000 14.18677 322 ILE B N 1
ATOM 5351 C CA . ILE B 1 328 ? 6.91599 27.04909 30.23264 1.000 13.57700 322 ILE B CA 1
ATOM 5352 C C . ILE B 1 328 ? 8.08904 27.99695 30.48375 1.000 12.75617 322 ILE B C 1
ATOM 5353 O O . ILE B 1 328 ? 8.58486 28.64577 29.56296 1.000 13.05450 322 ILE B O 1
ATOM 5358 N N . HIS B 1 329 ? 8.52157 28.09442 31.73447 1.000 12.48294 323 HIS B N 1
ATOM 5359 C CA . HIS B 1 329 ? 9.67789 28.90175 32.08010 1.000 12.42453 323 HIS B CA 1
ATOM 5360 C C . HIS B 1 329 ? 10.93077 28.29446 31.45508 1.000 13.58527 323 HIS B C 1
ATOM 5361 O O . HIS B 1 329 ? 11.19171 27.10434 31.63403 1.000 15.23674 323 HIS B O 1
ATOM 5368 N N . VAL B 1 330 ? 11.65351 29.08190 30.65095 1.000 12.98358 324 VAL B N 1
ATOM 5369 C CA . VAL B 1 330 ? 12.83986 28.58687 29.95401 1.000 13.25795 324 VAL B CA 1
ATOM 5370 C C . VAL B 1 330 ? 14.13537 29.22640 30.44584 1.000 12.38119 324 VAL B C 1
ATOM 5371 O O . VAL B 1 330 ? 15.21891 28.72835 30.10348 1.000 13.83908 324 VAL B O 1
ATOM 5375 N N . GLY B 1 331 ? 14.07539 30.35486 31.13635 1.000 12.11812 325 GLY B N 1
ATOM 5376 C CA . GLY B 1 331 ? 15.26950 31.07336 31.53742 1.000 13.04768 325 GLY B CA 1
ATOM 5377 C C . GLY B 1 331 ? 14.85665 32.45543 31.99384 1.000 12.14581 325 GLY B C 1
ATOM 5378 O O . GLY B 1 331 ? 13.66082 32.72786 32.16763 1.000 12.74514 325 GLY B O 1
ATOM 5379 N N . ASP B 1 332 ? 15.85349 33.29763 32.24825 1.000 12.64496 326 ASP B N 1
ATOM 5380 C CA . ASP B 1 332 ? 15.61155 34.60399 32.86233 1.000 12.41910 326 ASP B CA 1
ATOM 5381 C C . ASP B 1 332 ? 16.52409 35.61824 32.19984 1.000 11.78645 326 ASP B C 1
ATOM 5382 O O . ASP B 1 332 ? 17.57495 35.26867 31.64591 1.000 13.72742 326 ASP B O 1
ATOM 5387 N N . ILE B 1 333 ? 16.11882 36.87993 32.23680 1.000 12.21938 327 ILE B N 1
ATOM 5388 C CA . ILE B 1 333 ? 16.96552 38.00146 31.83421 1.000 12.34630 327 ILE B CA 1
ATOM 5389 C C . ILE B 1 333 ? 17.29701 38.75134 33.10927 1.000 12.52913 327 ILE B C 1
ATOM 5390 O O . ILE B 1 333 ? 16.39206 39.23843 33.79571 1.000 15.88818 327 ILE B O 1
ATOM 5399 N N . ARG B 1 334 ? 18.57313 38.79186 33.46727 1.000 11.15609 328 ARG B N 1
ATOM 5400 C CA . ARG B 1 334 ? 18.96904 39.27435 34.78219 1.000 12.96072 328 ARG B CA 1
ATOM 5401 C C . ARG B 1 334 ? 20.11086 40.27653 34.69624 1.000 11.09609 328 ARG B C 1
ATOM 5402 O O . ARG B 1 334 ? 21.13147 40.00845 34.04725 1.000 11.70668 328 ARG B O 1
ATOM 5410 N N . ALA B 1 335 ? 19.96112 41.41303 35.35901 1.000 11.58486 329 ALA B N 1
ATOM 5411 C CA . ALA B 1 335 ? 21.11054 42.28193 35.58857 1.000 12.01818 329 ALA B CA 1
ATOM 5412 C C . ALA B 1 335 ? 22.14024 41.54457 36.44741 1.000 12.56332 329 ALA B C 1
ATOM 5413 O O . ALA B 1 335 ? 21.79430 40.72074 37.30689 1.000 14.92058 329 ALA B O 1
ATOM 5415 N N . THR B 1 336 ? 23.41953 41.77660 36.16323 1.000 13.20941 330 THR B N 1
ATOM 5416 C CA . THR B 1 336 ? 24.50248 41.04417 36.82138 1.000 14.34150 330 THR B CA 1
ATOM 5417 C C . THR B 1 336 ? 24.88363 41.71089 38.15449 1.000 15.51425 330 THR B C 1
ATOM 5418 O O . THR B 1 336 ? 24.38391 42.77963 38.54259 1.000 15.29761 330 THR B O 1
ATOM 5422 N N . SER B 1 337 ? 25.85149 41.09825 38.82501 1.000 15.87349 331 SER B N 1
ATOM 5423 C CA . SER B 1 337 ? 26.28528 41.55407 40.13629 1.000 18.66926 331 SER B CA 1
ATOM 5424 C C . SER B 1 337 ? 27.04286 42.87598 40.09519 1.000 18.43948 331 SER B C 1
ATOM 5425 O O . SER B 1 337 ? 27.29248 43.44377 41.15622 1.000 21.52477 331 SER B O 1
ATOM 5428 N N . VAL B 1 338 ? 27.39107 43.39471 38.91174 1.000 18.46626 332 VAL B N 1
ATOM 5429 C CA . VAL B 1 338 ? 28.08573 44.67323 38.84990 1.000 20.94978 332 VAL B CA 1
ATOM 5430 C C . VAL B 1 338 ? 27.22846 45.77726 39.44870 1.000 21.24941 332 VAL B C 1
ATOM 5431 O O . VAL B 1 338 ? 27.75026 46.81624 39.86851 1.000 23.83842 332 VAL B O 1
ATOM 5435 N N . PHE B 1 339 ? 25.91539 45.56328 39.54001 1.000 19.78704 333 PHE B N 1
ATOM 5436 C CA . PHE B 1 339 ? 25.01907 46.56604 40.09894 1.000 20.72323 333 PHE B CA 1
ATOM 5437 C C . PHE B 1 339 ? 24.94616 46.54686 41.62348 1.000 26.14618 333 PHE B C 1
ATOM 5438 O O . PHE B 1 339 ? 24.27789 47.41734 42.18087 1.000 29.39352 333 PHE B O 1
ATOM 5446 N N . SER B 1 340 ? 25.61894 45.60621 42.29573 1.000 28.09604 334 SER B N 1
ATOM 5447 C CA . SER B 1 340 ? 25.52099 45.39877 43.75893 1.000 34.39383 334 SER B CA 1
ATOM 5448 C C . SER B 1 340 ? 26.68820 46.00919 44.52715 1.000 38.29733 334 SER B C 1
ATOM 5449 O O . SER B 1 340 ? 27.80931 46.04508 44.03052 1.000 39.96483 334 SER B O 1
#

Radius of gyration: 26.32 Å; Cα contacts (8 Å, |Δi|>4): 1810; chains: 2; bounding box: 56×80×61 Å

Organism: Rhizobium etli (strain ATCC 51251 / DSM 11541 / JCM 21823 / NBRC 15573 / CFN 42) (NCBI:txid347834)

Solvent-accessible surface area: 24296 Å² total

Secondary structure (DSSP, 8-state):
---PPPPPEEEEEEETTEEEEEEEEEEEEEETTS-EEEEES-SSSEE--GGGGHHHHTHHHHHTSHHHHTT--HHHHHHHT------HHHHHHHHHHHHHTT--GGG--S-----SSHHHHHHHHHH-SS--GGGSTTHHHHHHHHHHHHHTT---TTTTSTTSHHHHHHHHHHHHHH-----GGGEEE-TTSSEEE-EEHHHHHHHHHHHHH-TT--HHHHHHHHHHHHHHHHSGGGGS-TT----GGGSSTTT-EEEEETTTEEEEEEGGGTEEEEEEETT--HHHHHHHHHHHHHTT-TTSHHHHHHHHHHHEEEEE-TTS-EEEEEEE-GGGT-/-PPPPP-PPPEEEEEEETTEEEEEEEEEEEEEETTS-EEEEES--SSEE--GGGGHHHHTHHHHHTSHHHHTT--HHHHHHHT------HHHHHHHHHHHHHTT--GGG--S-----SSHHHHHHHHHH-SS--GGGSTTHHHHHHHHHHHHHTT---TTTTSTTSHHHHHHHHHHHHHH-----GGGEEE-TTSSEEE-EEHHHHHHHHHHHHH-TT--HHHHHHHHHHHHHHHHSGGGGS-TT----GGGSSTTT-EEEEETTTEEEEEEGGGTEEEEEEETT--HHHHHHHHHHHHHTT-TTSHHHHHHHHHHHEEEEE-TTS-EEEEEEE-GGG-

Nearest PDB structures (foldseek):
  8rue-assembly1_A  TM=9.169E-01  e=8.698E-30  Rhizobium etli
  7os6-assembly2_AAA  TM=9.182E-01  e=1.571E-29  Rhizobium etli CFN 42
  8ruf-assembly1_A  TM=9.173E-01  e=2.415E-29  Rhizobium etli
  8rua-assembly1_B  TM=9.021E-01  e=1.022E-29  Rhizobium etli
  8rud-assembly1_B  TM=9.165E-01  e=2.995E-29  Rhizobium etli